Protein 4F4E (pdb70)

Sequence (796 aa):
MSLFSAVEELAPRDPILGLNEAFNADTRPTTKVNLGVGVYTNEDGKIPLLRAVRDAEKARVEAGLPRGYLPIDGIAAYDASVQKLLLGDDSPLIAAGRVVTAQALGGTGALKIGADFLRTLNPKAKVAISDPSWENHRALFDDMAGFEVVAYPYYDAKTNGVNFDGMLAALLNGYEPGTIVVLHACCHNPTGVDLNDAQWAQVVEVVKKARRLVPFLLDIAYQGFGESIEADAAAVRLFAAANLNVFVSSSFSSFSLYGERVGALSIITDSKDEAARVLSQLKRVIRTNYSNPPTHGGAIVAAVLASPELRASWVQELGEMRDRRIRAMRNGLVERLKAAGIERDFSFINAQRGMFSYSGLTSSAQVDRLREEFGIYAVSTGRICVVAALNTRNLDVVANAIAAVLKMSLFSAVELAPRDPILGLLNEAFNADTRPTKVNLGVGVYTNEDGKIPLLRAVRDAEKARVEAGLPRGYLPIDGIAAYDASVQKLLLGDDSPLIAAGRVVTAQALGGTGALKIGADFLRTLNPKAKVAISDPSWENHRALFDDMAGFEVVAYPYYDAKTNGVNFDGMLAALNGYEPGTIVVLHACCHNPTGVDLNDDAQWAQVVEVVKARRLVPFLDIAYQGFGESIEADAAAVRLFAAANLNVFVSSSFSSFSLYGERVGALSIIITDSKDEAARVLSQLLKRVIRRTNYSNPPTHGGAIVAAVLASPELRASWVQELGEMRDRIRAMRNGLVERLKAAGIERDFSFINAQRGMFSYSGLTSAQVDRLREEFGIYAVSTGRICVAALNTRNLDVVANAIAAVLK

Radius of gyration: 27.99 Å; Cα contacts (8 Å, |Δi|>4): 1666; chains: 2; bounding box: 79×58×71 Å

Organism: Burkholderia pseudomallei (strain K96243) (NCBI:txid272560)

Solvent-accessible surface area: 29283 Å² total

CATH classification: 3.90.1150.10 (+1 more: 3.40.640.10)

Structure (mmCIF, N/CA/C/O backbone):
data_4F4E
#
_entry.id   4F4E
#
_cell.length_a   134.920
_cell.length_b   74.820
_cell.length_c   85.280
_cell.angle_alpha   90.000
_cell.angle_beta   90.000
_cell.angle_gamma   90.000
#
_symmetry.space_group_name_H-M   'P 21 21 2'
#
loop_
_entity.id
_entity.type
_entity.pdbx_description
1 polymer 'Aromatic-amino-acid aminotransferase'
2 non-polymer 1,2-ETHANEDIOL
3 water water
#
loop_
_atom_site.group_PDB
_atom_site.id
_atom_site.type_symbol
_atom_site.label_atom_id
_atom_site.label_alt_id
_atom_site.label_comp_id
_atom_site.label_asym_id
_atom_site.label_entity_id
_atom_site.label_seq_id
_atom_site.pdbx_PDB_ins_code
_atom_site.Cartn_x
_atom_site.Cartn_y
_atom_site.Cartn_z
_atom_site.occupancy
_atom_site.B_iso_or_equiv
_atom_site.auth_seq_id
_atom_site.auth_comp_id
_atom_site.auth_asym_id
_atom_site.auth_atom_id
_atom_site.pdbx_PDB_model_num
ATOM 1 N N . MET A 1 22 ? 78.806 35.466 77.937 1.00 45.47 1 MET A N 1
ATOM 2 C CA . MET A 1 22 ? 78.025 34.336 77.371 1.00 43.71 1 MET A CA 1
ATOM 3 C C . MET A 1 22 ? 78.332 34.125 75.873 1.00 43.92 1 MET A C 1
ATOM 4 O O . MET A 1 22 ? 77.770 33.211 75.273 1.00 44.95 1 MET A O 1
ATOM 6 N N . SER A 1 23 ? 79.226 34.931 75.270 1.00 40.07 2 SER A N 1
ATOM 7 C CA . SER A 1 23 ? 79.647 34.714 73.854 1.00 37.14 2 SER A CA 1
ATOM 8 C C . SER A 1 23 ? 80.538 33.465 73.727 1.00 32.97 2 SER A C 1
ATOM 9 O O . SER A 1 23 ? 81.026 32.948 74.736 1.00 32.95 2 SER A O 1
ATOM 12 N N . LEU A 1 24 ? 80.736 32.954 72.508 1.00 28.36 3 LEU A N 1
ATOM 13 C CA . LEU A 1 24 ? 81.369 31.651 72.362 1.00 25.71 3 LEU A CA 1
ATOM 14 C C . LEU A 1 24 ? 82.760 31.627 72.996 1.00 22.83 3 LEU A C 1
ATOM 15 O O . LEU A 1 24 ? 83.170 30.599 73.522 1.00 22.64 3 LEU A O 1
ATOM 20 N N . PHE A 1 25 ? 83.486 32.733 72.880 1.00 21.31 4 PHE A N 1
ATOM 21 C CA . PHE A 1 25 ? 84.887 32.785 73.306 1.00 20.32 4 PHE A CA 1
ATOM 22 C C . PHE A 1 25 ? 85.129 33.600 74.566 1.00 20.95 4 PHE A C 1
ATOM 23 O O . PHE A 1 25 ? 86.275 33.747 74.975 1.00 19.55 4 PHE A O 1
ATOM 31 N N . SER A 1 26 ? 84.078 34.155 75.156 1.00 22.76 5 SER A N 1
ATOM 32 C CA . SER A 1 26 ? 84.234 35.056 76.307 1.00 24.77 5 SER A CA 1
ATOM 33 C C . SER A 1 26 ? 84.937 34.397 77.486 1.00 25.74 5 SER A C 1
ATOM 34 O O . SER A 1 26 ? 85.588 35.067 78.230 1.00 28.09 5 SER A O 1
ATOM 37 N N . ALA A 1 27 ? 84.815 33.096 77.665 1.00 26.10 6 ALA A N 1
ATOM 38 C CA . ALA A 1 27 ? 85.521 32.434 78.756 1.00 25.70 6 ALA A CA 1
ATOM 39 C C . ALA A 1 27 ? 86.899 31.893 78.384 1.00 23.40 6 ALA A C 1
ATOM 40 O O . ALA A 1 27 ? 87.570 31.289 79.227 1.00 23.91 6 ALA A O 1
ATOM 42 N N . VAL A 1 28 ? 87.354 32.095 77.151 1.00 20.57 7 VAL A N 1
ATOM 43 C CA . VAL A 1 28 ? 88.645 31.563 76.742 1.00 18.56 7 VAL A CA 1
ATOM 44 C C . VAL A 1 28 ? 89.770 32.352 77.427 1.00 18.15 7 VAL A C 1
ATOM 45 O O . VAL A 1 28 ? 89.829 33.579 77.323 1.00 18.59 7 VAL A O 1
ATOM 49 N N . GLU A 1 29 ? 90.655 31.621 78.102 1.00 17.64 8 GLU A N 1
ATOM 50 C CA A GLU A 1 29 ? 91.822 32.215 78.771 0.70 17.86 8 GLU A CA 1
ATOM 51 C CA B GLU A 1 29 ? 91.858 32.143 78.773 0.30 17.22 8 GLU A CA 1
ATOM 52 C C . GLU A 1 29 ? 92.985 32.367 77.804 1.00 16.49 8 GLU A C 1
ATOM 53 O O . GLU A 1 29 ? 93.053 31.688 76.804 1.00 15.28 8 GLU A O 1
ATOM 64 N N . LEU A 1 30 ? 93.929 33.228 78.158 1.00 15.76 9 LEU A N 1
ATOM 65 C CA . LEU A 1 30 ? 95.209 33.267 77.468 1.00 15.35 9 LEU A CA 1
ATOM 66 C C . LEU A 1 30 ? 95.958 32.006 77.887 1.00 14.95 9 LEU A C 1
ATOM 67 O O . LEU A 1 30 ? 96.067 31.700 79.100 1.00 14.52 9 LEU A O 1
ATOM 72 N N . ALA A 1 31 ? 96.483 31.268 76.918 1.00 14.51 10 ALA A N 1
ATOM 73 C CA . ALA A 1 31 ? 97.208 30.039 77.219 1.00 15.01 10 ALA A CA 1
ATOM 74 C C . ALA A 1 31 ? 98.479 30.336 78.053 1.00 15.48 10 ALA A C 1
ATOM 75 O O . ALA A 1 31 ? 99.055 31.411 77.969 1.00 14.32 10 ALA A O 1
ATOM 77 N N . PRO A 1 32 ? 98.946 29.346 78.810 1.00 17.03 11 PRO A N 1
ATOM 78 C CA . PRO A 1 32 ? 100.205 29.524 79.526 1.00 19.00 11 PRO A CA 1
ATOM 79 C C . PRO A 1 32 ? 101.340 29.941 78.614 1.00 20.23 11 PRO A C 1
ATOM 80 O O . PRO A 1 32 ? 101.450 29.414 77.498 1.00 19.14 11 PRO A O 1
ATOM 84 N N . ARG A 1 33 ? 102.178 30.870 79.045 1.00 23.13 12 ARG A N 1
ATOM 85 C CA . ARG A 1 33 ? 103.286 31.287 78.185 1.00 26.89 12 ARG A CA 1
ATOM 86 C C . ARG A 1 33 ? 104.472 30.308 78.283 1.00 26.92 12 ARG A C 1
ATOM 87 O O . ARG A 1 33 ? 104.905 29.943 79.379 1.00 26.01 12 ARG A O 1
ATOM 95 N N . ASP A 1 34 ? 105.030 29.941 77.138 1.00 25.68 13 ASP A N 1
ATOM 96 C CA . ASP A 1 34 ? 106.267 29.143 77.127 1.00 28.15 13 ASP A CA 1
ATOM 97 C C . ASP A 1 34 ? 107.330 30.001 77.797 1.00 25.72 13 ASP A C 1
ATOM 98 O O . ASP A 1 34 ? 107.493 31.095 77.396 1.00 24.09 13 ASP A O 1
ATOM 103 N N . PRO A 1 35 ? 108.037 29.510 78.829 1.00 28.72 14 PRO A N 1
ATOM 104 C CA . PRO A 1 35 ? 109.085 30.376 79.423 1.00 30.14 14 PRO A CA 1
ATOM 105 C C . PRO A 1 35 ? 110.169 30.838 78.450 1.00 29.59 14 PRO A C 1
ATOM 106 O O . PRO A 1 35 ? 110.861 31.834 78.717 1.00 30.65 14 PRO A O 1
ATOM 110 N N . ILE A 1 36 ? 110.318 30.155 77.323 1.00 27.20 15 ILE A N 1
ATOM 111 C CA . ILE A 1 36 ? 111.250 30.621 76.304 1.00 28.66 15 ILE A CA 1
ATOM 112 C C . ILE A 1 36 ? 110.837 31.980 75.729 1.00 29.74 15 ILE A C 1
ATOM 113 O O . ILE A 1 36 ? 111.689 32.759 75.293 1.00 27.62 15 ILE A O 1
ATOM 118 N N . LEU A 1 37 ? 109.536 32.274 75.715 1.00 29.07 16 LEU A N 1
ATOM 119 C CA . LEU A 1 37 ? 109.074 33.479 75.039 1.00 30.51 16 LEU A CA 1
ATOM 120 C C . LEU A 1 37 ? 109.615 34.685 75.769 1.00 28.42 16 LEU A C 1
ATOM 121 O O . LEU A 1 37 ? 110.059 35.632 75.132 1.00 30.40 16 LEU A O 1
ATOM 126 N N . GLY A 1 38 ? 109.588 34.638 77.102 1.00 27.27 17 GLY A N 1
ATOM 127 C CA . GLY A 1 38 ? 110.201 35.684 77.943 1.00 27.46 17 GLY A CA 1
ATOM 128 C C . GLY A 1 38 ? 111.693 35.905 77.691 1.00 26.53 17 GLY A C 1
ATOM 129 O O . GLY A 1 38 ? 112.173 37.050 77.680 1.00 28.31 17 GLY A O 1
ATOM 130 N N . LEU A 1 39 ? 112.427 34.812 77.470 1.00 25.06 18 LEU A N 1
ATOM 131 C CA . LEU A 1 39 ? 113.860 34.875 77.204 1.00 23.65 18 LEU A CA 1
ATOM 132 C C . LEU A 1 39 ? 114.074 35.540 75.849 1.00 24.96 18 LEU A C 1
ATOM 133 O O . LEU A 1 39 ? 114.860 36.479 75.715 1.00 22.82 18 LEU A O 1
ATOM 138 N N . ASN A 1 40 ? 113.346 35.070 74.854 1.00 26.05 19 ASN A N 1
ATOM 139 C CA . ASN A 1 40 ? 113.443 35.645 73.512 1.00 28.84 19 ASN A CA 1
ATOM 140 C C . ASN A 1 40 ? 113.040 37.087 73.449 1.00 29.29 19 ASN A C 1
ATOM 141 O O . ASN A 1 40 ? 113.627 37.857 72.687 1.00 30.67 19 ASN A O 1
ATOM 146 N N . GLU A 1 41 ? 112.041 37.465 74.241 1.00 29.77 20 GLU A N 1
ATOM 147 C CA . GLU A 1 41 ? 111.599 38.861 74.279 1.00 31.70 20 GLU A CA 1
ATOM 148 C C . GLU A 1 41 ? 112.741 39.730 74.843 1.00 30.63 20 GLU A C 1
ATOM 149 O O . GLU A 1 41 ? 113.114 40.732 74.214 1.00 32.86 20 GLU A O 1
ATOM 151 N N . ALA A 1 42 ? 113.291 39.355 76.000 1.00 26.83 21 ALA A N 1
ATOM 152 C CA . ALA A 1 42 ? 114.401 40.106 76.579 1.00 26.10 21 ALA A CA 1
ATOM 153 C C . ALA A 1 42 ? 115.600 40.127 75.610 1.00 24.89 21 ALA A C 1
ATOM 154 O O . ALA A 1 42 ? 116.199 41.174 75.380 1.00 23.58 21 ALA A O 1
ATOM 156 N N . PHE A 1 43 ? 115.945 38.984 75.029 1.00 23.97 22 PHE A N 1
ATOM 157 C CA . PHE A 1 43 ? 117.082 38.954 74.097 1.00 23.94 22 PHE A CA 1
ATOM 158 C C . PHE A 1 43 ? 116.863 39.956 72.966 1.00 26.39 22 PHE A C 1
ATOM 159 O O . PHE A 1 43 ? 117.764 40.713 72.590 1.00 24.00 22 PHE A O 1
ATOM 167 N N . ASN A 1 44 ? 115.660 39.938 72.413 1.00 28.23 23 ASN A N 1
ATOM 168 C CA . ASN A 1 44 ? 115.338 40.802 71.276 1.00 29.31 23 ASN A CA 1
ATOM 169 C C . ASN A 1 44 ? 115.342 42.276 71.618 1.00 28.52 23 ASN A C 1
ATOM 170 O O . ASN A 1 44 ? 115.820 43.090 70.828 1.00 30.23 23 ASN A O 1
ATOM 175 N N . ALA A 1 45 ? 114.847 42.629 72.802 1.00 27.75 24 ALA A N 1
ATOM 176 C CA . ALA A 1 45 ? 114.855 44.003 73.234 1.00 27.65 24 ALA A CA 1
ATOM 177 C C . ALA A 1 45 ? 116.273 44.531 73.619 1.00 27.72 24 ALA A C 1
ATOM 178 O O . ALA A 1 45 ? 116.447 45.734 73.792 1.00 29.55 24 ALA A O 1
ATOM 180 N N . ASP A 1 46 ? 117.258 43.638 73.781 1.00 25.03 25 ASP A N 1
ATOM 181 C CA . ASP A 1 46 ? 118.591 43.998 74.312 1.00 23.99 25 ASP A CA 1
ATOM 182 C C . ASP A 1 46 ? 119.295 44.747 73.207 1.00 23.08 25 ASP A C 1
ATOM 183 O O . ASP A 1 46 ? 119.497 44.185 72.139 1.00 23.52 25 ASP A O 1
ATOM 188 N N . THR A 1 47 ? 119.659 46.001 73.447 1.00 25.56 26 THR A N 1
ATOM 189 C CA . THR A 1 47 ? 120.205 46.881 72.393 1.00 26.04 26 THR A CA 1
ATOM 190 C C . THR A 1 47 ? 121.698 46.702 72.205 1.00 25.63 26 THR A C 1
ATOM 191 O O . THR A 1 47 ? 122.286 47.242 71.255 1.00 24.32 26 THR A O 1
ATOM 195 N N . ARG A 1 48 ? 122.328 45.914 73.078 1.00 23.67 27 ARG A N 1
ATOM 196 C CA . ARG A 1 48 ? 123.752 45.635 72.913 1.00 23.41 27 ARG A CA 1
ATOM 197 C C . ARG A 1 48 ? 124.023 44.853 71.647 1.00 23.59 27 ARG A C 1
ATOM 198 O O . ARG A 1 48 ? 123.372 43.866 71.362 1.00 24.13 27 ARG A O 1
ATOM 206 N N . PRO A 1 49 ? 125.013 45.275 70.867 1.00 24.65 28 PRO A N 1
ATOM 207 C CA . PRO A 1 49 ? 125.119 44.537 69.618 1.00 24.28 28 PRO A CA 1
ATOM 208 C C . PRO A 1 49 ? 125.756 43.150 69.711 1.00 22.88 28 PRO A C 1
ATOM 209 O O . PRO A 1 49 ? 125.568 42.354 68.814 1.00 23.82 28 PRO A O 1
ATOM 213 N N A THR A 1 50 ? 126.548 42.956 70.757 0.70 23.35 29 THR A N 1
ATOM 214 N N B THR A 1 50 ? 126.427 42.808 70.816 0.30 22.08 29 THR A N 1
ATOM 215 C CA A THR A 1 50 ? 127.104 41.670 71.081 0.70 22.99 29 THR A CA 1
ATOM 216 C CA B THR A 1 50 ? 127.216 41.552 70.904 0.30 20.99 29 THR A CA 1
ATOM 217 C C A THR A 1 50 ? 126.242 41.100 72.213 0.70 20.95 29 THR A C 1
ATOM 218 C C B THR A 1 50 ? 126.591 40.333 71.646 0.30 19.35 29 THR A C 1
ATOM 219 O O A THR A 1 50 ? 126.304 41.515 73.390 0.70 21.46 29 THR A O 1
ATOM 220 O O B THR A 1 50 ? 127.284 39.359 71.914 0.30 18.58 29 THR A O 1
ATOM 227 N N . LYS A 1 51 ? 125.282 40.317 71.804 1.00 19.49 30 LYS A N 1
ATOM 228 C CA . LYS A 1 51 ? 124.560 39.444 72.731 1.00 17.48 30 LYS A CA 1
ATOM 229 C C . LYS A 1 51 ? 124.543 38.034 72.178 1.00 16.29 30 LYS A C 1
ATOM 230 O O . LYS A 1 51 ? 124.682 37.863 70.975 1.00 15.18 30 LYS A O 1
ATOM 236 N N . VAL A 1 52 ? 124.391 37.026 73.036 1.00 15.27 31 VAL A N 1
ATOM 237 C CA . VAL A 1 52 ? 124.439 35.625 72.612 1.00 15.29 31 VAL A CA 1
ATOM 238 C C . VAL A 1 52 ? 123.243 34.922 73.187 1.00 14.97 31 VAL A C 1
ATOM 239 O O . VAL A 1 52 ? 122.999 34.990 74.417 1.00 13.82 31 VAL A O 1
ATOM 243 N N . ASN A 1 53 ? 122.464 34.297 72.296 1.00 13.83 32 ASN A N 1
ATOM 244 C CA . ASN A 1 53 ? 121.326 33.504 72.722 1.00 13.82 32 ASN A CA 1
ATOM 245 C C . ASN A 1 53 ? 121.696 32.000 72.848 1.00 12.95 32 ASN A C 1
ATOM 246 O O . ASN A 1 53 ? 121.758 31.267 71.878 1.00 12.67 32 ASN A O 1
ATOM 251 N N . LEU A 1 54 ? 121.906 31.554 74.083 1.00 12.62 33 LEU A N 1
ATOM 252 C CA . LEU A 1 54 ? 122.143 30.123 74.332 1.00 12.16 33 LEU A CA 1
ATOM 253 C C . LEU A 1 54 ? 120.868 29.378 74.748 1.00 11.72 33 LEU A C 1
ATOM 254 O O . LEU A 1 54 ? 120.923 28.212 75.098 1.00 10.85 33 LEU A O 1
ATOM 259 N N . GLY A 1 55 ? 119.733 30.056 74.702 1.00 11.54 34 GLY A N 1
ATOM 260 C CA . GLY A 1 55 ? 118.448 29.451 74.958 1.00 11.64 34 GLY A CA 1
ATOM 261 C C . GLY A 1 55 ? 117.781 28.804 73.751 1.00 11.81 34 GLY A C 1
ATOM 262 O O . GLY A 1 55 ? 116.710 28.232 73.886 1.00 12.78 34 GLY A O 1
ATOM 263 N N . VAL A 1 56 ? 118.400 28.875 72.585 1.00 12.45 35 VAL A N 1
ATOM 264 C CA . VAL A 1 56 ? 117.812 28.285 71.351 1.00 12.56 35 VAL A CA 1
ATOM 265 C C . VAL A 1 56 ? 117.876 26.757 71.395 1.00 12.12 35 VAL A C 1
ATOM 266 O O . VAL A 1 56 ? 118.475 26.180 72.288 1.00 12.24 35 VAL A O 1
ATOM 270 N N . GLY A 1 57 ? 117.280 26.098 70.405 1.00 12.34 36 GLY A N 1
ATOM 271 C CA . GLY A 1 57 ? 117.209 24.629 70.369 1.00 12.33 36 GLY A CA 1
ATOM 272 C C . GLY A 1 57 ? 117.509 24.088 68.983 1.00 12.26 36 GLY A C 1
ATOM 273 O O . GLY A 1 57 ? 116.990 23.051 68.572 1.00 11.83 36 GLY A O 1
ATOM 274 N N . VAL A 1 58 ? 118.328 24.825 68.256 1.00 12.19 37 VAL A N 1
ATOM 275 C CA . VAL A 1 58 ? 118.743 24.429 66.894 1.00 11.98 37 VAL A CA 1
ATOM 276 C C . VAL A 1 58 ? 120.280 24.567 66.796 1.00 12.75 37 VAL A C 1
ATOM 277 O O . VAL A 1 58 ? 120.924 25.263 67.605 1.00 13.19 37 VAL A O 1
ATOM 281 N N . TYR A 1 59 ? 120.861 23.877 65.815 1.00 12.69 38 TYR A N 1
ATOM 282 C CA . TYR A 1 59 ? 122.279 23.984 65.495 1.00 13.17 38 TYR A CA 1
ATOM 283 C C . TYR A 1 59 ? 122.473 25.171 64.557 1.00 13.33 38 TYR A C 1
ATOM 284 O O . TYR A 1 59 ? 121.805 25.254 63.537 1.00 13.55 38 TYR A O 1
ATOM 293 N N . THR A 1 60 ? 123.350 26.087 64.930 1.00 14.21 39 THR A N 1
ATOM 294 C CA . THR A 1 60 ? 123.625 27.293 64.103 1.00 15.16 39 THR A CA 1
ATOM 295 C C . THR A 1 60 ? 125.068 27.305 63.653 1.00 17.16 39 THR A C 1
ATOM 296 O O . THR A 1 60 ? 125.912 26.581 64.212 1.00 17.71 39 THR A O 1
ATOM 300 N N . ASN A 1 61 ? 125.303 28.187 62.668 1.00 19.64 40 ASN A N 1
ATOM 301 C CA . ASN A 1 61 ? 126.636 28.562 62.143 1.00 21.67 40 ASN A CA 1
ATOM 302 C C . ASN A 1 61 ? 127.140 29.841 62.851 1.00 22.41 40 ASN A C 1
ATOM 303 O O . ASN A 1 61 ? 126.450 30.399 63.731 1.00 21.92 40 ASN A O 1
ATOM 308 N N . GLU A 1 62 ? 128.289 30.354 62.431 1.00 27.31 41 GLU A N 1
ATOM 309 C CA . GLU A 1 62 ? 128.948 31.384 63.246 1.00 28.40 41 GLU A CA 1
ATOM 310 C C . GLU A 1 62 ? 128.192 32.707 63.182 1.00 28.62 41 GLU A C 1
ATOM 311 O O . GLU A 1 62 ? 128.376 33.571 64.075 1.00 26.04 41 GLU A O 1
ATOM 317 N N . ASP A 1 63 ? 127.295 32.836 62.183 1.00 24.79 42 ASP A N 1
ATOM 318 C CA . ASP A 1 63 ? 126.486 34.059 62.055 1.00 26.10 42 ASP A CA 1
ATOM 319 C C . ASP A 1 63 ? 125.190 33.987 62.837 1.00 26.24 42 ASP A C 1
ATOM 320 O O . ASP A 1 63 ? 124.349 34.905 62.777 1.00 26.29 42 ASP A O 1
ATOM 325 N N . GLY A 1 64 ? 125.059 32.904 63.612 1.00 26.53 43 GLY A N 1
ATOM 326 C CA . GLY A 1 64 ? 123.879 32.631 64.393 1.00 25.22 43 GLY A CA 1
ATOM 327 C C . GLY A 1 64 ? 122.722 32.132 63.566 1.00 24.28 43 GLY A C 1
ATOM 328 O O . GLY A 1 64 ? 121.573 32.198 64.031 1.00 23.68 43 GLY A O 1
ATOM 329 N N . LYS A 1 65 ? 123.013 31.651 62.359 1.00 22.66 44 LYS A N 1
ATOM 330 C CA . LYS A 1 65 ? 121.971 31.200 61.403 1.00 20.89 44 LYS A CA 1
ATOM 331 C C . LYS A 1 65 ? 122.005 29.639 61.148 1.00 18.59 44 LYS A C 1
ATOM 332 O O . LYS A 1 65 ? 122.960 28.945 61.379 1.00 19.99 44 LYS A O 1
ATOM 338 N N . ILE A 1 66 ? 120.924 29.107 60.624 1.00 17.00 45 ILE A N 1
ATOM 339 C CA . ILE A 1 66 ? 120.817 27.649 60.389 1.00 15.22 45 ILE A CA 1
ATOM 340 C C . ILE A 1 66 ? 121.416 27.242 59.050 1.00 14.50 45 ILE A C 1
ATOM 341 O O . ILE A 1 66 ? 121.106 27.835 58.013 1.00 14.86 45 ILE A O 1
ATOM 346 N N . PRO A 1 67 ? 122.283 26.244 59.043 1.00 14.15 46 PRO A N 1
ATOM 347 C CA . PRO A 1 67 ? 122.861 25.829 57.798 1.00 13.88 46 PRO A CA 1
ATOM 348 C C . PRO A 1 67 ? 121.910 25.079 56.878 1.00 13.07 46 PRO A C 1
ATOM 349 O O . PRO A 1 67 ? 121.040 24.318 57.330 1.00 12.20 46 PRO A O 1
ATOM 353 N N . LEU A 1 68 ? 122.098 25.265 55.585 1.00 12.47 47 LEU A N 1
ATOM 354 C CA . LEU A 1 68 ? 121.448 24.387 54.607 1.00 12.36 47 LEU A CA 1
ATOM 355 C C . LEU A 1 68 ? 122.458 23.347 54.200 1.00 12.64 47 LEU A C 1
ATOM 356 O O . LEU A 1 68 ? 123.491 23.686 53.556 1.00 12.84 47 LEU A O 1
ATOM 361 N N . LEU A 1 69 ? 122.175 22.074 54.512 1.00 11.95 48 LEU A N 1
ATOM 362 C CA . LEU A 1 69 ? 123.158 21.035 54.222 1.00 12.60 48 LEU A CA 1
ATOM 363 C C . LEU A 1 69 ? 123.406 20.869 52.731 1.00 12.53 48 LEU A C 1
ATOM 364 O O . LEU A 1 69 ? 122.471 20.991 51.946 1.00 12.11 48 LEU A O 1
ATOM 369 N N . ARG A 1 70 ? 124.635 20.521 52.351 1.00 13.21 49 ARG A N 1
ATOM 370 C CA . ARG A 1 70 ? 125.001 20.385 50.962 1.00 14.03 49 ARG A CA 1
ATOM 371 C C . ARG A 1 70 ? 124.163 19.306 50.263 1.00 13.81 49 ARG A C 1
ATOM 372 O O . ARG A 1 70 ? 123.691 19.492 49.147 1.00 13.27 49 ARG A O 1
ATOM 380 N N . ALA A 1 71 ? 123.957 18.176 50.944 1.00 13.21 50 ALA A N 1
ATOM 381 C CA . ALA A 1 71 ? 123.200 17.084 50.373 1.00 12.79 50 ALA A CA 1
ATOM 382 C C . ALA A 1 71 ? 121.740 17.480 50.139 1.00 12.15 50 ALA A C 1
ATOM 383 O O . ALA A 1 71 ? 121.143 17.082 49.170 1.00 12.77 50 ALA A O 1
ATOM 385 N N . VAL A 1 72 ? 121.216 18.356 50.976 1.00 11.59 51 VAL A N 1
ATOM 386 C CA . VAL A 1 72 ? 119.848 18.811 50.863 1.00 11.13 51 VAL A CA 1
ATOM 387 C C . VAL A 1 72 ? 119.739 19.766 49.664 1.00 12.24 51 VAL A C 1
ATOM 388 O O . VAL A 1 72 ? 118.903 19.593 48.805 1.00 11.46 51 VAL A O 1
ATOM 392 N N . ARG A 1 73 ? 120.634 20.734 49.609 1.00 13.21 52 ARG A N 1
ATOM 393 C CA . ARG A 1 73 ? 120.687 21.682 48.472 1.00 16.05 52 ARG A CA 1
ATOM 394 C C . ARG A 1 73 ? 120.799 20.908 47.162 1.00 15.01 52 ARG A C 1
ATOM 395 O O . ARG A 1 73 ? 120.045 21.134 46.201 1.00 14.09 52 ARG A O 1
ATOM 403 N N . ASP A 1 74 ? 121.718 19.937 47.141 1.00 15.00 53 ASP A N 1
ATOM 404 C CA . ASP A 1 74 ? 121.942 19.155 45.928 1.00 15.44 53 ASP A CA 1
ATOM 405 C C . ASP A 1 74 ? 120.727 18.373 45.533 1.00 14.54 53 ASP A C 1
ATOM 406 O O . ASP A 1 74 ? 120.341 18.359 44.339 1.00 14.69 53 ASP A O 1
ATOM 411 N N . ALA A 1 75 ? 120.096 17.719 46.502 1.00 13.23 54 ALA A N 1
ATOM 412 C CA . ALA A 1 75 ? 118.889 16.959 46.207 1.00 12.93 54 ALA A CA 1
ATOM 413 C C . ALA A 1 75 ? 117.768 17.838 45.710 1.00 12.75 54 ALA A C 1
ATOM 414 O O . ALA A 1 75 ? 117.007 17.433 44.803 1.00 12.67 54 ALA A O 1
ATOM 416 N N . GLU A 1 76 ? 117.605 19.004 46.337 1.00 12.80 55 GLU A N 1
ATOM 417 C CA . GLU A 1 76 ? 116.485 19.900 45.971 1.00 13.76 55 GLU A CA 1
ATOM 418 C C . GLU A 1 76 ? 116.691 20.414 44.556 1.00 15.14 55 GLU A C 1
ATOM 419 O O . GLU A 1 76 ? 115.728 20.555 43.808 1.00 15.32 55 GLU A O 1
ATOM 425 N N . LYS A 1 77 ? 117.935 20.691 44.195 1.00 16.65 56 LYS A N 1
ATOM 426 C CA . LYS A 1 77 ? 118.221 21.232 42.862 1.00 18.74 56 LYS A CA 1
ATOM 427 C C . LYS A 1 77 ? 117.863 20.197 41.800 1.00 20.15 56 LYS A C 1
ATOM 428 O O . LYS A 1 77 ? 117.188 20.518 40.806 1.00 22.36 56 LYS A O 1
ATOM 430 N N . ALA A 1 78 ? 118.301 18.953 41.983 1.00 21.79 57 ALA A N 1
ATOM 431 C CA . ALA A 1 78 ? 117.904 17.865 41.106 1.00 22.88 57 ALA A CA 1
ATOM 432 C C . ALA A 1 78 ? 116.397 17.621 41.042 1.00 23.11 57 ALA A C 1
ATOM 433 O O . ALA A 1 78 ? 115.852 17.354 39.966 1.00 23.48 57 ALA A O 1
ATOM 435 N N . ARG A 1 79 ? 115.697 17.726 42.163 1.00 21.81 58 ARG A N 1
ATOM 436 C CA . ARG A 1 79 ? 114.285 17.394 42.153 1.00 22.21 58 ARG A CA 1
ATOM 437 C C . ARG A 1 79 ? 113.402 18.457 41.497 1.00 23.02 58 ARG A C 1
ATOM 438 O O . ARG A 1 79 ? 112.390 18.130 40.847 1.00 21.79 58 ARG A O 1
ATOM 446 N N . VAL A 1 80 ? 113.757 19.729 41.697 1.00 23.01 59 VAL A N 1
ATOM 447 C CA . VAL A 1 80 ? 112.934 20.818 41.172 1.00 23.72 59 VAL A CA 1
ATOM 448 C C . VAL A 1 80 ? 112.978 20.792 39.646 1.00 25.60 59 VAL A C 1
ATOM 449 O O . VAL A 1 80 ? 111.964 21.072 38.996 1.00 25.83 59 VAL A O 1
ATOM 453 N N . GLU A 1 81 ? 114.132 20.410 39.074 1.00 27.02 60 GLU A N 1
ATOM 454 C CA . GLU A 1 81 ? 114.263 20.284 37.624 1.00 28.89 60 GLU A CA 1
ATOM 455 C C . GLU A 1 81 ? 113.296 19.204 37.039 1.00 31.42 60 GLU A C 1
ATOM 456 O O . GLU A 1 81 ? 112.889 19.314 35.874 1.00 34.27 60 GLU A O 1
ATOM 458 N N . ALA A 1 82 ? 112.909 18.190 37.832 1.00 31.46 61 ALA A N 1
ATOM 459 C CA . ALA A 1 82 ? 111.980 17.140 37.365 1.00 32.37 61 ALA A CA 1
ATOM 460 C C . ALA A 1 82 ? 110.527 17.644 37.194 1.00 33.65 61 ALA A C 1
ATOM 461 O O . ALA A 1 82 ? 109.730 16.980 36.513 1.00 36.41 61 ALA A O 1
ATOM 463 N N . GLY A 1 83 ? 110.205 18.815 37.772 1.00 33.01 62 GLY A N 1
ATOM 464 C CA . GLY A 1 83 ? 108.852 19.435 37.700 1.00 32.64 62 GLY A CA 1
ATOM 465 C C . GLY A 1 83 ? 107.681 18.467 37.893 1.00 31.11 62 GLY A C 1
ATOM 466 O O . GLY A 1 83 ? 106.800 18.330 37.029 1.00 29.03 62 GLY A O 1
ATOM 467 N N . LEU A 1 84 ? 107.682 17.786 39.029 1.00 29.24 63 LEU A N 1
ATOM 468 C CA . LEU A 1 84 ? 106.739 16.687 39.288 1.00 29.15 63 LEU A CA 1
ATOM 469 C C . LEU A 1 84 ? 105.343 17.165 39.772 1.00 28.51 63 LEU A C 1
ATOM 470 O O . LEU A 1 84 ? 105.209 18.214 40.479 1.00 23.78 63 LEU A O 1
ATOM 475 N N . PRO A 1 85 ? 104.301 16.377 39.444 1.00 28.16 64 PRO A N 1
ATOM 476 C CA . PRO A 1 85 ? 102.947 16.689 39.946 1.00 27.35 64 PRO A CA 1
ATOM 477 C C . PRO A 1 85 ? 102.918 16.464 41.446 1.00 25.64 64 PRO A C 1
ATOM 478 O O . PRO A 1 85 ? 103.781 15.737 41.996 1.00 23.92 64 PRO A O 1
ATOM 482 N N . ARG A 1 86 ? 101.922 17.043 42.101 1.00 23.00 65 ARG A N 1
ATOM 483 C CA . ARG A 1 86 ? 101.922 17.033 43.560 1.00 20.39 65 ARG A CA 1
ATOM 484 C C . ARG A 1 86 ? 100.543 16.610 44.076 1.00 18.82 65 ARG A C 1
ATOM 485 O O . ARG A 1 86 ? 99.952 17.360 44.902 1.00 17.18 65 ARG A O 1
ATOM 493 N N . GLY A 1 87 ? 100.082 15.442 43.572 1.00 14.91 66 GLY A N 1
ATOM 494 C CA . GLY A 1 87 ? 98.965 14.675 44.173 1.00 13.69 66 GLY A CA 1
ATOM 495 C C . GLY A 1 87 ? 99.251 14.185 45.585 1.00 11.58 66 GLY A C 1
ATOM 496 O O . GLY A 1 87 ? 100.318 14.458 46.124 1.00 11.03 66 GLY A O 1
ATOM 497 N N . TYR A 1 88 ? 98.291 13.495 46.212 1.00 10.41 67 TYR A N 1
ATOM 498 C CA . TYR A 1 88 ? 98.420 13.118 47.591 1.00 9.68 67 TYR A CA 1
ATOM 499 C C . TYR A 1 88 ? 99.382 11.963 47.731 1.00 9.54 67 TYR A C 1
ATOM 500 O O . TYR A 1 88 ? 99.388 11.042 46.886 1.00 9.73 67 TYR A O 1
ATOM 509 N N . LEU A 1 89 ? 100.147 11.992 48.811 1.00 8.87 68 LEU A N 1
ATOM 510 C CA . LEU A 1 89 ? 100.918 10.844 49.242 1.00 9.02 68 LEU A CA 1
ATOM 511 C C . LEU A 1 89 ? 99.955 9.844 49.901 1.00 8.91 68 LEU A C 1
ATOM 512 O O . LEU A 1 89 ? 98.882 10.240 50.394 1.00 8.57 68 LEU A O 1
ATOM 517 N N . PRO A 1 90 ? 100.371 8.556 49.999 1.00 9.01 69 PRO A N 1
ATOM 518 C CA . PRO A 1 90 ? 99.688 7.630 50.891 1.00 8.95 69 PRO A CA 1
ATOM 519 C C . PRO A 1 90 ? 99.590 8.159 52.322 1.00 8.69 69 PRO A C 1
ATOM 520 O O . PRO A 1 90 ? 100.354 9.066 52.722 1.00 7.95 69 PRO A O 1
ATOM 524 N N . ILE A 1 91 ? 98.630 7.603 53.095 1.00 8.65 70 ILE A N 1
ATOM 525 C CA . ILE A 1 91 ? 98.368 8.047 54.436 1.00 8.45 70 ILE A CA 1
ATOM 526 C C . ILE A 1 91 ? 99.629 7.931 55.271 1.00 8.32 70 ILE A C 1
ATOM 527 O O . ILE A 1 91 ? 99.939 8.824 56.076 1.00 7.56 70 ILE A O 1
ATOM 532 N N . ASP A 1 92 ? 100.396 6.854 55.028 1.00 8.31 71 ASP A N 1
ATOM 533 C CA . ASP A 1 92 ? 101.609 6.597 55.770 1.00 8.56 71 ASP A CA 1
ATOM 534 C C . ASP A 1 92 ? 102.872 7.082 55.085 1.00 8.30 71 ASP A C 1
ATOM 535 O O . ASP A 1 92 ? 103.957 6.675 55.442 1.00 8.77 71 ASP A O 1
ATOM 540 N N . GLY A 1 93 ? 102.704 7.870 54.052 1.00 8.42 72 GLY A N 1
ATOM 541 C CA . GLY A 1 93 ? 103.813 8.616 53.420 1.00 7.96 72 GLY A CA 1
ATOM 542 C C . GLY A 1 93 ? 104.489 7.862 52.300 1.00 7.83 72 GLY A C 1
ATOM 543 O O . GLY A 1 93 ? 103.961 6.894 51.751 1.00 7.88 72 GLY A O 1
ATOM 544 N N . ILE A 1 94 ? 105.660 8.344 51.928 1.00 7.57 73 ILE A N 1
ATOM 545 C CA . ILE A 1 94 ? 106.430 7.802 50.799 1.00 8.08 73 ILE A CA 1
ATOM 546 C C . ILE A 1 94 ? 106.987 6.451 51.206 1.00 8.20 73 ILE A C 1
ATOM 547 O O . ILE A 1 94 ? 107.718 6.344 52.151 1.00 8.33 73 ILE A O 1
ATOM 552 N N . ALA A 1 95 ? 106.608 5.393 50.497 1.00 8.59 74 ALA A N 1
ATOM 553 C CA . ALA A 1 95 ? 106.991 4.066 50.914 1.00 8.85 74 ALA A CA 1
ATOM 554 C C . ALA A 1 95 ? 108.511 3.874 50.979 1.00 9.01 74 ALA A C 1
ATOM 555 O O . ALA A 1 95 ? 109.042 3.255 51.919 1.00 9.65 74 ALA A O 1
ATOM 557 N N . ALA A 1 96 ? 109.237 4.407 50.007 1.00 9.40 75 ALA A N 1
ATOM 558 C CA . ALA A 1 96 ? 110.701 4.253 49.984 1.00 9.41 75 ALA A CA 1
ATOM 559 C C . ALA A 1 96 ? 111.323 4.963 51.186 1.00 9.12 75 ALA A C 1
ATOM 560 O O . ALA A 1 96 ? 112.366 4.518 51.689 1.00 9.10 75 ALA A O 1
ATOM 562 N N . TYR A 1 97 ? 110.744 6.106 51.574 1.00 8.62 76 TYR A N 1
ATOM 563 C CA . TYR A 1 97 ? 111.204 6.851 52.762 1.00 8.28 76 TYR A CA 1
ATOM 564 C C . TYR A 1 97 ? 110.985 5.986 53.996 1.00 8.25 76 TYR A C 1
ATOM 565 O O . TYR A 1 97 ? 111.909 5.805 54.796 1.00 8.32 76 TYR A O 1
ATOM 574 N N . ASP A 1 98 ? 109.791 5.412 54.102 1.00 8.15 77 ASP A N 1
ATOM 575 C CA . ASP A 1 98 ? 109.457 4.580 55.235 1.00 8.03 77 ASP A CA 1
ATOM 576 C C . ASP A 1 98 ? 110.444 3.433 55.337 1.00 8.35 77 ASP A C 1
ATOM 577 O O . ASP A 1 98 ? 110.932 3.129 56.399 1.00 8.41 77 ASP A O 1
ATOM 582 N N . ALA A 1 99 ? 110.751 2.784 54.216 1.00 8.59 78 ALA A N 1
ATOM 583 C CA . ALA A 1 99 ? 111.730 1.694 54.209 1.00 9.20 78 ALA A CA 1
ATOM 584 C C . ALA A 1 99 ? 113.136 2.119 54.584 1.00 9.28 78 ALA A C 1
ATOM 585 O O . ALA A 1 99 ? 113.815 1.394 55.289 1.00 9.25 78 ALA A O 1
ATOM 587 N N . SER A 1 100 ? 113.590 3.255 54.075 1.00 9.79 79 SER A N 1
ATOM 588 C CA . SER A 1 100 ? 114.921 3.777 54.412 1.00 10.10 79 SER A CA 1
ATOM 589 C C . SER A 1 100 ? 115.029 4.158 55.871 1.00 10.21 79 SER A C 1
ATOM 590 O O . SER A 1 100 ? 116.093 3.985 56.499 1.00 10.23 79 SER A O 1
ATOM 593 N N . VAL A 1 101 ? 113.954 4.707 56.441 1.00 10.08 80 VAL A N 1
ATOM 594 C CA . VAL A 1 101 ? 113.961 5.041 57.880 1.00 10.16 80 VAL A CA 1
ATOM 595 C C . VAL A 1 101 ? 114.174 3.784 58.703 1.00 10.41 80 VAL A C 1
ATOM 596 O O . VAL A 1 101 ? 114.947 3.790 59.652 1.00 10.22 80 VAL A O 1
ATOM 600 N N . GLN A 1 102 ? 113.483 2.701 58.359 1.00 10.86 81 GLN A N 1
ATOM 601 C CA . GLN A 1 102 ? 113.597 1.462 59.134 1.00 11.71 81 GLN A CA 1
ATOM 602 C C . GLN A 1 102 ? 115.001 0.927 59.108 1.00 12.09 81 GLN A C 1
ATOM 603 O O . GLN A 1 102 ? 115.492 0.455 60.119 1.00 13.12 81 GLN A O 1
ATOM 609 N N . LYS A 1 103 ? 115.639 0.979 57.950 1.00 12.42 82 LYS A N 1
ATOM 610 C CA . LYS A 1 103 ? 117.027 0.521 57.836 1.00 13.30 82 LYS A CA 1
ATOM 611 C C . LYS A 1 103 ? 117.983 1.415 58.589 1.00 12.53 82 LYS A C 1
ATOM 612 O O . LYS A 1 103 ? 118.989 0.953 59.158 1.00 12.00 82 LYS A O 1
ATOM 618 N N . LEU A 1 104 ? 117.701 2.714 58.593 1.00 11.75 83 LEU A N 1
ATOM 619 C CA . LEU A 1 104 ? 118.574 3.649 59.308 1.00 11.84 83 LEU A CA 1
ATOM 620 C C . LEU A 1 104 ? 118.500 3.368 60.810 1.00 11.86 83 LEU A C 1
ATOM 621 O O . LEU A 1 104 ? 119.523 3.378 61.510 1.00 12.25 83 LEU A O 1
ATOM 626 N N . LEU A 1 105 ? 117.306 3.064 61.295 1.00 12.00 84 LEU A N 1
ATOM 627 C CA . LEU A 1 105 ? 117.099 2.772 62.718 1.00 12.80 84 LEU A CA 1
ATOM 628 C C . LEU A 1 105 ? 117.584 1.417 63.172 1.00 13.75 84 LEU A C 1
ATOM 629 O O . LEU A 1 105 ? 118.175 1.308 64.231 1.00 13.94 84 LEU A O 1
ATOM 634 N N . LEU A 1 106 ? 117.329 0.385 62.366 1.00 14.25 85 LEU A N 1
ATOM 635 C CA . LEU A 1 106 ? 117.467 -1.002 62.789 1.00 15.53 85 LEU A CA 1
ATOM 636 C C . LEU A 1 106 ? 118.647 -1.679 62.184 1.00 16.58 85 LEU A C 1
ATOM 637 O O . LEU A 1 106 ? 119.066 -2.693 62.724 1.00 16.53 85 LEU A O 1
ATOM 642 N N . GLY A 1 107 ? 119.188 -1.131 61.088 1.00 17.46 86 GLY A N 1
ATOM 643 C CA . GLY A 1 107 ? 120.294 -1.780 60.390 1.00 20.34 86 GLY A CA 1
ATOM 644 C C . GLY A 1 107 ? 119.816 -2.418 59.112 1.00 21.65 86 GLY A C 1
ATOM 645 O O . GLY A 1 107 ? 118.690 -2.889 59.028 1.00 20.63 86 GLY A O 1
ATOM 646 N N . ASP A 1 108 ? 120.677 -2.450 58.112 1.00 25.14 87 ASP A N 1
ATOM 647 C CA . ASP A 1 108 ? 120.278 -2.993 56.815 1.00 29.40 87 ASP A CA 1
ATOM 648 C C . ASP A 1 108 ? 119.800 -4.430 56.919 1.00 30.41 87 ASP A C 1
ATOM 649 O O . ASP A 1 108 ? 118.781 -4.770 56.297 1.00 36.62 87 ASP A O 1
ATOM 654 N N . ASP A 1 109 ? 120.463 -5.242 57.751 1.00 28.04 88 ASP A N 1
ATOM 655 C CA . ASP A 1 109 ? 120.156 -6.675 57.861 1.00 28.69 88 ASP A CA 1
ATOM 656 C C . ASP A 1 109 ? 119.262 -7.111 59.056 1.00 25.51 88 ASP A C 1
ATOM 657 O O . ASP A 1 109 ? 119.313 -8.248 59.547 1.00 23.79 88 ASP A O 1
ATOM 662 N N . SER A 1 110 ? 118.416 -6.206 59.502 1.00 21.92 89 SER A N 1
ATOM 663 C CA . SER A 1 110 ? 117.479 -6.504 60.556 1.00 20.06 89 SER A CA 1
ATOM 664 C C . SER A 1 110 ? 116.587 -7.673 60.241 1.00 18.87 89 SER A C 1
ATOM 665 O O . SER A 1 110 ? 115.928 -7.669 59.219 1.00 18.57 89 SER A O 1
ATOM 668 N N . PRO A 1 111 ? 116.512 -8.670 61.139 1.00 17.48 90 PRO A N 1
ATOM 669 C CA . PRO A 1 111 ? 115.579 -9.758 60.944 1.00 17.34 90 PRO A CA 1
ATOM 670 C C . PRO A 1 111 ? 114.130 -9.323 61.134 1.00 16.08 90 PRO A C 1
ATOM 671 O O . PRO A 1 111 ? 113.249 -9.984 60.626 1.00 15.56 90 PRO A O 1
ATOM 675 N N . LEU A 1 112 ? 113.887 -8.261 61.918 1.00 15.90 91 LEU A N 1
ATOM 676 C CA . LEU A 1 112 ? 112.521 -7.761 62.059 1.00 15.74 91 LEU A CA 1
ATOM 677 C C . LEU A 1 112 ? 112.011 -7.171 60.748 1.00 14.94 91 LEU A C 1
ATOM 678 O O . LEU A 1 112 ? 110.884 -7.451 60.306 1.00 14.33 91 LEU A O 1
ATOM 683 N N . ILE A 1 113 ? 112.852 -6.406 60.069 1.00 14.73 92 ILE A N 1
ATOM 684 C CA . ILE A 1 113 ? 112.455 -5.914 58.775 1.00 14.51 92 ILE A CA 1
ATOM 685 C C . ILE A 1 113 ? 112.231 -7.072 57.829 1.00 14.93 92 ILE A C 1
ATOM 686 O O . ILE A 1 113 ? 111.227 -7.099 57.129 1.00 15.15 92 ILE A O 1
ATOM 691 N N . ALA A 1 114 ? 113.156 -8.033 57.791 1.00 15.30 93 ALA A N 1
ATOM 692 C CA . ALA A 1 114 ? 113.034 -9.170 56.859 1.00 15.57 93 ALA A CA 1
ATOM 693 C C . ALA A 1 114 ? 111.745 -9.958 57.089 1.00 15.72 93 ALA A C 1
ATOM 694 O O . ALA A 1 114 ? 111.203 -10.519 56.148 1.00 16.18 93 ALA A O 1
ATOM 696 N N . ALA A 1 115 ? 111.277 -10.005 58.342 1.00 15.33 94 ALA A N 1
ATOM 697 C CA . ALA A 1 115 ? 110.083 -10.784 58.727 1.00 15.67 94 ALA A CA 1
ATOM 698 C C . ALA A 1 115 ? 108.791 -9.965 58.595 1.00 15.26 94 ALA A C 1
ATOM 699 O O . ALA A 1 115 ? 107.713 -10.446 58.934 1.00 15.81 94 ALA A O 1
ATOM 701 N N . GLY A 1 116 ? 108.905 -8.722 58.124 1.00 14.35 95 GLY A N 1
ATOM 702 C CA . GLY A 1 116 ? 107.747 -7.853 57.971 1.00 13.52 95 GLY A CA 1
ATOM 703 C C . GLY A 1 116 ? 107.074 -7.416 59.246 1.00 12.94 95 GLY A C 1
ATOM 704 O O . GLY A 1 116 ? 105.862 -7.173 59.281 1.00 12.31 95 GLY A O 1
ATOM 705 N N . ARG A 1 117 ? 107.843 -7.351 60.311 1.00 12.73 96 ARG A N 1
ATOM 706 C CA . ARG A 1 117 ? 107.304 -7.081 61.617 1.00 12.60 96 ARG A CA 1
ATOM 707 C C . ARG A 1 117 ? 107.349 -5.608 61.989 1.00 12.06 96 ARG A C 1
ATOM 708 O O . ARG A 1 117 ? 106.812 -5.265 63.038 1.00 12.89 96 ARG A O 1
ATOM 716 N N . VAL A 1 118 ? 107.989 -4.742 61.182 1.00 11.43 97 VAL A N 1
ATOM 717 C CA . VAL A 1 118 ? 108.104 -3.317 61.506 1.00 10.95 97 VAL A CA 1
ATOM 718 C C . VAL A 1 118 ? 107.173 -2.490 60.636 1.00 10.53 97 VAL A C 1
ATOM 719 O O . VAL A 1 118 ? 107.153 -2.632 59.403 1.00 11.27 97 VAL A O 1
ATOM 723 N N . VAL A 1 119 ? 106.413 -1.636 61.298 1.00 10.01 98 VAL A N 1
ATOM 724 C CA . VAL A 1 119 ? 105.510 -0.676 60.687 1.00 9.99 98 VAL A CA 1
ATOM 725 C C . VAL A 1 119 ? 106.146 0.684 60.821 1.00 9.51 98 VAL A C 1
ATOM 726 O O . VAL A 1 119 ? 106.539 1.060 61.917 1.00 9.51 98 VAL A O 1
ATOM 730 N N . THR A 1 120 ? 106.270 1.405 59.716 1.00 8.77 99 THR A N 1
ATOM 731 C CA . THR A 1 120 ? 106.752 2.777 59.707 1.00 8.36 99 THR A CA 1
ATOM 732 C C . THR A 1 120 ? 105.863 3.683 58.906 1.00 8.27 99 THR A C 1
ATOM 733 O O . THR A 1 120 ? 105.566 3.393 57.730 1.00 9.22 99 THR A O 1
ATOM 737 N N . ALA A 1 121 ? 105.385 4.769 59.536 1.00 7.80 100 ALA A N 1
ATOM 738 C CA . ALA A 1 121 ? 104.589 5.784 58.857 1.00 7.54 100 ALA A CA 1
ATOM 739 C C . ALA A 1 121 ? 105.350 7.119 58.943 1.00 7.25 100 ALA A C 1
ATOM 740 O O . ALA A 1 121 ? 105.783 7.528 60.010 1.00 7.12 100 ALA A O 1
ATOM 742 N N . GLN A 1 122 ? 105.493 7.777 57.805 1.00 7.01 101 GLN A N 1
ATOM 743 C CA . GLN A 1 122 ? 106.012 9.103 57.753 1.00 6.93 101 GLN A CA 1
ATOM 744 C C . GLN A 1 122 ? 105.162 10.003 58.613 1.00 6.71 101 GLN A C 1
ATOM 745 O O . GLN A 1 122 ? 103.955 9.832 58.705 1.00 7.14 101 GLN A O 1
ATOM 751 N N . ALA A 1 123 ? 105.802 10.971 59.246 1.00 6.51 102 ALA A N 1
ATOM 752 C CA . ALA A 1 123 ? 105.136 11.809 60.236 1.00 6.48 102 ALA A CA 1
ATOM 753 C C . ALA A 1 123 ? 105.609 13.254 60.167 1.00 6.40 102 ALA A C 1
ATOM 754 O O . ALA A 1 123 ? 106.677 13.540 59.610 1.00 5.99 102 ALA A O 1
ATOM 756 N N . LEU A 1 124 ? 104.853 14.159 60.820 1.00 6.67 103 LEU A N 1
ATOM 757 C CA . LEU A 1 124 ? 105.200 15.587 60.843 1.00 6.98 103 LEU A CA 1
ATOM 758 C C . LEU A 1 124 ? 106.249 15.850 61.915 1.00 6.97 103 LEU A C 1
ATOM 759 O O . LEU A 1 124 ? 105.959 16.305 63.006 1.00 6.85 103 LEU A O 1
ATOM 764 N N . GLY A 1 125 ? 107.492 15.568 61.553 1.00 7.10 104 GLY A N 1
ATOM 765 C CA . GLY A 1 125 ? 108.582 15.566 62.504 1.00 6.91 104 GLY A CA 1
ATOM 766 C C . GLY A 1 125 ? 108.475 14.478 63.564 1.00 6.90 104 GLY A C 1
ATOM 767 O O . GLY A 1 125 ? 107.558 13.634 63.559 1.00 6.71 104 GLY A O 1
ATOM 768 N N . GLY A 1 126 ? 109.441 14.524 64.487 1.00 6.74 105 GLY A N 1
ATOM 769 C CA . GLY A 1 126 ? 109.388 13.708 65.680 1.00 6.95 105 GLY A CA 1
ATOM 770 C C . GLY A 1 126 ? 108.181 14.001 66.511 1.00 6.88 105 GLY A C 1
ATOM 771 O O . GLY A 1 126 ? 107.590 13.071 67.129 1.00 6.83 105 GLY A O 1
ATOM 772 N N . THR A 1 127 ? 107.754 15.261 66.507 1.00 7.09 106 THR A N 1
ATOM 773 C CA . THR A 1 127 ? 106.540 15.593 67.259 1.00 6.84 106 THR A CA 1
ATOM 774 C C . THR A 1 127 ? 105.317 14.879 66.700 1.00 7.05 106 THR A C 1
ATOM 775 O O . THR A 1 127 ? 104.518 14.297 67.449 1.00 6.75 106 THR A O 1
ATOM 779 N N . GLY A 1 128 ? 105.128 14.964 65.375 1.00 6.88 107 GLY A N 1
ATOM 780 C CA . GLY A 1 128 ? 103.991 14.281 64.764 1.00 6.70 107 GLY A CA 1
ATOM 781 C C . GLY A 1 128 ? 103.976 12.788 65.032 1.00 6.94 107 GLY A C 1
ATOM 782 O O . GLY A 1 128 ? 102.924 12.213 65.260 1.00 7.25 107 GLY A O 1
ATOM 783 N N . ALA A 1 129 ? 105.149 12.165 65.036 1.00 6.90 108 ALA A N 1
ATOM 784 C CA . ALA A 1 129 ? 105.289 10.720 65.303 1.00 7.25 108 ALA A CA 1
ATOM 785 C C . ALA A 1 129 ? 104.838 10.381 66.722 1.00 7.38 108 ALA A C 1
ATOM 786 O O . ALA A 1 129 ? 104.142 9.398 66.967 1.00 7.17 108 ALA A O 1
ATOM 788 N N . LEU A 1 130 ? 105.264 11.216 67.665 1.00 7.60 109 LEU A N 1
ATOM 789 C CA . LEU A 1 130 ? 104.819 11.064 69.037 1.00 7.54 109 LEU A CA 1
ATOM 790 C C . LEU A 1 130 ? 103.300 11.159 69.153 1.00 7.90 109 LEU A C 1
ATOM 791 O O . LEU A 1 130 ? 102.671 10.384 69.897 1.00 7.84 109 LEU A O 1
ATOM 796 N N . LYS A 1 131 ? 102.713 12.121 68.442 1.00 8.15 110 LYS A N 1
ATOM 797 C CA . LYS A 1 131 ? 101.270 12.363 68.494 1.00 8.17 110 LYS A CA 1
ATOM 798 C C . LYS A 1 131 ? 100.497 11.169 67.939 1.00 8.58 110 LYS A C 1
ATOM 799 O O . LYS A 1 131 ? 99.562 10.684 68.530 1.00 8.32 110 LYS A O 1
ATOM 805 N N . ILE A 1 132 ? 100.866 10.720 66.750 1.00 8.52 111 ILE A N 1
ATOM 806 C CA . ILE A 1 132 ? 100.142 9.596 66.167 1.00 8.86 111 ILE A CA 1
ATOM 807 C C . ILE A 1 132 ? 100.291 8.326 67.005 1.00 8.54 111 ILE A C 1
ATOM 808 O O . ILE A 1 132 ? 99.323 7.577 67.157 1.00 8.00 111 ILE A O 1
ATOM 813 N N . GLY A 1 133 ? 101.486 8.113 67.583 1.00 8.45 112 GLY A N 1
ATOM 814 C CA . GLY A 1 133 ? 101.706 7.028 68.490 1.00 8.76 112 GLY A CA 1
ATOM 815 C C . GLY A 1 133 ? 100.841 7.156 69.743 1.00 9.09 112 GLY A C 1
ATOM 816 O O . GLY A 1 133 ? 100.226 6.171 70.179 1.00 9.36 112 GLY A O 1
ATOM 817 N N . ALA A 1 134 ? 100.830 8.357 70.325 1.00 9.26 113 ALA A N 1
ATOM 818 C CA . ALA A 1 134 ? 100.070 8.665 71.541 1.00 9.68 113 ALA A CA 1
ATOM 819 C C . ALA A 1 134 ? 98.577 8.414 71.281 1.00 10.03 113 ALA A C 1
ATOM 820 O O . ALA A 1 134 ? 97.890 7.741 72.061 1.00 10.48 113 ALA A O 1
ATOM 822 N N . ASP A 1 135 ? 98.083 8.923 70.157 1.00 10.07 114 ASP A N 1
ATOM 823 C CA . ASP A 1 135 ? 96.670 8.771 69.890 1.00 10.85 114 ASP A CA 1
ATOM 824 C C . ASP A 1 135 ? 96.318 7.290 69.692 1.00 10.84 114 ASP A C 1
ATOM 825 O O . ASP A 1 135 ? 95.275 6.852 70.185 1.00 11.51 114 ASP A O 1
ATOM 830 N N . PHE A 1 136 ? 97.145 6.537 68.994 1.00 10.60 115 PHE A N 1
ATOM 831 C CA . PHE A 1 136 ? 96.903 5.107 68.831 1.00 11.43 115 PHE A CA 1
ATOM 832 C C . PHE A 1 136 ? 96.993 4.396 70.184 1.00 11.61 115 PHE A C 1
ATOM 833 O O . PHE A 1 136 ? 96.146 3.551 70.509 1.00 11.75 115 PHE A O 1
ATOM 841 N N . LEU A 1 137 ? 98.015 4.729 70.972 1.00 11.34 116 LEU A N 1
ATOM 842 C CA . LEU A 1 137 ? 98.140 4.130 72.312 1.00 12.18 116 LEU A CA 1
ATOM 843 C C . LEU A 1 137 ? 96.899 4.357 73.177 1.00 13.73 116 LEU A C 1
ATOM 844 O O . LEU A 1 137 ? 96.482 3.467 73.912 1.00 13.95 116 LEU A O 1
ATOM 849 N N . ARG A 1 138 ? 96.303 5.537 73.057 1.00 15.48 117 ARG A N 1
ATOM 850 C CA . ARG A 1 138 ? 95.124 5.882 73.807 1.00 19.14 117 ARG A CA 1
ATOM 851 C C . ARG A 1 138 ? 93.946 4.971 73.469 1.00 19.78 117 ARG A C 1
ATOM 852 O O . ARG A 1 138 ? 93.204 4.580 74.348 1.00 21.57 117 ARG A O 1
ATOM 860 N N . THR A 1 139 ? 93.800 4.583 72.212 1.00 20.43 118 THR A N 1
ATOM 861 C CA . THR A 1 139 ? 92.770 3.632 71.829 1.00 20.96 118 THR A CA 1
ATOM 862 C C . THR A 1 139 ? 93.019 2.248 72.388 1.00 22.27 118 THR A C 1
ATOM 863 O O . THR A 1 139 ? 92.052 1.513 72.638 1.00 22.85 118 THR A O 1
ATOM 867 N N . LEU A 1 140 ? 94.283 1.865 72.567 1.00 20.70 119 LEU A N 1
ATOM 868 C CA . LEU A 1 140 ? 94.638 0.548 73.075 1.00 21.87 119 LEU A CA 1
ATOM 869 C C . LEU A 1 140 ? 94.361 0.397 74.555 1.00 21.60 119 LEU A C 1
ATOM 870 O O . LEU A 1 140 ? 93.867 -0.628 74.997 1.00 21.94 119 LEU A O 1
ATOM 875 N N . ASN A 1 141 ? 94.707 1.402 75.335 1.00 20.42 120 ASN A N 1
ATOM 876 C CA . ASN A 1 141 ? 94.505 1.328 76.767 1.00 21.53 120 ASN A CA 1
ATOM 877 C C . ASN A 1 141 ? 94.529 2.720 77.315 1.00 21.69 120 ASN A C 1
ATOM 878 O O . ASN A 1 141 ? 95.601 3.259 77.629 1.00 20.28 120 ASN A O 1
ATOM 883 N N . PRO A 1 142 ? 93.335 3.329 77.431 1.00 23.48 121 PRO A N 1
ATOM 884 C CA . PRO A 1 142 ? 93.300 4.721 77.798 1.00 24.53 121 PRO A CA 1
ATOM 885 C C . PRO A 1 142 ? 93.581 4.923 79.278 1.00 25.64 121 PRO A C 1
ATOM 886 O O . PRO A 1 142 ? 93.723 6.060 79.685 1.00 27.26 121 PRO A O 1
ATOM 890 N N . LYS A 1 143 ? 93.658 3.849 80.060 1.00 24.02 122 LYS A N 1
ATOM 891 C CA . LYS A 1 143 ? 94.078 3.977 81.469 1.00 24.67 122 LYS A CA 1
ATOM 892 C C . LYS A 1 143 ? 95.580 3.932 81.696 1.00 22.41 122 LYS A C 1
ATOM 893 O O . LYS A 1 143 ? 95.999 4.179 82.801 1.00 23.05 122 LYS A O 1
ATOM 895 N N . ALA A 1 144 ? 96.396 3.641 80.678 1.00 20.21 123 ALA A N 1
ATOM 896 C CA . ALA A 1 144 ? 97.861 3.634 80.861 1.00 18.63 123 ALA A CA 1
ATOM 897 C C . ALA A 1 144 ? 98.394 5.010 81.247 1.00 17.12 123 ALA A C 1
ATOM 898 O O . ALA A 1 144 ? 97.894 6.004 80.783 1.00 16.55 123 ALA A O 1
ATOM 900 N N . LYS A 1 145 ? 99.419 5.067 82.109 1.00 16.35 124 LYS A N 1
ATOM 901 C CA . LYS A 1 145 ? 100.098 6.304 82.386 1.00 15.67 124 LYS A CA 1
ATOM 902 C C . LYS A 1 145 ? 101.330 6.383 81.480 1.00 13.94 124 LYS A C 1
ATOM 903 O O . LYS A 1 145 ? 101.782 5.372 80.952 1.00 13.32 124 LYS A O 1
ATOM 909 N N . VAL A 1 146 ? 101.855 7.587 81.339 1.00 12.47 125 VAL A N 1
ATOM 910 C CA . VAL A 1 146 ? 103.062 7.845 80.590 1.00 11.48 125 VAL A CA 1
ATOM 911 C C . VAL A 1 146 ? 104.122 8.368 81.518 1.00 11.53 125 VAL A C 1
ATOM 912 O O . VAL A 1 146 ? 103.861 9.301 82.302 1.00 11.91 125 VAL A O 1
ATOM 916 N N . ALA A 1 147 ? 105.325 7.805 81.430 1.00 10.81 126 ALA A N 1
ATOM 917 C CA . ALA A 1 147 ? 106.454 8.196 82.263 1.00 10.65 126 ALA A CA 1
ATOM 918 C C . ALA A 1 147 ? 107.513 8.820 81.390 1.00 10.12 126 ALA A C 1
ATOM 919 O O . ALA A 1 147 ? 107.920 8.221 80.412 1.00 9.50 126 ALA A O 1
ATOM 921 N N . ILE A 1 148 ? 107.949 10.014 81.794 1.00 10.42 127 ILE A N 1
ATOM 922 C CA . ILE A 1 148 ? 108.976 10.783 81.114 1.00 10.24 127 ILE A CA 1
ATOM 923 C C . ILE A 1 148 ? 110.175 11.028 82.014 1.00 10.82 127 ILE A C 1
ATOM 924 O O . ILE A 1 148 ? 110.069 10.926 83.240 1.00 11.78 127 ILE A O 1
ATOM 929 N N . SER A 1 149 ? 111.314 11.416 81.429 1.00 10.84 128 SER A N 1
ATOM 930 C CA . SER A 1 149 ? 112.480 11.698 82.269 1.00 10.71 128 SER A CA 1
ATOM 931 C C . SER A 1 149 ? 112.290 12.963 83.080 1.00 11.20 128 SER A C 1
ATOM 932 O O . SER A 1 149 ? 111.652 13.923 82.617 1.00 11.47 128 SER A O 1
ATOM 935 N N . ASP A 1 150 ? 112.888 12.992 84.271 1.00 11.42 129 ASP A N 1
ATOM 936 C CA . ASP A 1 150 ? 113.039 14.216 85.058 1.00 12.07 129 ASP A CA 1
ATOM 937 C C . ASP A 1 150 ? 114.396 14.876 84.793 1.00 11.46 129 ASP A C 1
ATOM 938 O O . ASP A 1 150 ? 115.434 14.361 85.255 1.00 11.90 129 ASP A O 1
ATOM 943 N N . PRO A 1 151 ? 114.441 16.001 84.064 1.00 11.24 130 PRO A N 1
ATOM 944 C CA . PRO A 1 151 ? 113.464 16.704 83.273 1.00 10.82 130 PRO A CA 1
ATOM 945 C C . PRO A 1 151 ? 113.437 16.119 81.866 1.00 10.69 130 PRO A C 1
ATOM 946 O O . PRO A 1 151 ? 114.242 15.250 81.534 1.00 10.72 130 PRO A O 1
ATOM 950 N N . SER A 1 152 ? 112.493 16.591 81.052 1.00 10.47 131 SER A N 1
ATOM 951 C CA . SER A 1 152 ? 112.451 16.257 79.649 1.00 10.26 131 SER A CA 1
ATOM 952 C C . SER A 1 152 ? 111.989 17.458 78.810 1.00 10.39 131 SER A C 1
ATOM 953 O O . SER A 1 152 ? 111.289 18.368 79.297 1.00 10.75 131 SER A O 1
ATOM 956 N N . TRP A 1 153 ? 112.373 17.427 77.539 1.00 11.09 132 TRP A N 1
ATOM 957 C CA . TRP A 1 153 ? 111.834 18.277 76.494 1.00 11.41 132 TRP A CA 1
ATOM 958 C C . TRP A 1 153 ? 110.381 18.558 76.790 1.00 11.81 132 TRP A C 1
ATOM 959 O O . TRP A 1 153 ? 109.573 17.638 76.966 1.00 10.19 132 TRP A O 1
ATOM 970 N N . GLU A 1 154 ? 110.063 19.845 76.911 1.00 12.81 133 GLU A N 1
ATOM 971 C CA . GLU A 1 154 ? 108.810 20.317 77.455 1.00 15.05 133 GLU A CA 1
ATOM 972 C C . GLU A 1 154 ? 107.555 19.727 76.770 1.00 13.29 133 GLU A C 1
ATOM 973 O O . GLU A 1 154 ? 106.513 19.553 77.396 1.00 12.96 133 GLU A O 1
ATOM 979 N N . ASN A 1 155 ? 107.654 19.441 75.485 1.00 11.12 134 ASN A N 1
ATOM 980 C CA . ASN A 1 155 ? 106.498 19.017 74.745 1.00 10.71 134 ASN A CA 1
ATOM 981 C C . ASN A 1 155 ? 106.196 17.544 74.984 1.00 10.17 134 ASN A C 1
ATOM 982 O O . ASN A 1 155 ? 105.101 17.103 74.640 1.00 10.35 134 ASN A O 1
ATOM 987 N N . HIS A 1 156 ? 107.069 16.766 75.636 1.00 9.67 135 HIS A N 1
ATOM 988 C CA . HIS A 1 156 ? 106.660 15.430 76.035 1.00 10.01 135 HIS A CA 1
ATOM 989 C C . HIS A 1 156 ? 105.461 15.445 76.964 1.00 10.12 135 HIS A C 1
ATOM 990 O O . HIS A 1 156 ? 104.405 14.870 76.661 1.00 10.31 135 HIS A O 1
ATOM 997 N N . ARG A 1 157 ? 105.588 16.125 78.081 1.00 10.64 136 ARG A N 1
ATOM 998 C CA . ARG A 1 157 ? 104.474 16.193 79.020 1.00 11.56 136 ARG A CA 1
ATOM 999 C C . ARG A 1 157 ? 103.242 16.802 78.350 1.00 11.46 136 ARG A C 1
ATOM 1000 O O . ARG A 1 157 ? 102.151 16.255 78.466 1.00 11.63 136 ARG A O 1
ATOM 1008 N N . ALA A 1 158 ? 103.436 17.917 77.636 1.00 10.64 137 ALA A N 1
ATOM 1009 C CA . ALA A 1 158 ? 102.315 18.628 77.029 1.00 10.92 137 ALA A CA 1
ATOM 1010 C C . ALA A 1 158 ? 101.591 17.736 76.016 1.00 10.65 137 ALA A C 1
ATOM 1011 O O . ALA A 1 158 ? 100.375 17.661 76.002 1.00 11.37 137 ALA A O 1
ATOM 1013 N N . LEU A 1 159 ? 102.356 17.038 75.178 1.00 9.67 138 LEU A N 1
ATOM 1014 C CA . LEU A 1 159 ? 101.755 16.189 74.141 1.00 9.52 138 LEU A CA 1
ATOM 1015 C C . LEU A 1 159 ? 100.949 15.006 74.684 1.00 9.36 138 LEU A C 1
ATOM 1016 O O . LEU A 1 159 ? 99.826 14.749 74.271 1.00 9.62 138 LEU A O 1
ATOM 1021 N N . PHE A 1 160 ? 101.504 14.281 75.634 1.00 9.36 139 PHE A N 1
ATOM 1022 C CA . PHE A 1 160 ? 100.843 13.118 76.157 1.00 9.88 139 PHE A CA 1
ATOM 1023 C C . PHE A 1 160 ? 99.679 13.513 77.056 1.00 11.21 139 PHE A C 1
ATOM 1024 O O . PHE A 1 160 ? 98.651 12.841 77.030 1.00 11.12 139 PHE A O 1
ATOM 1032 N N . ASP A 1 161 ? 99.801 14.620 77.793 1.00 12.06 140 ASP A N 1
ATOM 1033 C CA A ASP A 1 161 ? 98.664 15.087 78.555 0.70 13.59 140 ASP A CA 1
ATOM 1034 C CA B ASP A 1 161 ? 98.665 15.185 78.549 0.30 12.91 140 ASP A CA 1
ATOM 1035 C C . ASP A 1 161 ? 97.500 15.484 77.624 1.00 13.32 140 ASP A C 1
ATOM 1036 O O . ASP A 1 161 ? 96.354 15.127 77.882 1.00 13.49 140 ASP A O 1
ATOM 1045 N N . MET A 1 162 ? 97.791 16.217 76.558 1.00 13.89 141 MET A N 1
ATOM 1046 C CA . MET A 1 162 ? 96.753 16.560 75.557 1.00 15.13 141 MET A CA 1
ATOM 1047 C C . MET A 1 162 ? 96.178 15.353 74.848 1.00 14.56 141 MET A C 1
ATOM 1048 O O . MET A 1 162 ? 95.012 15.361 74.414 1.00 14.84 141 MET A O 1
ATOM 1053 N N . ALA A 1 163 ? 96.974 14.301 74.698 1.00 13.47 142 ALA A N 1
ATOM 1054 C CA . ALA A 1 163 ? 96.486 13.066 74.084 1.00 13.18 142 ALA A CA 1
ATOM 1055 C C . ALA A 1 163 ? 95.597 12.240 75.070 1.00 13.50 142 ALA A C 1
ATOM 1056 O O . ALA A 1 163 ? 95.049 11.219 74.679 1.00 14.15 142 ALA A O 1
ATOM 1058 N N . GLY A 1 164 ? 95.485 12.680 76.313 1.00 14.01 143 GLY A N 1
ATOM 1059 C CA . GLY A 1 164 ? 94.583 12.064 77.305 1.00 14.44 143 GLY A CA 1
ATOM 1060 C C . GLY A 1 164 ? 95.234 11.321 78.460 1.00 14.56 143 GLY A C 1
ATOM 1061 O O . GLY A 1 164 ? 94.524 10.755 79.305 1.00 15.18 143 GLY A O 1
ATOM 1062 N N . PHE A 1 165 ? 96.551 11.301 78.524 1.00 13.55 144 PHE A N 1
ATOM 1063 C CA . PHE A 1 165 ? 97.288 10.486 79.509 1.00 13.79 144 PHE A CA 1
ATOM 1064 C C . PHE A 1 165 ? 97.703 11.269 80.744 1.00 14.24 144 PHE A C 1
ATOM 1065 O O . PHE A 1 165 ? 98.060 12.428 80.673 1.00 13.43 144 PHE A O 1
ATOM 1073 N N . GLU A 1 166 ? 97.702 10.617 81.904 1.00 15.23 145 GLU A N 1
ATOM 1074 C CA . GLU A 1 166 ? 98.366 11.162 83.077 1.00 15.83 145 GLU A CA 1
ATOM 1075 C C . GLU A 1 166 ? 99.865 10.932 82.881 1.00 14.83 145 GLU A C 1
ATOM 1076 O O . GLU A 1 166 ? 100.276 9.822 82.535 1.00 13.39 145 GLU A O 1
ATOM 1082 N N . VAL A 1 167 ? 100.678 11.962 83.127 1.00 13.51 146 VAL A N 1
ATOM 1083 C CA . VAL A 1 167 ? 102.130 11.884 82.922 1.00 12.85 146 VAL A CA 1
ATOM 1084 C C . VAL A 1 167 ? 102.826 11.943 84.285 1.00 13.20 146 VAL A C 1
ATOM 1085 O O . VAL A 1 167 ? 102.512 12.775 85.119 1.00 13.57 146 VAL A O 1
ATOM 1089 N N . VAL A 1 168 ? 103.784 11.045 84.488 1.00 12.92 147 VAL A N 1
ATOM 1090 C CA . VAL A 1 168 ? 104.590 11.034 85.674 1.00 13.32 147 VAL A CA 1
ATOM 1091 C C . VAL A 1 168 ? 106.039 11.088 85.196 1.00 12.94 147 VAL A C 1
ATOM 1092 O O . VAL A 1 168 ? 106.296 10.889 83.997 1.00 12.48 147 VAL A O 1
ATOM 1096 N N . ALA A 1 169 ? 106.969 11.327 86.113 1.00 12.88 148 ALA A N 1
ATOM 1097 C CA . ALA A 1 169 ? 108.380 11.456 85.765 1.00 12.73 148 ALA A CA 1
ATOM 1098 C C . ALA A 1 169 ? 109.210 10.449 86.529 1.00 13.15 148 ALA A C 1
ATOM 1099 O O . ALA A 1 169 ? 108.993 10.221 87.747 1.00 13.67 148 ALA A O 1
ATOM 1101 N N . TYR A 1 170 ? 110.142 9.803 85.835 1.00 12.63 149 TYR A N 1
ATOM 1102 C CA . TYR A 1 170 ? 111.112 8.981 86.494 1.00 12.75 149 TYR A CA 1
ATOM 1103 C C . TYR A 1 170 ? 112.362 9.811 86.811 1.00 13.09 149 TYR A C 1
ATOM 1104 O O . TYR A 1 170 ? 112.754 10.660 85.998 1.00 12.80 149 TYR A O 1
ATOM 1113 N N . PRO A 1 171 ? 112.965 9.581 87.998 1.00 13.37 150 PRO A N 1
ATOM 1114 C CA . PRO A 1 171 ? 114.263 10.194 88.278 1.00 13.52 150 PRO A CA 1
ATOM 1115 C C . PRO A 1 171 ? 115.221 9.965 87.117 1.00 13.54 150 PRO A C 1
ATOM 1116 O O . PRO A 1 171 ? 115.214 8.877 86.538 1.00 13.71 150 PRO A O 1
ATOM 1120 N N . TYR A 1 172 ? 116.039 10.969 86.789 1.00 13.14 151 TYR A N 1
ATOM 1121 C CA . TYR A 1 172 ? 116.963 10.863 85.667 1.00 13.10 151 TYR A CA 1
ATOM 1122 C C . TYR A 1 172 ? 118.166 11.771 85.846 1.00 13.60 151 TYR A C 1
ATOM 1123 O O . TYR A 1 172 ? 119.245 11.297 86.241 1.00 15.16 151 TYR A O 1
ATOM 1132 N N . TYR A 1 173 ? 117.992 13.077 85.644 1.00 13.39 152 TYR A N 1
ATOM 1133 C CA . TYR A 1 173 ? 119.094 14.021 85.811 1.00 13.85 152 TYR A CA 1
ATOM 1134 C C . TYR A 1 173 ? 119.448 14.230 87.291 1.00 14.69 152 TYR A C 1
ATOM 1135 O O . TYR A 1 173 ? 118.558 14.488 88.104 1.00 15.52 152 TYR A O 1
ATOM 1144 N N . ASP A 1 174 ? 120.731 14.158 87.621 1.00 15.84 153 ASP A N 1
ATOM 1145 C CA . ASP A 1 174 ? 121.211 14.280 89.002 1.00 17.63 153 ASP A CA 1
ATOM 1146 C C . ASP A 1 174 ? 122.089 15.546 89.066 1.00 17.59 153 ASP A C 1
ATOM 1147 O O . ASP A 1 174 ? 123.187 15.552 88.530 1.00 17.93 153 ASP A O 1
ATOM 1152 N N . ALA A 1 175 ? 121.577 16.606 89.673 1.00 17.10 154 ALA A N 1
ATOM 1153 C CA . ALA A 1 175 ? 122.229 17.912 89.668 1.00 18.18 154 ALA A CA 1
ATOM 1154 C C . ALA A 1 175 ? 123.481 17.881 90.527 1.00 19.46 154 ALA A C 1
ATOM 1155 O O . ALA A 1 175 ? 124.405 18.663 90.291 1.00 19.62 154 ALA A O 1
ATOM 1157 N N . LYS A 1 176 ? 123.519 16.970 91.494 1.00 20.01 155 LYS A N 1
ATOM 1158 C CA . LYS A 1 176 ? 124.675 16.857 92.379 1.00 21.40 155 LYS A CA 1
ATOM 1159 C C . LYS A 1 176 ? 125.865 16.259 91.615 1.00 21.47 155 LYS A C 1
ATOM 1160 O O . LYS A 1 176 ? 126.990 16.713 91.785 1.00 23.19 155 LYS A O 1
ATOM 1162 N N . THR A 1 177 ? 125.636 15.288 90.723 1.00 20.49 156 THR A N 1
ATOM 1163 C CA . THR A 1 177 ? 126.723 14.668 89.958 1.00 19.20 156 THR A CA 1
ATOM 1164 C C . THR A 1 177 ? 126.867 15.099 88.485 1.00 19.10 156 THR A C 1
ATOM 1165 O O . THR A 1 177 ? 127.819 14.716 87.837 1.00 18.51 156 THR A O 1
ATOM 1169 N N . ASN A 1 178 ? 125.917 15.873 87.955 1.00 17.95 157 ASN A N 1
ATOM 1170 C CA . ASN A 1 178 ? 125.911 16.244 86.540 1.00 17.99 157 ASN A CA 1
ATOM 1171 C C . ASN A 1 178 ? 125.782 15.038 85.659 1.00 17.35 157 ASN A C 1
ATOM 1172 O O . ASN A 1 178 ? 126.094 15.088 84.462 1.00 17.55 157 ASN A O 1
ATOM 1177 N N . GLY A 1 179 ? 125.258 13.966 86.246 1.00 17.31 158 GLY A N 1
ATOM 1178 C CA . GLY A 1 179 ? 125.047 12.709 85.528 1.00 17.13 158 GLY A CA 1
ATOM 1179 C C . GLY A 1 179 ? 123.647 12.182 85.730 1.00 16.73 158 GLY A C 1
ATOM 1180 O O . GLY A 1 179 ? 122.724 12.938 85.967 1.00 16.00 158 GLY A O 1
ATOM 1181 N N . VAL A 1 180 ? 123.501 10.873 85.608 1.00 17.09 159 VAL A N 1
ATOM 1182 C CA . VAL A 1 180 ? 122.197 10.228 85.691 1.00 17.04 159 VAL A CA 1
ATOM 1183 C C . VAL A 1 180 ? 122.067 9.564 87.072 1.00 17.94 159 VAL A C 1
ATOM 1184 O O . VAL A 1 180 ? 123.039 8.972 87.585 1.00 18.69 159 VAL A O 1
ATOM 1188 N N . ASN A 1 181 ? 120.898 9.730 87.696 1.00 17.15 160 ASN A N 1
ATOM 1189 C CA . ASN A 1 181 ? 120.552 8.998 88.913 1.00 17.95 160 ASN A CA 1
ATOM 1190 C C . ASN A 1 181 ? 119.948 7.700 88.415 1.00 18.44 160 ASN A C 1
ATOM 1191 O O . ASN A 1 181 ? 118.744 7.562 88.418 1.00 18.06 160 ASN A O 1
ATOM 1196 N N . PHE A 1 182 ? 120.798 6.753 88.022 1.00 19.59 161 PHE A N 1
ATOM 1197 C CA . PHE A 1 182 ? 120.321 5.524 87.413 1.00 20.97 161 PHE A CA 1
ATOM 1198 C C . PHE A 1 182 ? 119.582 4.649 88.402 1.00 22.64 161 PHE A C 1
ATOM 1199 O O . PHE A 1 182 ? 118.632 3.953 88.027 1.00 22.28 161 PHE A O 1
ATOM 1207 N N . ASP A 1 183 ? 120.017 4.661 89.663 1.00 24.16 162 ASP A N 1
ATOM 1208 C CA . ASP A 1 183 ? 119.338 3.895 90.692 1.00 24.61 162 ASP A CA 1
ATOM 1209 C C . ASP A 1 183 ? 117.887 4.344 90.852 1.00 23.15 162 ASP A C 1
ATOM 1210 O O . ASP A 1 183 ? 116.976 3.515 91.003 1.00 22.16 162 ASP A O 1
ATOM 1215 N N . GLY A 1 184 ? 117.666 5.653 90.811 1.00 20.59 163 GLY A N 1
ATOM 1216 C CA . GLY A 1 184 ? 116.340 6.202 90.959 1.00 19.18 163 GLY A CA 1
ATOM 1217 C C . GLY A 1 184 ? 115.526 5.868 89.718 1.00 17.97 163 GLY A C 1
ATOM 1218 O O . GLY A 1 184 ? 114.337 5.536 89.822 1.00 16.85 163 GLY A O 1
ATOM 1219 N N . MET A 1 185 ? 116.159 5.932 88.550 1.00 16.58 164 MET A N 1
ATOM 1220 C CA . MET A 1 185 ? 115.425 5.599 87.322 1.00 15.69 164 MET A CA 1
ATOM 1221 C C . MET A 1 185 ? 114.952 4.149 87.366 1.00 16.16 164 MET A C 1
ATOM 1222 O O . MET A 1 185 ? 113.800 3.845 87.142 1.00 15.01 164 MET A O 1
ATOM 1227 N N . LEU A 1 186 ? 115.878 3.244 87.632 1.00 17.08 165 LEU A N 1
ATOM 1228 C CA . LEU A 1 186 ? 115.540 1.852 87.590 1.00 18.61 165 LEU A CA 1
ATOM 1229 C C . LEU A 1 186 ? 114.496 1.528 88.663 1.00 17.91 165 LEU A C 1
ATOM 1230 O O . LEU A 1 186 ? 113.554 0.736 88.423 1.00 17.36 165 LEU A O 1
ATOM 1235 N N . ALA A 1 187 ? 114.626 2.147 89.829 1.00 17.13 166 ALA A N 1
ATOM 1236 C CA . ALA A 1 187 ? 113.675 1.877 90.894 1.00 17.31 166 ALA A CA 1
ATOM 1237 C C . ALA A 1 187 ? 112.268 2.305 90.497 1.00 16.30 166 ALA A C 1
ATOM 1238 O O . ALA A 1 187 ? 111.305 1.576 90.746 1.00 16.31 166 ALA A O 1
ATOM 1240 N N . ALA A 1 188 ? 112.169 3.428 89.792 1.00 15.33 167 ALA A N 1
ATOM 1241 C CA . ALA A 1 188 ? 110.882 3.922 89.269 1.00 14.84 167 ALA A CA 1
ATOM 1242 C C . ALA A 1 188 ? 110.286 2.940 88.277 1.00 14.96 167 ALA A C 1
ATOM 1243 O O . ALA A 1 188 ? 109.115 2.586 88.377 1.00 14.96 167 ALA A O 1
ATOM 1245 N N . LEU A 1 189 ? 111.091 2.492 87.309 1.00 14.75 168 LEU A N 1
ATOM 1246 C CA A LEU A 1 189 ? 110.617 1.527 86.334 0.70 14.68 168 LEU A CA 1
ATOM 1247 C CA B LEU A 1 189 ? 110.586 1.538 86.332 0.30 14.47 168 LEU A CA 1
ATOM 1248 C C . LEU A 1 189 ? 110.166 0.240 87.027 1.00 15.03 168 LEU A C 1
ATOM 1249 O O . LEU A 1 189 ? 109.138 -0.329 86.681 1.00 14.72 168 LEU A O 1
ATOM 1258 N N . ASN A 1 190 ? 110.924 -0.198 88.025 1.00 15.75 169 ASN A N 1
ATOM 1259 C CA . ASN A 1 190 ? 110.595 -1.400 88.813 1.00 16.60 169 ASN A CA 1
ATOM 1260 C C . ASN A 1 190 ? 109.326 -1.289 89.668 1.00 16.42 169 ASN A C 1
ATOM 1261 O O . ASN A 1 190 ? 108.915 -2.265 90.332 1.00 16.89 169 ASN A O 1
ATOM 1266 N N . GLY A 1 191 ? 108.707 -0.126 89.662 1.00 15.62 170 GLY A N 1
ATOM 1267 C CA . GLY A 1 191 ? 107.398 0.091 90.271 1.00 16.16 170 GLY A CA 1
ATOM 1268 C C . GLY A 1 191 ? 106.245 0.393 89.338 1.00 16.05 170 GLY A C 1
ATOM 1269 O O . GLY A 1 191 ? 105.090 0.463 89.781 1.00 16.84 170 GLY A O 1
ATOM 1270 N N . TYR A 1 192 ? 106.514 0.539 88.040 1.00 15.20 171 TYR A N 1
ATOM 1271 C CA . TYR A 1 192 ? 105.456 0.857 87.099 1.00 15.36 171 TYR A CA 1
ATOM 1272 C C . TYR A 1 192 ? 104.611 -0.354 86.726 1.00 15.69 171 TYR A C 1
ATOM 1273 O O . TYR A 1 192 ? 105.114 -1.475 86.578 1.00 15.37 171 TYR A O 1
ATOM 1282 N N . GLU A 1 193 ? 103.315 -0.118 86.574 1.00 16.62 172 GLU A N 1
ATOM 1283 C CA . GLU A 1 193 ? 102.393 -1.158 86.235 1.00 17.80 172 GLU A CA 1
ATOM 1284 C C . GLU A 1 193 ? 102.484 -1.582 84.767 1.00 16.88 172 GLU A C 1
ATOM 1285 O O . GLU A 1 193 ? 102.854 -0.815 83.907 1.00 15.46 172 GLU A O 1
ATOM 1291 N N . PRO A 1 194 ? 102.100 -2.834 84.472 1.00 17.30 173 PRO A N 1
ATOM 1292 C CA . PRO A 1 194 ? 102.050 -3.254 83.068 1.00 16.46 173 PRO A CA 1
ATOM 1293 C C . PRO A 1 194 ? 101.322 -2.259 82.171 1.00 15.75 173 PRO A C 1
ATOM 1294 O O . PRO A 1 194 ? 100.270 -1.774 82.535 1.00 15.78 173 PRO A O 1
ATOM 1298 N N . GLY A 1 195 ? 101.890 -1.973 81.001 1.00 15.15 174 GLY A N 1
ATOM 1299 C CA . GLY A 1 195 ? 101.265 -1.069 80.004 1.00 14.08 174 GLY A CA 1
ATOM 1300 C C . GLY A 1 195 ? 101.687 0.376 80.137 1.00 13.47 174 GLY A C 1
ATOM 1301 O O . GLY A 1 195 ? 101.343 1.210 79.269 1.00 12.98 174 GLY A O 1
ATOM 1302 N N . THR A 1 196 ? 102.381 0.714 81.226 1.00 13.06 175 THR A N 1
ATOM 1303 C CA . THR A 1 196 ? 102.897 2.077 81.384 1.00 12.75 175 THR A CA 1
ATOM 1304 C C . THR A 1 196 ? 103.830 2.358 80.210 1.00 12.12 175 THR A C 1
ATOM 1305 O O . THR A 1 196 ? 104.653 1.528 79.850 1.00 11.67 175 THR A O 1
ATOM 1309 N N . ILE A 1 197 ? 103.644 3.532 79.616 1.00 11.77 176 ILE A N 1
ATOM 1310 C CA . ILE A 1 197 ? 104.359 3.938 78.437 1.00 11.34 176 ILE A CA 1
ATOM 1311 C C . ILE A 1 197 ? 105.555 4.741 78.926 1.00 11.15 176 ILE A C 1
ATOM 1312 O O . ILE A 1 197 ? 105.398 5.788 79.548 1.00 11.84 176 ILE A O 1
ATOM 1317 N N . VAL A 1 198 ? 106.765 4.273 78.614 1.00 10.95 177 VAL A N 1
ATOM 1318 C CA . VAL A 1 198 ? 107.971 4.902 79.108 1.00 10.37 177 VAL A CA 1
ATOM 1319 C C . VAL A 1 198 ? 108.698 5.621 77.955 1.00 9.79 177 VAL A C 1
ATOM 1320 O O . VAL A 1 198 ? 109.166 4.976 77.048 1.00 9.52 177 VAL A O 1
ATOM 1324 N N . VAL A 1 199 ? 108.756 6.945 78.007 1.00 9.32 178 VAL A N 1
ATOM 1325 C CA . VAL A 1 199 ? 109.340 7.763 76.937 1.00 9.03 178 VAL A CA 1
ATOM 1326 C C . VAL A 1 199 ? 110.829 7.896 77.232 1.00 9.05 178 VAL A C 1
ATOM 1327 O O . VAL A 1 199 ? 111.212 8.442 78.252 1.00 9.23 178 VAL A O 1
ATOM 1331 N N . LEU A 1 200 ? 111.642 7.339 76.351 1.00 8.93 179 LEU A N 1
ATOM 1332 C CA . LEU A 1 200 ? 113.069 7.175 76.526 1.00 9.24 179 LEU A CA 1
ATOM 1333 C C . LEU A 1 200 ? 113.806 7.874 75.385 1.00 9.09 179 LEU A C 1
ATOM 1334 O O . LEU A 1 200 ? 113.581 7.558 74.197 1.00 8.96 179 LEU A O 1
ATOM 1339 N N . HIS A 1 201 ? 114.670 8.832 75.743 1.00 9.33 180 HIS A N 1
ATOM 1340 C CA . HIS A 1 201 ? 115.557 9.436 74.759 1.00 9.29 180 HIS A CA 1
ATOM 1341 C C . HIS A 1 201 ? 116.607 8.451 74.320 1.00 9.77 180 HIS A C 1
ATOM 1342 O O . HIS A 1 201 ? 117.348 7.879 75.145 1.00 10.25 180 HIS A O 1
ATOM 1349 N N . ALA A 1 202 ? 116.794 8.299 73.012 1.00 9.59 181 ALA A N 1
ATOM 1350 C CA . ALA A 1 202 ? 117.732 7.300 72.537 1.00 10.04 181 ALA A CA 1
ATOM 1351 C C . ALA A 1 202 ? 119.160 7.692 72.860 1.00 10.59 181 ALA A C 1
ATOM 1352 O O . ALA A 1 202 ? 120.013 6.831 73.054 1.00 11.35 181 ALA A O 1
ATOM 1354 N N . CYS A 1 203 ? 119.417 8.997 72.815 1.00 10.86 182 CYS A N 1
ATOM 1355 C CA . CYS A 1 203 ? 120.738 9.590 73.004 1.00 10.83 182 CYS A CA 1
ATOM 1356 C C . CYS A 1 203 ? 120.571 11.106 72.942 1.00 10.18 182 CYS A C 1
ATOM 1357 O O . CYS A 1 203 ? 119.513 11.616 72.569 1.00 9.50 182 CYS A O 1
ATOM 1360 N N . CYS A 1 204 ? 121.608 11.827 73.328 1.00 9.90 183 CYS A N 1
ATOM 1361 C CA . CYS A 1 204 ? 121.594 13.286 73.216 1.00 9.64 183 CYS A CA 1
ATOM 1362 C C . CYS A 1 204 ? 120.416 13.860 73.970 1.00 9.23 183 CYS A C 1
ATOM 1363 O O . CYS A 1 204 ? 119.564 14.604 73.423 1.00 9.04 183 CYS A O 1
ATOM 1366 N N . HIS A 1 205 ? 120.340 13.487 75.244 1.00 9.48 184 HIS A N 1
ATOM 1367 C CA . HIS A 1 205 ? 119.224 13.884 76.108 1.00 9.53 184 HIS A CA 1
ATOM 1368 C C . HIS A 1 205 ? 118.894 15.345 76.004 1.00 9.47 184 HIS A C 1
ATOM 1369 O O . HIS A 1 205 ? 119.776 16.197 76.076 1.00 9.32 184 HIS A O 1
ATOM 1376 N N . ASN A 1 206 ? 117.602 15.634 75.865 1.00 9.64 185 ASN A N 1
ATOM 1377 C CA . ASN A 1 206 ? 117.105 17.011 75.745 1.00 10.25 185 ASN A CA 1
ATOM 1378 C C . ASN A 1 206 ? 116.206 17.197 76.950 1.00 10.21 185 ASN A C 1
ATOM 1379 O O . ASN A 1 206 ? 115.191 16.543 76.999 1.00 10.26 185 ASN A O 1
ATOM 1384 N N . PRO A 1 207 ? 116.572 18.062 77.940 1.00 10.08 186 PRO A N 1
ATOM 1385 C CA . PRO A 1 207 ? 117.486 19.201 77.821 1.00 9.75 186 PRO A CA 1
ATOM 1386 C C . PRO A 1 207 ? 118.841 19.097 78.496 1.00 9.88 186 PRO A C 1
ATOM 1387 O O . PRO A 1 207 ? 119.556 20.105 78.516 1.00 9.66 186 PRO A O 1
ATOM 1391 N N . THR A 1 208 ? 119.230 17.945 79.047 1.00 10.05 187 THR A N 1
ATOM 1392 C CA . THR A 1 208 ? 120.420 17.942 79.923 1.00 10.57 187 THR A CA 1
ATOM 1393 C C . THR A 1 208 ? 121.740 17.502 79.281 1.00 11.15 187 THR A C 1
ATOM 1394 O O . THR A 1 208 ? 122.803 17.806 79.823 1.00 11.72 187 THR A O 1
ATOM 1398 N N . GLY A 1 209 ? 121.670 16.763 78.167 1.00 11.50 188 GLY A N 1
ATOM 1399 C CA . GLY A 1 209 ? 122.807 16.101 77.586 1.00 11.52 188 GLY A CA 1
ATOM 1400 C C . GLY A 1 209 ? 123.347 14.871 78.289 1.00 11.98 188 GLY A C 1
ATOM 1401 O O . GLY A 1 209 ? 124.351 14.311 77.883 1.00 12.39 188 GLY A O 1
ATOM 1402 N N . VAL A 1 210 ? 122.679 14.433 79.331 1.00 12.06 189 VAL A N 1
ATOM 1403 C CA . VAL A 1 210 ? 123.158 13.302 80.125 1.00 12.31 189 VAL A CA 1
ATOM 1404 C C . VAL A 1 210 ? 122.541 12.052 79.566 1.00 12.14 189 VAL A C 1
ATOM 1405 O O . VAL A 1 210 ? 121.315 11.959 79.542 1.00 11.27 189 VAL A O 1
ATOM 1409 N N . ASP A 1 211 ? 123.383 11.112 79.143 1.00 12.24 190 ASP A N 1
ATOM 1410 C CA . ASP A 1 211 ? 122.943 9.894 78.449 1.00 12.74 190 ASP A CA 1
ATOM 1411 C C . ASP A 1 211 ? 123.287 8.641 79.216 1.00 13.89 190 ASP A C 1
ATOM 1412 O O . ASP A 1 211 ? 124.223 8.625 80.043 1.00 14.23 190 ASP A O 1
ATOM 1417 N N . LEU A 1 212 ? 122.522 7.579 78.945 1.00 14.35 191 LEU A N 1
ATOM 1418 C CA . LEU A 1 212 ? 122.791 6.270 79.515 1.00 16.47 191 LEU A CA 1
ATOM 1419 C C . LEU A 1 212 ? 123.868 5.574 78.689 1.00 18.52 191 LEU A C 1
ATOM 1420 O O . LEU A 1 212 ? 124.014 5.842 77.483 1.00 18.39 191 LEU A O 1
ATOM 1425 N N . ASN A 1 213 ? 124.640 4.709 79.348 1.00 24.36 192 ASN A N 1
ATOM 1426 C CA . ASN A 1 213 ? 125.607 3.879 78.642 1.00 27.87 192 ASN A CA 1
ATOM 1427 C C . ASN A 1 213 ? 124.940 2.549 78.273 1.00 31.97 192 ASN A C 1
ATOM 1428 O O . ASN A 1 213 ? 123.891 2.201 78.829 1.00 28.25 192 ASN A O 1
ATOM 1433 N N . ASP A 1 214 ? 125.571 1.823 77.344 1.00 36.30 193 ASP A N 1
ATOM 1434 C CA . ASP A 1 214 ? 125.001 0.602 76.729 1.00 37.29 193 ASP A CA 1
ATOM 1435 C C . ASP A 1 214 ? 124.612 -0.469 77.740 1.00 36.02 193 ASP A C 1
ATOM 1436 O O . ASP A 1 214 ? 123.717 -1.298 77.474 1.00 33.69 193 ASP A O 1
ATOM 1441 N N . ALA A 1 215 ? 125.283 -0.434 78.884 1.00 33.83 194 ALA A N 1
ATOM 1442 C CA . ALA A 1 215 ? 125.032 -1.341 79.979 1.00 34.21 194 ALA A CA 1
ATOM 1443 C C . ALA A 1 215 ? 123.858 -0.924 80.854 1.00 32.37 194 ALA A C 1
ATOM 1444 O O . ALA A 1 215 ? 123.157 -1.764 81.394 1.00 28.92 194 ALA A O 1
ATOM 1446 N N . GLN A 1 216 ? 123.667 0.379 81.032 1.00 29.31 195 GLN A N 1
ATOM 1447 C CA . GLN A 1 216 ? 122.488 0.875 81.719 1.00 26.30 195 GLN A CA 1
ATOM 1448 C C . GLN A 1 216 ? 121.272 0.635 80.820 1.00 23.27 195 GLN A C 1
ATOM 1449 O O . GLN A 1 216 ? 120.174 0.304 81.311 1.00 23.32 195 GLN A O 1
ATOM 1455 N N . TRP A 1 217 ? 121.463 0.783 79.512 1.00 21.22 196 TRP A N 1
ATOM 1456 C CA . TRP A 1 217 ? 120.387 0.510 78.565 1.00 19.25 196 TRP A CA 1
ATOM 1457 C C . TRP A 1 217 ? 119.961 -0.934 78.673 1.00 19.51 196 TRP A C 1
ATOM 1458 O O . TRP A 1 217 ? 118.756 -1.219 78.651 1.00 17.35 196 TRP A O 1
ATOM 1469 N N . ALA A 1 218 ? 120.913 -1.859 78.860 1.00 19.96 197 ALA A N 1
ATOM 1470 C CA . ALA A 1 218 ? 120.530 -3.287 78.958 1.00 20.78 197 ALA A CA 1
ATOM 1471 C C . ALA A 1 218 ? 119.652 -3.549 80.179 1.00 21.05 197 ALA A C 1
ATOM 1472 O O . ALA A 1 218 ? 118.719 -4.374 80.135 1.00 20.52 197 ALA A O 1
ATOM 1474 N N . GLN A 1 219 ? 119.921 -2.839 81.270 1.00 20.77 198 GLN A N 1
ATOM 1475 C CA . GLN A 1 219 ? 119.104 -2.984 82.472 1.00 21.19 198 GLN A CA 1
ATOM 1476 C C . GLN A 1 219 ? 117.709 -2.426 82.229 1.00 19.22 198 GLN A C 1
ATOM 1477 O O . GLN A 1 219 ? 116.722 -2.998 82.679 1.00 18.77 198 GLN A O 1
ATOM 1483 N N . VAL A 1 220 ? 117.646 -1.296 81.529 1.00 17.93 199 VAL A N 1
ATOM 1484 C CA . VAL A 1 220 ? 116.354 -0.714 81.211 1.00 16.40 199 VAL A CA 1
ATOM 1485 C C . VAL A 1 220 ? 115.505 -1.676 80.372 1.00 16.05 199 VAL A C 1
ATOM 1486 O O . VAL A 1 220 ? 114.340 -1.901 80.684 1.00 14.97 199 VAL A O 1
ATOM 1490 N N . VAL A 1 221 ? 116.100 -2.220 79.312 1.00 15.79 200 VAL A N 1
ATOM 1491 C CA . VAL A 1 221 ? 115.413 -3.182 78.458 1.00 15.79 200 VAL A CA 1
ATOM 1492 C C . VAL A 1 221 ? 114.906 -4.372 79.302 1.00 16.98 200 VAL A C 1
ATOM 1493 O O . VAL A 1 221 ? 113.768 -4.774 79.146 1.00 16.57 200 VAL A O 1
ATOM 1497 N N . GLU A 1 222 ? 115.752 -4.901 80.195 1.00 18.27 201 GLU A N 1
ATOM 1498 C CA . GLU A 1 222 ? 115.362 -6.069 81.010 1.00 20.75 201 GLU A CA 1
ATOM 1499 C C . GLU A 1 222 ? 114.153 -5.761 81.903 1.00 19.11 201 GLU A C 1
ATOM 1500 O O . GLU A 1 222 ? 113.222 -6.590 82.017 1.00 18.77 201 GLU A O 1
ATOM 1506 N N . VAL A 1 223 ? 114.127 -4.573 82.507 1.00 17.29 202 VAL A N 1
ATOM 1507 C CA . VAL A 1 223 ? 112.980 -4.176 83.345 1.00 16.77 202 VAL A CA 1
ATOM 1508 C C . VAL A 1 223 ? 111.717 -3.929 82.539 1.00 15.93 202 VAL A C 1
ATOM 1509 O O . VAL A 1 223 ? 110.657 -4.402 82.911 1.00 15.71 202 VAL A O 1
ATOM 1513 N N . VAL A 1 224 ? 111.834 -3.210 81.413 1.00 14.94 203 VAL A N 1
ATOM 1514 C CA . VAL A 1 224 ? 110.686 -2.998 80.531 1.00 14.40 203 VAL A CA 1
ATOM 1515 C C . VAL A 1 224 ? 110.109 -4.351 80.110 1.00 14.56 203 VAL A C 1
ATOM 1516 O O . VAL A 1 224 ? 108.902 -4.533 80.091 1.00 14.51 203 VAL A O 1
ATOM 1520 N N . LYS A 1 225 ? 110.972 -5.290 79.759 1.00 15.10 204 LYS A N 1
ATOM 1521 C CA A LYS A 1 225 ? 110.498 -6.616 79.355 0.50 15.89 204 LYS A CA 1
ATOM 1522 C CA B LYS A 1 225 ? 110.545 -6.638 79.369 0.50 15.93 204 LYS A CA 1
ATOM 1523 C C . LYS A 1 225 ? 109.810 -7.328 80.519 1.00 16.58 204 LYS A C 1
ATOM 1524 O O . LYS A 1 225 ? 108.660 -7.772 80.384 1.00 16.90 204 LYS A O 1
ATOM 1535 N N . ALA A 1 226 ? 110.502 -7.432 81.655 1.00 17.17 205 ALA A N 1
ATOM 1536 C CA . ALA A 1 226 ? 109.978 -8.131 82.821 1.00 17.55 205 ALA A CA 1
ATOM 1537 C C . ALA A 1 226 ? 108.646 -7.549 83.331 1.00 17.44 205 ALA A C 1
ATOM 1538 O O . ALA A 1 226 ? 107.741 -8.321 83.762 1.00 17.71 205 ALA A O 1
ATOM 1540 N N . ARG A 1 227 ? 108.503 -6.229 83.259 1.00 16.22 206 ARG A N 1
ATOM 1541 C CA . ARG A 1 227 ? 107.310 -5.575 83.773 1.00 16.24 206 ARG A CA 1
ATOM 1542 C C . ARG A 1 227 ? 106.253 -5.256 82.724 1.00 16.53 206 ARG A C 1
ATOM 1543 O O . ARG A 1 227 ? 105.196 -4.728 83.034 1.00 16.11 206 ARG A O 1
ATOM 1551 N N . ARG A 1 228 ? 106.505 -5.669 81.479 1.00 16.65 207 ARG A N 1
ATOM 1552 C CA . ARG A 1 228 ? 105.565 -5.444 80.374 1.00 17.03 207 ARG A CA 1
ATOM 1553 C C . ARG A 1 228 ? 105.197 -3.967 80.231 1.00 14.87 207 ARG A C 1
ATOM 1554 O O . ARG A 1 228 ? 104.047 -3.613 80.024 1.00 14.63 207 ARG A O 1
ATOM 1562 N N . LEU A 1 229 ? 106.225 -3.132 80.307 1.00 13.52 208 LEU A N 1
ATOM 1563 C CA . LEU A 1 229 ? 106.093 -1.721 80.017 1.00 12.80 208 LEU A CA 1
ATOM 1564 C C . LEU A 1 229 ? 106.154 -1.530 78.501 1.00 12.37 208 LEU A C 1
ATOM 1565 O O . LEU A 1 229 ? 106.637 -2.394 77.772 1.00 12.83 208 LEU A O 1
ATOM 1570 N N . VAL A 1 230 ? 105.681 -0.387 78.027 1.00 11.63 209 VAL A N 1
ATOM 1571 C CA . VAL A 1 230 ? 105.671 -0.102 76.590 1.00 10.66 209 VAL A CA 1
ATOM 1572 C C . VAL A 1 230 ? 106.723 0.957 76.366 1.00 10.24 209 VAL A C 1
ATOM 1573 O O . VAL A 1 230 ? 106.550 2.121 76.742 1.00 9.95 209 VAL A O 1
ATOM 1577 N N . PRO A 1 231 ? 107.854 0.570 75.756 1.00 10.26 210 PRO A N 1
ATOM 1578 C CA . PRO A 1 231 ? 108.907 1.555 75.518 1.00 10.11 210 PRO A CA 1
ATOM 1579 C C . PRO A 1 231 ? 108.577 2.426 74.303 1.00 9.86 210 PRO A C 1
ATOM 1580 O O . PRO A 1 231 ? 108.231 1.913 73.243 1.00 9.56 210 PRO A O 1
ATOM 1584 N N . PHE A 1 232 ? 108.742 3.725 74.494 1.00 9.85 211 PHE A N 1
ATOM 1585 C CA . PHE A 1 232 ? 108.507 4.691 73.455 1.00 9.47 211 PHE A CA 1
ATOM 1586 C C . PHE A 1 232 ? 109.812 5.436 73.282 1.00 9.53 211 PHE A C 1
ATOM 1587 O O . PHE A 1 232 ? 110.120 6.414 73.995 1.00 9.65 211 PHE A O 1
ATOM 1595 N N . LEU A 1 233 ? 110.630 4.975 72.329 1.00 9.53 212 LEU A N 1
ATOM 1596 C CA A LEU A 1 233 ? 111.928 5.615 72.113 0.50 9.30 212 LEU A CA 1
ATOM 1597 C CA B LEU A 1 233 ? 111.941 5.603 72.076 0.50 9.24 212 LEU A CA 1
ATOM 1598 C C . LEU A 1 233 ? 111.729 6.877 71.272 1.00 8.94 212 LEU A C 1
ATOM 1599 O O . LEU A 1 233 ? 110.937 6.894 70.314 1.00 8.77 212 LEU A O 1
ATOM 1608 N N . ASP A 1 234 ? 112.439 7.943 71.632 1.00 8.78 213 ASP A N 1
ATOM 1609 C CA . ASP A 1 234 ? 112.422 9.219 70.909 1.00 8.65 213 ASP A CA 1
ATOM 1610 C C . ASP A 1 234 ? 113.862 9.492 70.494 1.00 8.28 213 ASP A C 1
ATOM 1611 O O . ASP A 1 234 ? 114.757 9.717 71.341 1.00 7.83 213 ASP A O 1
ATOM 1616 N N . ILE A 1 235 ? 114.096 9.342 69.188 1.00 7.98 214 ILE A N 1
ATOM 1617 C CA . ILE A 1 235 ? 115.432 9.477 68.565 1.00 8.07 214 ILE A CA 1
ATOM 1618 C C . ILE A 1 235 ? 115.439 10.664 67.593 1.00 8.23 214 ILE A C 1
ATOM 1619 O O . ILE A 1 235 ? 115.153 10.554 66.396 1.00 8.27 214 ILE A O 1
ATOM 1624 N N . ALA A 1 236 ? 115.721 11.834 68.158 1.00 8.53 215 ALA A N 1
ATOM 1625 C CA . ALA A 1 236 ? 115.696 13.085 67.429 1.00 8.51 215 ALA A CA 1
ATOM 1626 C C . ALA A 1 236 ? 117.100 13.541 66.996 1.00 9.11 215 ALA A C 1
ATOM 1627 O O . ALA A 1 236 ? 117.220 14.508 66.268 1.00 8.84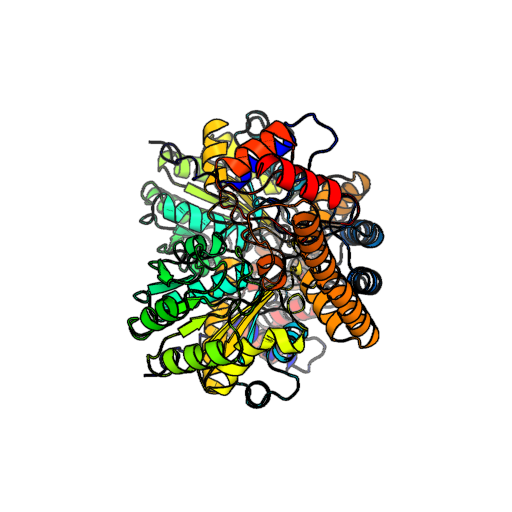 215 ALA A O 1
ATOM 1629 N N . TYR A 1 237 ? 118.147 12.852 67.479 1.00 9.13 216 TYR A N 1
ATOM 1630 C CA . TYR A 1 237 ? 119.522 13.291 67.257 1.00 9.59 216 TYR A CA 1
ATOM 1631 C C . TYR A 1 237 ? 120.455 12.177 66.775 1.00 9.61 216 TYR A C 1
ATOM 1632 O O . TYR A 1 237 ? 121.615 12.152 67.125 1.00 10.05 216 TYR A O 1
ATOM 1641 N N . GLN A 1 238 ? 119.954 11.273 65.929 1.00 10.10 217 GLN A N 1
ATOM 1642 C CA . GLN A 1 238 ? 120.769 10.194 65.421 1.00 10.21 217 GLN A CA 1
ATOM 1643 C C . GLN A 1 238 ? 121.882 10.797 64.583 1.00 10.60 217 GLN A C 1
ATOM 1644 O O . GLN A 1 238 ? 121.620 11.412 63.569 1.00 10.54 217 GLN A O 1
ATOM 1650 N N . GLY A 1 239 ? 123.114 10.610 65.038 1.00 11.3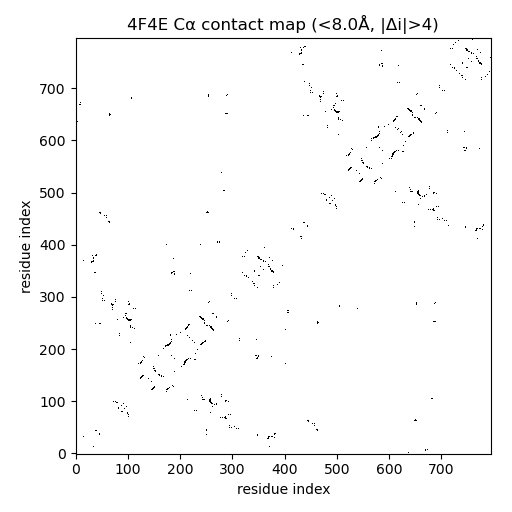1 218 GLY A N 1
ATOM 1651 C CA . GLY A 1 239 ? 124.299 11.194 64.400 1.00 11.70 218 GLY A CA 1
ATOM 1652 C C . GLY A 1 239 ? 124.999 12.274 65.197 1.00 11.69 218 GLY A C 1
ATOM 1653 O O . GLY A 1 239 ? 126.132 12.641 64.866 1.00 12.84 218 GLY A O 1
ATOM 1654 N N . PHE A 1 240 ? 124.343 12.807 66.229 1.00 11.03 219 PHE A N 1
ATOM 1655 C CA . PHE A 1 240 ? 124.984 13.865 67.038 1.00 11.41 219 PHE A CA 1
ATOM 1656 C C . PHE A 1 240 ? 125.782 13.364 68.252 1.00 11.85 219 PHE A C 1
ATOM 1657 O O . PHE A 1 240 ? 126.420 14.180 68.953 1.00 11.45 219 PHE A O 1
ATOM 1665 N N . GLY A 1 241 ? 125.659 12.085 68.566 1.00 11.68 220 GLY A N 1
ATOM 1666 C CA . GLY A 1 241 ? 126.252 11.545 69.786 1.00 12.40 220 GLY A CA 1
ATOM 1667 C C . GLY A 1 241 ? 127.605 10.922 69.484 1.00 13.37 220 GLY A C 1
ATOM 1668 O O . GLY A 1 241 ? 128.660 11.537 69.692 1.00 13.78 220 GLY A O 1
ATOM 1669 N N . GLU A 1 242 ? 127.588 9.702 68.985 1.00 14.30 221 GLU A N 1
ATOM 1670 C CA . GLU A 1 242 ? 128.839 9.058 68.592 1.00 15.29 221 GLU A CA 1
ATOM 1671 C C . GLU A 1 242 ? 128.962 8.869 67.081 1.00 14.80 221 GLU A C 1
ATOM 1672 O O . GLU A 1 242 ? 130.002 9.182 66.468 1.00 14.50 221 GLU A O 1
ATOM 1678 N N . SER A 1 243 ? 127.942 8.277 66.488 1.00 14.38 222 SER A N 1
ATOM 1679 C CA . SER A 1 243 ? 127.902 8.040 65.053 1.00 14.26 222 SER A CA 1
ATOM 1680 C C . SER A 1 243 ? 126.476 7.715 64.694 1.00 13.90 222 SER A C 1
ATOM 1681 O O . SER A 1 243 ? 125.678 7.399 65.557 1.00 13.29 222 SER A O 1
ATOM 1684 N N . ILE A 1 244 ? 126.160 7.738 63.408 1.00 13.99 223 ILE A N 1
ATOM 1685 C CA . ILE A 1 244 ? 124.796 7.380 62.987 1.00 14.37 223 ILE A CA 1
ATOM 1686 C C . ILE A 1 244 ? 124.380 6.009 63.483 1.00 15.15 223 ILE A C 1
ATOM 1687 O O . ILE A 1 244 ? 123.310 5.877 64.090 1.00 14.77 223 ILE A O 1
ATOM 1692 N N . GLU A 1 245 ? 125.237 5.010 63.275 1.00 16.44 224 GLU A N 1
ATOM 1693 C CA . GLU A 1 245 ? 124.952 3.656 63.695 1.00 17.56 224 GLU A CA 1
ATOM 1694 C C . GLU A 1 245 ? 124.954 3.495 65.232 1.00 15.65 224 GLU A C 1
ATOM 1695 O O . GLU A 1 245 ? 124.031 2.910 65.780 1.00 14.59 224 GLU A O 1
ATOM 1701 N N . ALA A 1 246 ? 125.949 4.044 65.926 1.00 14.99 225 ALA A N 1
ATOM 1702 C CA . ALA A 1 246 ? 126.055 3.860 67.369 1.00 14.68 225 ALA A CA 1
ATOM 1703 C C . ALA A 1 246 ? 124.885 4.545 68.078 1.00 13.70 225 ALA A C 1
ATOM 1704 O O . ALA A 1 246 ? 124.409 4.075 69.129 1.00 13.67 225 ALA A O 1
ATOM 1706 N N . ASP A 1 247 ? 124.426 5.656 67.523 1.00 12.75 226 ASP A N 1
ATOM 1707 C CA . ASP A 1 247 ? 123.363 6.428 68.183 1.00 12.39 226 ASP A CA 1
ATOM 1708 C C . ASP A 1 247 ? 122.037 5.697 68.154 1.00 11.80 226 ASP A C 1
ATOM 1709 O O . ASP A 1 247 ? 121.110 6.074 68.908 1.00 11.69 226 ASP A O 1
ATOM 1714 N N . ALA A 1 248 ? 121.900 4.722 67.246 1.00 11.73 227 ALA A N 1
ATOM 1715 C CA . ALA A 1 248 ? 120.703 3.836 67.178 1.00 11.59 227 ALA A CA 1
ATOM 1716 C C . ALA A 1 248 ? 120.734 2.688 68.190 1.00 11.90 227 ALA A C 1
ATOM 1717 O O . ALA A 1 248 ? 119.779 1.894 68.273 1.00 11.97 227 ALA A O 1
ATOM 1719 N N . ALA A 1 249 ? 121.821 2.577 68.952 1.00 12.13 228 ALA A N 1
ATOM 1720 C CA . ALA A 1 249 ? 122.045 1.366 69.779 1.00 12.74 228 ALA A CA 1
ATOM 1721 C C . ALA A 1 249 ? 120.864 1.032 70.668 1.00 12.47 228 ALA A C 1
ATOM 1722 O O . ALA A 1 249 ? 120.431 -0.104 70.729 1.00 12.64 228 ALA A O 1
ATOM 1724 N N . ALA A 1 250 ? 120.328 2.031 71.341 1.00 12.17 229 ALA A N 1
ATOM 1725 C CA . ALA A 1 250 ? 119.214 1.819 72.259 1.00 12.75 229 ALA A CA 1
ATOM 1726 C C . ALA A 1 250 ? 117.990 1.278 71.555 1.00 12.71 229 ALA A C 1
ATOM 1727 O O . ALA A 1 250 ? 117.318 0.391 72.070 1.00 12.88 229 ALA A O 1
ATOM 1729 N N . VAL A 1 251 ? 117.712 1.782 70.337 1.00 12.32 230 VAL A N 1
ATOM 1730 C CA . VAL A 1 251 ? 116.566 1.309 69.567 1.00 12.28 230 VAL A CA 1
ATOM 1731 C C . VAL A 1 251 ? 116.769 -0.173 69.217 1.00 13.03 230 VAL A C 1
ATOM 1732 O O . VAL A 1 251 ? 115.876 -0.999 69.419 1.00 13.38 230 VAL A O 1
ATOM 1736 N N . ARG A 1 252 ? 117.997 -0.532 68.805 1.00 13.65 231 ARG A N 1
ATOM 1737 C CA . ARG A 1 252 ? 118.338 -1.890 68.411 1.00 14.44 231 ARG A CA 1
ATOM 1738 C C . ARG A 1 252 ? 118.321 -2.898 69.561 1.00 14.66 231 ARG A C 1
ATOM 1739 O O . ARG A 1 252 ? 117.929 -4.056 69.341 1.00 14.65 231 ARG A O 1
ATOM 1747 N N . LEU A 1 253 ? 118.687 -2.438 70.762 1.00 14.34 232 LEU A N 1
ATOM 1748 C CA . LEU A 1 253 ? 118.647 -3.269 71.980 1.00 15.09 232 LEU A CA 1
ATOM 1749 C C . LEU A 1 253 ? 117.213 -3.672 72.283 1.00 14.79 232 LEU A C 1
ATOM 1750 O O . LEU A 1 253 ? 116.961 -4.823 72.637 1.00 14.08 232 LEU A O 1
ATOM 1755 N N . PHE A 1 254 ? 116.287 -2.717 72.134 1.00 13.97 233 PHE A N 1
ATOM 1756 C CA . PHE A 1 254 ? 114.858 -3.013 72.340 1.00 14.48 233 PHE A CA 1
ATOM 1757 C C . PHE A 1 254 ? 114.344 -3.920 71.234 1.00 15.04 233 PHE A C 1
ATOM 1758 O O . PHE A 1 254 ? 113.560 -4.840 71.500 1.00 15.66 233 PHE A O 1
ATOM 1766 N N . ALA A 1 255 ? 114.785 -3.673 70.006 1.00 14.77 234 ALA A N 1
ATOM 1767 C CA . ALA A 1 255 ? 114.380 -4.493 68.883 1.00 15.90 234 ALA A CA 1
ATOM 1768 C C . ALA A 1 255 ? 114.819 -5.939 69.101 1.00 17.31 234 ALA A C 1
ATOM 1769 O O . ALA A 1 255 ? 114.027 -6.860 68.859 1.00 19.12 234 ALA A O 1
ATOM 1771 N N . ALA A 1 256 ? 116.040 -6.129 69.596 1.00 17.82 235 ALA A N 1
ATOM 1772 C CA . ALA A 1 256 ? 116.620 -7.460 69.779 1.00 18.91 235 ALA A CA 1
ATOM 1773 C C . ALA A 1 256 ? 115.916 -8.247 70.870 1.00 20.55 235 ALA A C 1
ATOM 1774 O O . ALA A 1 256 ? 116.018 -9.477 70.896 1.00 19.97 235 ALA A O 1
ATOM 1776 N N . ALA A 1 257 ? 115.221 -7.540 71.769 1.00 21.07 236 ALA A N 1
ATOM 1777 C CA . ALA A 1 257 ? 114.502 -8.135 72.907 1.00 22.37 236 ALA A CA 1
ATOM 1778 C C . ALA A 1 257 ? 113.102 -8.681 72.635 1.00 23.25 236 ALA A C 1
ATOM 1779 O O . ALA A 1 257 ? 112.445 -9.148 73.567 1.00 22.22 236 ALA A O 1
ATOM 1781 N N . ASN A 1 258 ? 112.630 -8.645 71.394 1.00 26.12 237 ASN A N 1
ATOM 1782 C CA . ASN A 1 258 ? 111.289 -9.169 71.081 1.00 28.57 237 ASN A CA 1
ATOM 1783 C C . ASN A 1 258 ? 110.182 -8.541 71.930 1.00 28.29 237 ASN A C 1
ATOM 1784 O O . ASN A 1 258 ? 109.402 -9.235 72.636 1.00 29.59 237 ASN A O 1
ATOM 1789 N N . LEU A 1 259 ? 110.203 -7.215 71.881 1.00 25.45 238 LEU A N 1
ATOM 1790 C CA . LEU A 1 259 ? 109.259 -6.347 72.537 1.00 23.72 238 LEU A CA 1
ATOM 1791 C C . LEU A 1 259 ? 108.456 -5.607 71.477 1.00 21.24 238 LEU A C 1
ATOM 1792 O O . LEU A 1 259 ? 108.930 -5.413 70.360 1.00 20.43 238 LEU A O 1
ATOM 1797 N N . ASN A 1 260 ? 107.237 -5.206 71.828 1.00 19.51 239 ASN A N 1
ATOM 1798 C CA . ASN A 1 260 ? 106.547 -4.210 71.057 1.00 18.23 239 ASN A CA 1
ATOM 1799 C C . ASN A 1 260 ? 107.126 -2.862 71.483 1.00 17.94 239 ASN A C 1
ATOM 1800 O O . ASN A 1 260 ? 107.186 -2.569 72.708 1.00 19.55 239 ASN A O 1
ATOM 1805 N N . VAL A 1 261 ? 107.640 -2.113 70.513 1.00 14.90 240 VAL A N 1
ATOM 1806 C CA . VAL A 1 261 ? 108.418 -0.906 70.765 1.00 13.40 240 VAL A CA 1
ATOM 1807 C C . VAL A 1 261 ? 107.852 0.159 69.853 1.00 11.65 240 VAL A C 1
ATOM 1808 O O . VAL A 1 261 ? 107.585 -0.114 68.679 1.00 11.73 240 VAL A O 1
ATOM 1812 N N . PHE A 1 262 ? 107.637 1.351 70.386 1.00 10.92 241 PHE A N 1
ATOM 1813 C CA . PHE A 1 262 ? 107.307 2.534 69.592 1.00 9.68 241 PHE A CA 1
ATOM 1814 C C . PHE A 1 262 ? 108.562 3.376 69.445 1.00 9.45 241 PHE A C 1
ATOM 1815 O O . PHE A 1 262 ? 109.334 3.482 70.405 1.00 9.47 241 PHE A O 1
ATOM 1823 N N . VAL A 1 263 ? 108.784 3.948 68.252 1.00 8.69 242 VAL A N 1
ATOM 1824 C CA . VAL A 1 263 ? 109.944 4.795 67.988 1.00 8.42 242 VAL A CA 1
ATOM 1825 C C . VAL A 1 263 ? 109.512 6.032 67.232 1.00 8.22 242 VAL A C 1
ATOM 1826 O O . VAL A 1 263 ? 109.045 5.928 66.095 1.00 8.06 242 VAL A O 1
ATOM 1830 N N . SER A 1 264 ? 109.653 7.199 67.852 1.00 8.46 243 SER A N 1
ATOM 1831 C CA . SER A 1 264 ? 109.523 8.456 67.115 1.00 8.14 243 SER A CA 1
ATOM 1832 C C . SER A 1 264 ? 110.929 8.861 66.684 1.00 8.28 243 SER A C 1
ATOM 1833 O O . SER A 1 264 ? 111.836 8.984 67.536 1.00 8.00 243 SER A O 1
ATOM 1836 N N . SER A 1 265 ? 111.114 9.029 65.387 1.00 8.18 244 SER A N 1
ATOM 1837 C CA . SER A 1 265 ? 112.353 9.519 64.842 1.00 8.56 244 SER A CA 1
ATOM 1838 C C . SER A 1 265 ? 112.143 10.853 64.078 1.00 8.25 244 SER A C 1
ATOM 1839 O O . SER A 1 265 ? 111.045 11.128 63.574 1.00 7.65 244 SER A O 1
ATOM 1842 N N . SER A 1 266 ? 113.205 11.664 64.044 1.00 8.09 245 SER A N 1
ATOM 1843 C CA . SER A 1 266 ? 113.157 12.984 63.424 1.00 7.92 245 SER A CA 1
ATOM 1844 C C . SER A 1 266 ? 114.381 13.210 62.574 1.00 7.86 245 SER A C 1
ATOM 1845 O O . SER A 1 266 ? 115.507 12.850 62.954 1.00 8.26 245 SER A O 1
ATOM 1848 N N . PHE A 1 267 ? 114.179 13.877 61.448 1.00 7.57 246 PHE A N 1
ATOM 1849 C CA . PHE A 1 267 ? 115.278 14.393 60.629 1.00 7.37 246 PHE A CA 1
ATOM 1850 C C . PHE A 1 267 ? 115.375 15.912 60.741 1.00 6.99 246 PHE A C 1
ATOM 1851 O O . PHE A 1 267 ? 116.178 16.535 60.014 1.00 7.19 246 PHE A O 1
ATOM 1859 N N . SER A 1 268 ? 114.623 16.533 61.635 1.00 6.66 247 SER A N 1
ATOM 1860 C CA . SER A 1 268 ? 114.718 17.984 61.825 1.00 6.89 247 SER A CA 1
ATOM 1861 C C . SER A 1 268 ? 116.141 18.481 62.082 1.00 7.34 247 SER A C 1
ATOM 1862 O O . SER A 1 268 ? 116.589 19.470 61.471 1.00 6.80 247 SER A O 1
ATOM 1889 N N . SER A 1 270 ? 119.168 16.198 62.290 1.00 8.55 249 SER A N 1
ATOM 1890 C CA . SER A 1 270 ? 120.152 15.531 61.487 1.00 9.20 249 SER A CA 1
ATOM 1891 C C . SER A 1 270 ? 120.233 15.987 60.017 1.00 9.67 249 SER A C 1
ATOM 1892 O O . SER A 1 270 ? 121.308 15.886 59.402 1.00 10.39 249 SER A O 1
ATOM 1895 N N . PHE A 1 271 ? 119.143 16.516 59.447 1.00 9.33 250 PHE A N 1
ATOM 1896 C CA . PHE A 1 271 ? 119.176 17.073 58.082 1.00 9.54 250 PHE A CA 1
ATOM 1897 C C . PHE A 1 271 ? 119.045 18.587 58.050 1.00 9.34 250 PHE A C 1
ATOM 1898 O O . PHE A 1 271 ? 119.001 19.166 56.977 1.00 9.60 250 PHE A O 1
ATOM 1906 N N . SER A 1 272 ? 119.022 19.225 59.216 1.00 9.54 251 SER A N 1
ATOM 1907 C CA . SER A 1 272 ? 118.750 20.641 59.343 1.00 9.88 251 SER A CA 1
ATOM 1908 C C . SER A 1 272 ? 117.503 21.005 58.535 1.00 9.77 251 SER A C 1
ATOM 1909 O O . SER A 1 272 ? 117.457 21.982 57.787 1.00 9.90 251 SER A O 1
ATOM 1912 N N . LEU A 1 273 ? 116.443 20.223 58.751 1.00 8.62 252 LEU A N 1
ATOM 1913 C CA . LEU A 1 273 ? 115.221 20.342 57.982 1.00 8.45 252 LEU A CA 1
ATOM 1914 C C . LEU A 1 273 ? 114.021 20.598 58.890 1.00 7.60 252 LEU A C 1
ATOM 1915 O O . LEU A 1 273 ? 112.892 20.280 58.526 1.00 7.15 252 LEU A O 1
ATOM 1920 N N . TYR A 1 274 ? 114.295 21.224 60.029 1.00 7.34 253 TYR A N 1
ATOM 1921 C CA . TYR A 1 274 ? 113.293 21.625 61.039 1.00 7.27 253 TYR A CA 1
ATOM 1922 C C . TYR A 1 274 ? 111.940 22.011 60.440 1.00 7.19 253 TYR A C 1
ATOM 1923 O O . TYR A 1 274 ? 110.894 21.446 60.770 1.00 7.19 253 TYR A O 1
ATOM 1932 N N . GLY A 1 275 ? 111.973 22.977 59.540 1.00 7.39 254 GLY A N 1
ATOM 1933 C CA . GLY A 1 275 ? 110.752 23.594 59.018 1.00 7.35 254 GLY A CA 1
ATOM 1934 C C . GLY A 1 275 ? 110.034 22.837 57.907 1.00 7.57 254 GLY A C 1
ATOM 1935 O O . GLY A 1 275 ? 108.992 23.297 57.460 1.00 7.65 254 GLY A O 1
ATOM 1936 N N . GLU A 1 276 ? 110.555 21.687 57.465 1.00 7.38 255 GLU A N 1
ATOM 1937 C CA . GLU A 1 276 ? 109.834 20.803 56.510 1.00 7.43 255 GLU A CA 1
ATOM 1938 C C . GLU A 1 276 ? 109.076 19.644 57.201 1.00 7.30 255 GLU A C 1
ATOM 1939 O O . GLU A 1 276 ? 108.274 18.964 56.548 1.00 7.70 255 GLU A O 1
ATOM 1945 N N . ARG A 1 277 ? 109.312 19.442 58.507 1.00 6.88 256 ARG A N 1
ATOM 1946 C CA . ARG A 1 277 ? 108.504 18.558 59.368 1.00 6.73 256 ARG A CA 1
ATOM 1947 C C . ARG A 1 277 ? 108.615 17.095 58.880 1.00 6.77 256 ARG A C 1
ATOM 1948 O O . ARG A 1 277 ? 107.639 16.502 58.424 1.00 6.93 256 ARG A O 1
ATOM 1956 N N . VAL A 1 278 ? 109.818 16.564 58.956 1.00 6.57 257 VAL A N 1
ATOM 1957 C CA . VAL A 1 278 ? 110.155 15.242 58.420 1.00 6.75 257 VAL A CA 1
ATOM 1958 C C . VAL A 1 278 ? 110.588 14.318 59.565 1.00 6.59 257 VAL A C 1
ATOM 1959 O O . VAL A 1 278 ? 111.652 14.496 60.150 1.00 6.83 257 VAL A O 1
ATOM 1963 N N . GLY A 1 279 ? 109.708 13.377 59.929 1.00 6.46 258 GLY A N 1
ATOM 1964 C CA . GLY A 1 279 ? 109.965 12.352 60.909 1.00 6.33 258 GLY A CA 1
ATOM 1965 C C . GLY A 1 279 ? 109.188 11.094 60.586 1.00 6.33 258 GLY A C 1
ATOM 1966 O O . GLY A 1 279 ? 108.693 10.904 59.453 1.00 6.13 258 GLY A O 1
ATOM 1967 N N . ALA A 1 280 ? 109.117 10.201 61.547 1.00 6.29 259 ALA A N 1
ATOM 1968 C CA . ALA A 1 280 ? 108.493 8.885 61.320 1.00 6.26 259 ALA A CA 1
ATOM 1969 C C . ALA A 1 280 ? 108.158 8.245 62.660 1.00 6.32 259 ALA A C 1
ATOM 1970 O O . ALA A 1 280 ? 108.880 8.406 63.652 1.00 6.34 259 ALA A O 1
ATOM 1972 N N . LEU A 1 281 ? 107.070 7.490 62.665 1.00 6.45 260 LEU A N 1
ATOM 1973 C CA . LEU A 1 281 ? 106.740 6.616 63.796 1.00 6.87 260 LEU A CA 1
ATOM 1974 C C . LEU A 1 281 ? 106.956 5.206 63.300 1.00 6.97 260 LEU A C 1
ATOM 1975 O O . LEU A 1 281 ? 106.433 4.834 62.220 1.00 6.94 260 LEU A O 1
ATOM 1980 N N . SER A 1 282 ? 107.740 4.448 64.034 1.00 7.44 261 SER A N 1
ATOM 1981 C CA . SER A 1 282 ? 107.943 3.054 63.736 1.00 7.61 261 SER A CA 1
ATOM 1982 C C . SER A 1 282 ? 107.432 2.244 64.919 1.00 8.16 261 SER A C 1
ATOM 1983 O O . SER A 1 282 ? 107.609 2.630 66.069 1.00 8.57 261 SER A O 1
ATOM 1986 N N . ILE A 1 283 ? 106.773 1.108 64.628 1.00 8.71 262 ILE A N 1
ATOM 1987 C CA . ILE A 1 283 ? 106.281 0.204 65.660 1.00 9.13 262 ILE A CA 1
ATOM 1988 C C . ILE A 1 283 ? 106.745 -1.235 65.357 1.00 9.62 262 ILE A C 1
ATOM 1989 O O . ILE A 1 283 ? 106.563 -1.723 64.253 1.00 9.38 262 ILE A O 1
ATOM 1994 N N . ILE A 1 284 ? 107.342 -1.905 66.339 1.00 9.97 263 ILE A N 1
ATOM 1995 C CA . ILE A 1 284 ? 107.755 -3.296 66.167 1.00 10.62 263 ILE A CA 1
ATOM 1996 C C . ILE A 1 284 ? 106.608 -4.179 66.634 1.00 11.35 263 ILE A C 1
ATOM 1997 O O . ILE A 1 284 ? 106.133 -4.042 67.782 1.00 11.37 263 ILE A O 1
ATOM 2002 N N . THR A 1 285 ? 106.149 -5.073 65.754 1.00 11.71 264 THR A N 1
ATOM 2003 C CA . THR A 1 285 ? 105.045 -5.961 66.093 1.00 12.72 264 THR A CA 1
ATOM 2004 C C . THR A 1 285 ? 105.533 -7.401 66.117 1.00 14.09 264 THR A C 1
ATOM 2005 O O . THR A 1 285 ? 106.679 -7.678 65.743 1.00 14.22 264 THR A O 1
ATOM 2009 N N . ASP A 1 286 ? 104.671 -8.315 66.549 1.00 14.76 265 ASP A N 1
ATOM 2010 C CA . ASP A 1 286 ? 105.079 -9.705 66.759 1.00 16.18 265 ASP A CA 1
ATOM 2011 C C . ASP A 1 286 ? 105.041 -10.508 65.451 1.00 16.56 265 ASP A C 1
ATOM 2012 O O . ASP A 1 286 ? 105.648 -11.596 65.363 1.00 17.19 265 ASP A O 1
ATOM 2017 N N . SER A 1 287 ? 104.289 -10.028 64.467 1.00 16.23 266 SER A N 1
ATOM 2018 C CA . SER A 1 287 ? 104.069 -10.777 63.216 1.00 17.07 266 SER A CA 1
ATOM 2019 C C . SER A 1 287 ? 103.665 -9.904 62.063 1.00 17.32 266 SER A C 1
ATOM 2020 O O . SER A 1 287 ? 103.259 -8.750 62.250 1.00 15.73 266 SER A O 1
ATOM 2023 N N . LYS A 1 288 ? 103.751 -10.446 60.862 1.00 18.44 267 LYS A N 1
ATOM 2024 C CA . LYS A 1 288 ? 103.211 -9.741 59.682 1.00 19.92 267 LYS A CA 1
ATOM 2025 C C . LYS A 1 288 ? 101.742 -9.393 59.828 1.00 19.27 267 LYS A C 1
ATOM 2026 O O . LYS A 1 288 ? 101.297 -8.287 59.433 1.00 18.35 267 LYS A O 1
ATOM 2032 N N . ASP A 1 289 ? 100.965 -10.337 60.352 1.00 19.17 268 ASP A N 1
ATOM 2033 C CA . ASP A 1 289 ? 99.531 -10.095 60.530 1.00 20.39 268 ASP A CA 1
ATOM 2034 C C . ASP A 1 289 ? 99.305 -8.974 61.499 1.00 18.69 268 ASP A C 1
ATOM 2035 O O . ASP A 1 289 ? 98.459 -8.100 61.267 1.00 18.71 268 ASP A O 1
ATOM 2040 N N . GLU A 1 290 ? 100.067 -8.985 62.585 1.00 17.44 269 GLU A N 1
ATOM 2041 C CA . GLU A 1 290 ? 99.913 -7.962 63.596 1.00 16.66 269 GLU A CA 1
ATOM 2042 C C . GLU A 1 290 ? 100.349 -6.599 63.001 1.00 15.08 269 GLU A C 1
ATOM 2043 O O . GLU A 1 290 ? 99.693 -5.584 63.224 1.00 14.32 269 GLU A O 1
ATOM 2049 N N . ALA A 1 291 ? 101.433 -6.575 62.237 1.00 14.23 270 ALA A N 1
ATOM 2050 C CA . ALA A 1 291 ? 101.839 -5.346 61.519 1.00 13.64 270 ALA A CA 1
ATOM 2051 C C . ALA A 1 291 ? 100.706 -4.774 60.645 1.00 13.73 270 ALA A C 1
ATOM 2052 O O . ALA A 1 291 ? 100.432 -3.564 60.629 1.00 12.21 270 ALA A O 1
ATOM 2054 N N . ALA A 1 292 ? 100.024 -5.645 59.919 1.00 13.86 271 ALA A N 1
ATOM 2055 C CA . ALA A 1 292 ? 98.940 -5.205 59.039 1.00 14.43 271 ALA A CA 1
ATOM 2056 C C . ALA A 1 292 ? 97.804 -4.614 59.849 1.00 13.94 271 ALA A C 1
ATOM 2057 O O . ALA A 1 292 ? 97.272 -3.565 59.500 1.00 13.71 271 ALA A O 1
ATOM 2059 N N . ARG A 1 293 ? 97.403 -5.264 60.938 1.00 13.85 272 ARG A N 1
ATOM 2060 C CA . ARG A 1 293 ? 96.355 -4.709 61.792 1.00 14.33 272 ARG A CA 1
ATOM 2061 C C . ARG A 1 293 ? 96.756 -3.340 62.402 1.00 13.62 272 ARG A C 1
ATOM 2062 O O . ARG A 1 293 ? 95.964 -2.355 62.407 1.00 13.89 272 ARG A O 1
ATOM 2070 N N . VAL A 1 294 ? 97.968 -3.282 62.945 1.00 12.58 273 VAL A N 1
ATOM 2071 C CA . VAL A 1 294 ? 98.469 -2.063 63.588 1.00 11.94 273 VAL A CA 1
ATOM 2072 C C . VAL A 1 294 ? 98.527 -0.911 62.555 1.00 11.48 273 VAL A C 1
ATOM 2073 O O . VAL A 1 294 ? 98.048 0.208 62.798 1.00 11.33 273 VAL A O 1
ATOM 2077 N N . LEU A 1 295 ? 99.120 -1.160 61.398 1.00 11.35 274 LEU A N 1
ATOM 2078 C CA . LEU A 1 295 ? 99.145 -0.133 60.369 1.00 11.39 274 LEU A CA 1
ATOM 2079 C C . LEU A 1 295 ? 97.742 0.343 60.006 1.00 11.26 274 LEU A C 1
ATOM 2080 O O . LEU A 1 295 ? 97.518 1.518 59.804 1.00 10.54 274 LEU A O 1
ATOM 2085 N N . SER A 1 296 ? 96.783 -0.568 59.921 1.00 11.87 275 SER A N 1
ATOM 2086 C CA . SER A 1 296 ? 95.464 -0.218 59.498 1.00 12.92 275 SER A CA 1
ATOM 2087 C C . SER A 1 296 ? 94.809 0.757 60.470 1.00 13.66 275 SER A C 1
ATOM 2088 O O . SER A 1 296 ? 94.026 1.639 60.077 1.00 14.57 275 SER A O 1
ATOM 2091 N N . GLN A 1 297 ? 95.129 0.603 61.737 1.00 14.00 276 GLN A N 1
ATOM 2092 C CA . GLN A 1 297 ? 94.601 1.487 62.764 1.00 14.86 276 GLN A CA 1
ATOM 2093 C C . GLN A 1 297 ? 95.387 2.786 62.820 1.00 13.41 276 GLN A C 1
ATOM 2094 O O . GLN A 1 297 ? 94.816 3.856 63.033 1.00 12.78 276 GLN A O 1
ATOM 2100 N N . LEU A 1 298 ? 96.675 2.719 62.578 1.00 13.17 277 LEU A N 1
ATOM 2101 C CA . LEU A 1 298 ? 97.495 3.945 62.545 1.00 13.34 277 LEU A CA 1
ATOM 2102 C C . LEU A 1 298 ? 97.065 4.871 61.411 1.00 12.50 277 LEU A C 1
ATOM 2103 O O . LEU A 1 298 ? 97.028 6.083 61.553 1.00 11.11 277 LEU A O 1
ATOM 2108 N N . LYS A 1 299 ? 96.708 4.269 60.290 1.00 11.50 278 LYS A N 1
ATOM 2109 C CA . LYS A 1 299 ? 96.162 5.025 59.170 1.00 11.78 278 LYS A CA 1
ATOM 2110 C C . LYS A 1 299 ? 94.896 5.787 59.539 1.00 11.75 278 LYS A C 1
ATOM 2111 O O . LYS A 1 299 ? 94.751 6.920 59.090 1.00 11.58 278 LYS A O 1
ATOM 2117 N N . ARG A 1 300 ? 94.022 5.221 60.369 1.00 12.19 279 ARG A N 1
ATOM 2118 C CA . ARG A 1 300 ? 92.835 5.948 60.790 1.00 13.06 279 ARG A CA 1
ATOM 2119 C C . ARG A 1 300 ? 93.175 7.163 61.603 1.00 12.03 279 ARG A C 1
ATOM 2120 O O . ARG A 1 300 ? 92.593 8.217 61.422 1.00 11.10 279 ARG A O 1
ATOM 2128 N N . VAL A 1 301 ? 94.135 7.001 62.514 1.00 11.17 280 VAL A N 1
ATOM 2129 C CA . VAL A 1 301 ? 94.563 8.069 63.401 1.00 10.93 280 VAL A CA 1
ATOM 2130 C C . VAL A 1 301 ? 95.248 9.224 62.630 1.00 10.30 280 VAL A C 1
ATOM 2131 O O . VAL A 1 301 ? 95.088 10.383 62.954 1.00 9.62 280 VAL A O 1
ATOM 2135 N N . ILE A 1 302 ? 95.992 8.880 61.571 1.00 9.61 281 ILE A N 1
ATOM 2136 C CA . ILE A 1 302 ? 96.582 9.903 60.711 1.00 9.44 281 ILE A CA 1
ATOM 2137 C C . ILE A 1 302 ? 95.500 10.581 59.867 1.00 10.21 281 ILE A C 1
ATOM 2138 O O . ILE A 1 302 ? 95.452 11.799 59.734 1.00 9.28 281 ILE A O 1
ATOM 2143 N N . ARG A 1 303 ? 94.619 9.781 59.278 1.00 11.26 282 ARG A N 1
ATOM 2144 C CA . ARG A 1 303 ? 93.728 10.315 58.275 1.00 12.68 282 ARG A CA 1
ATOM 2145 C C . ARG A 1 303 ? 92.795 11.337 58.906 1.00 11.87 282 ARG A C 1
ATOM 2146 O O . ARG A 1 303 ? 92.461 12.309 58.241 1.00 11.02 282 ARG A O 1
ATOM 2154 N N . THR A 1 304 ? 92.351 11.085 60.147 1.00 10.43 283 THR A N 1
ATOM 2155 C CA . THR A 1 304 ? 91.447 12.008 60.817 1.00 10.48 283 THR A CA 1
ATOM 2156 C C . THR A 1 304 ? 92.142 13.179 61.512 1.00 9.98 283 THR A C 1
ATOM 2157 O O . THR A 1 304 ? 91.519 13.916 62.295 1.00 9.82 283 THR A O 1
ATOM 2161 N N . ASN A 1 305 ? 93.443 13.300 61.287 1.00 9.26 284 ASN A N 1
ATOM 2162 C CA . ASN A 1 305 ? 94.226 14.393 61.845 1.00 8.65 284 ASN A CA 1
ATOM 2163 C C . ASN A 1 305 ? 94.616 15.307 60.655 1.00 8.65 284 ASN A C 1
ATOM 2164 O O . ASN A 1 305 ? 94.163 16.470 60.563 1.00 8.03 284 ASN A O 1
ATOM 2169 N N . TYR A 1 306 ? 95.395 14.779 59.701 1.00 8.15 285 TYR A N 1
ATOM 2170 C CA . TYR A 1 306 ? 95.868 15.667 58.602 1.00 8.28 285 TYR A CA 1
ATOM 2171 C C . TYR A 1 306 ? 95.839 14.994 57.206 1.00 8.86 285 TYR A C 1
ATOM 2172 O O . TYR A 1 306 ? 96.370 15.560 56.239 1.00 8.75 285 TYR A O 1
ATOM 2181 N N . SER A 1 307 ? 95.181 13.830 57.134 1.00 9.50 286 SER A N 1
ATOM 2182 C CA . SER A 1 307 ? 94.881 13.098 55.894 1.00 9.73 286 SER A CA 1
ATOM 2183 C C . SER A 1 307 ? 96.089 12.305 55.396 1.00 9.29 286 SER A C 1
ATOM 2184 O O . SER A 1 307 ? 96.042 11.057 55.258 1.00 9.27 286 SER A O 1
ATOM 2187 N N . ASN A 1 308 ? 97.143 13.032 55.094 1.00 8.11 287 ASN A N 1
ATOM 2188 C CA . ASN A 1 308 ? 98.352 12.433 54.567 1.00 7.97 287 ASN A CA 1
ATOM 2189 C C . ASN A 1 308 ? 99.460 13.475 54.725 1.00 7.54 287 ASN A C 1
ATOM 2190 O O . ASN A 1 308 ? 99.167 14.647 54.931 1.00 7.28 287 ASN A O 1
ATOM 2195 N N . PRO A 1 309 ? 100.732 13.054 54.745 1.00 7.15 288 PRO A N 1
ATOM 2196 C CA . PRO A 1 309 ? 101.789 14.013 55.061 1.00 7.05 288 PRO A CA 1
ATOM 2197 C C . PRO A 1 309 ? 102.323 14.794 53.863 1.00 7.18 288 PRO A C 1
ATOM 2198 O O . PRO A 1 309 ? 102.063 14.452 52.717 1.00 7.23 288 PRO A O 1
ATOM 2202 N N . PRO A 1 310 ? 103.087 15.857 54.135 1.00 7.23 289 PRO A N 1
ATOM 2203 C CA . PRO A 1 310 ? 103.661 16.659 53.067 1.00 7.53 289 PRO A CA 1
ATOM 2204 C C . PRO A 1 310 ? 104.783 15.948 52.359 1.00 7.84 289 PRO A C 1
ATOM 2205 O O . PRO A 1 310 ? 105.428 15.038 52.918 1.00 8.38 289 PRO A O 1
ATOM 2209 N N . THR A 1 311 ? 105.037 16.358 51.131 1.00 7.85 290 THR A N 1
ATOM 2210 C CA . THR A 1 311 ? 105.915 15.629 50.237 1.00 7.88 290 THR A CA 1
ATOM 2211 C C . THR A 1 311 ? 107.360 16.105 50.301 1.00 7.71 290 THR A C 1
ATOM 2212 O O . THR A 1 311 ? 108.281 15.277 50.376 1.00 7.74 290 THR A O 1
ATOM 2216 N N . HIS A 1 312 ? 107.570 17.421 50.266 1.00 7.60 291 HIS A N 1
ATOM 2217 C CA . HIS A 1 312 ? 108.877 17.931 49.970 1.00 7.69 291 HIS A CA 1
ATOM 2218 C C . HIS A 1 312 ? 110.000 17.369 50.855 1.00 7.57 291 HIS A C 1
ATOM 2219 O O . HIS A 1 312 ? 111.001 16.819 50.339 1.00 7.62 291 HIS A O 1
ATOM 2226 N N . GLY A 1 313 ? 109.872 17.563 52.165 1.00 7.49 292 GLY A N 1
ATOM 2227 C CA . GLY A 1 313 ? 110.903 17.131 53.096 1.00 7.21 292 GLY A CA 1
ATOM 2228 C C . GLY A 1 313 ? 111.212 15.639 53.021 1.00 7.18 292 GLY A C 1
ATOM 2229 O O . GLY A 1 313 ? 112.384 15.210 52.924 1.00 7.26 292 GLY A O 1
ATOM 2230 N N . GLY A 1 314 ? 110.180 14.832 53.151 1.00 7.22 293 GLY A N 1
ATOM 2231 C CA . GLY A 1 314 ? 110.352 13.386 53.022 1.00 7.34 293 GLY A CA 1
ATOM 2232 C C . GLY A 1 314 ? 110.966 12.923 51.722 1.00 7.68 293 GLY A C 1
ATOM 2233 O O . GLY A 1 314 ? 111.792 12.028 51.718 1.00 7.57 293 GLY A O 1
ATOM 2234 N N . ALA A 1 315 ? 110.571 13.548 50.619 1.00 8.17 294 ALA A N 1
ATOM 2235 C CA . ALA A 1 315 ? 111.114 13.196 49.321 1.00 8.32 294 ALA A CA 1
ATOM 2236 C C . ALA A 1 315 ? 112.617 13.482 49.241 1.00 8.82 294 ALA A C 1
ATOM 2237 O O . ALA A 1 315 ? 113.370 12.714 48.665 1.00 8.47 294 ALA A O 1
ATOM 2239 N N . ILE A 1 316 ? 113.015 14.621 49.803 1.00 8.76 295 ILE A N 1
ATOM 2240 C CA . ILE A 1 316 ? 114.415 14.992 49.887 1.00 8.98 295 ILE A CA 1
ATOM 2241 C C . ILE A 1 316 ? 115.230 14.040 50.778 1.00 8.75 295 ILE A C 1
ATOM 2242 O O . ILE A 1 316 ? 116.294 13.576 50.370 1.00 8.65 295 ILE A O 1
ATOM 2247 N N . VAL A 1 317 ? 114.730 13.715 51.966 1.00 8.45 296 VAL A N 1
ATOM 2248 C CA . VAL A 1 317 ? 115.450 12.783 52.818 1.00 8.40 296 VAL A CA 1
ATOM 2249 C C . VAL A 1 317 ? 115.543 11.450 52.087 1.00 9.18 296 VAL A C 1
ATOM 2250 O O . VAL A 1 317 ? 116.627 10.839 52.065 1.00 10.39 296 VAL A O 1
ATOM 2254 N N . ALA A 1 318 ? 114.436 10.957 51.513 1.00 9.29 297 ALA A N 1
ATOM 2255 C CA . ALA A 1 318 ? 114.467 9.675 50.784 1.00 9.99 297 ALA A CA 1
ATOM 2256 C C . ALA A 1 318 ? 115.485 9.709 49.647 1.00 10.35 297 ALA A C 1
ATOM 2257 O O . ALA A 1 318 ? 116.258 8.730 49.442 1.00 10.61 297 ALA A O 1
ATOM 2259 N N . ALA A 1 319 ? 115.527 10.839 48.925 1.00 10.41 298 ALA A N 1
ATOM 2260 C CA . ALA A 1 319 ? 116.519 11.009 47.816 1.00 11.14 298 ALA A CA 1
ATOM 2261 C C . ALA A 1 319 ? 117.978 10.927 48.305 1.00 11.49 298 ALA A C 1
ATOM 2262 O O . ALA A 1 319 ? 118.806 10.258 47.650 1.00 12.20 298 ALA A O 1
ATOM 2264 N N . VAL A 1 320 ? 118.265 11.595 49.432 1.00 11.23 299 VAL A N 1
ATOM 2265 C CA . VAL A 1 320 ? 119.603 11.617 50.011 1.00 11.16 299 VAL A CA 1
ATOM 2266 C C . VAL A 1 320 ? 119.981 10.211 50.457 1.00 11.69 299 VAL A C 1
ATOM 2267 O O . VAL A 1 320 ? 121.061 9.711 50.102 1.00 12.26 299 VAL A O 1
ATOM 2271 N N . LEU A 1 321 ? 119.074 9.533 51.173 1.00 11.66 300 LEU A N 1
ATOM 2272 C CA . LEU A 1 321 ? 119.386 8.202 51.690 1.00 12.74 300 LEU A CA 1
ATOM 2273 C C . LEU A 1 321 ? 119.571 7.173 50.555 1.00 13.73 300 LEU A C 1
ATOM 2274 O O . LEU A 1 321 ? 120.370 6.252 50.708 1.00 14.29 300 LEU A O 1
ATOM 2279 N N . ALA A 1 322 ? 118.869 7.350 49.430 1.00 13.70 301 ALA A N 1
ATOM 2280 C CA . ALA A 1 322 ? 118.939 6.393 48.297 1.00 15.06 301 ALA A CA 1
ATOM 2281 C C . ALA A 1 322 ? 120.139 6.579 47.394 1.00 15.26 301 ALA A C 1
ATOM 2282 O O . ALA A 1 322 ? 120.465 5.690 46.601 1.00 15.54 301 ALA A O 1
ATOM 2284 N N . SER A 1 323 ? 120.775 7.749 47.460 1.00 14.90 302 SER A N 1
ATOM 2285 C CA . SER A 1 323 ? 121.925 8.042 46.616 1.00 15.59 302 SER A CA 1
ATOM 2286 C C . SER A 1 323 ? 123.233 7.807 47.388 1.00 15.52 302 SER A C 1
ATOM 2287 O O . SER A 1 323 ? 123.463 8.463 48.404 1.00 14.85 302 SER A O 1
ATOM 2290 N N . PRO A 1 324 ? 124.103 6.896 46.901 1.00 15.97 303 PRO A N 1
ATOM 2291 C CA . PRO A 1 324 ? 125.388 6.800 47.575 1.00 16.14 303 PRO A CA 1
ATOM 2292 C C . PRO A 1 324 ? 126.167 8.124 47.696 1.00 15.98 303 PRO A C 1
ATOM 2293 O O . PRO A 1 324 ? 126.676 8.409 48.788 1.00 15.88 303 PRO A O 1
ATOM 2297 N N . GLU A 1 325 ? 126.250 8.935 46.633 1.00 15.74 304 GLU A N 1
ATOM 2298 C CA . GLU A 1 325 ? 126.973 10.222 46.718 1.00 15.68 304 GLU A CA 1
ATOM 2299 C C . GLU A 1 325 ? 126.348 11.202 47.707 1.00 15.23 304 GLU A C 1
ATOM 2300 O O . GLU A 1 325 ? 127.030 11.788 48.555 1.00 14.58 304 GLU A O 1
ATOM 2302 N N . LEU A 1 326 ? 125.034 11.403 47.584 1.00 14.54 305 LEU A N 1
ATOM 2303 C CA . LEU A 1 326 ? 124.336 12.321 48.464 1.00 14.14 305 LEU A CA 1
ATOM 2304 C C . LEU A 1 326 ? 124.367 11.865 49.925 1.00 13.91 305 LEU A C 1
ATOM 2305 O O . LEU A 1 326 ? 124.583 12.658 50.813 1.00 13.33 305 LEU A O 1
ATOM 2310 N N . ARG A 1 327 ? 124.155 10.566 50.151 1.00 13.91 306 ARG A N 1
ATOM 2311 C CA . ARG A 1 327 ? 124.212 9.994 51.491 1.00 13.85 306 ARG A CA 1
ATOM 2312 C C . ARG A 1 327 ? 125.597 10.196 52.120 1.00 13.68 306 ARG A C 1
ATOM 2313 O O . ARG A 1 327 ? 125.711 10.588 53.281 1.00 12.45 306 ARG A O 1
ATOM 2321 N N . ALA A 1 328 ? 126.662 9.968 51.336 1.00 13.92 307 ALA A N 1
ATOM 2322 C CA . ALA A 1 328 ? 128.019 10.173 51.862 1.00 13.80 307 ALA A CA 1
ATOM 2323 C C . ALA A 1 328 ? 128.253 11.638 52.217 1.00 13.43 307 ALA A C 1
ATOM 2324 O O . ALA A 1 328 ? 128.901 11.971 53.235 1.00 13.22 307 ALA A O 1
ATOM 2326 N N . SER A 1 329 ? 127.717 12.558 51.399 1.00 13.58 308 SER A N 1
ATOM 2327 C CA . SER A 1 329 ? 127.841 13.977 51.691 1.00 13.43 308 SER A CA 1
ATOM 2328 C C . SER A 1 329 ? 127.125 14.312 53.012 1.00 12.71 308 SER A C 1
ATOM 2329 O O . SER A 1 329 ? 127.653 15.030 53.849 1.00 12.65 308 SER A O 1
ATOM 2332 N N . TRP A 1 330 ? 125.900 13.788 53.168 1.00 11.91 309 TRP A N 1
ATOM 2333 C CA . TRP A 1 330 ? 125.152 13.946 54.416 1.00 11.29 309 TRP A CA 1
ATOM 2334 C C . TRP A 1 330 ? 125.941 13.429 55.628 1.00 11.26 309 TRP A C 1
ATOM 2335 O O . TRP A 1 330 ? 126.075 14.132 56.646 1.00 10.99 309 TRP A O 1
ATOM 2346 N N . VAL A 1 331 ? 126.499 12.227 55.501 1.00 11.61 310 VAL A N 1
ATOM 2347 C CA . VAL A 1 331 ? 127.235 11.543 56.622 1.00 11.80 310 VAL A CA 1
ATOM 2348 C C . VAL A 1 331 ? 128.414 12.424 57.020 1.00 12.47 310 VAL A C 1
ATOM 2349 O O . VAL A 1 331 ? 128.666 12.688 58.225 1.00 12.25 310 VAL A O 1
ATOM 2353 N N . GLN A 1 332 ? 129.093 12.955 56.012 1.00 13.37 311 GLN A N 1
ATOM 2354 C CA . GLN A 1 332 ? 130.244 13.783 56.268 1.00 15.08 311 GLN A CA 1
ATOM 2355 C C . GLN A 1 332 ? 129.876 15.057 56.990 1.00 14.09 311 GLN A C 1
ATOM 2356 O O . GLN A 1 332 ? 130.499 15.422 57.995 1.00 13.66 311 GLN A O 1
ATOM 2362 N N . GLU A 1 333 ? 128.846 15.730 56.490 1.00 12.90 312 GLU A N 1
ATOM 2363 C CA . GLU A 1 333 ? 128.436 16.990 57.061 1.00 12.52 312 GLU A CA 1
ATOM 2364 C C . GLU A 1 333 ? 127.845 16.850 58.482 1.00 11.44 312 GLU A C 1
ATOM 2365 O O . GLU A 1 333 ? 128.138 17.664 59.351 1.00 11.34 312 GLU A O 1
ATOM 2371 N N . LEU A 1 334 ? 127.044 15.814 58.710 1.00 11.01 313 LEU A N 1
ATOM 2372 C CA . LEU A 1 334 ? 126.482 15.591 60.009 1.00 10.73 313 LEU A CA 1
ATOM 2373 C C . LEU A 1 334 ? 127.623 15.283 60.997 1.00 10.95 313 LEU A C 1
ATOM 2374 O O . LEU A 1 334 ? 127.616 15.705 62.166 1.00 10.59 313 LEU A O 1
ATOM 2379 N N . GLY A 1 335 ? 128.646 14.598 60.501 1.00 11.50 314 GLY A N 1
ATOM 2380 C CA . GLY A 1 335 ? 129.833 14.333 61.317 1.00 11.88 314 GLY A CA 1
ATOM 2381 C C . GLY A 1 335 ? 130.601 15.590 61.690 1.00 12.46 314 GLY A C 1
ATOM 2382 O O . GLY A 1 335 ? 131.118 15.707 62.807 1.00 11.97 314 GLY A O 1
ATOM 2383 N N . GLU A 1 336 ? 130.663 16.541 60.753 1.00 13.20 315 GLU A N 1
ATOM 2384 C CA . GLU A 1 336 ? 131.307 17.846 61.016 1.00 14.14 315 GLU A CA 1
ATOM 2385 C C . GLU A 1 336 ? 130.506 18.618 62.093 1.00 13.44 315 GLU A C 1
ATOM 2386 O O . GLU A 1 336 ? 131.092 19.243 62.972 1.00 12.96 315 GLU A O 1
ATOM 2392 N N . MET A 1 337 ? 129.194 18.514 62.047 1.00 13.19 316 MET A N 1
ATOM 2393 C CA . MET A 1 337 ? 128.356 19.138 63.058 1.00 13.30 316 MET A CA 1
ATOM 2394 C C . MET A 1 337 ? 128.534 18.478 64.443 1.00 13.40 316 MET A C 1
ATOM 2395 O O . MET A 1 337 ? 128.734 19.188 65.453 1.00 13.61 316 MET A O 1
ATOM 2400 N N . ARG A 1 338 ? 128.502 17.141 64.480 1.00 12.61 317 ARG A N 1
ATOM 2401 C CA . ARG A 1 338 ? 128.836 16.394 65.691 1.00 13.34 317 ARG A CA 1
ATOM 2402 C C . ARG A 1 338 ? 130.179 16.862 66.251 1.00 13.26 317 ARG A C 1
ATOM 2403 O O . ARG A 1 338 ? 130.308 17.163 67.431 1.00 12.96 317 ARG A O 1
ATOM 2411 N N . ASP A 1 339 ? 131.183 16.906 65.392 1.00 13.28 318 ASP A N 1
ATOM 2412 C CA . ASP A 1 339 ? 132.536 17.211 65.852 1.00 14.34 318 ASP A CA 1
ATOM 2413 C C . ASP A 1 339 ? 132.680 18.668 66.283 1.00 13.64 318 ASP A C 1
ATOM 2414 O O . ASP A 1 339 ? 133.484 18.961 67.182 1.00 13.66 318 ASP A O 1
ATOM 2419 N N . ARG A 1 340 ? 131.955 19.593 65.646 1.00 12.99 319 ARG A N 1
ATOM 2420 C CA A ARG A 1 340 ? 132.060 21.007 66.058 0.50 13.12 319 ARG A CA 1
ATOM 2421 C CA B ARG A 1 340 ? 132.028 21.015 66.033 0.50 13.10 319 ARG A CA 1
ATOM 2422 C C . ARG A 1 340 ? 131.498 21.179 67.456 1.00 12.99 319 ARG A C 1
ATOM 2423 O O . ARG A 1 340 ? 132.087 21.858 68.273 1.00 13.46 319 ARG A O 1
ATOM 2438 N N . ILE A 1 341 ? 130.381 20.526 67.752 1.00 12.30 320 ILE A N 1
ATOM 2439 C CA . ILE A 1 341 ? 129.831 20.567 69.100 1.00 11.93 320 ILE A CA 1
ATOM 2440 C C . ILE A 1 341 ? 130.831 20.071 70.129 1.00 12.24 320 ILE A C 1
ATOM 2441 O O . ILE A 1 341 ? 130.986 20.667 71.182 1.00 11.76 320 ILE A O 1
ATOM 244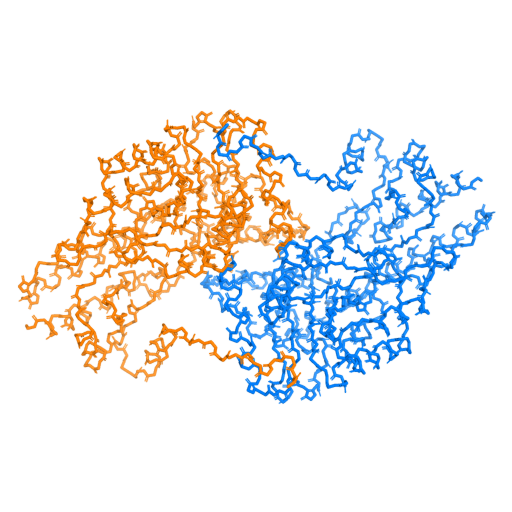6 N N . ARG A 1 342 ? 131.487 18.960 69.833 1.00 12.85 321 ARG A N 1
ATOM 2447 C CA . ARG A 1 342 ? 132.503 18.392 70.719 1.00 13.94 321 ARG A CA 1
ATOM 2448 C C . ARG A 1 342 ? 133.662 19.377 70.921 1.00 13.94 321 ARG A C 1
ATOM 2449 O O . ARG A 1 342 ? 134.208 19.480 72.021 1.00 14.37 321 ARG A O 1
ATOM 2457 N N . ALA A 1 343 ? 134.042 20.064 69.854 1.00 13.49 322 ALA A N 1
ATOM 2458 C CA . ALA A 1 343 ? 135.160 21.027 69.928 1.00 13.87 322 ALA A CA 1
ATOM 2459 C C . ALA A 1 343 ? 134.763 22.190 70.872 1.00 13.58 322 ALA A C 1
ATOM 2460 O O . ALA A 1 343 ? 135.599 22.718 71.648 1.00 14.14 322 ALA A O 1
ATOM 2462 N N . MET A 1 344 ? 133.495 22.574 70.807 1.00 12.80 323 MET A N 1
ATOM 2463 C CA . MET A 1 344 ? 132.997 23.692 71.632 1.00 12.87 323 MET A CA 1
ATOM 2464 C C . MET A 1 344 ? 132.904 23.250 73.075 1.00 12.61 323 MET A C 1
ATOM 2465 O O . MET A 1 344 ? 133.282 24.010 73.986 1.00 12.55 323 MET A O 1
ATOM 2470 N N . ARG A 1 345 ? 132.396 22.032 73.302 1.00 12.78 324 ARG A N 1
ATOM 2471 C CA . ARG A 1 345 ? 132.364 21.473 74.645 1.00 13.13 324 ARG A CA 1
ATOM 2472 C C . ARG A 1 345 ? 133.780 21.490 75.226 1.00 13.54 324 ARG A C 1
ATOM 2473 O O . ARG A 1 345 ? 134.024 21.995 76.348 1.00 13.50 324 ARG A O 1
ATOM 2481 N N . ASN A 1 346 ? 134.732 20.948 74.480 1.00 14.77 325 ASN A N 1
ATOM 2482 C CA . ASN A 1 346 ? 136.070 20.814 75.067 1.00 15.87 325 ASN A CA 1
ATOM 2483 C C . ASN A 1 346 ? 136.745 22.183 75.219 1.00 15.79 325 ASN A C 1
ATOM 2484 O O . ASN A 1 346 ? 137.501 22.390 76.191 1.00 16.39 325 ASN A O 1
ATOM 2489 N N . GLY A 1 347 ? 136.488 23.068 74.265 1.00 15.20 326 GLY A N 1
ATOM 2490 C CA . GLY A 1 347 ? 137.041 24.423 74.342 1.00 15.10 326 GLY A CA 1
ATOM 2491 C C . GLY A 1 347 ? 136.501 25.153 75.559 1.00 14.54 326 GLY A C 1
ATOM 2492 O O . GLY A 1 347 ? 137.234 25.890 76.197 1.00 15.64 326 GLY A O 1
ATOM 2493 N N . LEU A 1 348 ? 135.222 24.966 75.893 1.00 13.47 327 LEU A N 1
ATOM 2494 C CA . LEU A 1 348 ? 134.653 25.612 77.077 1.00 13.22 327 LEU A CA 1
ATOM 2495 C C . LEU A 1 348 ? 135.282 25.029 78.329 1.00 13.74 327 LEU A C 1
ATOM 2496 O O . LEU A 1 348 ? 135.725 25.751 79.247 1.00 13.47 327 LEU A O 1
ATOM 2501 N N . VAL A 1 349 ? 135.387 23.701 78.383 1.00 13.40 328 VAL A N 1
ATOM 2502 C CA . VAL A 1 349 ? 136.027 23.084 79.541 1.00 14.52 328 VAL A CA 1
ATOM 2503 C C . VAL A 1 349 ? 137.460 23.581 79.746 1.00 15.81 328 VAL A C 1
ATOM 2504 O O . VAL A 1 349 ? 137.834 23.967 80.852 1.00 16.08 328 VAL A O 1
ATOM 2508 N N . GLU A 1 350 ? 138.246 23.597 78.674 1.00 17.89 329 GLU A N 1
ATOM 2509 C CA . GLU A 1 350 ? 139.640 24.045 78.785 1.00 19.72 329 GLU A CA 1
ATOM 2510 C C . GLU A 1 350 ? 139.717 25.485 79.310 1.00 18.69 329 GLU A C 1
ATOM 2511 O O . GLU A 1 350 ? 140.570 25.812 80.158 1.00 18.35 329 GLU A O 1
ATOM 2517 N N . ARG A 1 351 ? 138.878 26.352 78.752 1.00 16.68 330 ARG A N 1
ATOM 2518 C CA . ARG A 1 351 ? 138.899 27.763 79.098 1.00 16.54 330 ARG A CA 1
ATOM 2519 C C . ARG A 1 351 ? 138.500 28.033 80.540 1.00 16.74 330 ARG A C 1
ATOM 2520 O O . ARG A 1 351 ? 139.102 28.888 81.196 1.00 15.78 330 ARG A O 1
ATOM 2528 N N . LEU A 1 352 ? 137.489 27.297 81.036 1.00 16.38 331 LEU A N 1
ATOM 2529 C CA . LEU A 1 352 ? 137.048 27.468 82.412 1.00 16.97 331 LEU A CA 1
ATOM 2530 C C . LEU A 1 352 ? 138.057 26.901 83.383 1.00 17.78 331 LEU A C 1
ATOM 2531 O O . LEU A 1 352 ? 138.234 27.440 84.463 1.00 18.34 331 LEU A O 1
ATOM 2536 N N . LYS A 1 353 ? 138.767 25.849 82.996 1.00 18.20 332 LYS A N 1
ATOM 2537 C CA . LYS A 1 353 ? 139.893 25.404 83.758 1.00 18.99 332 LYS A CA 1
ATOM 2538 C C . LYS A 1 353 ? 141.013 26.445 83.848 1.00 19.67 332 LYS A C 1
ATOM 2539 O O . LYS A 1 353 ? 141.529 26.706 84.950 1.00 19.65 332 LYS A O 1
ATOM 2545 N N . ALA A 1 354 ? 141.406 26.994 82.696 1.00 18.59 333 ALA A N 1
ATOM 2546 C CA . ALA A 1 354 ? 142.515 27.957 82.643 1.00 19.69 333 ALA A CA 1
ATOM 2547 C C . ALA A 1 354 ? 142.149 29.203 83.432 1.00 20.60 333 ALA A C 1
ATOM 2548 O O . ALA A 1 354 ? 143.037 29.889 83.955 1.00 20.27 333 ALA A O 1
ATOM 2550 N N . ALA A 1 355 ? 140.848 29.501 83.490 1.00 20.00 334 ALA A N 1
ATOM 2551 C CA . ALA A 1 355 ? 140.338 30.708 84.153 1.00 21.83 334 ALA A CA 1
ATOM 2552 C C . ALA A 1 355 ? 140.416 30.646 85.693 1.00 23.64 334 ALA A C 1
ATOM 2553 O O . ALA A 1 355 ? 140.253 31.668 86.377 1.00 25.63 334 ALA A O 1
ATOM 2555 N N . GLY A 1 356 ? 140.640 29.446 86.226 1.00 25.92 335 GLY A N 1
ATOM 2556 C CA . GLY A 1 356 ? 140.892 29.252 87.643 1.00 27.01 335 GLY A CA 1
ATOM 2557 C C . GLY A 1 356 ? 139.626 29.086 88.446 1.00 28.68 335 GLY A C 1
ATOM 2558 O O . GLY A 1 356 ? 139.658 29.152 89.678 1.00 29.56 335 GLY A O 1
ATOM 2559 N N . ILE A 1 357 ? 138.509 28.888 87.757 1.00 29.21 336 ILE A N 1
ATOM 2560 C CA . ILE A 1 357 ? 137.220 28.656 88.392 1.00 31.23 336 ILE A CA 1
ATOM 2561 C C . ILE A 1 357 ? 137.254 27.499 89.416 1.00 32.68 336 ILE A C 1
ATOM 2562 O O . ILE A 1 357 ? 137.902 26.469 89.170 1.00 30.84 336 ILE A O 1
ATOM 2567 N N . GLU A 1 358 ? 136.549 27.709 90.546 1.00 33.10 337 GLU A N 1
ATOM 2568 C CA . GLU A 1 358 ? 136.314 26.693 91.583 1.00 36.08 337 GLU A CA 1
ATOM 2569 C C . GLU A 1 358 ? 135.576 25.473 91.012 1.00 34.91 337 GLU A C 1
ATOM 2570 O O . GLU A 1 358 ? 136.117 24.374 91.005 1.00 35.98 337 GLU A O 1
ATOM 2572 N N . ARG A 1 359 ? 134.376 25.677 90.482 1.00 36.17 338 ARG A N 1
ATOM 2573 C CA . ARG A 1 359 ? 133.624 24.555 89.878 1.00 36.09 338 ARG A CA 1
ATOM 2574 C C . ARG A 1 359 ? 134.379 23.817 88.750 1.00 37.70 338 ARG A C 1
ATOM 2575 O O . ARG A 1 359 ? 134.900 24.443 87.819 1.00 38.36 338 ARG A O 1
ATOM 2583 N N . ASP A 1 360 ? 134.421 22.487 88.842 1.00 37.75 339 ASP A N 1
ATOM 2584 C CA . ASP A 1 360 ? 134.940 21.627 87.782 1.00 36.23 339 ASP A CA 1
ATOM 2585 C C . ASP A 1 360 ? 133.879 21.427 86.656 1.00 32.40 339 ASP A C 1
ATOM 2586 O O . ASP A 1 360 ? 132.823 20.826 86.881 1.00 30.07 339 ASP A O 1
ATOM 2591 N N . PHE A 1 361 ? 134.183 21.905 85.452 1.00 31.19 340 PHE A N 1
ATOM 2592 C CA . PHE A 1 361 ? 133.250 21.783 84.311 1.00 28.63 340 PHE A CA 1
ATOM 2593 C C . PHE A 1 361 ? 133.535 20.613 83.366 1.00 27.85 340 PHE A C 1
ATOM 2594 O O . PHE A 1 361 ? 132.962 20.509 82.283 1.00 26.20 340 PHE A O 1
ATOM 2602 N N . SER A 1 362 ? 134.386 19.702 83.798 1.00 28.38 341 SER A N 1
ATOM 2603 C CA . SER A 1 362 ? 134.607 18.429 83.109 1.00 29.12 341 SER A CA 1
ATOM 2604 C C . SER A 1 362 ? 133.339 17.666 82.594 1.00 26.26 341 SER A C 1
ATOM 2605 O O . SER A 1 362 ? 133.353 17.081 81.508 1.00 24.93 341 SER A O 1
ATOM 2608 N N . PHE A 1 363 ? 132.244 17.681 83.358 1.00 22.76 342 PHE A N 1
ATOM 2609 C CA . PHE A 1 363 ? 130.994 17.080 82.938 1.00 19.77 342 PHE A CA 1
ATOM 2610 C C . PHE A 1 363 ? 130.471 17.576 81.568 1.00 17.79 342 PHE A C 1
ATOM 2611 O O . PHE A 1 363 ? 129.730 16.862 80.909 1.00 16.29 342 PHE A O 1
ATOM 2619 N N . ILE A 1 364 ? 130.891 18.759 81.138 1.00 16.12 343 ILE A N 1
ATOM 2620 C CA . ILE A 1 364 ? 130.467 19.282 79.837 1.00 15.64 343 ILE A CA 1
ATOM 2621 C C . ILE A 1 364 ? 130.990 18.387 78.731 1.00 14.95 343 ILE A C 1
ATOM 2622 O O . ILE A 1 364 ? 130.365 18.258 77.690 1.00 14.57 343 ILE A O 1
ATOM 2627 N N . ASN A 1 365 ? 132.146 17.779 78.913 1.00 15.19 344 ASN A N 1
ATOM 2628 C CA . ASN A 1 365 ? 132.629 16.859 77.874 1.00 16.16 344 ASN A CA 1
ATOM 2629 C C . ASN A 1 365 ? 131.926 15.490 77.843 1.00 15.85 344 ASN A C 1
ATOM 2630 O O . ASN A 1 365 ? 131.938 14.804 76.799 1.00 17.33 344 ASN A O 1
ATOM 2635 N N . ALA A 1 366 ? 131.301 15.130 78.962 1.00 15.10 345 ALA A N 1
ATOM 2636 C CA . ALA A 1 366 ? 130.596 13.849 79.126 1.00 15.42 345 ALA A CA 1
ATOM 2637 C C . ALA A 1 366 ? 129.167 13.941 78.626 1.00 14.79 345 ALA A C 1
ATOM 2638 O O . ALA A 1 366 ? 128.595 12.938 78.175 1.00 14.74 345 ALA A O 1
ATOM 2640 N N . GLN A 1 367 ? 128.590 15.137 78.724 1.00 13.71 346 GLN A N 1
ATOM 2641 C CA . GLN A 1 367 ? 127.278 15.412 78.136 1.00 13.37 346 GLN A CA 1
ATOM 2642 C C . GLN A 1 367 ? 127.362 15.457 76.610 1.00 13.25 346 GLN A C 1
ATOM 2643 O O . GLN A 1 367 ? 128.414 15.745 76.031 1.00 13.29 346 GLN A O 1
ATOM 2649 N N . ARG A 1 368 ? 126.259 15.089 75.966 1.00 13.12 347 ARG A N 1
ATOM 2650 C CA . ARG A 1 368 ? 126.231 14.917 74.510 1.00 13.49 347 ARG A CA 1
ATOM 2651 C C . ARG A 1 368 ? 125.019 15.549 73.867 1.00 12.33 347 ARG A C 1
ATOM 2652 O O . ARG A 1 368 ? 123.942 15.572 74.442 1.00 12.23 347 ARG A O 1
ATOM 2660 N N . GLY A 1 369 ? 125.199 15.967 72.625 1.00 11.76 348 GLY A N 1
ATOM 2661 C CA . GLY A 1 369 ? 124.144 16.526 71.798 1.00 10.91 348 GLY A CA 1
ATOM 2662 C C . GLY A 1 369 ? 124.166 18.026 71.863 1.00 10.99 348 GLY A C 1
ATOM 2663 O O . GLY A 1 369 ? 125.196 18.642 72.198 1.00 10.45 348 GLY A O 1
ATOM 2664 N N . MET A 1 370 ? 123.027 18.632 71.566 1.00 10.37 349 MET A N 1
ATOM 2665 C CA . MET A 1 370 ? 122.978 20.077 71.413 1.00 11.37 349 MET A CA 1
ATOM 2666 C C . MET A 1 370 ? 122.933 20.834 72.749 1.00 10.78 349 MET A C 1
ATOM 2667 O O . MET A 1 370 ? 123.146 22.036 72.772 1.00 9.94 349 MET A O 1
ATOM 2672 N N . PHE A 1 371 ? 122.607 20.140 73.831 1.00 10.74 350 PHE A N 1
ATOM 2673 C CA . PHE A 1 371 ? 122.398 20.797 75.141 1.00 11.39 350 PHE A CA 1
ATOM 2674 C C . PHE A 1 371 ? 123.307 20.333 76.244 1.00 11.73 350 PHE A C 1
ATOM 2675 O O . PHE A 1 371 ? 123.803 19.189 76.253 1.00 12.00 350 PHE A O 1
ATOM 2683 N N . SER A 1 372 ? 123.475 21.217 77.223 1.00 11.75 351 SER A N 1
ATOM 2684 C CA . SER A 1 372 ? 124.059 20.846 78.510 1.00 12.34 351 SER A CA 1
ATOM 2685 C C . SER A 1 372 ? 123.335 21.593 79.614 1.00 12.30 351 SER A C 1
ATOM 2686 O O . SER A 1 372 ? 122.909 22.741 79.440 1.00 11.48 351 SER A O 1
ATOM 2689 N N . TYR A 1 373 ? 123.177 20.926 80.748 1.00 12.90 352 TYR A N 1
ATOM 2690 C CA . TYR A 1 373 ? 122.825 21.615 81.988 1.00 13.10 352 TYR A CA 1
ATOM 2691 C C . TYR A 1 373 ? 124.142 22.132 82.583 1.00 13.48 352 TYR A C 1
ATOM 2692 O O . TYR A 1 373 ? 124.963 21.349 83.132 1.00 14.17 352 TYR A O 1
ATOM 2701 N N . SER A 1 374 ? 124.320 23.442 82.495 1.00 13.50 353 SER A N 1
ATOM 2702 C CA . SER A 1 374 ? 125.539 24.093 82.961 1.00 13.87 353 SER A CA 1
ATOM 2703 C C . SER A 1 374 ? 125.729 24.029 84.441 1.00 15.02 353 SER A C 1
ATOM 2704 O O . SER A 1 374 ? 126.866 24.158 84.908 1.00 15.95 353 SER A O 1
ATOM 2707 N N . GLY A 1 375 ? 124.623 23.931 85.160 1.00 15.71 354 GLY A N 1
ATOM 2708 C CA . GLY A 1 375 ? 124.612 23.995 86.618 1.00 18.04 354 GLY A CA 1
ATOM 2709 C C . GLY A 1 375 ? 124.661 25.418 87.141 1.00 18.54 354 GLY A C 1
ATOM 2710 O O . GLY A 1 375 ? 124.844 25.609 88.323 1.00 20.54 354 GLY A O 1
ATOM 2711 N N . LEU A 1 376 ? 124.499 26.430 86.282 1.00 18.56 355 LEU A N 1
ATOM 2712 C CA . LEU A 1 376 ? 124.399 27.794 86.766 1.00 19.05 355 LEU A CA 1
ATOM 2713 C C . LEU A 1 376 ? 123.061 27.882 87.470 1.00 19.67 355 LEU A C 1
ATOM 2714 O O . LEU A 1 376 ? 122.081 27.303 87.002 1.00 17.83 355 LEU A O 1
ATOM 2719 N N . THR A 1 377 ? 123.048 28.554 88.621 1.00 19.05 356 THR A N 1
ATOM 2720 C CA . THR A 1 377 ? 121.809 28.871 89.310 1.00 18.71 356 THR A CA 1
ATOM 2721 C C . THR A 1 377 ? 121.030 29.916 88.571 1.00 18.93 356 THR A C 1
ATOM 2722 O O . THR A 1 377 ? 121.567 30.621 87.714 1.00 19.61 356 THR A O 1
ATOM 2726 N N . SER A 1 378 ? 119.765 30.064 88.942 1.00 18.41 357 SER A N 1
ATOM 2727 C CA A SER A 1 378 ? 118.902 31.052 88.313 0.50 19.09 357 SER A CA 1
ATOM 2728 C CA B SER A 1 378 ? 118.901 31.051 88.319 0.50 19.02 357 SER A CA 1
ATOM 2729 C C . SER A 1 378 ? 119.484 32.459 88.524 1.00 18.76 357 SER A C 1
ATOM 2730 O O . SER A 1 378 ? 119.415 33.315 87.644 1.00 19.20 357 SER A O 1
ATOM 2735 N N . ALA A 1 379 ? 120.056 32.684 89.687 1.00 19.14 358 ALA A N 1
ATOM 2736 C CA . ALA A 1 379 ? 120.693 33.973 90.010 1.00 18.77 358 ALA A CA 1
ATOM 2737 C C . ALA A 1 379 ? 121.894 34.236 89.110 1.00 18.16 358 ALA A C 1
ATOM 2738 O O . ALA A 1 379 ? 122.076 35.354 88.638 1.00 17.69 358 ALA A O 1
ATOM 2740 N N . GLN A 1 380 ? 122.730 33.214 88.915 1.00 17.29 359 GLN A N 1
ATOM 2741 C CA . GLN A 1 380 ? 123.900 33.347 88.049 1.00 17.07 359 GLN A CA 1
ATOM 2742 C C . GLN A 1 380 ? 123.450 33.578 86.585 1.00 16.32 359 GLN A C 1
ATOM 2743 O O . GLN A 1 380 ? 124.058 34.369 85.871 1.00 15.66 359 GLN A O 1
ATOM 2749 N N . VAL A 1 381 ? 122.410 32.866 86.147 1.00 15.37 360 VAL A N 1
ATOM 2750 C CA . VAL A 1 381 ? 121.855 33.059 84.785 1.00 15.04 360 VAL A CA 1
ATOM 2751 C C . VAL A 1 381 ? 121.369 34.514 84.612 1.00 16.17 360 VAL A C 1
ATOM 2752 O O . VAL A 1 381 ? 121.613 35.145 83.574 1.00 15.45 360 VAL A O 1
ATOM 2756 N N . ASP A 1 382 ? 120.714 35.064 85.641 1.00 16.81 361 ASP A N 1
ATOM 2757 C CA . ASP A 1 382 ? 120.233 36.447 85.575 1.00 18.32 361 ASP A CA 1
ATOM 2758 C C . ASP A 1 382 ? 121.443 37.422 85.454 1.00 17.49 361 ASP A C 1
ATOM 2759 O O . ASP A 1 382 ? 121.420 38.366 84.683 1.00 17.13 361 ASP A O 1
ATOM 2764 N N . ARG A 1 383 ? 122.505 37.173 86.205 1.00 18.80 362 ARG A N 1
ATOM 2765 C CA . ARG A 1 383 ? 123.693 38.035 86.150 1.00 19.61 362 ARG A CA 1
ATOM 2766 C C . ARG A 1 383 ? 124.331 37.914 84.787 1.00 18.00 362 ARG A C 1
ATOM 2767 O O . ARG A 1 383 ? 124.745 38.917 84.212 1.00 17.59 362 ARG A O 1
ATOM 2775 N N . LEU A 1 384 ? 124.418 36.693 84.271 1.00 16.99 363 LEU A N 1
ATOM 2776 C CA . LEU A 1 384 ? 125.061 36.457 82.975 1.00 16.82 363 LEU A CA 1
ATOM 2777 C C . LEU A 1 384 ? 124.325 37.255 81.901 1.00 16.89 363 LEU A C 1
ATOM 2778 O O . LEU A 1 384 ? 124.940 37.752 80.966 1.00 15.85 363 LEU A O 1
ATOM 2783 N N . ARG A 1 385 ? 122.997 37.370 82.030 1.00 16.81 364 ARG A N 1
ATOM 2784 C CA . ARG A 1 385 ? 122.181 38.092 81.060 1.00 17.24 364 ARG A CA 1
ATOM 2785 C C . ARG A 1 385 ? 122.382 39.608 81.204 1.00 17.12 364 ARG A C 1
ATOM 2786 O O . ARG A 1 385 ? 122.714 40.311 80.250 1.00 15.69 364 ARG A O 1
ATOM 2794 N N . GLU A 1 386 ? 122.236 40.089 82.430 1.00 18.09 365 GLU A N 1
ATOM 2795 C CA . GLU A 1 386 ? 122.253 41.522 82.682 1.00 19.78 365 GLU A CA 1
ATOM 2796 C C . GLU A 1 386 ? 123.654 42.110 82.490 1.00 17.97 365 GLU A C 1
ATOM 2797 O O . GLU A 1 386 ? 123.813 43.144 81.840 1.00 16.79 365 GLU A O 1
ATOM 2803 N N . GLU A 1 387 ? 124.652 41.430 83.048 1.00 17.07 366 GLU A N 1
ATOM 2804 C CA . GLU A 1 387 ? 126.011 41.944 83.050 1.00 17.40 366 GLU A CA 1
ATOM 2805 C C . GLU A 1 387 ? 126.705 41.741 81.702 1.00 16.27 366 GLU A C 1
ATOM 2806 O O . GLU A 1 387 ? 127.546 42.561 81.346 1.00 15.75 366 GLU A O 1
ATOM 2812 N N . PHE A 1 388 ? 126.331 40.682 80.978 1.00 14.56 367 PHE A N 1
ATOM 2813 C CA . PHE A 1 388 ? 127.119 40.223 79.820 1.00 14.08 367 PHE A CA 1
ATOM 2814 C C . PHE A 1 388 ? 126.353 39.991 78.544 1.00 13.96 367 PHE A C 1
ATOM 2815 O O . PHE A 1 388 ? 126.971 39.762 77.517 1.00 13.22 367 PHE A O 1
ATOM 2823 N N . GLY A 1 389 ? 125.016 40.109 78.580 1.00 13.63 368 GLY A N 1
ATOM 2824 C CA . GLY A 1 389 ? 124.193 39.927 77.403 1.00 13.15 368 GLY A CA 1
ATOM 2825 C C . GLY A 1 389 ? 124.279 38.515 76.843 1.00 13.00 368 GLY A C 1
ATOM 2826 O O . GLY A 1 389 ? 124.088 38.309 75.622 1.00 13.08 368 GLY A O 1
ATOM 2827 N N . ILE A 1 390 ? 124.562 37.540 77.726 1.00 12.92 369 ILE A N 1
ATOM 2828 C CA . ILE A 1 390 ? 124.606 36.129 77.379 1.00 12.93 369 ILE A CA 1
ATOM 2829 C C . ILE A 1 390 ? 123.410 35.443 78.028 1.00 12.81 369 ILE A C 1
ATOM 2830 O O . ILE A 1 390 ? 123.264 35.482 79.270 1.00 12.70 369 ILE A O 1
ATOM 2835 N N . TYR A 1 391 ? 122.539 34.863 77.191 1.00 12.57 370 TYR A N 1
ATOM 2836 C CA . TYR A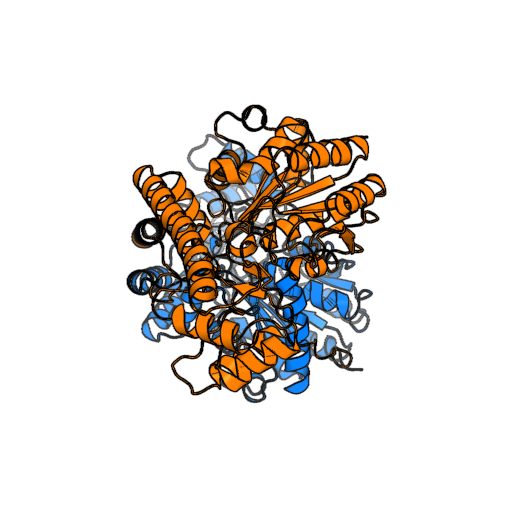 1 391 ? 121.228 34.401 77.601 1.00 12.62 370 TYR A CA 1
ATOM 2837 C C . TYR A 1 391 ? 121.184 32.869 77.704 1.00 12.40 370 TYR A C 1
ATOM 2838 O O . TYR A 1 391 ? 121.188 32.184 76.683 1.00 12.58 370 TYR A O 1
ATOM 2847 N N . ALA A 1 392 ? 121.222 32.363 78.929 1.00 12.56 371 ALA A N 1
ATOM 2848 C CA . ALA A 1 392 ? 120.979 30.937 79.219 1.00 12.78 371 ALA A CA 1
ATOM 2849 C C . ALA A 1 392 ? 119.579 30.826 79.806 1.00 13.51 371 ALA A C 1
ATOM 2850 O O . ALA A 1 392 ? 118.947 31.841 80.173 1.00 14.41 371 ALA A O 1
ATOM 2852 N N . VAL A 1 393 ? 119.054 29.594 79.849 1.00 13.29 372 VAL A N 1
ATOM 2853 C CA . VAL A 1 393 ? 117.721 29.323 80.396 1.00 13.13 372 VAL A CA 1
ATOM 2854 C C . VAL A 1 393 ? 117.836 29.334 81.943 1.00 13.03 372 VAL A C 1
ATOM 2855 O O . VAL A 1 393 ? 118.881 29.038 82.513 1.00 12.90 372 VAL A O 1
ATOM 2859 N N . SER A 1 394 ? 116.769 29.698 82.632 1.00 13.45 373 SER A N 1
ATOM 2860 C CA . SER A 1 394 ? 116.789 29.797 84.086 1.00 14.64 373 SER A CA 1
ATOM 2861 C C . SER A 1 394 ? 117.190 28.514 84.826 1.00 14.04 373 SER A C 1
ATOM 2862 O O . SER A 1 394 ? 117.659 28.556 85.974 1.00 14.94 373 SER A O 1
ATOM 2865 N N . THR A 1 395 ? 117.004 27.376 84.146 1.00 13.27 374 THR A N 1
ATOM 2866 C CA . THR A 1 395 ? 117.451 26.055 84.591 1.00 12.79 374 THR A CA 1
ATOM 2867 C C . THR A 1 395 ? 118.945 25.792 84.477 1.00 12.62 374 THR A C 1
ATOM 2868 O O . THR A 1 395 ? 119.418 24.793 84.966 1.00 13.13 374 THR A O 1
ATOM 2872 N N . GLY A 1 396 ? 119.686 26.690 83.838 1.00 12.57 375 GLY A N 1
ATOM 2873 C CA . GLY A 1 396 ? 121.074 26.463 83.597 1.00 12.26 375 GLY A CA 1
ATOM 2874 C C . GLY A 1 396 ? 121.291 25.839 82.219 1.00 11.78 375 GLY A C 1
ATOM 2875 O O . GLY A 1 396 ? 122.439 25.685 81.819 1.00 12.17 375 GLY A O 1
ATOM 2876 N N . ARG A 1 397 ? 120.219 25.522 81.486 1.00 11.52 376 ARG A N 1
ATOM 2877 C CA . ARG A 1 397 ? 120.399 24.908 80.145 1.00 11.59 376 ARG A CA 1
ATOM 2878 C C . ARG A 1 397 ? 121.108 25.880 79.227 1.00 10.93 376 ARG A C 1
ATOM 2879 O O . ARG A 1 397 ? 120.789 27.076 79.197 1.00 10.89 376 ARG A O 1
ATOM 2887 N N . ILE A 1 398 ? 122.096 25.359 78.502 1.00 10.67 377 ILE A N 1
ATOM 2888 C CA . ILE A 1 398 ? 122.760 26.079 77.384 1.00 10.35 377 ILE A CA 1
ATOM 2889 C C . ILE A 1 398 ? 122.740 25.165 76.132 1.00 10.21 377 ILE A C 1
ATOM 2890 O O . ILE A 1 398 ? 122.836 23.935 76.244 1.00 9.95 377 ILE A O 1
ATOM 2895 N N . CYS A 1 399 ? 122.560 25.795 74.972 1.00 10.50 378 CYS A N 1
ATOM 2896 C CA . CYS A 1 399 ? 122.709 25.166 73.693 1.00 10.67 378 CYS A CA 1
ATOM 2897 C C . CYS A 1 399 ? 124.165 25.304 73.251 1.00 10.89 378 CYS A C 1
ATOM 2898 O O . CYS A 1 399 ? 124.606 26.380 72.837 1.00 11.49 378 CYS A O 1
ATOM 2901 N N . VAL A 1 400 ? 124.919 24.237 73.469 1.00 11.06 379 VAL A N 1
ATOM 2902 C CA A VAL A 1 400 ? 126.294 24.172 73.091 0.70 11.60 379 VAL A CA 1
ATOM 2903 C CA B VAL A 1 400 ? 126.318 24.211 73.083 0.30 11.52 379 VAL A CA 1
ATOM 2904 C C . VAL A 1 400 ? 126.448 24.232 71.576 1.00 12.02 379 VAL A C 1
ATOM 2905 O O . VAL A 1 400 ? 127.456 24.681 71.081 1.00 12.32 379 VAL A O 1
ATOM 2912 N N . ALA A 1 401 ? 125.395 23.827 70.853 1.00 12.51 380 ALA A N 1
ATOM 2913 C CA . ALA A 1 401 ? 125.295 23.979 69.390 1.00 13.22 380 ALA A CA 1
ATOM 2914 C C . ALA A 1 401 ? 125.165 25.419 68.903 1.00 14.30 380 ALA A C 1
ATOM 2915 O O . ALA A 1 401 ? 125.207 25.663 67.673 1.00 16.93 380 ALA A O 1
ATOM 2917 N N . ALA A 1 402 ? 124.961 26.367 69.825 1.00 13.19 381 ALA A N 1
ATOM 2918 C CA . ALA A 1 402 ? 124.974 27.799 69.525 1.00 12.92 381 ALA A CA 1
ATOM 2919 C C . ALA A 1 402 ? 126.312 28.508 69.857 1.00 12.34 381 ALA A C 1
ATOM 2920 O O . ALA A 1 402 ? 126.494 29.697 69.617 1.00 13.01 381 ALA A O 1
ATOM 2922 N N . LEU A 1 403 ? 127.276 27.725 70.276 1.00 11.91 382 LEU A N 1
ATOM 2923 C CA . LEU A 1 403 ? 128.644 28.210 70.515 1.00 12.55 382 LEU A CA 1
ATOM 2924 C C . LEU A 1 403 ? 129.433 27.976 69.226 1.00 12.64 382 LEU A C 1
ATOM 2925 O O . LEU A 1 403 ? 129.221 26.985 68.535 1.00 12.15 382 LEU A O 1
ATOM 2930 N N . ASN A 1 404 ? 130.350 28.874 68.950 1.00 13.64 383 ASN A N 1
ATOM 2931 C CA . ASN A 1 404 ? 131.237 28.734 67.829 1.00 14.46 383 ASN A CA 1
ATOM 2932 C C . ASN A 1 404 ? 132.511 29.478 68.152 1.00 15.57 383 ASN A C 1
ATOM 2933 O O . ASN A 1 404 ? 132.599 30.169 69.158 1.00 15.28 383 ASN A O 1
ATOM 2938 N N . THR A 1 405 ? 133.526 29.365 67.289 1.00 17.33 384 THR A N 1
ATOM 2939 C CA . THR A 1 405 ? 134.805 30.041 67.578 1.00 17.45 384 THR A CA 1
ATOM 2940 C C . THR A 1 405 ? 134.673 31.581 67.737 1.00 17.20 384 THR A C 1
ATOM 2941 O O . THR A 1 405 ? 135.503 32.216 68.370 1.00 18.02 384 THR A O 1
ATOM 2945 N N . ARG A 1 406 ? 133.669 32.194 67.144 1.00 16.39 385 ARG A N 1
ATOM 2946 C CA . ARG A 1 406 ? 133.443 33.605 67.303 1.00 16.32 385 ARG A CA 1
ATOM 2947 C C . ARG A 1 406 ? 132.868 34.067 68.655 1.00 17.01 385 ARG A C 1
ATOM 2948 O O . ARG A 1 406 ? 133.091 35.232 69.055 1.00 18.20 385 ARG A O 1
ATOM 2950 N N . ASN A 1 407 ? 132.111 33.220 69.336 1.00 15.18 386 ASN A N 1
ATOM 2951 C CA . ASN A 1 407 ? 131.563 33.615 70.647 1.00 14.23 386 ASN A CA 1
ATOM 2952 C C . ASN A 1 407 ? 132.065 32.798 71.825 1.00 13.47 386 ASN A C 1
ATOM 2953 O O . ASN A 1 407 ? 131.737 33.133 72.969 1.00 13.07 386 ASN A O 1
ATOM 2958 N N . LEU A 1 408 ? 132.879 31.781 71.566 1.00 12.99 387 LEU A N 1
ATOM 2959 C CA . LEU A 1 408 ? 133.300 30.849 72.630 1.00 12.77 387 LEU A CA 1
ATOM 2960 C C . LEU A 1 408 ? 134.046 31.585 73.752 1.00 12.84 387 LEU A C 1
ATOM 2961 O O . LEU A 1 408 ? 133.807 31.352 74.921 1.00 11.65 387 LEU A O 1
ATOM 2966 N N . ASP A 1 409 ? 134.942 32.494 73.394 1.00 13.16 388 ASP A N 1
ATOM 2967 C CA . ASP A 1 409 ? 135.747 33.126 74.396 1.00 14.27 388 ASP A CA 1
ATOM 2968 C C . ASP A 1 409 ? 134.947 34.152 75.178 1.00 13.26 388 ASP A C 1
ATOM 2969 O O . ASP A 1 409 ? 135.139 34.311 76.382 1.00 13.06 388 ASP A O 1
ATOM 2974 N N . VAL A 1 410 ? 134.082 34.857 74.476 1.00 12.43 389 VAL A N 1
ATOM 2975 C CA . VAL A 1 410 ? 133.171 35.804 75.095 1.00 12.40 389 VAL A CA 1
ATOM 2976 C C . VAL A 1 410 ? 132.316 35.117 76.168 1.00 11.87 389 VAL A C 1
ATOM 2977 O O . VAL A 1 410 ? 132.222 35.568 77.322 1.00 11.68 389 VAL A O 1
ATOM 2981 N N . VAL A 1 411 ? 131.732 33.972 75.797 1.00 11.31 390 VAL A N 1
ATOM 2982 C CA . VAL A 1 411 ? 130.889 33.223 76.694 1.00 11.13 390 VAL A CA 1
ATOM 2983 C C . VAL A 1 411 ? 131.678 32.662 77.880 1.00 11.07 390 VAL A C 1
ATOM 2984 O O . VAL A 1 411 ? 131.241 32.783 79.057 1.00 11.11 390 VAL A O 1
ATOM 2988 N N . ALA A 1 412 ? 132.841 32.054 77.614 1.00 10.77 391 ALA A N 1
ATOM 2989 C CA . ALA A 1 412 ? 133.637 31.473 78.679 1.00 10.92 391 ALA A CA 1
ATOM 2990 C C . ALA A 1 412 ? 134.090 32.536 79.691 1.00 11.34 391 ALA A C 1
ATOM 2991 O O . ALA A 1 412 ? 134.028 32.328 80.912 1.00 11.13 391 ALA A O 1
ATOM 2993 N N . ASN A 1 413 ? 134.541 33.674 79.172 1.00 11.39 392 ASN A N 1
ATOM 2994 C CA . ASN A 1 413 ? 134.989 34.750 80.026 1.00 11.79 392 ASN A CA 1
ATOM 2995 C C . ASN A 1 413 ? 133.824 35.329 80.846 1.00 12.09 392 ASN A C 1
ATOM 2996 O O . ASN A 1 413 ? 134.003 35.671 82.010 1.00 12.82 392 ASN A O 1
ATOM 3001 N N . ALA A 1 414 ? 132.645 35.447 80.245 1.00 12.07 393 ALA A N 1
ATOM 3002 C CA . ALA A 1 414 ? 131.474 35.915 80.981 1.00 12.42 393 ALA A CA 1
ATOM 3003 C C . ALA A 1 414 ? 131.137 34.946 82.121 1.00 12.79 393 ALA A C 1
ATOM 3004 O O . ALA A 1 414 ? 130.914 35.355 83.269 1.00 13.62 393 ALA A O 1
ATOM 3006 N N . ILE A 1 415 ? 131.159 33.651 81.836 1.00 13.00 394 ILE A N 1
ATOM 3007 C CA . ILE A 1 415 ? 130.901 32.639 82.871 1.00 13.41 394 ILE A CA 1
ATOM 3008 C C . ILE A 1 415 ? 131.920 32.717 83.992 1.00 14.25 394 ILE A C 1
ATOM 3009 O O . ILE A 1 415 ? 131.562 32.726 85.189 1.00 14.51 394 ILE A O 1
ATOM 3014 N N . ALA A 1 416 ? 133.188 32.822 83.624 1.00 14.95 395 ALA A N 1
ATOM 3015 C CA . ALA A 1 416 ? 134.245 32.998 84.609 1.00 15.75 395 ALA A CA 1
ATOM 3016 C C . ALA A 1 416 ? 134.024 34.227 85.508 1.00 16.80 395 ALA A C 1
ATOM 3017 O O . ALA A 1 416 ? 134.266 34.168 86.749 1.00 18.26 395 ALA A O 1
ATOM 3019 N N . ALA A 1 417 ? 133.538 35.318 84.919 1.00 16.19 396 ALA A N 1
ATOM 3020 C CA . ALA A 1 417 ? 133.249 36.516 85.656 1.00 17.34 396 ALA A CA 1
ATOM 3021 C C . ALA A 1 417 ? 132.108 36.322 86.658 1.00 18.74 396 ALA A C 1
ATOM 3022 O O . ALA A 1 417 ? 132.210 36.800 87.786 1.00 19.92 396 ALA A O 1
ATOM 3024 N N . VAL A 1 418 ? 131.054 35.642 86.235 1.00 18.68 397 VAL A N 1
ATOM 3025 C CA . VAL A 1 418 ? 129.872 35.420 87.079 1.00 20.41 397 VAL A CA 1
ATOM 3026 C C . VAL A 1 418 ? 130.205 34.443 88.209 1.00 22.00 397 VAL A C 1
ATOM 3027 O O . VAL A 1 418 ? 129.707 34.631 89.335 1.00 20.99 397 VAL A O 1
ATOM 3031 N N . LEU A 1 419 ? 131.040 33.438 87.928 1.00 21.70 398 LEU A N 1
ATOM 3032 C CA . LEU A 1 419 ? 131.359 32.421 88.928 1.00 25.98 398 LEU A CA 1
ATOM 3033 C C . LEU A 1 419 ? 132.436 32.852 89.945 1.00 29.16 398 LEU A C 1
ATOM 3034 O O . LEU A 1 419 ? 132.695 32.151 90.938 1.00 35.60 398 LEU A O 1
ATOM 3039 N N . LYS A 1 420 ? 132.998 34.031 89.708 1.00 31.34 399 LYS A N 1
ATOM 3040 C CA . LYS A 1 420 ? 133.733 34.869 90.697 1.00 36.07 399 LYS A CA 1
ATOM 3041 C C . LYS A 1 420 ? 135.185 34.841 90.284 1.00 36.54 399 LYS A C 1
ATOM 3042 O O . LYS A 1 420 ? 135.571 35.662 89.466 1.00 36.79 399 LYS A O 1
ATOM 3044 N N . MET B 1 22 ? 97.233 -11.664 75.633 1.00 47.83 1 MET B N 1
ATOM 3045 C CA . MET B 1 22 ? 97.960 -10.801 76.618 1.00 46.37 1 MET B CA 1
ATOM 3046 C C . MET B 1 22 ? 98.943 -9.818 75.964 1.00 44.25 1 MET B C 1
ATOM 3047 O O . MET B 1 22 ? 99.356 -8.850 76.615 1.00 46.48 1 MET B O 1
ATOM 3049 N N . SER B 1 23 ? 99.331 -10.027 74.699 1.00 39.41 2 SER B N 1
ATOM 3050 C CA . SER B 1 23 ? 100.256 -9.082 74.044 1.00 34.27 2 SER B CA 1
ATOM 3051 C C . SER B 1 23 ? 99.573 -7.748 73.754 1.00 29.59 2 SER B C 1
ATOM 3052 O O . SER B 1 23 ? 98.344 -7.659 73.620 1.00 30.46 2 SER B O 1
ATOM 3055 N N . LEU B 1 24 ? 100.382 -6.707 73.626 1.00 25.33 3 LEU B N 1
ATOM 3056 C CA . LEU B 1 24 ? 99.876 -5.368 73.520 1.00 22.51 3 LEU B CA 1
ATOM 3057 C C . LEU B 1 24 ? 98.887 -5.141 72.356 1.00 20.60 3 LEU B C 1
ATOM 3058 O O . LEU B 1 24 ? 97.964 -4.359 72.492 1.00 19.36 3 LEU B O 1
ATOM 3063 N N . PHE B 1 25 ? 99.126 -5.779 71.209 1.00 19.24 4 PHE B N 1
ATOM 3064 C CA . PHE B 1 25 ? 98.344 -5.517 69.989 1.00 18.31 4 PHE B CA 1
ATOM 3065 C C . PHE B 1 25 ? 97.389 -6.662 69.653 1.00 19.55 4 PHE B C 1
ATOM 3066 O O . PHE B 1 25 ? 96.779 -6.698 68.574 1.00 18.82 4 PHE B O 1
ATOM 3074 N N . SER B 1 26 ? 97.207 -7.577 70.596 1.00 21.96 5 SER B N 1
ATOM 3075 C CA . SER B 1 26 ? 96.458 -8.798 70.291 1.00 23.92 5 SER B CA 1
ATOM 3076 C C . SER B 1 26 ? 94.966 -8.496 70.046 1.00 25.10 5 SER B C 1
ATOM 3077 O O . SER B 1 26 ? 94.331 -9.239 69.340 1.00 28.57 5 SER B O 1
ATOM 3080 N N . ALA B 1 27 ? 94.422 -7.399 70.580 1.00 25.71 6 ALA B N 1
ATOM 3081 C CA . ALA B 1 27 ? 93.028 -7.020 70.325 1.00 25.66 6 ALA B CA 1
ATOM 3082 C C . ALA B 1 27 ? 92.859 -6.076 69.141 1.00 24.87 6 ALA B C 1
ATOM 3083 O O . ALA B 1 27 ? 91.737 -5.717 68.783 1.00 24.55 6 ALA B O 1
ATOM 3085 N N . VAL B 1 28 ? 93.965 -5.648 68.525 1.00 22.86 7 VAL B N 1
ATOM 3086 C CA . VAL B 1 28 ? 93.860 -4.700 67.438 1.00 21.41 7 VAL B CA 1
ATOM 3087 C C . VAL B 1 28 ? 93.225 -5.397 66.240 1.00 22.41 7 VAL B C 1
ATOM 3088 O O . VAL B 1 28 ? 93.732 -6.413 65.774 1.00 22.49 7 VAL B O 1
ATOM 3092 N N . GLU B 1 29 ? 92.100 -4.862 65.762 1.00 23.27 8 GLU B N 1
ATOM 3093 C CA . GLU B 1 29 ? 91.411 -5.420 64.612 1.00 25.27 8 GLU B CA 1
ATOM 3094 C C . GLU B 1 29 ? 91.945 -4.811 63.332 1.00 24.05 8 GLU B C 1
ATOM 3095 O O . GLU B 1 29 ? 92.480 -3.710 63.330 1.00 22.92 8 GLU B O 1
ATOM 3101 N N . LEU B 1 30 ? 91.762 -5.522 62.223 1.00 23.74 9 LEU B N 1
ATOM 3102 C CA . LEU B 1 30 ? 92.094 -4.966 60.920 1.00 22.71 9 LEU B CA 1
ATOM 3103 C C . LEU B 1 30 ? 90.975 -4.013 60.552 1.00 23.01 9 LEU B C 1
ATOM 3104 O O . LEU B 1 30 ? 89.806 -4.401 60.517 1.00 22.49 9 LEU B O 1
ATOM 3109 N N . ALA B 1 31 ? 91.325 -2.762 60.296 1.00 22.14 10 ALA B N 1
ATOM 3110 C CA . ALA B 1 31 ? 90.331 -1.727 60.034 1.00 25.71 10 ALA B CA 1
ATOM 3111 C C . ALA B 1 31 ? 89.651 -2.008 58.733 1.00 28.12 10 ALA B C 1
ATOM 3112 O O . ALA B 1 31 ? 90.198 -2.718 57.904 1.00 28.69 10 ALA B O 1
ATOM 3114 N N . PRO B 1 32 ? 88.435 -1.476 58.544 1.00 31.82 11 PRO B N 1
ATOM 3115 C CA . PRO B 1 32 ? 87.829 -1.810 57.259 1.00 34.54 11 PRO B CA 1
ATOM 3116 C C . PRO B 1 32 ? 88.558 -1.037 56.174 1.00 35.58 11 PRO B C 1
ATOM 3117 O O . PRO B 1 32 ? 88.938 0.109 56.361 1.00 34.52 11 PRO B O 1
ATOM 3121 N N . ARG B 1 33 ? 88.832 -1.714 55.079 1.00 38.91 12 ARG B N 1
ATOM 3122 C CA . ARG B 1 33 ? 89.628 -1.142 54.029 1.00 39.29 12 ARG B CA 1
ATOM 3123 C C . ARG B 1 33 ? 88.790 -0.089 53.271 1.00 35.77 12 ARG B C 1
ATOM 3124 O O . ARG B 1 33 ? 87.576 -0.237 53.128 1.00 36.63 12 ARG B O 1
ATOM 3132 N N . ASP B 1 34 ? 89.452 0.975 52.836 1.00 32.93 13 ASP B N 1
ATOM 3133 C CA . ASP B 1 34 ? 88.801 2.054 52.141 1.00 33.71 13 ASP B CA 1
ATOM 3134 C C . ASP B 1 34 ? 88.234 1.518 50.832 1.00 30.90 13 ASP B C 1
ATOM 3135 O O . ASP B 1 34 ? 89.002 1.099 49.971 1.00 26.95 13 ASP B O 1
ATOM 3140 N N . PRO B 1 35 ? 86.900 1.535 50.683 1.00 31.44 14 PRO B N 1
ATOM 3141 C CA . PRO B 1 35 ? 86.328 0.983 49.441 1.00 31.38 14 PRO B CA 1
ATOM 3142 C C . PRO B 1 35 ? 86.880 1.571 48.132 1.00 29.82 14 PRO B C 1
ATOM 3143 O O . PRO B 1 35 ? 86.861 0.872 47.102 1.00 27.76 14 PRO B O 1
ATOM 3147 N N . ILE B 1 36 ? 87.376 2.811 48.158 1.00 27.21 15 ILE B N 1
ATOM 3148 C CA . ILE B 1 36 ? 87.897 3.416 46.933 1.00 28.53 15 ILE B CA 1
ATOM 3149 C C . ILE B 1 36 ? 89.165 2.720 46.441 1.00 27.25 15 ILE B C 1
ATOM 3150 O O . ILE B 1 36 ? 89.436 2.687 45.235 1.00 23.43 15 ILE B O 1
ATOM 3155 N N . LEU B 1 37 ? 89.939 2.158 47.366 1.00 27.27 16 LEU B N 1
ATOM 3156 C CA . LEU B 1 37 ? 91.142 1.457 46.978 1.00 26.23 16 LEU B CA 1
ATOM 3157 C C . LEU B 1 37 ? 90.770 0.259 46.177 1.00 23.72 16 LEU B C 1
ATOM 3158 O O . LEU B 1 37 ? 91.437 -0.039 45.188 1.00 22.80 16 LEU B O 1
ATOM 3163 N N . GLY B 1 38 ? 89.712 -0.434 46.598 1.00 22.20 17 GLY B N 1
ATOM 3164 C CA . GLY B 1 38 ? 89.216 -1.584 45.877 1.00 21.66 17 GLY B CA 1
ATOM 3165 C C . GLY B 1 38 ? 88.787 -1.180 44.483 1.00 19.56 17 GLY B C 1
ATOM 3166 O O . GLY B 1 38 ? 89.051 -1.895 43.525 1.00 20.75 17 GLY B O 1
ATOM 3167 N N . LEU B 1 39 ? 88.147 -0.004 44.361 1.00 17.68 18 LEU B N 1
ATOM 3168 C CA A LEU B 1 39 ? 87.681 0.459 43.053 0.60 16.60 18 LEU B CA 1
ATOM 3169 C CA B LEU B 1 39 ? 87.684 0.462 43.063 0.40 16.39 18 LEU B CA 1
ATOM 3170 C C . LEU B 1 39 ? 88.887 0.774 42.180 1.00 15.46 18 LEU B C 1
ATOM 3171 O O . LEU B 1 39 ? 88.919 0.399 41.019 1.00 13.80 18 LEU B O 1
ATOM 3180 N N . ASN B 1 40 ? 89.879 1.462 42.745 1.00 14.68 19 ASN B N 1
ATOM 3181 C CA . ASN B 1 40 ? 91.088 1.820 41.966 1.00 14.70 19 ASN B CA 1
ATOM 3182 C C . ASN B 1 40 ? 91.859 0.584 41.496 1.00 13.60 19 ASN B C 1
ATOM 3183 O O . ASN B 1 40 ? 92.404 0.557 40.373 1.00 12.77 19 ASN B O 1
ATOM 3188 N N . GLU B 1 41 ? 91.930 -0.421 42.358 1.00 13.64 20 GLU B N 1
ATOM 3189 C CA . GLU B 1 41 ? 92.639 -1.660 42.041 1.00 14.21 20 GLU B CA 1
ATOM 3190 C C . GLU B 1 41 ? 91.929 -2.446 40.959 1.00 14.09 20 GLU B C 1
ATOM 3191 O O . GLU B 1 41 ? 92.564 -3.006 40.077 1.00 14.45 20 GLU B O 1
ATOM 3197 N N . ALA B 1 42 ? 90.606 -2.481 41.023 1.00 13.67 21 ALA B N 1
ATOM 3198 C CA . ALA B 1 42 ? 89.799 -3.059 39.937 1.00 13.62 21 ALA B CA 1
ATOM 3199 C C . ALA B 1 42 ? 90.060 -2.336 38.625 1.00 12.80 21 ALA B C 1
ATOM 3200 O O . ALA B 1 42 ? 90.275 -2.967 37.585 1.00 13.62 21 ALA B O 1
ATOM 3202 N N . PHE B 1 43 ? 89.998 -1.013 38.676 1.00 11.78 22 PHE B N 1
ATOM 3203 C CA . PHE B 1 43 ? 90.262 -0.185 37.509 1.00 11.44 22 PHE B CA 1
ATOM 3204 C C . PHE B 1 43 ? 91.616 -0.506 36.945 1.00 11.04 22 PHE B C 1
ATOM 3205 O O . PHE B 1 43 ? 91.761 -0.739 35.753 1.00 10.63 22 PHE B O 1
ATOM 3213 N N . ASN B 1 44 ? 92.629 -0.573 37.807 1.00 11.29 23 ASN B N 1
ATOM 3214 C CA . ASN B 1 44 ? 93.972 -0.893 37.324 1.00 11.26 23 ASN B CA 1
ATOM 3215 C C . ASN B 1 44 ? 94.126 -2.333 36.793 1.00 11.87 23 ASN B C 1
ATOM 3216 O O . ASN B 1 44 ? 94.996 -2.576 35.957 1.00 12.24 23 ASN B O 1
ATOM 3221 N N . ALA B 1 45 ? 93.282 -3.260 37.237 1.00 11.59 24 ALA B N 1
ATOM 3222 C CA . ALA B 1 45 ? 93.287 -4.636 36.740 1.00 12.31 24 ALA B CA 1
ATOM 3223 C C . ALA B 1 45 ? 92.451 -4.834 35.471 1.00 12.52 24 ALA B C 1
ATOM 3224 O O . ALA B 1 45 ? 92.479 -5.883 34.888 1.00 13.06 24 ALA B O 1
ATOM 3226 N N . ASP B 1 46 ? 91.776 -3.787 35.018 1.00 12.08 25 ASP B N 1
ATOM 3227 C CA . ASP B 1 46 ? 90.975 -3.842 33.777 1.00 12.40 25 ASP B CA 1
ATOM 3228 C C . ASP B 1 46 ? 91.951 -3.577 32.613 1.00 12.68 25 ASP B C 1
ATOM 3229 O O . ASP B 1 46 ? 92.739 -2.616 32.626 1.00 12.31 25 ASP B O 1
ATOM 3234 N N . THR B 1 47 ? 91.931 -4.445 31.626 1.00 13.48 26 THR B N 1
ATOM 3235 C CA . THR B 1 47 ? 92.867 -4.362 30.543 1.00 14.02 26 THR B CA 1
ATOM 3236 C C . THR B 1 47 ? 92.359 -3.535 29.384 1.00 14.63 26 THR B C 1
ATOM 3237 O O . THR B 1 47 ? 93.080 -3.361 28.417 1.00 15.91 26 THR B O 1
ATOM 3241 N N . ARG B 1 48 ? 91.109 -3.097 29.410 1.00 14.64 27 ARG B N 1
ATOM 3242 C CA . ARG B 1 48 ? 90.553 -2.342 28.305 1.00 14.98 27 ARG B CA 1
ATOM 3243 C C . ARG B 1 48 ? 91.143 -0.913 28.249 1.00 15.00 27 ARG B C 1
ATOM 3244 O O . ARG B 1 48 ? 91.000 -0.146 29.187 1.00 13.94 27 ARG B O 1
ATOM 3252 N N . PRO B 1 49 ? 91.815 -0.558 27.140 1.00 16.04 28 PRO B N 1
ATOM 3253 C CA . PRO B 1 49 ? 92.486 0.748 27.167 1.00 16.02 28 PRO B CA 1
ATOM 3254 C C . PRO B 1 49 ? 91.545 1.976 27.133 1.00 15.78 28 PRO B C 1
ATOM 3255 O O . PRO B 1 49 ? 92.010 3.069 27.441 1.00 15.41 28 PRO B O 1
ATOM 3259 N N . THR B 1 50 ? 90.267 1.786 26.837 1.00 15.40 29 THR B N 1
ATOM 3260 C CA . THR B 1 50 ? 89.278 2.869 26.881 1.00 15.08 29 THR B CA 1
ATOM 3261 C C . THR B 1 50 ? 88.666 3.062 28.270 1.00 14.11 29 THR B C 1
ATOM 3262 O O . THR B 1 50 ? 87.748 3.886 28.446 1.00 14.17 29 THR B O 1
ATOM 3266 N N . LYS B 1 51 ? 89.141 2.300 29.247 1.00 13.16 30 LYS B N 1
ATOM 3267 C CA . LYS B 1 51 ? 88.611 2.388 30.607 1.00 12.17 30 LYS B CA 1
ATOM 3268 C C . LYS B 1 51 ? 88.734 3.805 31.172 1.00 11.36 30 LYS B C 1
ATOM 3269 O O . LYS B 1 51 ? 89.672 4.558 30.828 1.00 11.23 30 LYS B O 1
ATOM 3275 N N . VAL B 1 52 ? 87.832 4.170 32.071 1.00 10.60 31 VAL B N 1
ATOM 3276 C CA . VAL B 1 52 ? 87.867 5.508 32.669 1.00 9.91 31 VAL B CA 1
ATOM 3277 C C . VAL B 1 52 ? 87.556 5.413 34.152 1.00 9.86 31 VAL B C 1
ATOM 3278 O O . VAL B 1 52 ? 86.566 4.767 34.523 1.00 9.79 31 VAL B O 1
ATOM 3282 N N . ASN B 1 53 ? 88.369 6.071 34.993 1.00 9.38 32 ASN B N 1
ATOM 3283 C CA . ASN B 1 53 ? 88.129 6.046 36.452 1.00 9.41 32 ASN B CA 1
ATOM 3284 C C . ASN B 1 53 ? 87.488 7.355 36.890 1.00 9.67 32 ASN B C 1
ATOM 3285 O O . ASN B 1 53 ? 88.184 8.375 37.083 1.00 9.49 32 ASN B O 1
ATOM 3290 N N . LEU B 1 54 ? 86.143 7.325 37.030 1.00 9.83 33 LEU B N 1
ATOM 3291 C CA . LEU B 1 54 ? 85.394 8.466 37.551 1.00 9.77 33 LEU B CA 1
ATOM 3292 C C . LEU B 1 54 ? 85.269 8.474 39.090 1.00 9.80 33 LEU B C 1
ATOM 3293 O O . LEU B 1 54 ? 84.577 9.340 39.698 1.00 9.35 33 LEU B O 1
ATOM 3298 N N . GLY B 1 55 ? 85.952 7.557 39.741 1.00 9.73 34 GLY B N 1
ATOM 3299 C CA . GLY B 1 55 ? 85.923 7.481 41.210 1.00 10.46 34 GLY B CA 1
ATOM 3300 C C . GLY B 1 55 ? 86.997 8.316 41.912 1.00 10.67 34 GLY B C 1
ATOM 3301 O O . GLY B 1 55 ? 87.009 8.374 43.146 1.00 12.00 34 GLY B O 1
ATOM 3302 N N . VAL B 1 56 ? 87.831 9.002 41.124 1.00 10.35 35 VAL B N 1
ATOM 3303 C CA . VAL B 1 56 ? 88.931 9.789 41.664 1.00 10.14 35 VAL B CA 1
ATOM 3304 C C . VAL B 1 56 ? 88.441 11.054 42.398 1.00 10.48 35 VAL B C 1
ATOM 3305 O O . VAL B 1 56 ? 87.278 11.468 42.325 1.00 10.91 35 VAL B O 1
ATOM 3309 N N . GLY B 1 57 ? 89.382 11.677 43.096 1.00 10.62 36 GLY B N 1
ATOM 3310 C CA . GLY B 1 57 ? 89.067 12.845 43.918 1.00 10.92 36 GLY B CA 1
ATOM 3311 C C . GLY B 1 57 ? 89.911 14.065 43.631 1.00 10.66 36 GLY B C 1
ATOM 3312 O O . GLY B 1 57 ? 89.896 14.998 44.430 1.00 12.00 36 GLY B O 1
ATOM 3313 N N . VAL B 1 58 ? 90.598 14.100 42.480 1.00 10.64 37 VAL B N 1
ATOM 3314 C CA . VAL B 1 58 ? 91.517 15.179 42.112 1.00 10.03 37 VAL B CA 1
ATOM 3315 C C . VAL B 1 58 ? 91.186 15.722 40.723 1.00 10.70 37 VAL B C 1
ATOM 3316 O O . VAL B 1 58 ? 90.558 15.037 39.879 1.00 10.78 37 VAL B O 1
ATOM 3320 N N . TYR B 1 59 ? 91.605 16.956 40.489 1.00 9.98 38 TYR B N 1
ATOM 3321 C CA . TYR B 1 59 ? 91.491 17.577 39.183 1.00 10.01 38 TYR B CA 1
ATOM 3322 C C . TYR B 1 59 ? 92.593 17.070 38.247 1.00 10.21 38 TYR B C 1
ATOM 3323 O O . TYR B 1 59 ? 93.758 16.983 38.626 1.00 10.02 38 TYR B O 1
ATOM 3332 N N . THR B 1 60 ? 92.218 16.722 37.029 1.00 10.20 39 THR B N 1
ATOM 3333 C CA . THR B 1 60 ? 93.181 16.499 35.979 1.00 10.50 39 THR B CA 1
ATOM 3334 C C . THR B 1 60 ? 92.818 17.368 34.749 1.00 11.05 39 THR B C 1
ATOM 3335 O O . THR B 1 60 ? 91.689 17.838 34.581 1.00 11.24 39 THR B O 1
ATOM 3339 N N . ASN B 1 61 ? 93.820 17.619 33.937 1.00 11.08 40 ASN B N 1
ATOM 3340 C CA . ASN B 1 61 ? 93.677 18.509 32.786 1.00 12.26 40 ASN B CA 1
ATOM 3341 C C . ASN B 1 61 ? 93.211 17.710 31.543 1.00 12.89 40 ASN B C 1
ATOM 3342 O O . ASN B 1 61 ? 92.880 16.532 31.659 1.00 12.12 40 ASN B O 1
ATOM 3347 N N . GLU B 1 62 ? 93.223 18.354 30.369 1.00 13.52 41 GLU B N 1
ATOM 3348 C CA . GLU B 1 62 ? 92.851 17.701 29.126 1.00 15.09 41 GLU B CA 1
ATOM 3349 C C . GLU B 1 62 ? 93.677 16.448 28.856 1.00 16.06 41 GLU B C 1
ATOM 3350 O O . GLU B 1 62 ? 93.139 15.464 28.326 1.00 15.94 41 GLU B O 1
ATOM 3356 N N . ASP B 1 63 ? 94.948 16.469 29.252 1.00 16.24 42 ASP B N 1
ATOM 3357 C CA . ASP B 1 63 ? 95.829 15.346 29.027 1.00 18.03 42 ASP B CA 1
ATOM 3358 C C . ASP B 1 63 ? 95.698 14.279 30.078 1.00 16.30 42 ASP B C 1
ATOM 3359 O O . ASP B 1 63 ? 96.419 13.308 30.035 1.00 16.36 42 ASP B O 1
ATOM 3364 N N . GLY B 1 64 ? 94.752 14.447 31.007 1.00 15.00 43 GLY B N 1
ATOM 3365 C CA . GLY B 1 64 ? 94.520 13.459 32.058 1.00 14.62 43 GLY B CA 1
ATOM 3366 C C . GLY B 1 64 ? 95.540 13.455 33.190 1.00 14.23 43 GLY B C 1
ATOM 3367 O O . GLY B 1 64 ? 95.590 12.506 34.008 1.00 14.13 43 GLY B O 1
ATOM 3368 N N . LYS B 1 65 ? 96.349 14.499 33.278 1.00 13.58 44 LYS B N 1
ATOM 3369 C CA . LYS B 1 65 ? 97.351 14.586 34.311 1.00 13.89 44 LYS B CA 1
ATOM 3370 C C . LYS B 1 65 ? 96.972 15.611 35.377 1.00 12.49 44 LYS B C 1
ATOM 3371 O O . LYS B 1 65 ? 96.283 16.579 35.078 1.00 11.29 44 LYS B O 1
ATOM 3377 N N . ILE B 1 66 ? 97.468 15.420 36.596 1.00 11.80 45 ILE B N 1
ATOM 3378 C CA . ILE B 1 66 ? 97.329 16.462 37.623 1.00 10.89 45 ILE B CA 1
ATOM 3379 C C . ILE B 1 66 ? 98.254 17.608 37.210 1.00 11.25 45 ILE B C 1
ATOM 3380 O O . ILE B 1 66 ? 99.448 17.407 37.111 1.00 10.61 45 ILE B O 1
ATOM 3385 N N . PRO B 1 67 ? 97.697 18.820 36.985 1.00 11.14 46 PRO B N 1
ATOM 3386 C CA . PRO B 1 67 ? 98.561 19.912 36.499 1.00 11.46 46 PRO B CA 1
ATOM 3387 C C . PRO B 1 67 ? 99.528 20.443 37.568 1.00 11.87 46 PRO B C 1
ATOM 3388 O O . PRO B 1 67 ? 99.204 20.457 38.791 1.00 11.07 46 PRO B O 1
ATOM 3392 N N . LEU B 1 68 ? 100.731 20.793 37.142 1.00 12.56 47 LEU B N 1
ATOM 3393 C CA . LEU B 1 68 ? 101.617 21.614 37.996 1.00 13.10 47 LEU B CA 1
ATOM 3394 C C . LEU B 1 68 ? 101.366 23.021 37.449 1.00 12.98 47 LEU B C 1
ATOM 3395 O O . LEU B 1 68 ? 101.702 23.326 36.326 1.00 13.44 47 LEU B O 1
ATOM 3400 N N . LEU B 1 69 ? 100.668 23.854 38.197 1.00 12.03 48 LEU B N 1
ATOM 3401 C CA . LEU B 1 69 ? 100.325 25.184 37.697 1.00 11.81 48 LEU B CA 1
ATOM 3402 C C . LEU B 1 69 ? 101.576 26.010 37.409 1.00 12.82 48 LEU B C 1
ATOM 3403 O O . LEU B 1 69 ? 102.574 25.951 38.150 1.00 12.94 48 LEU B O 1
ATOM 3408 N N . ARG B 1 70 ? 101.510 26.784 36.324 1.00 14.79 49 ARG B N 1
ATOM 3409 C CA . ARG B 1 70 ? 102.650 27.603 35.913 1.00 16.55 49 ARG B CA 1
ATOM 3410 C C . ARG B 1 70 ? 103.148 28.514 37.074 1.00 14.45 49 ARG B C 1
ATOM 3411 O O . ARG B 1 70 ? 104.363 28.635 37.313 1.00 13.76 49 ARG B O 1
ATOM 3419 N N . ALA B 1 71 ? 102.224 29.109 37.812 1.00 13.55 50 ALA B N 1
ATOM 3420 C CA . ALA B 1 71 ? 102.610 29.994 38.940 1.00 13.33 50 ALA B CA 1
ATOM 3421 C C . ALA B 1 71 ? 103.326 29.237 40.035 1.00 12.55 50 ALA B C 1
ATOM 3422 O O . ALA B 1 71 ? 104.234 29.761 40.730 1.00 11.94 50 ALA B O 1
ATOM 3424 N N . VAL B 1 72 ? 102.912 27.982 40.252 1.00 11.31 51 VAL B N 1
ATOM 3425 C CA . VAL B 1 72 ? 103.554 27.149 41.272 1.00 11.05 51 VAL B CA 1
ATOM 3426 C C . VAL B 1 72 ? 104.933 26.710 40.813 1.00 11.55 51 VAL B C 1
ATOM 3427 O O . VAL B 1 72 ? 105.888 26.776 41.587 1.00 11.70 51 VAL B O 1
ATOM 3431 N N . ARG B 1 73 ? 105.025 26.305 39.540 1.00 11.23 52 ARG B N 1
ATOM 3432 C CA . ARG B 1 73 ? 106.291 25.943 38.927 1.00 11.69 52 ARG B CA 1
ATOM 3433 C C . ARG B 1 73 ? 107.279 27.075 39.129 1.00 11.85 52 ARG B C 1
ATOM 3434 O O . ARG B 1 73 ? 108.380 26.861 39.576 1.00 12.13 52 ARG B O 1
ATOM 3436 N N . ASP B 1 74 ? 106.861 28.292 38.799 1.00 12.25 53 ASP B N 1
ATOM 3437 C CA . ASP B 1 74 ? 107.751 29.453 38.907 1.00 13.16 53 ASP B CA 1
ATOM 3438 C C . ASP B 1 74 ? 108.130 29.801 40.350 1.00 12.73 53 ASP B C 1
ATOM 3439 O O . ASP B 1 74 ? 109.328 30.050 40.666 1.00 12.66 53 ASP B O 1
ATOM 3444 N N . ALA B 1 75 ? 107.144 29.796 41.249 1.00 11.86 54 ALA B N 1
ATOM 3445 C CA . ALA B 1 75 ? 107.444 30.065 42.647 1.00 12.01 54 ALA B CA 1
ATOM 3446 C C . ALA B 1 75 ? 108.365 28.982 43.213 1.00 11.70 54 ALA B C 1
ATOM 3447 O O . ALA B 1 75 ? 109.270 29.277 43.947 1.00 11.17 54 ALA B O 1
ATOM 3449 N N . GLU B 1 76 ? 108.119 27.730 42.862 1.00 11.96 55 GLU B N 1
ATOM 3450 C CA . GLU B 1 76 ? 108.928 26.651 43.422 1.00 12.37 55 GLU B CA 1
ATOM 3451 C C . GLU B 1 76 ? 110.389 26.729 42.953 1.00 12.02 55 GLU B C 1
ATOM 3452 O O . GLU B 1 76 ? 111.310 26.565 43.768 1.00 11.13 55 GLU B O 1
ATOM 3458 N N . LYS B 1 77 ? 110.579 26.968 41.662 1.00 11.99 56 LYS B N 1
ATOM 3459 C CA . LYS B 1 77 ? 111.895 27.143 41.079 1.00 12.67 56 LYS B CA 1
ATOM 3460 C C . LYS B 1 77 ? 112.643 28.307 41.770 1.00 12.89 56 LYS B C 1
ATOM 3461 O O . LYS B 1 77 ? 113.816 28.173 42.130 1.00 13.17 56 LYS B O 1
ATOM 3463 N N . ALA B 1 78 ? 111.943 29.425 42.000 1.00 13.22 57 ALA B N 1
ATOM 3464 C CA . ALA B 1 78 ? 112.546 30.617 42.628 1.00 13.81 57 ALA B CA 1
ATOM 3465 C C . ALA B 1 78 ? 112.940 30.257 44.061 1.00 13.67 57 ALA B C 1
ATOM 3466 O O . ALA B 1 78 ? 114.063 30.570 44.472 1.00 14.34 57 ALA B O 1
ATOM 3468 N N . ARG B 1 79 ? 112.063 29.537 44.765 1.00 13.61 58 ARG B N 1
ATOM 3469 C CA . ARG B 1 79 ? 112.344 29.163 46.163 1.00 14.34 58 ARG B CA 1
ATOM 3470 C C . ARG B 1 79 ? 113.565 28.244 46.248 1.00 14.29 58 ARG B C 1
ATOM 3471 O O . ARG B 1 79 ? 114.469 28.422 47.071 1.00 13.55 58 ARG B O 1
ATOM 3479 N N . VAL B 1 80 ? 113.563 27.210 45.423 1.00 14.25 59 VAL B N 1
ATOM 3480 C CA . VAL B 1 80 ? 114.626 26.195 45.555 1.00 15.02 59 VAL B CA 1
ATOM 3481 C C . VAL B 1 80 ? 115.970 26.768 45.156 1.00 16.85 59 VAL B C 1
ATOM 3482 O O . VAL B 1 80 ? 116.952 26.589 45.871 1.00 16.40 59 VAL B O 1
ATOM 3486 N N . GLU B 1 81 ? 116.006 27.511 44.053 1.00 17.67 60 GLU B N 1
ATOM 3487 C CA . GLU B 1 81 ? 117.243 28.055 43.534 1.00 19.66 60 GLU B CA 1
ATOM 3488 C C . GLU B 1 81 ? 117.786 29.130 44.447 1.00 18.58 60 GLU B C 1
ATOM 3489 O O . GLU B 1 81 ? 118.949 29.373 44.423 1.00 19.53 60 GLU B O 1
ATOM 3495 N N . ALA B 1 82 ? 116.946 29.723 45.270 1.00 17.52 61 ALA B N 1
ATOM 3496 C CA . ALA B 1 82 ? 117.415 30.691 46.264 1.00 17.30 61 ALA B CA 1
ATOM 3497 C C . ALA B 1 82 ? 118.344 30.055 47.322 1.00 16.35 61 ALA B C 1
ATOM 3498 O O . ALA B 1 82 ? 119.150 30.777 47.955 1.00 15.71 61 ALA B O 1
ATOM 3500 N N . GLY B 1 83 ? 118.211 28.746 47.552 1.00 14.58 62 GLY B N 1
ATOM 3501 C CA . GLY B 1 83 ? 119.077 28.014 48.567 1.00 13.92 62 GLY B CA 1
ATOM 3502 C C . GLY B 1 83 ? 118.881 28.484 49.994 1.00 12.66 62 GLY B C 1
ATOM 3503 O O . GLY B 1 83 ? 119.828 28.981 50.679 1.00 13.62 62 GLY B O 1
ATOM 3504 N N . LEU B 1 84 ? 117.663 28.372 50.456 1.00 11.29 63 LEU B N 1
ATOM 3505 C CA . LEU B 1 84 ? 117.268 28.982 51.704 1.00 11.00 63 LEU B CA 1
ATOM 3506 C C . LEU B 1 84 ? 117.256 27.995 52.861 1.00 10.50 63 LEU B C 1
ATOM 3507 O O . LEU B 1 84 ? 116.861 26.850 52.705 1.00 9.52 63 LEU B O 1
ATOM 3512 N N . PRO B 1 85 ? 117.652 28.450 54.045 1.00 10.67 64 PRO B N 1
ATOM 3513 C CA . PRO B 1 85 ? 117.674 27.508 55.186 1.00 10.43 64 PRO B CA 1
ATOM 3514 C C . PRO B 1 85 ? 116.291 27.178 55.692 1.00 9.97 64 PRO B C 1
ATOM 3515 O O . PRO B 1 85 ? 115.304 27.774 55.225 1.00 10.08 64 PRO B O 1
ATOM 3519 N N . ARG B 1 86 ? 116.198 26.228 56.627 1.00 9.53 65 ARG B N 1
ATOM 3520 C CA . ARG B 1 86 ? 114.922 25.602 56.932 1.00 9.16 65 ARG B CA 1
ATOM 3521 C C . ARG B 1 86 ? 114.711 25.498 58.417 1.00 9.08 65 ARG B C 1
ATOM 3522 O O . ARG B 1 86 ? 114.399 24.454 58.951 1.00 9.38 65 ARG B O 1
ATOM 3530 N N . GLY B 1 87 ? 114.799 26.639 59.060 1.00 9.20 66 GLY B N 1
ATOM 3531 C CA . GLY B 1 87 ? 114.408 26.761 60.451 1.00 9.28 66 GLY B CA 1
ATOM 3532 C C . GLY B 1 87 ? 112.911 26.558 60.653 1.00 8.49 66 GLY B C 1
ATOM 3533 O O . GLY B 1 87 ? 112.141 26.527 59.704 1.00 8.31 66 GLY B O 1
ATOM 3534 N N . TYR B 1 88 ? 112.506 26.418 61.911 1.00 8.35 67 TYR B N 1
ATOM 3535 C CA . TYR B 1 88 ? 111.094 26.264 62.250 1.00 7.95 67 TYR B CA 1
ATOM 3536 C C . TYR B 1 88 ? 110.275 27.525 61.928 1.00 7.83 67 TYR B C 1
ATOM 3537 O O . TYR B 1 88 ? 110.708 28.632 62.193 1.00 8.28 67 TYR B O 1
ATOM 3546 N N . LEU B 1 89 ? 109.079 27.304 61.374 1.00 7.35 68 LEU B N 1
ATOM 3547 C CA . LEU B 1 89 ? 108.088 28.333 61.235 1.00 7.33 68 LEU B CA 1
ATOM 3548 C C . LEU B 1 89 ? 107.400 28.562 62.591 1.00 7.40 68 LEU B C 1
ATOM 3549 O O . LEU B 1 89 ? 107.421 27.684 63.460 1.00 7.29 68 LEU B O 1
ATOM 3554 N N . PRO B 1 90 ? 106.788 29.744 62.769 1.00 7.48 69 PRO B N 1
ATOM 3555 C CA . PRO B 1 90 ? 105.919 29.942 63.922 1.00 7.85 69 PRO B CA 1
ATOM 3556 C C . PRO B 1 90 ? 104.865 28.833 64.000 1.00 7.49 69 PRO B C 1
ATOM 3557 O O . PRO B 1 90 ? 104.505 28.206 62.984 1.00 7.49 69 PRO B O 1
ATOM 3561 N N . ILE B 1 91 ? 104.326 28.638 65.195 1.00 7.86 70 ILE B N 1
ATOM 3562 C CA . ILE B 1 91 ? 103.357 27.578 65.427 1.00 7.93 70 ILE B CA 1
ATOM 3563 C C . ILE B 1 91 ? 102.171 27.750 64.502 1.00 7.85 70 ILE B C 1
ATOM 3564 O O . ILE B 1 91 ? 101.627 26.777 63.959 1.00 7.73 70 ILE B O 1
ATOM 3569 N N . ASP B 1 92 ? 101.801 28.998 64.306 1.00 8.12 71 ASP B N 1
ATOM 3570 C CA . ASP B 1 92 ? 100.686 29.357 63.457 1.00 8.49 71 ASP B CA 1
ATOM 3571 C C . ASP B 1 92 ? 101.089 29.671 62.039 1.00 8.29 71 ASP B C 1
ATOM 3572 O O . ASP B 1 92 ? 100.261 30.174 61.254 1.00 8.25 71 ASP B O 1
ATOM 3577 N N . GLY B 1 93 ? 102.307 29.271 61.669 1.00 8.18 72 GLY B N 1
ATOM 3578 C CA . GLY B 1 93 ? 102.772 29.346 60.272 1.00 8.07 72 GLY B CA 1
ATOM 3579 C C . GLY B 1 93 ? 103.341 30.710 59.852 1.00 8.43 72 GLY B C 1
ATOM 3580 O O . GLY B 1 93 ? 103.648 31.584 60.659 1.00 8.46 72 GLY B O 1
ATOM 3581 N N . ILE B 1 94 ? 103.510 30.864 58.562 1.00 8.46 73 ILE B N 1
ATOM 3582 C CA . ILE B 1 94 ? 104.108 32.081 57.963 1.00 9.01 73 ILE B CA 1
ATOM 3583 C C . ILE B 1 94 ? 103.079 33.198 58.086 1.00 9.28 73 ILE B C 1
ATOM 3584 O O . ILE B 1 94 ? 101.946 33.101 57.520 1.00 9.48 73 ILE B O 1
ATOM 3589 N N . ALA B 1 95 ? 103.435 34.245 58.800 1.00 10.09 74 ALA B N 1
ATOM 3590 C CA . ALA B 1 95 ? 102.489 35.347 59.066 1.00 10.90 74 ALA B CA 1
ATOM 3591 C C . ALA B 1 95 ? 101.952 35.933 57.767 1.00 11.35 74 ALA B C 1
ATOM 3592 O O . ALA B 1 95 ? 100.740 36.187 57.647 1.00 12.01 74 ALA B O 1
ATOM 3594 N N . ALA B 1 96 ? 102.833 36.154 56.783 1.00 11.57 75 ALA B N 1
ATOM 3595 C CA . ALA B 1 96 ? 102.442 36.714 55.488 1.00 12.14 75 ALA B CA 1
ATOM 3596 C C . ALA B 1 96 ? 101.448 35.833 54.762 1.00 11.61 75 ALA B C 1
ATOM 3597 O O . ALA B 1 96 ? 100.498 36.332 54.133 1.00 12.08 75 ALA B O 1
ATOM 3599 N N . TYR B 1 97 ? 101.616 34.509 54.858 1.00 11.11 76 TYR B N 1
ATOM 3600 C CA . TYR B 1 97 ? 100.642 33.565 54.332 1.00 10.74 76 TYR B CA 1
ATOM 3601 C C . TYR B 1 97 ? 99.288 33.668 55.026 1.00 10.81 76 TYR B C 1
ATOM 3602 O O . TYR B 1 97 ? 98.247 33.710 54.373 1.00 10.32 76 TYR B O 1
ATOM 3611 N N . ASP B 1 98 ? 99.310 33.702 56.353 1.00 10.42 77 ASP B N 1
ATOM 3612 C CA . ASP B 1 98 ? 98.066 33.848 57.145 1.00 10.64 77 ASP B CA 1
ATOM 3613 C C . ASP B 1 98 ? 97.320 35.110 56.754 1.00 11.35 77 ASP B C 1
ATOM 3614 O O . ASP B 1 98 ? 96.103 35.098 56.546 1.00 11.32 77 ASP B O 1
ATOM 3619 N N . ALA B 1 99 ? 98.063 36.199 56.597 1.00 11.85 78 ALA B N 1
ATOM 3620 C CA . ALA B 1 99 ? 97.466 37.485 56.191 1.00 13.41 78 ALA B CA 1
ATOM 3621 C C . ALA B 1 99 ? 96.840 37.441 54.788 1.00 13.60 78 ALA B C 1
ATOM 3622 O O . ALA B 1 99 ? 95.707 37.924 54.566 1.00 14.18 78 ALA B O 1
ATOM 3624 N N . SER B 1 100 ? 97.537 36.817 53.851 1.00 13.89 79 SER B N 1
ATOM 3625 C CA . SER B 1 100 ? 97.017 36.633 52.483 1.00 14.07 79 SER B CA 1
ATOM 3626 C C . SER B 1 100 ? 95.766 35.781 52.450 1.00 13.90 79 SER B C 1
ATOM 3627 O O . SER B 1 100 ? 94.843 36.061 51.707 1.00 14.50 79 SER B O 1
ATOM 3630 N N . VAL B 1 101 ? 95.723 34.719 53.250 1.00 12.80 80 VAL B N 1
ATOM 3631 C CA . VAL B 1 101 ? 94.513 33.885 53.362 1.00 13.01 80 VAL B CA 1
ATOM 3632 C C . VAL B 1 101 ? 93.293 34.659 53.812 1.00 13.21 80 VAL B C 1
ATOM 3633 O O . VAL B 1 101 ? 92.206 34.492 53.249 1.00 12.82 80 VAL B O 1
ATOM 3637 N N . GLN B 1 102 ? 93.452 35.478 54.843 1.00 13.36 81 GLN B N 1
ATOM 3638 C CA . GLN B 1 102 ? 92.358 36.254 55.345 1.00 14.72 81 GLN B CA 1
ATOM 3639 C C . GLN B 1 102 ? 91.806 37.167 54.273 1.00 14.76 81 GLN B C 1
ATOM 3640 O O . GLN B 1 102 ? 90.606 37.270 54.104 1.00 15.42 81 GLN B O 1
ATOM 3646 N N . LYS B 1 103 ? 92.693 37.831 53.548 1.00 14.86 82 LYS B N 1
ATOM 3647 C CA . LYS B 1 103 ? 92.234 38.750 52.495 1.00 16.07 82 LYS B CA 1
ATOM 3648 C C . LYS B 1 103 ? 91.612 37.977 51.306 1.00 15.13 82 LYS B C 1
ATOM 3649 O O . LYS B 1 103 ? 90.670 38.447 50.693 1.00 15.40 82 LYS B O 1
ATOM 3655 N N . LEU B 1 104 ? 92.120 36.794 50.984 1.00 14.09 83 LEU B N 1
ATOM 3656 C CA . LEU B 1 104 ? 91.511 35.976 49.960 1.00 14.25 83 LEU B CA 1
ATOM 3657 C C . LEU B 1 104 ? 90.070 35.607 50.376 1.00 13.86 83 LEU B C 1
ATOM 3658 O O . LEU B 1 104 ? 89.154 35.613 49.547 1.00 13.07 83 LEU B O 1
ATOM 3663 N N . LEU B 1 105 ? 89.850 35.319 51.670 1.00 13.68 84 LEU B N 1
ATOM 3664 C CA . LEU B 1 105 ? 88.546 34.832 52.143 1.00 14.42 84 LEU B CA 1
ATOM 3665 C C . LEU B 1 105 ? 87.557 35.945 52.376 1.00 15.20 84 LEU B C 1
ATOM 3666 O O . LEU B 1 105 ? 86.372 35.794 52.077 1.00 15.15 84 LEU B O 1
ATOM 3671 N N . LEU B 1 106 ? 88.044 37.064 52.952 1.00 15.81 85 LEU B N 1
ATOM 3672 C CA . LEU B 1 106 ? 87.176 38.117 53.443 1.00 16.60 85 LEU B CA 1
ATOM 3673 C C . LEU B 1 106 ? 87.210 39.376 52.605 1.00 17.73 85 LEU B C 1
ATOM 3674 O O . LEU B 1 106 ? 86.326 40.223 52.769 1.00 18.51 85 LEU B O 1
ATOM 3679 N N . GLY B 1 107 ? 88.209 39.517 51.734 1.00 17.13 86 GLY B N 1
ATOM 3680 C CA . GLY B 1 107 ? 88.351 40.676 50.884 1.00 18.97 86 GLY B CA 1
ATOM 3681 C C . GLY B 1 107 ? 89.352 41.614 51.509 1.00 20.43 86 GLY B C 1
ATOM 3682 O O . GLY B 1 107 ? 89.481 41.666 52.746 1.00 19.73 86 GLY B O 1
ATOM 3683 N N . ASP B 1 108 ? 90.064 42.357 50.681 1.00 22.41 87 ASP B N 1
ATOM 3684 C CA . ASP B 1 108 ? 91.108 43.278 51.175 1.00 25.47 87 ASP B CA 1
ATOM 3685 C C . ASP B 1 108 ? 90.636 44.324 52.170 1.00 27.50 87 ASP B C 1
ATOM 3686 O O . ASP B 1 108 ? 91.367 44.685 53.077 1.00 27.34 87 ASP B O 1
ATOM 3691 N N . ASP B 1 109 ? 89.423 44.831 51.972 1.00 27.88 88 ASP B N 1
ATOM 3692 C CA . ASP B 1 109 ? 88.914 45.899 52.803 1.00 30.23 88 ASP B CA 1
ATOM 3693 C C . ASP B 1 109 ? 88.036 45.439 53.961 1.00 28.55 88 ASP B C 1
ATOM 3694 O O . ASP B 1 109 ? 87.281 46.233 54.506 1.00 27.42 88 ASP B O 1
ATOM 3699 N N . SER B 1 110 ? 88.135 44.160 54.357 1.00 25.31 89 SER B N 1
ATOM 3700 C CA . SER B 1 110 ? 87.369 43.678 55.494 1.00 24.30 89 SER B CA 1
ATOM 3701 C C . SER B 1 110 ? 87.594 44.515 56.732 1.00 25.14 89 SER B C 1
ATOM 3702 O O . SER B 1 110 ? 88.734 44.677 57.222 1.00 25.83 89 SER B O 1
ATOM 3705 N N . PRO B 1 111 ? 86.516 45.031 57.300 1.00 25.44 90 PRO B N 1
ATOM 3706 C CA . PRO B 1 111 ? 86.763 45.795 58.517 1.00 25.05 90 PRO B CA 1
ATOM 3707 C C . PRO B 1 111 ? 87.157 44.885 59.695 1.00 23.67 90 PRO B C 1
ATOM 3708 O O . PRO B 1 111 ? 87.765 45.358 60.644 1.00 22.56 90 PRO B O 1
ATOM 3712 N N . LEU B 1 112 ? 86.864 43.577 59.599 1.00 22.56 91 LEU B N 1
ATOM 3713 C CA . LEU B 1 112 ? 87.246 42.648 60.665 1.00 21.72 91 LEU B CA 1
ATOM 3714 C C . LEU B 1 112 ? 88.756 42.402 60.653 1.00 19.88 91 LEU B C 1
ATOM 3715 O O . LEU B 1 112 ? 89.393 42.361 61.722 1.00 20.69 91 LEU B O 1
ATOM 3720 N N . ILE B 1 113 ? 89.344 42.238 59.470 1.00 18.41 92 ILE B N 1
ATOM 3721 C CA . ILE B 1 113 ? 90.809 42.216 59.344 1.00 18.01 92 ILE B CA 1
ATOM 3722 C C . ILE B 1 113 ? 91.413 43.494 59.949 1.00 19.14 92 ILE B C 1
ATOM 3723 O O . ILE B 1 113 ? 92.337 43.421 60.771 1.00 18.49 92 ILE B O 1
ATOM 3728 N N . ALA B 1 114 ? 90.912 44.663 59.539 1.00 19.94 93 ALA B N 1
ATOM 3729 C CA . ALA B 1 114 ? 91.460 45.945 60.048 1.00 21.52 93 ALA B CA 1
ATOM 3730 C C . ALA B 1 114 ? 91.410 46.035 61.579 1.00 22.46 93 ALA B C 1
ATOM 3731 O O . ALA B 1 114 ? 92.334 46.568 62.194 1.00 23.09 93 ALA B O 1
ATOM 3733 N N . ALA B 1 115 ? 90.351 45.488 62.186 1.00 22.40 94 ALA B N 1
ATOM 3734 C CA . ALA B 1 115 ? 90.145 45.570 63.632 1.00 22.30 94 ALA B CA 1
ATOM 3735 C C . ALA B 1 115 ? 90.917 44.502 64.398 1.00 21.76 94 ALA B C 1
ATOM 3736 O O . ALA B 1 115 ? 90.849 44.462 65.619 1.00 21.69 94 ALA B O 1
ATOM 3738 N N . GLY B 1 116 ? 91.628 43.615 63.699 1.00 20.86 95 GLY B N 1
ATOM 3739 C CA . GLY B 1 116 ? 92.441 42.589 64.383 1.00 19.95 95 GLY B CA 1
ATOM 3740 C C . GLY B 1 116 ? 91.592 41.472 64.962 1.00 19.35 95 GLY B C 1
ATOM 3741 O O . GLY B 1 116 ? 92.022 40.740 65.840 1.00 18.88 95 GLY B O 1
ATOM 3742 N N . ARG B 1 117 ? 90.376 41.323 64.446 1.00 19.01 96 ARG B N 1
ATOM 3743 C CA . ARG B 1 117 ? 89.465 40.353 64.971 1.00 18.76 96 ARG B CA 1
ATOM 3744 C C . ARG B 1 117 ? 89.563 38.967 64.347 1.00 17.26 96 ARG B C 1
ATOM 3745 O O . ARG B 1 117 ? 88.915 38.055 64.847 1.00 17.66 96 ARG B O 1
ATOM 3753 N N . VAL B 1 118 ? 90.350 38.805 63.283 1.00 15.37 97 VAL B N 1
ATOM 3754 C CA . VAL B 1 118 ? 90.410 37.523 62.616 1.00 14.67 97 VAL B CA 1
ATOM 3755 C C . VAL B 1 118 ? 91.676 36.763 62.996 1.00 14.02 97 VAL B C 1
ATOM 3756 O O . VAL B 1 118 ? 92.789 37.292 62.883 1.00 14.50 97 VAL B O 1
ATOM 3760 N N . VAL B 1 119 ? 91.489 35.543 63.489 1.00 13.38 98 VAL B N 1
ATOM 3761 C CA . VAL B 1 119 ? 92.596 34.631 63.818 1.00 12.75 98 VAL B CA 1
ATOM 3762 C C . VAL B 1 119 ? 92.788 33.679 62.611 1.00 11.86 98 VAL B C 1
ATOM 3763 O O . VAL B 1 119 ? 91.813 33.087 62.131 1.00 11.96 98 VAL B O 1
ATOM 3767 N N . THR B 1 120 ? 94.021 33.540 62.119 1.00 11.08 99 THR B N 1
ATOM 3768 C CA . THR B 1 120 ? 94.321 32.579 61.006 1.00 10.25 99 THR B CA 1
ATOM 3769 C C . THR B 1 120 ? 95.628 31.857 61.295 1.00 9.71 99 THR B C 1
ATOM 3770 O O . THR B 1 120 ? 96.662 32.498 61.539 1.00 10.02 99 THR B O 1
ATOM 3774 N N . ALA B 1 121 ? 95.561 30.538 61.283 1.00 8.85 100 ALA B N 1
ATOM 3775 C CA . ALA B 1 121 ? 96.735 29.680 61.440 1.00 8.75 100 ALA B CA 1
ATOM 3776 C C . ALA B 1 121 ? 96.873 28.806 60.198 1.00 8.27 100 ALA B C 1
ATOM 3777 O O . ALA B 1 121 ? 95.922 28.134 59.778 1.00 7.95 100 ALA B O 1
ATOM 3779 N N . GLN B 1 122 ? 98.093 28.777 59.659 1.00 8.09 101 GLN B N 1
ATOM 3780 C CA . GLN B 1 122 ? 98.457 27.848 58.645 1.00 7.81 101 GLN B CA 1
ATOM 3781 C C . GLN B 1 122 ? 98.176 26.420 59.182 1.00 7.71 101 GLN B C 1
ATOM 3782 O O . GLN B 1 122 ? 98.409 26.118 60.376 1.00 7.96 101 GLN B O 1
ATOM 3788 N N . ALA B 1 123 ? 97.661 25.564 58.310 1.00 7.49 102 ALA B N 1
ATOM 3789 C CA . ALA B 1 123 ? 97.266 24.221 58.691 1.00 7.62 102 ALA B CA 1
ATOM 3790 C C . ALA B 1 123 ? 97.683 23.175 57.593 1.00 7.35 102 ALA B C 1
ATOM 3791 O O . ALA B 1 123 ? 98.027 23.507 56.445 1.00 6.99 102 ALA B O 1
ATOM 3793 N N . LEU B 1 124 ? 97.622 21.920 57.982 1.00 7.41 103 LEU B N 1
ATOM 3794 C CA . LEU B 1 124 ? 97.990 20.791 57.109 1.00 7.07 103 LEU B CA 1
ATOM 3795 C C . LEU B 1 124 ? 96.789 20.499 56.209 1.00 6.81 103 LEU B C 1
ATOM 3796 O O . LEU B 1 124 ? 96.020 19.572 56.446 1.00 6.45 103 LEU B O 1
ATOM 3801 N N . GLY B 1 125 ? 96.620 21.328 55.193 1.00 6.52 104 GLY B N 1
ATOM 3802 C CA . GLY B 1 125 ? 95.494 21.274 54.288 1.00 6.80 104 GLY B CA 1
ATOM 3803 C C . GLY B 1 125 ? 94.218 21.680 54.965 1.00 7.22 104 GLY B C 1
ATOM 3804 O O . GLY B 1 125 ? 94.206 22.068 56.141 1.00 7.41 104 GLY B O 1
ATOM 3805 N N . GLY B 1 126 ? 93.125 21.587 54.220 1.00 7.16 105 GLY B N 1
ATOM 3806 C CA . GLY B 1 126 ? 91.797 21.735 54.785 1.00 7.60 105 GLY B CA 1
ATOM 3807 C C . GLY B 1 126 ? 91.497 20.752 55.926 1.00 7.32 105 GLY B C 1
ATOM 3808 O O . GLY B 1 126 ? 90.790 21.113 56.883 1.00 7.66 105 GLY B O 1
ATOM 3809 N N . THR B 1 127 ? 92.044 19.545 55.843 1.00 7.10 106 THR B N 1
ATOM 3810 C CA . THR B 1 127 ? 91.788 18.505 56.821 1.00 6.99 106 THR B CA 1
ATOM 3811 C C . THR B 1 127 ? 92.397 18.949 58.143 1.00 7.22 106 THR B C 1
ATOM 3812 O O . THR B 1 127 ? 91.756 18.929 59.189 1.00 7.49 106 THR B O 1
ATOM 3816 N N . GLY B 1 128 ? 93.662 19.367 58.076 1.00 7.05 107 GLY B N 1
ATOM 3817 C CA . GLY B 1 128 ? 94.368 19.811 59.264 1.00 7.17 107 GLY B CA 1
ATOM 3818 C C . GLY B 1 128 ? 93.649 20.977 59.906 1.00 7.13 107 GLY B C 1
ATOM 3819 O O . GLY B 1 128 ? 93.562 21.047 61.146 1.00 7.59 107 GLY B O 1
ATOM 3820 N N . ALA B 1 129 ? 93.127 21.897 59.084 1.00 7.24 108 ALA B N 1
ATOM 3821 C CA . ALA B 1 129 ? 92.405 23.024 59.635 1.00 7.41 108 ALA B CA 1
ATOM 3822 C C . ALA B 1 129 ? 91.136 22.566 60.412 1.00 7.75 108 ALA B C 1
ATOM 3823 O O . ALA B 1 129 ? 90.794 23.098 61.447 1.00 7.58 108 ALA B O 1
ATOM 3825 N N . LEU B 1 130 ? 90.416 21.608 59.834 1.00 7.52 109 LEU B N 1
ATOM 3826 C CA . LEU B 1 130 ? 89.250 20.999 60.491 1.00 7.98 109 LEU B CA 1
ATOM 3827 C C . LEU B 1 130 ? 89.625 20.353 61.816 1.00 8.42 109 LEU B C 1
ATOM 3828 O O . LEU B 1 130 ? 88.956 20.530 62.847 1.00 9.04 109 LEU B O 1
ATOM 3833 N N . LYS B 1 131 ? 90.738 19.632 61.804 1.00 8.69 110 LYS B N 1
ATOM 3834 C CA . LYS B 1 131 ? 91.247 18.989 63.015 1.00 8.87 110 LYS B CA 1
ATOM 3835 C C . LYS B 1 131 ? 91.594 19.970 64.135 1.00 9.19 110 LYS B C 1
ATOM 3836 O O . LYS B 1 131 ? 91.191 19.803 65.291 1.00 9.50 110 LYS B O 1
ATOM 3842 N N . ILE B 1 132 ? 92.377 20.988 63.824 1.00 9.38 111 ILE B N 1
ATOM 3843 C CA . ILE B 1 132 ? 92.751 21.957 64.846 1.00 9.90 111 ILE B CA 1
ATOM 3844 C C . ILE B 1 132 ? 91.536 22.698 65.360 1.00 10.15 111 ILE B C 1
ATOM 3845 O O . ILE B 1 132 ? 91.403 22.922 66.579 1.00 10.22 111 ILE B O 1
ATOM 3850 N N . GLY B 1 133 ? 90.592 22.996 64.464 1.00 9.73 112 GLY B N 1
ATOM 3851 C CA . GLY B 1 133 ? 89.345 23.607 64.905 1.00 10.31 112 GLY B CA 1
ATOM 3852 C C . GLY B 1 133 ? 88.509 22.710 65.796 1.00 10.59 112 GLY B C 1
ATOM 3853 O O . GLY B 1 133 ? 87.946 23.163 66.792 1.00 11.16 112 GLY B O 1
ATOM 3854 N N . ALA B 1 134 ? 88.447 21.432 65.444 1.00 10.70 113 ALA B N 1
ATOM 3855 C CA . ALA B 1 134 ? 87.691 20.445 66.197 1.00 11.00 113 ALA B CA 1
ATOM 3856 C C . ALA B 1 134 ? 88.290 20.282 67.579 1.00 11.50 113 ALA B C 1
ATOM 3857 O O . ALA B 1 134 ? 87.581 20.281 68.577 1.00 11.93 113 ALA B O 1
ATOM 3859 N N . ASP B 1 135 ? 89.610 20.147 67.654 1.00 11.63 114 ASP B N 1
ATOM 3860 C CA . ASP B 1 135 ? 90.242 19.952 68.933 1.00 12.61 114 ASP B CA 1
ATOM 3861 C C . ASP B 1 135 ? 90.022 21.183 69.839 1.00 13.16 114 ASP B C 1
ATOM 3862 O O . ASP B 1 135 ? 89.797 21.046 71.026 1.00 13.95 114 ASP B O 1
ATOM 3867 N N . PHE B 1 136 ? 90.103 22.380 69.262 1.00 13.50 115 PHE B N 1
ATOM 3868 C CA . PHE B 1 136 ? 89.840 23.608 69.996 1.00 13.79 115 PHE B CA 1
ATOM 3869 C C . PHE B 1 136 ? 88.394 23.646 70.480 1.00 14.80 115 PHE B C 1
ATOM 3870 O O . PHE B 1 136 ? 88.142 23.966 71.669 1.00 15.80 115 PHE B O 1
ATOM 3878 N N . LEU B 1 137 ? 87.452 23.317 69.596 1.00 15.33 116 LEU B N 1
ATOM 3879 C CA . LEU B 1 137 ? 86.025 23.311 69.942 1.00 16.29 116 LEU B CA 1
ATOM 3880 C C . LEU B 1 137 ? 85.727 22.322 71.082 1.00 18.09 116 LEU B C 1
ATOM 3881 O O . LEU B 1 137 ? 84.860 22.580 71.921 1.00 17.91 116 LEU B O 1
ATOM 3886 N N . ARG B 1 138 ? 86.447 21.202 71.105 1.00 18.62 117 ARG B N 1
ATOM 3887 C CA . ARG B 1 138 ? 86.191 20.177 72.109 1.00 22.13 117 ARG B CA 1
ATOM 3888 C C . ARG B 1 138 ? 86.491 20.754 73.480 1.00 22.97 117 ARG B C 1
ATOM 3889 O O . ARG B 1 138 ? 85.789 20.463 74.424 1.00 24.06 117 ARG B O 1
ATOM 3897 N N . THR B 1 139 ? 87.525 21.579 73.574 1.00 23.47 118 THR B N 1
ATOM 3898 C CA . THR B 1 139 ? 87.868 22.250 74.835 1.00 25.03 118 THR B CA 1
ATOM 3899 C C . THR B 1 139 ? 86.847 23.292 75.237 1.00 25.05 118 THR B C 1
ATOM 3900 O O . THR B 1 139 ? 86.619 23.492 76.409 1.00 24.78 118 THR B O 1
ATOM 3904 N N . LEU B 1 140 ? 86.220 23.961 74.278 1.00 23.52 119 LEU B N 1
ATOM 3905 C CA . LEU B 1 140 ? 85.181 24.902 74.583 1.00 24.12 119 LEU B CA 1
ATOM 3906 C C . LEU B 1 140 ? 83.951 24.285 75.173 1.00 24.88 119 LEU B C 1
ATOM 3907 O O . LEU B 1 140 ? 83.399 24.809 76.116 1.00 25.25 119 LEU B O 1
ATOM 3912 N N . ASN B 1 141 ? 83.481 23.211 74.571 1.00 24.69 120 ASN B N 1
ATOM 3913 C CA . ASN B 1 141 ? 82.247 22.586 74.978 1.00 25.66 120 ASN B CA 1
ATOM 3914 C C . ASN B 1 141 ? 82.204 21.180 74.468 1.00 25.19 120 ASN B C 1
ATOM 3915 O O . ASN B 1 141 ? 81.797 20.960 73.334 1.00 24.10 120 ASN B O 1
ATOM 3920 N N . PRO B 1 142 ? 82.641 20.217 75.287 1.00 26.58 121 PRO B N 1
ATOM 3921 C CA . PRO B 1 142 ? 82.855 18.868 74.744 1.00 27.41 121 PRO B CA 1
ATOM 3922 C C . PRO B 1 142 ? 81.561 18.101 74.436 1.00 28.65 121 PRO B C 1
ATOM 3923 O O . PRO B 1 142 ? 81.604 17.176 73.615 1.00 35.76 121 PRO B O 1
ATOM 3927 N N . LYS B 1 143 ? 80.459 18.523 75.050 1.00 28.81 122 LYS B N 1
ATOM 3928 C CA . LYS B 1 143 ? 79.113 18.007 74.834 1.00 28.58 122 LYS B CA 1
ATOM 3929 C C . LYS B 1 143 ? 78.417 18.480 73.539 1.00 26.86 122 LYS B C 1
ATOM 3930 O O . LYS B 1 143 ? 77.383 17.942 73.168 1.00 26.33 122 LYS B O 1
ATOM 3932 N N . ALA B 1 144 ? 78.960 19.477 72.842 1.00 24.92 123 ALA B N 1
ATOM 3933 C CA . ALA B 1 144 ? 78.328 19.936 71.586 1.00 23.42 123 ALA B CA 1
ATOM 3934 C C . ALA B 1 144 ? 78.299 18.816 70.589 1.00 22.37 123 ALA B C 1
ATOM 3935 O O . ALA B 1 144 ? 79.230 17.989 70.537 1.00 22.48 123 ALA B O 1
ATOM 3937 N N . LYS B 1 145 ? 77.233 18.739 69.797 1.00 21.15 124 LYS B N 1
ATOM 3938 C CA . LYS B 1 145 ? 77.229 17.808 68.689 1.00 20.61 124 LYS B CA 1
ATOM 3939 C C . LYS B 1 145 ? 77.703 18.517 67.409 1.00 18.25 124 LYS B C 1
ATOM 3940 O O . LYS B 1 145 ? 77.706 19.734 67.341 1.00 18.30 124 LYS B O 1
ATOM 3946 N N . VAL B 1 146 ? 78.040 17.746 66.390 1.00 16.22 125 VAL B N 1
ATOM 3947 C CA . VAL B 1 146 ? 78.473 18.281 65.073 1.00 14.69 125 VAL B CA 1
ATOM 3948 C C . VAL B 1 146 ? 77.483 17.812 64.031 1.00 14.58 125 VAL B C 1
ATOM 3949 O O . VAL B 1 146 ? 77.155 16.626 63.992 1.00 14.83 125 VAL B O 1
ATOM 3953 N N . ALA B 1 147 ? 76.936 18.747 63.254 1.00 14.23 126 ALA B N 1
ATOM 3954 C CA . ALA B 1 147 ? 75.990 18.427 62.178 1.00 14.22 126 ALA B CA 1
ATOM 3955 C C . ALA B 1 147 ? 76.654 18.608 60.810 1.00 13.57 126 ALA B C 1
ATOM 3956 O O . ALA B 1 147 ? 77.152 19.675 60.532 1.00 13.41 126 ALA B O 1
ATOM 3958 N N . ILE B 1 148 ? 76.635 17.580 59.977 1.00 13.15 127 ILE B N 1
ATOM 3959 C CA . ILE B 1 148 ? 77.186 17.622 58.640 1.00 12.82 127 ILE B CA 1
ATOM 3960 C C . ILE B 1 148 ? 76.088 17.408 57.580 1.00 12.99 127 ILE B C 1
ATOM 3961 O O . ILE B 1 148 ? 74.986 16.917 57.866 1.00 13.43 127 ILE B O 1
ATOM 3966 N N . SER B 1 149 ? 76.359 17.794 56.342 1.00 12.65 128 SER B N 1
ATOM 3967 C CA . SER B 1 149 ? 75.344 17.573 55.310 1.00 12.92 128 SER B CA 1
ATOM 3968 C C . SER B 1 149 ? 75.113 16.096 55.016 1.00 13.49 128 SER B C 1
ATOM 3969 O O . SER B 1 149 ? 76.013 15.282 55.155 1.00 13.24 128 SER B O 1
ATOM 3972 N N . ASP B 1 150 ? 73.894 15.776 54.590 1.00 13.90 129 ASP B N 1
ATOM 3973 C CA . ASP B 1 150 ? 73.551 14.465 54.066 1.00 14.53 129 ASP B CA 1
ATOM 3974 C C . ASP B 1 150 ? 73.578 14.490 52.513 1.00 14.16 129 ASP B C 1
ATOM 3975 O O . ASP B 1 150 ? 72.725 15.072 51.894 1.00 13.63 129 ASP B O 1
ATOM 3980 N N . PRO B 1 151 ? 74.562 13.859 51.878 1.00 13.71 130 PRO B N 1
ATOM 3981 C CA . PRO B 1 151 ? 75.780 13.252 52.325 1.00 13.79 130 PRO B CA 1
ATOM 3982 C C . PRO B 1 151 ? 76.866 14.304 52.405 1.00 13.11 130 PRO B C 1
ATOM 3983 O O . PRO B 1 151 ? 76.621 15.496 52.110 1.00 12.59 130 PRO B O 1
ATOM 3987 N N . SER B 1 152 ? 78.046 13.906 52.863 1.00 13.36 131 SER B N 1
ATOM 3988 C CA . SER B 1 152 ? 79.201 14.827 52.896 1.00 12.63 131 SER B CA 1
ATOM 3989 C C . SER B 1 152 ? 80.484 14.045 52.669 1.00 13.45 131 SER B C 1
ATOM 3990 O O . SER B 1 152 ? 80.564 12.879 52.988 1.00 14.72 131 SER B O 1
ATOM 3993 N N . TRP B 1 153 ? 81.502 14.751 52.206 1.00 13.01 132 TRP B N 1
ATOM 3994 C CA . TRP B 1 153 ? 82.865 14.287 52.185 1.00 13.25 132 TRP B CA 1
ATOM 3995 C C . TRP B 1 153 ? 83.128 13.400 53.380 1.00 13.43 132 TRP B C 1
ATOM 3996 O O . TRP B 1 153 ? 82.904 13.807 54.531 1.00 12.58 132 TRP B O 1
ATOM 4007 N N . GLU B 1 154 ? 83.594 12.178 53.129 1.00 14.25 133 GLU B N 1
ATOM 4008 C CA . GLU B 1 154 ? 83.537 11.132 54.122 1.00 16.60 133 GLU B CA 1
ATOM 4009 C C . GLU B 1 154 ? 84.310 11.481 55.391 1.00 15.22 133 GLU B C 1
ATOM 4010 O O . GLU B 1 154 ? 83.963 11.043 56.470 1.00 15.46 133 GLU B O 1
ATOM 4016 N N . ASN B 1 155 ? 85.382 12.240 55.250 1.00 13.56 134 ASN B N 1
ATOM 4017 C CA . ASN B 1 155 ? 86.270 12.503 56.389 1.00 12.73 134 ASN B CA 1
ATOM 4018 C C . ASN B 1 155 ? 85.673 13.503 57.357 1.00 12.29 134 ASN B C 1
ATOM 4019 O O . ASN B 1 155 ? 86.205 13.634 58.451 1.00 11.96 134 ASN B O 1
ATOM 4024 N N . HIS B 1 156 ? 84.570 14.187 56.982 1.00 11.46 135 HIS B N 1
ATOM 4025 C CA . HIS B 1 156 ? 83.909 15.048 57.959 1.00 11.74 135 HIS B CA 1
ATOM 4026 C C . HIS B 1 156 ? 83.448 14.231 59.159 1.00 12.27 135 HIS B C 1
ATOM 4027 O O . HIS B 1 156 ? 83.787 14.522 60.304 1.00 11.58 135 HIS B O 1
ATOM 4034 N N . ARG B 1 157 ? 82.622 13.218 58.905 1.00 12.51 136 ARG B N 1
ATOM 4035 C CA . ARG B 1 157 ? 82.123 12.408 60.001 1.00 13.34 136 ARG B CA 1
ATOM 4036 C C . ARG B 1 157 ? 83.299 11.770 60.752 1.00 12.56 136 ARG B C 1
ATOM 4037 O O . ARG B 1 157 ? 83.357 11.815 61.964 1.00 13.17 136 ARG B O 1
ATOM 4045 N N . ALA B 1 158 ? 84.269 11.218 60.039 1.00 11.71 137 ALA B N 1
ATOM 4046 C CA . ALA B 1 158 ? 85.332 10.467 60.719 1.00 11.47 137 ALA B CA 1
ATOM 4047 C C . ALA B 1 158 ? 86.205 11.392 61.589 1.00 11.24 137 ALA B C 1
ATOM 4048 O O . ALA B 1 158 ? 86.579 11.026 62.710 1.00 11.56 137 ALA B O 1
ATOM 4050 N N . LEU B 1 159 ? 86.562 12.555 61.052 1.00 10.17 138 LEU B N 1
ATOM 4051 C CA . LEU B 1 159 ? 87.394 13.503 61.779 1.00 9.94 138 LEU B CA 1
ATOM 4052 C C . LEU B 1 159 ? 86.740 14.016 63.061 1.00 10.59 138 LEU B C 1
ATOM 4053 O O . LEU B 1 159 ? 87.357 14.011 64.140 1.00 10.66 138 LEU B O 1
ATOM 4058 N N . PHE B 1 160 ? 85.482 14.447 62.962 1.00 11.20 139 PHE B N 1
ATOM 4059 C CA . PHE B 1 160 ? 84.804 14.971 64.122 1.00 11.96 139 PHE B CA 1
ATOM 4060 C C . PHE B 1 160 ? 84.498 13.886 65.131 1.00 13.33 139 PHE B C 1
ATOM 4061 O O . PHE B 1 160 ? 84.587 14.134 66.326 1.00 14.11 139 PHE B O 1
ATOM 4069 N N . ASP B 1 161 ? 84.172 12.685 64.672 1.00 14.43 140 ASP B N 1
ATOM 4070 C CA A ASP B 1 161 ? 84.010 11.563 65.598 0.70 15.66 140 ASP B CA 1
ATOM 4071 C CA B ASP B 1 161 ? 84.028 11.500 65.553 0.30 15.10 140 ASP B CA 1
ATOM 4072 C C . ASP B 1 161 ? 85.295 11.269 66.349 1.00 15.52 140 ASP B C 1
ATOM 4073 O O . ASP B 1 161 ? 85.280 11.148 67.574 1.00 14.81 140 ASP B O 1
ATOM 4082 N N . MET B 1 162 ? 86.408 11.165 65.626 1.00 16.01 141 MET B N 1
ATOM 4083 C CA . MET B 1 162 ? 87.691 10.886 66.273 1.00 16.86 141 MET B CA 1
ATOM 4084 C C . MET B 1 162 ? 88.085 11.966 67.254 1.00 17.15 141 MET B C 1
ATOM 4085 O O . MET B 1 162 ? 88.784 11.686 68.229 1.00 16.34 141 MET B O 1
ATOM 4090 N N . ALA B 1 163 ? 87.691 13.215 66.980 1.00 15.73 142 ALA B N 1
ATOM 4091 C CA . ALA B 1 163 ? 87.956 14.357 67.865 1.00 15.96 142 ALA B CA 1
ATOM 4092 C C . ALA B 1 163 ? 87.030 14.376 69.109 1.00 17.07 142 ALA B C 1
ATOM 4093 O O . ALA B 1 163 ? 87.174 15.235 69.967 1.00 19.09 142 ALA B O 1
ATOM 4095 N N . GLY B 1 164 ? 86.079 13.446 69.194 1.00 16.89 143 GLY B N 1
ATOM 4096 C CA . GLY B 1 164 ? 85.274 13.248 70.381 1.00 17.47 143 GLY B CA 1
ATOM 4097 C C . GLY B 1 164 ? 83.836 13.730 70.340 1.00 17.36 143 GLY B C 1
ATOM 4098 O O . GLY B 1 164 ? 83.159 13.693 71.360 1.00 17.98 143 GLY B O 1
ATOM 4099 N N . PHE B 1 165 ? 83.343 14.103 69.160 1.00 16.33 144 PHE B N 1
ATOM 4100 C CA . PHE B 1 165 ? 81.980 14.601 68.969 1.00 16.59 144 PHE B CA 1
ATOM 4101 C C . PHE B 1 165 ? 81.048 13.511 68.449 1.00 17.24 144 PHE B C 1
ATOM 4102 O O . PHE B 1 165 ? 81.454 12.638 67.669 1.00 16.59 144 PHE B O 1
ATOM 4110 N N . GLU B 1 166 ? 79.794 13.591 68.852 1.00 18.09 145 GLU B N 1
ATOM 4111 C CA . GLU B 1 166 ? 78.738 12.882 68.188 1.00 19.61 145 GLU B CA 1
ATOM 4112 C C . GLU B 1 166 ? 78.358 13.687 66.954 1.00 18.72 145 GLU B C 1
ATOM 4113 O O . GLU B 1 166 ? 78.202 14.910 67.023 1.00 18.87 145 GLU B O 1
ATOM 4119 N N . VAL B 1 167 ? 78.199 12.987 65.845 1.00 18.05 146 VAL B N 1
ATOM 4120 C CA . VAL B 1 167 ? 77.911 13.599 64.540 1.00 16.97 146 VAL B CA 1
ATOM 4121 C C . VAL B 1 167 ? 76.531 13.184 64.062 1.00 17.55 146 VAL B C 1
ATOM 4122 O O . VAL B 1 167 ? 76.195 11.986 64.024 1.00 17.53 146 VAL B O 1
ATOM 4126 N N . VAL B 1 168 ? 75.751 14.189 63.677 1.00 16.74 147 VAL B N 1
ATOM 4127 C CA . VAL B 1 168 ? 74.423 13.998 63.113 1.00 17.16 147 VAL B CA 1
ATOM 4128 C C . VAL B 1 168 ? 74.456 14.607 61.706 1.00 16.57 147 VAL B C 1
ATOM 4129 O O . VAL B 1 168 ? 75.419 15.335 61.371 1.00 14.93 147 VAL B O 1
ATOM 4133 N N . ALA B 1 169 ? 73.430 14.322 60.907 1.00 16.39 148 ALA B N 1
ATOM 4134 C CA . ALA B 1 169 ? 73.361 14.858 59.537 1.00 16.32 148 ALA B CA 1
ATOM 4135 C C . ALA B 1 169 ? 72.103 15.656 59.326 1.00 16.18 148 ALA B C 1
ATOM 4136 O O . ALA B 1 169 ? 71.026 15.242 59.737 1.00 17.39 148 ALA B O 1
ATOM 4138 N N . TYR B 1 170 ? 72.242 16.824 58.714 1.00 15.51 149 TYR B N 1
ATOM 4139 C CA . TYR B 1 170 ? 71.090 17.605 58.257 1.00 15.85 149 TYR B CA 1
ATOM 4140 C C . TYR B 1 170 ? 70.690 17.209 56.844 1.00 15.63 149 TYR B C 1
ATOM 4141 O O . TYR B 1 170 ? 71.543 16.973 55.989 1.00 14.77 149 TYR B O 1
ATOM 4150 N N . PRO B 1 171 ? 69.385 17.086 56.582 1.00 16.40 150 PRO B N 1
ATOM 4151 C CA . PRO B 1 171 ? 68.941 16.855 55.204 1.00 16.51 150 PRO B CA 1
ATOM 4152 C C . PRO B 1 171 ? 69.565 17.870 54.280 1.00 16.24 150 PRO B C 1
ATOM 4153 O O . PRO B 1 171 ? 69.732 19.017 54.666 1.00 16.32 150 PRO B O 1
ATOM 4157 N N . TYR B 1 172 ? 69.964 17.442 53.083 1.00 16.07 151 TYR B N 1
ATOM 4158 C CA . TYR B 1 172 ? 70.620 18.358 52.148 1.00 15.68 151 TYR B CA 1
ATOM 4159 C C . TYR B 1 172 ? 70.343 17.940 50.702 1.00 16.19 151 TYR B C 1
ATOM 4160 O O . TYR B 1 172 ? 69.524 18.555 49.991 1.00 17.08 151 TYR B O 1
ATOM 4169 N N . TYR B 1 173 ? 71.009 16.877 50.258 1.00 16.37 152 TYR B N 1
ATOM 4170 C CA . TYR B 1 173 ? 70.846 16.407 48.866 1.00 16.35 152 TYR B CA 1
ATOM 4171 C C . TYR B 1 173 ? 69.524 15.671 48.713 1.00 17.42 152 TYR B C 1
ATOM 4172 O O . TYR B 1 173 ? 69.225 14.808 49.524 1.00 17.05 152 TYR B O 1
ATOM 4181 N N . ASP B 1 174 ? 68.796 16.020 47.658 1.00 17.19 153 ASP B N 1
ATOM 4182 C CA . ASP B 1 174 ? 67.502 15.473 47.334 1.00 18.56 153 ASP B CA 1
ATOM 4183 C C . ASP B 1 174 ? 67.642 14.682 46.034 1.00 18.26 153 ASP B C 1
ATOM 4184 O O . ASP B 1 174 ? 67.761 15.256 44.949 1.00 17.11 153 ASP B O 1
ATOM 4189 N N . ALA B 1 175 ? 67.679 13.363 46.176 1.00 18.65 154 ALA B N 1
ATOM 4190 C CA . ALA B 1 175 ? 67.884 12.479 45.043 1.00 19.65 154 ALA B CA 1
ATOM 4191 C C . ALA B 1 175 ? 66.799 12.565 44.001 1.00 20.63 154 ALA B C 1
ATOM 4192 O O . ALA B 1 175 ? 67.088 12.295 42.845 1.00 21.99 154 ALA B O 1
ATOM 4194 N N . LYS B 1 176 ? 65.577 12.938 44.391 1.00 21.74 155 LYS B N 1
ATOM 4195 C CA . LYS B 1 176 ? 64.434 12.976 43.485 1.00 22.38 155 LYS B CA 1
ATOM 4196 C C . LYS B 1 176 ? 64.531 14.217 42.587 1.00 22.45 155 LYS B C 1
ATOM 4197 O O . LYS B 1 176 ? 64.154 14.154 41.431 1.00 23.76 155 LYS B O 1
ATOM 4199 N N . THR B 1 177 ? 65.057 15.332 43.088 1.00 21.45 156 THR B N 1
ATOM 4200 C CA . THR B 1 177 ? 65.143 16.576 42.289 1.00 20.68 156 THR B CA 1
ATOM 4201 C C . THR B 1 177 ? 66.559 16.909 41.755 1.00 20.12 156 THR B C 1
ATOM 4202 O O . THR B 1 177 ? 66.724 17.832 40.965 1.00 19.23 156 THR B O 1
ATOM 4206 N N . ASN B 1 178 ? 67.557 16.158 42.210 1.00 19.85 157 ASN B N 1
ATOM 4207 C CA . ASN B 1 178 ? 68.951 16.452 41.962 1.00 19.03 157 ASN B CA 1
ATOM 4208 C C . ASN B 1 178 ? 69.364 17.807 42.511 1.00 18.78 157 ASN B C 1
ATOM 4209 O O . ASN B 1 178 ? 70.370 18.408 42.060 1.00 17.75 157 ASN B O 1
ATOM 4214 N N . GLY B 1 179 ? 68.600 18.265 43.493 1.00 19.20 158 GLY B N 1
ATOM 4215 C CA . GLY B 1 179 ? 68.829 19.532 44.123 1.00 19.45 158 GLY B CA 1
ATOM 4216 C C . GLY B 1 179 ? 68.913 19.436 45.626 1.00 19.86 158 GLY B C 1
ATOM 4217 O O . GLY B 1 179 ? 69.334 18.405 46.190 1.00 19.43 158 GLY B O 1
ATOM 4218 N N . VAL B 1 180 ? 68.543 20.535 46.267 1.00 19.42 159 VAL B N 1
ATOM 4219 C CA . VAL B 1 180 ? 68.609 20.636 47.712 1.00 19.97 159 VAL B CA 1
ATOM 4220 C C . VAL B 1 180 ? 67.221 20.530 48.357 1.00 19.98 159 VAL B C 1
ATOM 4221 O O . VAL B 1 180 ? 66.260 21.126 47.872 1.00 19.59 159 VAL B O 1
ATOM 4225 N N . ASN B 1 181 ? 67.145 19.769 49.451 1.00 19.53 160 ASN B N 1
ATOM 4226 C CA . ASN B 1 181 ? 65.974 19.729 50.326 1.00 20.02 160 ASN B CA 1
ATOM 4227 C C . ASN B 1 181 ? 66.158 20.850 51.332 1.00 20.49 160 ASN B C 1
ATOM 4228 O O . ASN B 1 181 ? 66.554 20.622 52.490 1.00 20.26 160 ASN B O 1
ATOM 4233 N N . PHE B 1 182 ? 65.956 22.077 50.879 1.00 20.85 161 PHE B N 1
ATOM 4234 C CA . PHE B 1 182 ? 66.267 23.206 51.721 1.00 21.44 161 PHE B CA 1
ATOM 4235 C C . PHE B 1 182 ? 65.309 23.385 52.892 1.00 22.48 161 PHE B C 1
ATOM 4236 O O . PHE B 1 182 ? 65.711 23.860 53.939 1.00 21.41 161 PHE B O 1
ATOM 4244 N N . ASP B 1 183 ? 64.054 22.968 52.740 1.00 24.08 162 ASP B N 1
ATOM 4245 C CA . ASP B 1 183 ? 63.124 22.994 53.871 1.00 25.02 162 ASP B CA 1
ATOM 4246 C C . ASP B 1 183 ? 63.559 22.034 54.983 1.00 24.27 162 ASP B C 1
ATOM 4247 O O . ASP B 1 183 ? 63.476 22.346 56.181 1.00 23.69 162 ASP B O 1
ATOM 4252 N N . GLY B 1 184 ? 63.994 20.853 54.574 1.00 22.90 163 GLY B N 1
ATOM 4253 C CA . GLY B 1 184 ? 64.527 19.865 55.508 1.00 22.99 163 GLY B CA 1
ATOM 4254 C C . GLY B 1 184 ? 65.800 20.360 56.181 1.00 21.45 163 GLY B C 1
ATOM 4255 O O . GLY B 1 184 ? 65.991 20.170 57.396 1.00 20.99 163 GLY B O 1
ATOM 4256 N N . MET B 1 185 ? 66.672 20.993 55.401 1.00 20.66 164 MET B N 1
ATOM 4257 C CA . MET B 1 185 ? 67.880 21.563 55.986 1.00 19.81 164 MET B CA 1
ATOM 4258 C C . MET B 1 185 ? 67.560 22.612 57.071 1.00 20.34 164 MET B C 1
ATOM 4259 O O . MET B 1 185 ? 68.087 22.544 58.176 1.00 19.23 164 MET B O 1
ATOM 4264 N N . LEU B 1 186 ? 66.714 23.597 56.744 1.00 21.90 165 LEU B N 1
ATOM 4265 C CA . LEU B 1 186 ? 66.385 24.640 57.710 1.00 22.97 165 LEU B CA 1
ATOM 4266 C C . LEU B 1 186 ? 65.668 24.096 58.921 1.00 23.61 165 LEU B C 1
ATOM 4267 O O . LEU B 1 186 ? 65.929 24.569 60.017 1.00 24.06 165 LEU B O 1
ATOM 4272 N N . ALA B 1 187 ? 64.725 23.159 58.723 1.00 23.88 166 ALA B N 1
ATOM 4273 C CA . ALA B 1 187 ? 64.020 22.495 59.849 1.00 23.98 166 ALA B CA 1
ATOM 4274 C C . ALA B 1 187 ? 65.026 21.822 60.815 1.00 23.18 166 ALA B C 1
ATOM 4275 O O . ALA B 1 187 ? 64.921 21.928 62.045 1.00 23.34 166 ALA B O 1
ATOM 4277 N N . ALA B 1 188 ? 66.044 21.178 60.260 1.00 21.87 167 ALA B N 1
ATOM 4278 C CA . ALA B 1 188 ? 67.066 20.519 61.071 1.00 21.68 167 ALA B CA 1
ATOM 4279 C C . ALA B 1 188 ? 67.839 21.548 61.892 1.00 21.83 167 ALA B C 1
ATOM 4280 O O . ALA B 1 188 ? 67.949 21.422 63.118 1.00 21.73 167 ALA B O 1
ATOM 4282 N N . LEU B 1 189 ? 68.345 22.583 61.234 1.00 21.50 168 LEU B N 1
ATOM 4283 C CA . LEU B 1 189 ? 69.088 23.632 61.951 1.00 21.88 168 LEU B CA 1
ATOM 4284 C C . LEU B 1 189 ? 68.228 24.324 63.025 1.00 22.20 168 LEU B C 1
ATOM 4285 O O . LEU B 1 189 ? 68.705 24.611 64.116 1.00 22.16 168 LEU B O 1
ATOM 4290 N N . ASN B 1 190 ? 66.968 24.567 62.710 1.00 22.78 169 ASN B N 1
ATOM 4291 C CA . ASN B 1 190 ? 66.034 25.140 63.692 1.00 24.16 169 ASN B CA 1
ATOM 4292 C C . ASN B 1 190 ? 65.749 24.230 64.898 1.00 24.63 169 ASN B C 1
ATOM 4293 O O . ASN B 1 190 ? 65.206 24.694 65.900 1.00 25.25 169 ASN B O 1
ATOM 4298 N N . GLY B 1 191 ? 66.050 22.941 64.784 1.00 24.00 170 GLY B N 1
ATOM 4299 C CA . GLY B 1 191 ? 65.899 21.997 65.883 1.00 24.67 170 GLY B CA 1
ATOM 4300 C C . GLY B 1 191 ? 67.131 21.749 66.704 1.00 24.87 170 GLY B C 1
ATOM 4301 O O . GLY B 1 191 ? 67.070 21.033 67.696 1.00 25.39 170 GLY B O 1
ATOM 4302 N N . TYR B 1 192 ? 68.258 22.355 66.318 1.00 24.09 171 TYR B N 1
ATOM 4303 C CA . TYR B 1 192 ? 69.519 22.101 66.989 1.00 23.65 171 TYR B CA 1
ATOM 4304 C C . TYR B 1 192 ? 69.669 23.026 68.181 1.00 24.28 171 TYR B C 1
ATOM 4305 O O . TYR B 1 192 ? 69.180 24.152 68.154 1.00 25.28 171 TYR B O 1
ATOM 4314 N N . GLU B 1 193 ? 70.349 22.514 69.213 1.00 24.61 172 GLU B N 1
ATOM 4315 C CA . GLU B 1 193 ? 70.591 23.218 70.490 1.00 24.64 172 GLU B CA 1
ATOM 4316 C C . GLU B 1 193 ? 71.715 24.243 70.335 1.00 23.34 172 GLU B C 1
ATOM 4317 O O . GLU B 1 193 ? 72.563 24.139 69.426 1.00 22.45 172 GLU B O 1
ATOM 4319 N N . PRO B 1 194 ? 71.748 25.234 71.225 1.00 23.46 173 PRO B N 1
ATOM 4320 C CA . PRO B 1 194 ? 72.843 26.189 71.174 1.00 22.95 173 PRO B CA 1
ATOM 4321 C C . PRO B 1 194 ? 74.189 25.464 71.297 1.00 22.05 173 PRO B C 1
ATOM 4322 O O . PRO B 1 194 ? 74.273 24.485 72.055 1.00 22.75 173 PRO B O 1
ATOM 4326 N N . GLY B 1 195 ? 75.204 25.923 70.558 1.00 20.56 174 GLY B N 1
ATOM 4327 C CA . GLY B 1 195 ? 76.516 25.313 70.579 1.00 19.57 174 GLY B CA 1
ATOM 4328 C C . GLY B 1 195 ? 76.768 24.251 69.525 1.00 18.59 174 GLY B C 1
ATOM 4329 O O . GLY B 1 195 ? 77.920 23.858 69.309 1.00 18.16 174 GLY B O 1
ATOM 4330 N N . THR B 1 196 ? 75.707 23.786 68.872 1.00 18.01 175 THR B N 1
ATOM 4331 C CA . THR B 1 196 ? 75.861 22.781 67.847 1.00 17.22 175 THR B CA 1
ATOM 4332 C C . THR B 1 196 ? 76.703 23.396 66.726 1.00 16.09 175 THR B C 1
ATOM 4333 O O . THR B 1 196 ? 76.440 24.527 66.267 1.00 15.84 175 THR B O 1
ATOM 4337 N N . ILE B 1 197 ? 77.675 22.613 66.300 1.00 15.08 176 ILE B N 1
ATOM 4338 C CA . ILE B 1 197 ? 78.643 22.990 65.299 1.00 14.28 176 ILE B CA 1
ATOM 4339 C C . ILE B 1 197 ? 78.097 22.487 63.962 1.00 14.08 176 ILE B C 1
ATOM 4340 O O . ILE B 1 197 ? 77.857 21.276 63.782 1.00 14.66 176 ILE B O 1
ATOM 4345 N N . VAL B 1 198 ? 77.898 23.398 63.010 1.00 13.48 177 VAL B N 1
ATOM 4346 C CA . VAL B 1 198 ? 77.285 23.050 61.739 1.00 12.91 177 VAL B CA 1
ATOM 4347 C C . VAL B 1 198 ? 78.335 23.246 60.628 1.00 12.07 177 VAL B C 1
ATOM 4348 O O . VAL B 1 198 ? 78.781 24.376 60.368 1.00 11.67 177 VAL B O 1
ATOM 4352 N N . VAL B 1 199 ? 78.710 22.129 60.014 1.00 11.55 178 VAL B N 1
ATOM 4353 C CA . VAL B 1 199 ? 79.733 22.092 58.998 1.00 10.87 178 VAL B CA 1
ATOM 4354 C C . VAL B 1 199 ? 79.051 22.333 57.659 1.00 11.18 178 VAL B C 1
ATOM 4355 O O . VAL B 1 199 ? 78.199 21.554 57.237 1.00 11.57 178 VAL B O 1
ATOM 4359 N N . LEU B 1 200 ? 79.435 23.423 57.013 1.00 11.01 179 LEU B N 1
ATOM 4360 C CA . LEU B 1 200 ? 78.739 23.974 55.842 1.00 10.99 179 LEU B CA 1
ATOM 4361 C C . LEU B 1 200 ? 79.783 24.111 54.735 1.00 10.49 179 LEU B C 1
ATOM 4362 O O . LEU B 1 200 ? 80.833 24.746 54.927 1.00 9.86 179 LEU B O 1
ATOM 4367 N N . HIS B 1 201 ? 79.494 23.516 53.578 1.00 10.46 180 HIS B N 1
ATOM 4368 C CA . HIS B 1 201 ? 80.378 23.657 52.423 1.00 10.20 180 HIS B CA 1
ATOM 4369 C C . HIS B 1 201 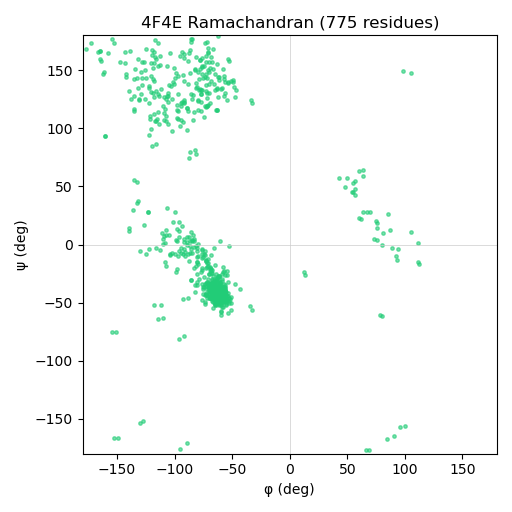? 80.154 25.011 51.820 1.00 10.59 180 HIS B C 1
ATOM 4370 O O . HIS B 1 201 ? 78.999 25.370 51.542 1.00 11.92 180 HIS B O 1
ATOM 4377 N N . ALA B 1 202 ? 81.213 25.785 51.572 1.00 10.47 181 ALA B N 1
ATOM 4378 C CA . ALA B 1 202 ? 81.040 27.167 51.101 1.00 10.95 181 ALA B CA 1
ATOM 4379 C C . ALA B 1 202 ? 80.533 27.243 49.657 1.00 11.13 181 ALA B C 1
ATOM 4380 O O . ALA B 1 202 ? 79.795 28.176 49.302 1.00 11.68 181 ALA B O 1
ATOM 4382 N N . CYS B 1 203 ? 80.951 26.282 48.830 1.00 11.05 182 CYS B N 1
ATOM 4383 C CA . CYS B 1 203 ? 80.513 26.148 47.434 1.00 11.30 182 CYS B CA 1
ATOM 4384 C C . CYS B 1 203 ? 81.104 24.826 46.945 1.00 10.60 182 CYS B C 1
ATOM 4385 O O . CYS B 1 203 ? 81.919 24.222 47.654 1.00 9.42 182 CYS B O 1
ATOM 4388 N N . CYS B 1 204 ? 80.736 24.416 45.732 1.00 10.51 183 CYS B N 1
ATOM 4389 C CA . CYS B 1 204 ? 81.211 23.157 45.152 1.00 10.17 183 CYS B CA 1
ATOM 4390 C C . CYS B 1 204 ? 81.026 21.995 46.113 1.00 10.04 183 CYS B C 1
ATOM 4391 O O . CYS B 1 204 ? 81.985 21.267 46.464 1.00 9.50 183 CYS B O 1
ATOM 4394 N N . HIS B 1 205 ? 79.783 21.788 46.534 1.00 10.54 184 HIS B N 1
ATOM 4395 C CA . HIS B 1 205 ? 79.490 20.717 47.502 1.00 10.97 184 HIS B CA 1
ATOM 4396 C C . HIS B 1 205 ? 80.121 19.388 47.152 1.00 11.28 184 HIS B C 1
ATOM 4397 O O . HIS B 1 205 ? 80.019 18.881 46.040 1.00 11.77 184 HIS B O 1
ATOM 4404 N N . ASN B 1 206 ? 80.855 18.803 48.104 1.00 11.62 185 ASN B N 1
ATOM 4405 C CA . ASN B 1 206 ? 81.454 17.522 47.932 1.00 11.95 185 ASN B CA 1
ATOM 4406 C C . ASN B 1 206 ? 80.676 16.514 48.811 1.00 12.06 185 ASN B C 1
ATOM 4407 O O . ASN B 1 206 ? 80.712 16.618 50.028 1.00 11.52 185 ASN B O 1
ATOM 4412 N N . PRO B 1 207 ? 80.000 15.494 48.210 1.00 12.70 186 PRO B N 1
ATOM 4413 C CA . PRO B 1 207 ? 80.220 14.944 46.896 1.00 12.62 186 PRO B CA 1
ATOM 4414 C C . PRO B 1 207 ? 79.176 15.174 45.809 1.00 13.66 186 PRO B C 1
ATOM 4415 O O . PRO B 1 207 ? 79.315 14.562 44.773 1.00 13.97 186 PRO B O 1
ATOM 4419 N N . THR B 1 208 ? 78.169 16.035 46.003 1.00 13.41 187 THR B N 1
ATOM 4420 C CA . THR B 1 208 ? 77.019 16.095 45.107 1.00 13.79 187 THR B CA 1
ATOM 4421 C C . THR B 1 208 ? 77.093 17.198 44.083 1.00 13.73 187 THR B C 1
ATOM 4422 O O . THR B 1 208 ? 76.429 17.107 43.046 1.00 14.57 187 THR B O 1
ATOM 4426 N N . GLY B 1 209 ? 77.858 18.258 44.350 1.00 12.90 188 GLY B N 1
ATOM 4427 C CA . GLY B 1 209 ? 77.854 19.449 43.489 1.00 13.06 188 GLY B CA 1
ATOM 4428 C C . GLY B 1 209 ? 76.665 20.363 43.612 1.00 13.39 188 GLY B C 1
ATOM 4429 O O . GLY B 1 209 ? 76.565 21.325 42.912 1.00 12.86 188 GLY B O 1
ATOM 4430 N N . VAL B 1 210 ? 75.769 20.054 44.553 1.00 13.89 189 VAL B N 1
ATOM 4431 C CA . VAL B 1 210 ? 74.543 20.829 44.775 1.00 14.82 189 VAL B CA 1
ATOM 4432 C C . VAL B 1 210 ? 74.844 21.943 45.778 1.00 14.86 189 VAL B C 1
ATOM 4433 O O . VAL B 1 210 ? 75.164 21.661 46.942 1.00 15.30 189 VAL B O 1
ATOM 4437 N N . ASP B 1 211 ? 74.710 23.182 45.337 1.00 15.19 190 ASP B N 1
ATOM 4438 C CA . ASP B 1 211 ? 75.020 24.363 46.143 1.00 15.71 190 ASP B CA 1
ATOM 4439 C C . ASP B 1 211 ? 73.808 25.205 46.506 1.00 17.21 190 ASP B C 1
ATOM 4440 O O . ASP B 1 211 ? 72.790 25.229 45.793 1.00 16.36 190 ASP B O 1
ATOM 4445 N N . LEU B 1 212 ? 73.936 25.928 47.609 1.00 17.37 191 LEU B N 1
ATOM 4446 C CA . LEU B 1 212 ? 72.897 26.861 48.022 1.00 19.76 191 LEU B CA 1
ATOM 4447 C C . LEU B 1 212 ? 72.935 28.119 47.192 1.00 21.27 191 LEU B C 1
ATOM 4448 O O . LEU B 1 212 ? 74.001 28.509 46.772 1.00 20.93 191 LEU B O 1
ATOM 4453 N N . ASN B 1 213 ? 71.768 28.737 46.934 1.00 23.86 192 ASN B N 1
ATOM 4454 C CA . ASN B 1 213 ? 71.754 30.041 46.278 1.00 27.01 192 ASN B CA 1
ATOM 4455 C C . ASN B 1 213 ? 71.941 31.141 47.342 1.00 30.76 192 ASN B C 1
ATOM 4456 O O . ASN B 1 213 ? 72.011 30.857 48.548 1.00 28.60 192 ASN B O 1
ATOM 4461 N N . ASP B 1 214 ? 72.020 32.397 46.918 1.00 32.17 193 ASP B N 1
ATOM 4462 C CA A ASP B 1 214 ? 72.402 33.449 47.851 0.70 33.83 193 ASP B CA 1
ATOM 4463 C CA B ASP B 1 214 ? 72.374 33.469 47.852 0.30 32.15 193 ASP B CA 1
ATOM 4464 C C . ASP B 1 214 ? 71.209 33.825 48.795 1.00 33.47 193 ASP B C 1
ATOM 4465 O O . ASP B 1 214 ? 71.439 34.221 49.943 1.00 36.92 193 ASP B O 1
ATOM 4474 N N . ALA B 1 215 ? 69.956 33.626 48.358 1.00 33.59 194 ALA B N 1
ATOM 4475 C CA . ALA B 1 215 ? 68.771 33.782 49.248 1.00 31.49 194 ALA B CA 1
ATOM 4476 C C . ALA B 1 215 ? 68.738 32.656 50.325 1.00 30.22 194 ALA B C 1
ATOM 4477 O O . ALA B 1 215 ? 68.379 32.887 51.489 1.00 28.24 194 ALA B O 1
ATOM 4479 N N . GLN B 1 216 ? 69.125 31.443 49.923 1.00 26.11 195 GLN B N 1
ATOM 4480 C CA . GLN B 1 216 ? 69.254 30.305 50.859 1.00 24.10 195 GLN B CA 1
ATOM 4481 C C . GLN B 1 216 ? 70.341 30.558 51.918 1.00 22.36 195 GLN B C 1
ATOM 4482 O O . GLN B 1 216 ? 70.103 30.396 53.113 1.00 22.53 195 GLN B O 1
ATOM 4488 N N . TRP B 1 217 ? 71.517 30.994 51.495 1.00 20.22 196 TRP B N 1
ATOM 4489 C CA . TRP B 1 217 ? 72.582 31.313 52.439 1.00 19.39 196 TRP B CA 1
ATOM 4490 C C . TRP B 1 217 ? 72.142 32.333 53.442 1.00 19.92 196 TRP B C 1
ATOM 4491 O O . TRP B 1 217 ? 72.481 32.236 54.618 1.00 19.64 196 TRP B O 1
ATOM 4502 N N . ALA B 1 218 ? 71.369 33.322 53.007 1.00 20.50 197 ALA B N 1
ATOM 4503 C CA . ALA B 1 218 ? 70.942 34.372 53.939 1.00 20.69 197 ALA B CA 1
ATOM 4504 C C . ALA B 1 218 ? 70.091 33.775 55.030 1.00 20.73 197 ALA B C 1
ATOM 4505 O O . ALA B 1 218 ? 70.198 34.184 56.181 1.00 21.57 197 ALA B O 1
ATOM 4507 N N . GLN B 1 219 ? 69.231 32.829 54.685 1.00 20.82 198 GLN B N 1
ATOM 4508 C CA . GLN B 1 219 ? 68.383 32.203 55.709 1.00 21.67 198 GLN B CA 1
ATOM 4509 C C . GLN B 1 219 ? 69.184 31.322 56.647 1.00 20.36 198 GLN B C 1
ATOM 4510 O O . 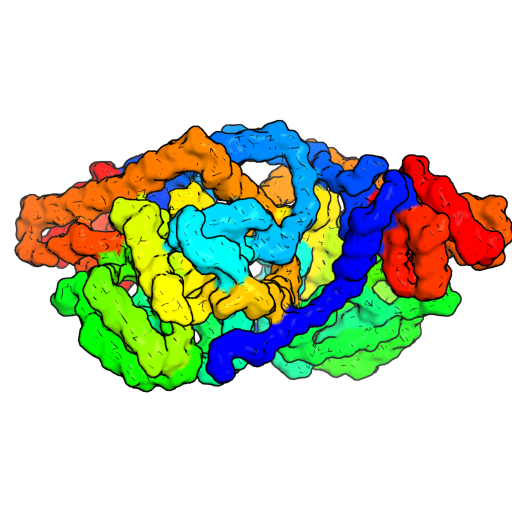GLN B 1 219 ? 68.881 31.258 57.844 1.00 19.99 198 GLN B O 1
ATOM 4516 N N . VAL B 1 220 ? 70.207 30.644 56.108 1.00 19.45 199 VAL B N 1
ATOM 4517 C CA . VAL B 1 220 ? 71.108 29.813 56.961 1.00 18.36 199 VAL B CA 1
ATOM 4518 C C . VAL B 1 220 ? 71.821 30.646 58.001 1.00 18.15 199 VAL B C 1
ATOM 4519 O O . VAL B 1 220 ? 71.902 30.271 59.154 1.00 18.16 199 VAL B O 1
ATOM 4523 N N . VAL B 1 221 ? 72.278 31.818 57.609 1.00 18.58 200 VAL B N 1
ATOM 4524 C CA . VAL B 1 221 ? 72.916 32.743 58.547 1.00 19.12 200 VAL B CA 1
ATOM 4525 C C . VAL B 1 221 ? 71.944 33.161 59.658 1.00 20.42 200 VAL B C 1
ATOM 4526 O O . VAL B 1 221 ? 72.250 33.076 60.850 1.00 20.23 200 VAL B O 1
ATOM 4530 N N . GLU B 1 222 ? 70.747 33.541 59.255 1.00 22.15 201 GLU B N 1
ATOM 4531 C CA . GLU B 1 222 ? 69.709 33.941 60.200 1.00 23.92 201 GLU B CA 1
ATOM 4532 C C . GLU B 1 222 ? 69.466 32.899 61.269 1.00 22.90 201 GLU B C 1
ATOM 4533 O O . GLU B 1 222 ? 69.393 33.239 62.433 1.00 22.68 201 GLU B O 1
ATOM 4539 N N . VAL B 1 223 ? 69.306 31.639 60.851 1.00 21.83 202 VAL B N 1
ATOM 4540 C CA . VAL B 1 223 ? 69.003 30.526 61.775 1.00 21.81 202 VAL B CA 1
ATOM 4541 C C . VAL B 1 223 ? 70.194 30.221 62.657 1.00 21.43 202 VAL B C 1
ATOM 4542 O O . VAL B 1 223 ? 70.035 30.056 63.869 1.00 21.54 202 VAL B O 1
ATOM 4546 N N . VAL B 1 224 ? 71.395 30.147 62.071 1.00 20.14 203 VAL B N 1
ATOM 4547 C CA . VAL B 1 224 ? 72.585 29.943 62.869 1.00 19.91 203 VAL B CA 1
ATOM 4548 C C . VAL B 1 224 ? 72.648 31.029 63.961 1.00 21.09 203 VAL B C 1
ATOM 4549 O O . VAL B 1 224 ? 72.876 30.721 65.128 1.00 21.04 203 VAL B O 1
ATOM 4553 N N . LYS B 1 225 ? 72.438 32.293 63.588 1.00 21.81 204 LYS B N 1
ATOM 4554 C CA . LYS B 1 225 ? 72.407 33.363 64.575 1.00 24.38 204 LYS B CA 1
ATOM 4555 C C . LYS B 1 225 ? 71.327 33.131 65.621 1.00 25.03 204 LYS B C 1
ATOM 4556 O O . LYS B 1 225 ? 71.611 33.126 66.819 1.00 25.79 204 LYS B O 1
ATOM 4562 N N . ALA B 1 226 ? 70.102 32.924 65.161 1.00 25.72 205 ALA B N 1
ATOM 4563 C CA . ALA B 1 226 ? 68.946 32.881 66.062 1.00 26.89 205 ALA B CA 1
ATOM 4564 C C . ALA B 1 226 ? 69.078 31.723 67.036 1.00 27.20 205 ALA B C 1
ATOM 4565 O O . ALA B 1 226 ? 68.791 31.870 68.209 1.00 27.76 205 ALA B O 1
ATOM 4567 N N . ARG B 1 227 ? 69.562 30.590 66.553 1.00 25.66 206 ARG B N 1
ATOM 4568 C CA . ARG B 1 227 ? 69.691 29.402 67.373 1.00 26.39 206 ARG B CA 1
ATOM 4569 C C . ARG B 1 227 ? 71.060 29.253 68.057 1.00 25.03 206 ARG B C 1
ATOM 4570 O O . ARG B 1 227 ? 71.297 28.250 68.711 1.00 25.07 206 ARG B O 1
ATOM 4578 N N . ARG B 1 228 ? 71.941 30.245 67.918 1.00 23.68 207 ARG B N 1
ATOM 4579 C CA . ARG B 1 228 ? 73.213 30.243 68.581 1.00 23.75 207 ARG B CA 1
ATOM 4580 C C . ARG B 1 228 ? 74.034 28.995 68.235 1.00 21.38 207 ARG B C 1
ATOM 4581 O O . ARG B 1 228 ? 74.598 28.323 69.115 1.00 20.59 207 ARG B O 1
ATOM 4589 N N . LEU B 1 229 ? 74.085 28.719 66.938 1.00 19.44 208 LEU B N 1
ATOM 4590 C CA . LEU B 1 229 ? 74.871 27.610 66.405 1.00 17.90 208 LEU B CA 1
ATOM 4591 C C . LEU B 1 229 ? 76.262 28.115 66.039 1.00 16.70 208 LEU B C 1
ATOM 4592 O O . LEU B 1 229 ? 76.481 29.292 65.950 1.00 16.31 208 LEU B O 1
ATOM 4597 N N . VAL B 1 230 ? 77.221 27.206 65.924 1.00 15.77 209 VAL B N 1
ATOM 4598 C CA . VAL B 1 230 ? 78.598 27.556 65.630 1.00 14.95 209 VAL B CA 1
ATOM 4599 C C . VAL B 1 230 ? 78.817 27.107 64.183 1.00 14.36 209 VAL B C 1
ATOM 4600 O O . VAL B 1 230 ? 78.900 25.900 63.915 1.00 13.90 209 VAL B O 1
ATOM 4604 N N . PRO B 1 231 ? 78.874 28.075 63.247 1.00 14.25 210 PRO B N 1
ATOM 4605 C CA . PRO B 1 231 ? 79.106 27.721 61.844 1.00 13.68 210 PRO B CA 1
ATOM 4606 C C . PRO B 1 231 ? 80.558 27.389 61.596 1.00 12.71 210 PRO B C 1
ATOM 4607 O O . PRO B 1 231 ? 81.452 28.144 61.944 1.00 12.29 210 PRO B O 1
ATOM 4611 N N . PHE B 1 232 ? 80.795 26.245 60.965 1.00 12.51 211 PHE B N 1
ATOM 4612 C CA . PHE B 1 232 ? 82.129 25.858 60.582 1.00 11.38 211 PHE B CA 1
ATOM 4613 C C . PHE B 1 232 ? 82.098 25.687 59.062 1.00 10.99 211 PHE B C 1
ATOM 4614 O O . PHE B 1 232 ? 81.686 24.651 58.534 1.00 10.00 211 PHE B O 1
ATOM 4622 N N . LEU B 1 233 ? 82.572 26.706 58.361 1.00 11.24 212 LEU B N 1
ATOM 4623 C CA . LEU B 1 233 ? 82.592 26.720 56.892 1.00 10.90 212 LEU B CA 1
ATOM 4624 C C . LEU B 1 233 ? 83.790 25.943 56.386 1.00 10.49 212 LEU B C 1
ATOM 4625 O O . LEU B 1 233 ? 84.895 26.076 56.930 1.00 10.39 212 LEU B O 1
ATOM 4630 N N . ASP B 1 234 ? 83.573 25.166 55.331 1.00 9.94 213 ASP B N 1
ATOM 4631 C CA . ASP B 1 234 ? 84.627 24.377 54.705 1.00 9.74 213 ASP B CA 1
ATOM 4632 C C . ASP B 1 234 ? 84.690 24.852 53.264 1.00 9.33 213 ASP B C 1
ATOM 4633 O O . ASP B 1 234 ? 83.749 24.623 52.494 1.00 9.26 213 ASP B O 1
ATOM 4638 N N . ILE B 1 235 ? 85.771 25.540 52.939 1.00 8.81 214 ILE B N 1
ATOM 4639 C CA . ILE B 1 235 ? 85.961 26.122 51.603 1.00 9.25 214 ILE B CA 1
ATOM 4640 C C . ILE B 1 235 ? 87.221 25.525 50.957 1.00 9.00 214 ILE B C 1
ATOM 4641 O O . ILE B 1 235 ? 88.336 26.061 51.063 1.00 9.04 214 ILE B O 1
ATOM 4646 N N . ALA B 1 236 ? 87.049 24.370 50.333 1.00 9.04 215 ALA B N 1
ATOM 4647 C CA . ALA B 1 236 ? 88.169 23.664 49.676 1.00 8.91 215 ALA B CA 1
ATOM 4648 C C . ALA B 1 236 ? 88.275 23.927 48.206 1.00 8.83 215 ALA B C 1
ATOM 4649 O O . ALA B 1 236 ? 89.213 23.437 47.603 1.00 9.26 215 ALA B O 1
ATOM 4651 N N . TYR B 1 237 ? 87.328 24.652 47.609 1.00 9.20 216 TYR B N 1
ATOM 4652 C CA . TYR B 1 237 ? 87.254 24.826 46.120 1.00 9.29 216 TYR B CA 1
ATOM 4653 C C . TYR B 1 237 ? 87.044 26.290 45.710 1.00 10.05 216 TYR B C 1
ATOM 4654 O O . TYR B 1 237 ? 86.353 26.564 44.739 1.00 10.30 216 TYR B O 1
ATOM 4663 N N . GLN B 1 238 ? 87.650 27.225 46.445 1.00 9.79 217 GLN B N 1
ATOM 4664 C CA . GLN B 1 238 ? 87.508 28.641 46.128 1.00 10.18 217 GLN B CA 1
ATOM 4665 C C . GLN B 1 238 ? 88.122 28.894 44.741 1.00 10.26 217 GLN B C 1
ATOM 4666 O O . GLN B 1 238 ? 89.315 28.680 44.537 1.00 10.11 217 GLN B O 1
ATOM 4672 N N . GLY B 1 239 ? 87.288 29.297 43.789 1.00 10.14 218 GLY B N 1
ATOM 4673 C CA . GLY B 1 239 ? 87.729 29.466 42.403 1.00 10.18 218 GLY B CA 1
ATOM 4674 C C . GLY B 1 239 ? 87.173 28.514 41.396 1.00 10.30 218 GLY B C 1
ATOM 4675 O O . GLY B 1 239 ? 87.222 28.800 40.200 1.00 10.53 218 GLY B O 1
ATOM 4676 N N . PHE B 1 240 ? 86.613 27.389 41.870 1.00 9.99 219 PHE B N 1
ATOM 4677 C CA . PHE B 1 240 ? 86.052 26.385 40.983 1.00 10.54 219 PHE B CA 1
ATOM 4678 C C . PHE B 1 240 ? 84.569 26.541 40.712 1.00 11.39 219 PHE B C 1
ATOM 4679 O O . PHE B 1 240 ? 84.045 25.827 39.853 1.00 12.51 219 PHE B O 1
ATOM 4687 N N . GLY B 1 241 ? 83.900 27.430 41.410 1.00 11.46 220 GLY B N 1
ATOM 4688 C CA . GLY B 1 241 ? 82.441 27.627 41.235 1.00 12.37 220 GLY B CA 1
ATOM 4689 C C . GLY B 1 241 ? 82.143 28.706 40.195 1.00 13.06 220 GLY B C 1
ATOM 4690 O O . GLY B 1 241 ? 81.875 28.385 39.023 1.00 12.89 220 GLY B O 1
ATOM 4691 N N . GLU B 1 242 ? 82.269 29.967 40.607 1.00 13.80 221 GLU B N 1
ATOM 4692 C CA . GLU B 1 242 ? 82.027 31.113 39.746 1.00 15.17 221 GLU B CA 1
ATOM 4693 C C . GLU B 1 242 ? 83.277 31.936 39.591 1.00 14.33 221 GLU B C 1
ATOM 4694 O O . GLU B 1 242 ? 83.735 32.228 38.479 1.00 13.70 221 GLU B O 1
ATOM 4700 N N . SER B 1 243 ? 83.862 32.297 40.721 1.00 13.30 222 SER B N 1
ATOM 4701 C CA . SER B 1 243 ? 85.073 33.089 40.711 1.00 13.44 222 SER B CA 1
ATOM 4702 C C . SER B 1 243 ? 85.693 33.024 42.081 1.00 13.35 222 SER B C 1
ATOM 4703 O O . SER B 1 243 ? 85.071 32.572 43.022 1.00 13.65 222 SER B O 1
ATOM 4706 N N . ILE B 1 244 ? 86.930 33.459 42.200 1.00 13.93 223 ILE B N 1
ATOM 4707 C CA . ILE B 1 244 ? 87.580 33.514 43.534 1.00 14.33 223 ILE B CA 1
ATOM 4708 C C . ILE B 1 244 ? 86.750 34.349 44.534 1.00 14.65 223 ILE B C 1
ATOM 4709 O O . ILE B 1 244 ? 86.414 33.882 45.655 1.00 13.35 223 ILE B O 1
ATOM 4714 N N . GLU B 1 245 ? 86.331 35.543 44.109 1.00 15.38 224 GLU B N 1
ATOM 4715 C CA . GLU B 1 245 ? 85.580 36.398 45.000 1.00 17.07 224 GLU B CA 1
ATOM 4716 C C . GLU B 1 245 ? 84.165 35.865 45.283 1.00 15.69 224 GLU B C 1
ATOM 4717 O O . GLU B 1 245 ? 83.732 35.897 46.433 1.00 15.47 224 GLU B O 1
ATOM 4723 N N . ALA B 1 246 ? 83.458 35.365 44.265 1.00 14.23 225 ALA B N 1
ATOM 4724 C CA . ALA B 1 246 ? 82.079 34.919 44.449 1.00 14.07 225 ALA B CA 1
ATOM 4725 C C . ALA B 1 246 ? 82.008 33.686 45.321 1.00 13.21 225 ALA B C 1
ATOM 4726 O O . ALA B 1 246 ? 81.061 33.517 46.109 1.00 13.39 225 ALA B O 1
ATOM 4728 N N . ASP B 1 247 ? 83.011 32.834 45.182 1.00 12.35 226 ASP B N 1
ATOM 4729 C CA . ASP B 1 247 ? 83.050 31.549 45.873 1.00 11.71 226 ASP B CA 1
ATOM 4730 C C . ASP B 1 247 ? 83.226 31.726 47.387 1.00 11.88 226 ASP B C 1
ATOM 4731 O O . ASP B 1 247 ? 82.893 30.824 48.167 1.00 12.40 226 ASP B O 1
ATOM 4736 N N . ALA B 1 248 ? 83.762 32.868 47.803 1.00 12.18 227 ALA B N 1
ATOM 4737 C CA . ALA B 1 248 ? 83.872 33.198 49.194 1.00 12.45 227 ALA B CA 1
ATOM 4738 C C . ALA B 1 248 ? 82.588 33.843 49.752 1.00 13.05 227 ALA B C 1
ATOM 4739 O O . ALA B 1 248 ? 82.597 34.226 50.915 1.00 13.76 227 ALA B O 1
ATOM 4741 N N . ALA B 1 249 ? 81.505 33.970 48.960 1.00 13.47 228 ALA B N 1
ATOM 4742 C CA . ALA B 1 249 ? 80.308 34.759 49.388 1.00 14.46 228 ALA B CA 1
ATOM 4743 C C . ALA B 1 249 ? 79.707 34.242 50.674 1.00 15.12 228 ALA B C 1
ATOM 4744 O O . ALA B 1 249 ? 79.394 35.035 51.541 1.00 15.38 228 ALA B O 1
ATOM 4746 N N . ALA B 1 250 ? 79.649 32.910 50.861 1.00 14.68 229 ALA B N 1
ATOM 4747 C CA . ALA B 1 250 ? 79.024 32.347 52.061 1.00 15.53 229 ALA B CA 1
ATOM 4748 C C . ALA B 1 250 ? 79.832 32.747 53.301 1.00 15.61 229 ALA B C 1
ATOM 4749 O O . ALA B 1 250 ? 79.290 33.088 54.333 1.00 16.89 229 ALA B O 1
ATOM 4751 N N . VAL B 1 251 ? 81.150 32.687 53.176 1.00 14.88 230 VAL B N 1
ATOM 4752 C CA . VAL B 1 251 ? 82.045 33.052 54.261 1.00 15.22 230 VAL B CA 1
ATOM 4753 C C . VAL B 1 251 ? 81.840 34.514 54.623 1.00 15.56 230 VAL B C 1
ATOM 4754 O O . VAL B 1 251 ? 81.724 34.897 55.825 1.00 15.15 230 VAL B O 1
ATOM 4758 N N . ARG B 1 252 ? 81.802 35.354 53.600 1.00 16.09 231 ARG B N 1
ATOM 4759 C CA . ARG B 1 252 ? 81.665 36.779 53.860 1.00 17.39 231 ARG B CA 1
ATOM 4760 C C . ARG B 1 252 ? 80.317 37.130 54.493 1.00 18.59 231 ARG B C 1
ATOM 4761 O O . ARG B 1 252 ? 80.229 38.090 55.267 1.00 20.10 231 ARG B O 1
ATOM 4769 N N . LEU B 1 253 ? 79.275 36.376 54.142 1.00 18.71 232 LEU B N 1
ATOM 4770 C CA . LEU B 1 253 ? 77.951 36.579 54.725 1.00 18.82 232 LEU B CA 1
ATOM 4771 C C . LEU B 1 253 ? 77.972 36.300 56.237 1.00 18.16 232 LEU B C 1
ATOM 4772 O O . LEU B 1 253 ? 77.392 37.048 57.006 1.00 17.63 232 LEU B O 1
ATOM 4777 N N . PHE B 1 254 ? 78.620 35.212 56.655 1.00 17.24 233 PHE B N 1
ATOM 4778 C CA . PHE B 1 254 ? 78.802 34.939 58.079 1.00 17.49 233 PHE B CA 1
ATOM 4779 C C . PHE B 1 254 ? 79.636 35.991 58.788 1.00 18.63 233 PHE B C 1
ATOM 4780 O O . PHE B 1 254 ? 79.307 36.407 59.923 1.00 19.60 233 PHE B O 1
ATOM 4788 N N . ALA B 1 255 ? 80.707 36.427 58.144 1.00 18.73 234 ALA B N 1
ATOM 4789 C CA . ALA B 1 255 ? 81.534 37.517 58.684 1.00 19.72 234 ALA B CA 1
ATOM 4790 C C . ALA B 1 255 ? 80.767 38.837 58.854 1.00 21.50 234 ALA B C 1
ATOM 4791 O O . ALA B 1 255 ? 80.845 39.498 59.919 1.00 22.04 234 ALA B O 1
ATOM 4793 N N . ALA B 1 256 ? 79.993 39.212 57.824 1.00 22.20 235 ALA B N 1
ATOM 4794 C CA . ALA B 1 256 ? 79.186 40.422 57.842 1.00 23.17 235 ALA B CA 1
ATOM 4795 C C . ALA B 1 256 ? 78.146 40.367 58.963 1.00 24.40 235 ALA B C 1
ATOM 4796 O O . ALA B 1 256 ? 77.754 41.398 59.447 1.00 24.61 235 ALA B O 1
ATOM 4798 N N . ALA B 1 257 ? 77.708 39.172 59.369 1.00 24.46 236 ALA B N 1
ATOM 4799 C CA . ALA B 1 257 ? 76.677 38.996 60.400 1.00 26.41 236 ALA B CA 1
ATOM 4800 C C . ALA B 1 257 ? 77.232 39.019 61.836 1.00 28.28 236 ALA B C 1
ATOM 4801 O O . ALA B 1 257 ? 76.482 38.849 62.808 1.00 28.29 236 ALA B O 1
ATOM 4803 N N . ASN B 1 258 ? 78.537 39.247 61.963 1.00 30.47 237 ASN B N 1
ATOM 4804 C CA . ASN B 1 258 ? 79.218 39.327 63.252 1.00 32.86 237 ASN B CA 1
ATOM 4805 C C . ASN B 1 258 ? 79.041 38.069 64.119 1.00 31.99 237 ASN B C 1
ATOM 4806 O O . ASN B 1 258 ? 78.767 38.138 65.311 1.00 34.45 237 ASN B O 1
ATOM 4811 N N . LEU B 1 259 ? 79.148 36.923 63.481 1.00 28.62 238 LEU B N 1
ATOM 4812 C CA . LEU B 1 259 ? 79.020 35.667 64.159 1.00 26.71 238 LEU B CA 1
ATOM 4813 C C . LEU B 1 259 ? 80.450 35.201 64.368 1.00 25.45 238 LEU B C 1
ATOM 4814 O O . LEU B 1 259 ? 81.333 35.550 63.571 1.00 25.65 238 LEU B O 1
ATOM 4819 N N . ASN B 1 260 ? 80.682 34.416 65.415 1.00 23.64 239 ASN B N 1
ATOM 4820 C CA . ASN B 1 260 ? 81.943 33.725 65.578 1.00 22.70 239 ASN B CA 1
ATOM 4821 C C . ASN B 1 260 ? 81.880 32.551 64.631 1.00 20.86 239 ASN B C 1
ATOM 4822 O O . ASN B 1 260 ? 80.977 31.743 64.735 1.00 25.47 239 ASN B O 1
ATOM 4827 N N . VAL B 1 261 ? 82.733 32.536 63.635 1.00 18.52 240 VAL B N 1
ATOM 4828 C CA . VAL B 1 261 ? 82.659 31.581 62.508 1.00 16.26 240 VAL B CA 1
ATOM 4829 C C . VAL B 1 261 ? 84.024 30.953 62.406 1.00 14.44 240 VAL B C 1
ATOM 4830 O O . VAL B 1 261 ? 85.004 31.670 62.552 1.00 13.92 240 VAL B O 1
ATOM 4834 N N . PHE B 1 262 ? 84.064 29.634 62.205 1.00 12.82 241 PHE B N 1
ATOM 4835 C CA . PHE B 1 262 ? 85.282 28.872 61.929 1.00 11.74 241 PHE B CA 1
ATOM 4836 C C . PHE B 1 262 ? 85.305 28.624 60.410 1.00 11.09 241 PHE B C 1
ATOM 4837 O O . PHE B 1 262 ? 84.280 28.311 59.807 1.00 10.90 241 PHE B O 1
ATOM 4845 N N . VAL B 1 263 ? 86.461 28.752 59.780 1.00 10.66 242 VAL B N 1
ATOM 4846 C CA . VAL B 1 263 ? 86.593 28.508 58.364 1.00 10.39 242 VAL B CA 1
ATOM 4847 C C . VAL B 1 263 ? 87.857 27.660 58.116 1.00 9.96 242 VAL B C 1
ATOM 4848 O O . VAL B 1 263 ? 88.998 28.097 58.407 1.00 9.96 242 VAL B O 1
ATOM 4852 N N . SER B 1 264 ? 87.640 26.454 57.594 1.00 9.91 243 SER B N 1
ATOM 4853 C CA . SER B 1 264 ? 88.710 25.661 57.063 1.00 9.37 243 SER B CA 1
ATOM 4854 C C . SER B 1 264 ? 88.826 25.951 55.591 1.00 9.37 243 SER B C 1
ATOM 4855 O O . SER B 1 264 ? 87.879 25.740 54.832 1.00 8.83 243 SER B O 1
ATOM 4858 N N . SER B 1 265 ? 90.011 26.395 55.165 1.00 9.21 244 SER B N 1
ATOM 4859 C CA . SER B 1 265 ? 90.279 26.646 53.761 1.00 9.03 244 SER B CA 1
ATOM 4860 C C . SER B 1 265 ? 91.439 25.776 53.292 1.00 8.50 244 SER B C 1
ATOM 4861 O O . SER B 1 265 ? 92.366 25.444 54.070 1.00 7.70 244 SER B O 1
ATOM 4864 N N . SER B 1 266 ? 91.358 25.325 52.046 1.00 8.29 245 SER B N 1
ATOM 4865 C CA . SER B 1 266 ? 92.399 24.505 51.446 1.00 8.06 245 SER B CA 1
ATOM 4866 C C . SER B 1 266 ? 92.920 25.104 50.156 1.00 8.08 245 SER B C 1
ATOM 4867 O O . SER B 1 266 ? 92.136 25.643 49.366 1.00 8.17 245 SER B O 1
ATOM 4870 N N . PHE B 1 267 ? 94.226 24.954 49.925 1.00 8.13 246 PHE B N 1
ATOM 4871 C CA . PHE B 1 267 ? 94.871 25.236 48.654 1.00 8.18 246 PHE B CA 1
ATOM 4872 C C . PHE B 1 267 ? 95.244 23.973 47.870 1.00 7.58 246 PHE B C 1
ATOM 4873 O O . PHE B 1 267 ? 95.863 24.029 46.766 1.00 7.79 246 PHE B O 1
ATOM 4881 N N . SER B 1 268 ? 94.797 22.817 48.350 1.00 7.15 247 SER B N 1
ATOM 4882 C CA . SER B 1 268 ? 95.149 21.574 47.688 1.00 6.96 247 SER B CA 1
ATOM 4883 C C . SER B 1 268 ? 94.663 21.534 46.258 1.00 6.96 247 SER B C 1
ATOM 4884 O O . SER B 1 268 ? 95.398 21.134 45.379 1.00 6.80 247 SER B O 1
ATOM 4911 N N . SER B 1 270 ? 92.911 24.307 44.539 1.00 8.37 249 SER B N 1
ATOM 4912 C CA . SER B 1 270 ? 93.083 25.571 43.818 1.00 8.86 249 SER B CA 1
ATOM 4913 C C . SER B 1 270 ? 94.525 25.877 43.382 1.00 9.54 249 SER B C 1
ATOM 4914 O O . SER B 1 270 ? 94.705 26.638 42.411 1.00 9.60 249 SER B O 1
ATOM 4917 N N . PHE B 1 271 ? 95.523 25.285 44.064 1.00 8.90 250 PHE B N 1
ATOM 4918 C CA . PHE B 1 271 ? 96.908 25.405 43.659 1.00 9.32 250 PHE B CA 1
ATOM 4919 C C . PHE B 1 271 ? 97.445 24.099 43.125 1.00 9.36 250 PHE B C 1
ATOM 4920 O O . PHE B 1 271 ? 98.602 24.005 42.778 1.00 9.29 250 PHE B O 1
ATOM 4928 N N . SER B 1 272 ? 96.610 23.057 43.081 1.00 9.81 251 SER B N 1
ATOM 4929 C CA . SER B 1 272 ? 97.080 21.750 42.669 1.00 10.26 251 SER B CA 1
ATOM 4930 C C . SER B 1 272 ? 98.303 21.316 43.522 1.00 9.97 251 SER B C 1
ATOM 4931 O O . SER B 1 272 ? 99.357 20.847 43.019 1.00 11.72 251 SER B O 1
ATOM 4934 N N . LEU B 1 273 ? 98.191 21.509 44.833 1.00 9.43 252 LEU B N 1
ATOM 4935 C CA . LEU B 1 273 ? 99.287 21.288 45.791 1.00 9.39 252 LEU B CA 1
ATOM 4936 C C . LEU B 1 273 ? 98.885 20.297 46.869 1.00 8.74 252 LEU B C 1
ATOM 4937 O O . LEU B 1 273 ? 99.382 20.320 47.999 1.00 8.59 252 LEU B O 1
ATOM 4942 N N . TYR B 1 274 ? 97.969 19.400 46.489 1.00 8.09 253 TYR B N 1
ATOM 4943 C CA . TYR B 1 274 ? 97.504 18.346 47.363 1.00 8.13 253 TYR B CA 1
ATOM 4944 C C . TYR B 1 274 ? 98.569 17.801 48.297 1.00 7.43 253 TYR B C 1
ATOM 4945 O O . TYR B 1 274 ? 98.371 17.734 49.503 1.00 7.45 253 TYR B O 1
ATOM 4954 N N . GLY B 1 275 ? 99.677 17.405 47.730 1.00 7.66 254 GLY B N 1
ATOM 4955 C CA . GLY B 1 275 ? 100.710 16.662 48.480 1.00 7.49 254 GLY B CA 1
ATOM 4956 C C . GLY B 1 275 ? 101.643 17.474 49.356 1.00 8.06 254 GLY B C 1
ATOM 4957 O O . GLY B 1 275 ? 102.533 16.906 49.987 1.00 8.64 254 GLY B O 1
ATOM 4958 N N . GLU B 1 276 ? 101.458 18.786 49.382 1.00 8.03 255 GLU B N 1
ATOM 4959 C CA . GLU B 1 276 ? 102.232 19.651 50.247 1.00 8.66 255 GLU B CA 1
ATOM 4960 C C . GLU B 1 276 ? 101.494 20.104 51.508 1.00 7.80 255 GLU B C 1
ATOM 4961 O O . GLU B 1 276 ? 102.100 20.743 52.379 1.00 7.59 255 GLU B O 1
ATOM 4967 N N . ARG B 1 277 ? 100.200 19.789 51.604 1.00 7.69 256 ARG B N 1
ATOM 4968 C CA . ARG B 1 277 ? 99.385 20.030 52.801 1.00 7.05 256 ARG B CA 1
ATOM 4969 C C . ARG B 1 277 ? 99.291 21.477 53.220 1.00 7.12 256 ARG B C 1
ATOM 4970 O O . ARG B 1 277 ? 99.810 21.873 54.297 1.00 6.35 256 ARG B O 1
ATOM 4978 N N . VAL B 1 278 ? 98.692 22.280 52.332 1.00 7.10 257 VAL B N 1
ATOM 4979 C CA . VAL B 1 278 ? 98.581 23.739 52.501 1.00 7.40 257 VAL B CA 1
ATOM 4980 C C . VAL B 1 278 ? 97.135 24.153 52.645 1.00 7.15 257 VAL B C 1
ATOM 4981 O O . VAL B 1 278 ? 96.345 24.119 51.687 1.00 7.05 257 VAL B O 1
ATOM 4985 N N . GLY B 1 279 ? 96.779 24.538 53.875 1.00 6.82 258 GLY B N 1
ATOM 4986 C CA . GLY B 1 279 ? 95.452 25.059 54.163 1.00 6.72 258 GLY B CA 1
ATOM 4987 C C . GLY B 1 279 ? 95.533 25.986 55.360 1.00 6.59 258 GLY B C 1
ATOM 4988 O O . GLY B 1 279 ? 96.628 26.472 55.746 1.00 6.27 258 GLY B O 1
ATOM 4989 N N . ALA B 1 280 ? 94.387 26.318 55.920 1.00 6.58 259 ALA B N 1
ATOM 4990 C CA . ALA B 1 280 ? 94.369 27.284 57.027 1.00 6.79 259 ALA B CA 1
ATOM 4991 C C . ALA B 1 280 ? 93.094 27.195 57.805 1.00 7.15 259 ALA B C 1
ATOM 4992 O O . ALA B 1 280 ? 92.021 26.865 57.244 1.00 6.82 259 ALA B O 1
ATOM 4994 N N . LEU B 1 281 ? 93.194 27.471 59.103 1.00 7.48 260 LEU B N 1
ATOM 4995 C CA . LEU B 1 281 ? 92.012 27.647 59.905 1.00 7.93 260 LEU B CA 1
ATOM 4996 C C . LEU B 1 281 ? 91.891 29.148 60.210 1.00 8.51 260 LEU B C 1
ATOM 4997 O O . LEU B 1 281 ? 92.820 29.745 60.743 1.00 9.30 260 LEU B O 1
ATOM 5002 N N . SER B 1 282 ? 90.741 29.734 59.931 1.00 8.88 261 SER B N 1
ATOM 5003 C CA . SER B 1 282 ? 90.427 31.089 60.331 1.00 9.71 261 SER B CA 1
ATOM 5004 C C . SER B 1 282 ? 89.207 31.134 61.267 1.00 10.35 261 SER B C 1
ATOM 5005 O O . SER B 1 282 ? 88.263 30.333 61.120 1.00 10.58 261 SER B O 1
ATOM 5008 N N . ILE B 1 283 ? 89.248 32.016 62.245 1.00 10.98 262 ILE B N 1
ATOM 5009 C CA . ILE B 1 283 ? 88.164 32.146 63.244 1.00 11.77 262 ILE B CA 1
ATOM 5010 C C . ILE B 1 283 ? 87.875 33.619 63.420 1.00 12.37 262 ILE B C 1
ATOM 5011 O O . ILE B 1 283 ? 88.795 34.426 63.613 1.00 12.34 262 ILE B O 1
ATOM 5016 N N . ILE B 1 284 ? 86.617 34.007 63.303 1.00 13.18 263 ILE B N 1
ATOM 5017 C CA A ILE B 1 284 ? 86.213 35.402 63.543 0.50 14.13 263 ILE B CA 1
ATOM 5018 C CA B ILE B 1 284 ? 86.252 35.411 63.548 0.50 14.10 263 ILE B CA 1
ATOM 5019 C C . ILE B 1 284 ? 85.873 35.567 65.016 1.00 14.90 263 ILE B C 1
ATOM 5020 O O . ILE B 1 284 ? 85.026 34.849 65.522 1.00 15.58 263 ILE B O 1
ATOM 5029 N N . THR B 1 285 ? 86.513 36.526 65.687 1.00 15.77 264 THR B N 1
ATOM 5030 C CA . THR B 1 285 ? 86.304 36.777 67.110 1.00 17.07 264 THR B CA 1
ATOM 5031 C C . THR B 1 285 ? 85.733 38.185 67.267 1.00 18.10 264 THR B C 1
ATOM 5032 O O . THR B 1 285 ? 85.637 38.927 66.284 1.00 18.10 264 THR B O 1
ATOM 5036 N N . ASP B 1 286 ? 85.398 38.543 68.501 1.00 19.88 265 ASP B N 1
ATOM 5037 C CA . ASP B 1 286 ? 84.713 39.811 68.804 1.00 21.89 265 ASP B CA 1
ATOM 5038 C C . ASP B 1 286 ? 85.631 40.999 69.019 1.00 21.61 265 ASP B C 1
ATOM 5039 O O . ASP B 1 286 ? 85.174 42.145 69.012 1.00 21.99 265 ASP B O 1
ATOM 5044 N N . SER B 1 287 ? 86.917 40.758 69.202 1.00 20.55 266 SER B N 1
ATOM 5045 C CA . SER B 1 287 ? 87.821 41.842 69.520 1.00 21.05 266 SER B CA 1
ATOM 5046 C C . SER B 1 287 ? 89.239 41.395 69.363 1.00 20.76 266 SER B C 1
ATOM 5047 O O . SER B 1 287 ? 89.513 40.193 69.294 1.00 19.06 266 SER B O 1
ATOM 5050 N N . LYS B 1 288 ? 90.147 42.365 69.341 1.00 21.24 267 LYS B N 1
ATOM 5051 C CA . LYS B 1 288 ? 91.562 42.086 69.242 1.00 21.91 267 LYS B CA 1
ATOM 5052 C C . LYS B 1 288 ? 92.057 41.254 70.439 1.00 20.99 267 LYS B C 1
ATOM 5053 O O . LYS B 1 288 ? 92.884 40.317 70.292 1.00 20.06 267 LYS B O 1
ATOM 5059 N N . ASP B 1 289 ? 91.540 41.575 71.612 1.00 20.41 268 ASP B N 1
ATOM 5060 C CA . ASP B 1 289 ? 91.916 40.839 72.821 1.00 20.50 268 ASP B CA 1
ATOM 5061 C C . ASP B 1 289 ? 91.466 39.360 72.764 1.00 19.14 268 ASP B C 1
ATOM 5062 O O . ASP B 1 289 ? 92.223 38.439 73.092 1.00 18.21 268 ASP B O 1
ATOM 5067 N N . GLU B 1 290 ? 90.246 39.151 72.309 1.00 18.68 269 GLU B N 1
ATOM 5068 C CA . GLU B 1 290 ? 89.698 37.812 72.195 1.00 18.09 269 GLU B CA 1
ATOM 5069 C C . GLU B 1 290 ? 90.471 37.027 71.132 1.00 16.52 269 GLU B C 1
ATOM 5070 O O . GLU B 1 290 ? 90.767 35.870 71.328 1.00 16.31 269 GLU B O 1
ATOM 5076 N N . ALA B 1 291 ? 90.842 37.685 70.047 1.00 16.06 270 ALA B N 1
ATOM 5077 C CA . ALA B 1 291 ? 91.695 37.077 69.001 1.00 15.30 270 ALA B CA 1
ATOM 5078 C C . ALA B 1 291 ? 93.007 36.600 69.595 1.00 14.83 270 ALA B C 1
ATOM 5079 O O . ALA B 1 291 ? 93.410 35.460 69.327 1.00 14.70 270 ALA B O 1
ATOM 5081 N N . ALA B 1 292 ? 93.656 37.404 70.436 1.00 14.73 271 ALA B N 1
ATOM 5082 C CA . ALA B 1 292 ? 94.904 36.972 71.092 1.00 14.42 271 ALA B CA 1
ATOM 5083 C C . ALA B 1 292 ? 94.684 35.718 71.962 1.00 14.19 271 ALA B C 1
ATOM 5084 O O . ALA B 1 292 ? 95.515 34.795 71.935 1.00 13.84 271 ALA B O 1
ATOM 5086 N N . ARG B 1 293 ? 93.603 35.690 72.749 1.00 14.38 272 ARG B N 1
ATOM 5087 C CA . ARG B 1 293 ? 93.361 34.559 73.637 1.00 14.55 272 ARG B CA 1
ATOM 5088 C C . ARG B 1 293 ? 93.042 33.306 72.810 1.00 13.71 272 ARG B C 1
ATOM 5089 O O . ARG B 1 293 ? 93.627 32.247 73.025 1.00 13.35 272 ARG B O 1
ATOM 5097 N N . VAL B 1 294 ? 92.180 33.455 71.830 1.00 13.24 273 VAL B N 1
ATOM 5098 C CA . VAL B 1 294 ? 91.853 32.330 70.897 1.00 12.63 273 VAL B CA 1
ATOM 5099 C C . VAL B 1 294 ? 93.097 31.803 70.177 1.00 11.74 273 VAL B C 1
ATOM 5100 O O . VAL B 1 294 ? 93.355 30.595 70.179 1.00 11.26 273 VAL B O 1
ATOM 5104 N N . LEU B 1 295 ? 93.903 32.698 69.588 1.00 11.71 274 LEU B N 1
ATOM 5105 C CA . LEU B 1 295 ? 95.136 32.257 68.927 1.00 11.10 274 LEU B CA 1
ATOM 5106 C C . LEU B 1 295 ? 96.022 31.497 69.858 1.00 11.10 274 LEU B C 1
ATOM 5107 O O . LEU B 1 295 ? 96.647 30.492 69.478 1.00 10.71 274 LEU B O 1
ATOM 5112 N N . SER B 1 296 ? 96.151 31.977 71.100 1.00 11.39 275 SER B N 1
ATOM 5113 C CA . SER B 1 296 ? 97.034 31.301 72.043 1.00 11.77 275 SER B CA 1
ATOM 5114 C C . SER B 1 296 ? 96.590 29.853 72.293 1.00 11.87 275 SER B C 1
ATOM 5115 O O . SER B 1 296 ? 97.403 28.973 72.520 1.00 11.91 275 SER B O 1
ATOM 5118 N N . GLN B 1 297 ? 95.290 29.643 72.339 1.00 12.40 276 GLN B N 1
ATOM 5119 C CA . GLN B 1 297 ? 94.743 28.307 72.561 1.00 12.63 276 GLN B CA 1
ATOM 5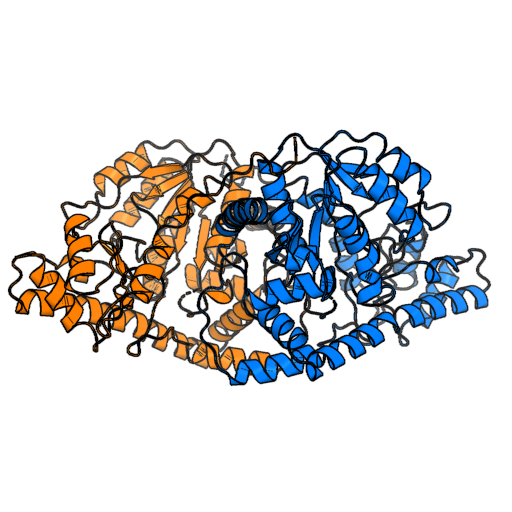120 C C . GLN B 1 297 ? 94.883 27.450 71.299 1.00 11.85 276 GLN B C 1
ATOM 5121 O O . GLN B 1 297 ? 95.220 26.267 71.381 1.00 11.69 276 GLN B O 1
ATOM 5127 N N . LEU B 1 298 ? 94.726 28.053 70.146 1.00 11.81 277 LEU B N 1
ATOM 5128 C CA A LEU B 1 298 ? 94.926 27.322 68.914 0.60 11.49 277 LEU B CA 1
ATOM 5129 C CA B LEU B 1 298 ? 94.945 27.358 68.868 0.40 11.46 277 LEU B CA 1
ATOM 5130 C C . LEU B 1 298 ? 96.383 26.861 68.780 1.00 11.17 277 LEU B C 1
ATOM 5131 O O . LEU B 1 298 ? 96.651 25.729 68.364 1.00 10.41 277 LEU B O 1
ATOM 5140 N N . LYS B 1 299 ? 97.329 27.724 69.165 1.00 11.34 278 LYS B N 1
ATOM 5141 C CA . LYS B 1 299 ? 98.731 27.361 69.197 1.00 11.58 278 LYS B CA 1
ATOM 5142 C C . LYS B 1 299 ? 99.004 26.132 70.068 1.00 12.33 278 LYS B C 1
ATOM 5143 O O . LYS B 1 299 ? 99.797 25.234 69.715 1.00 11.93 278 LYS B O 1
ATOM 5149 N N . ARG B 1 300 ? 98.367 26.077 71.228 1.00 13.63 279 ARG B N 1
ATOM 5150 C CA . ARG B 1 300 ? 98.553 24.986 72.109 1.00 15.12 279 ARG B CA 1
ATOM 5151 C C . ARG B 1 300 ? 98.095 23.663 71.458 1.00 13.41 279 ARG B C 1
ATOM 5152 O O . ARG B 1 300 ? 98.774 22.648 71.576 1.00 13.05 279 ARG B O 1
ATOM 5160 N N . VAL B 1 301 ? 96.971 23.701 70.734 1.00 12.10 280 VAL B N 1
ATOM 5161 C CA . VAL B 1 301 ? 96.392 22.546 70.031 1.00 12.10 280 VAL B CA 1
ATOM 5162 C C . VAL B 1 301 ? 97.287 22.070 68.851 1.00 10.65 280 VAL B C 1
ATOM 5163 O O . VAL B 1 301 ? 97.416 20.856 68.566 1.00 10.89 280 VAL B O 1
ATOM 5167 N N . ILE B 1 302 ? 97.956 23.018 68.223 1.00 9.99 281 ILE B N 1
ATOM 5168 C CA . ILE B 1 302 ? 98.896 22.740 67.128 1.00 9.40 281 ILE B CA 1
ATOM 5169 C C . ILE B 1 302 ? 100.204 22.173 67.707 1.00 9.45 281 ILE B C 1
ATOM 5170 O O . ILE B 1 302 ? 100.743 21.158 67.258 1.00 8.43 281 ILE B O 1
ATOM 5175 N N . ARG B 1 303 ? 100.723 22.829 68.732 1.00 10.55 282 ARG B N 1
ATOM 5176 C CA A ARG B 1 303 ? 102.037 22.480 69.276 0.50 10.95 282 ARG B CA 1
ATOM 5177 C CA B ARG B 1 303 ? 102.018 22.494 69.304 0.50 11.27 282 ARG B CA 1
ATOM 5178 C C . ARG B 1 303 ? 102.084 21.031 69.736 1.00 10.53 282 ARG B C 1
ATOM 5179 O O . ARG B 1 303 ? 103.085 20.343 69.537 1.00 9.73 282 ARG B O 1
ATOM 5194 N N . THR B 1 304 ? 101.011 20.583 70.362 1.00 9.83 283 THR B N 1
ATOM 5195 C CA . THR B 1 304 ? 100.923 19.193 70.898 1.00 9.60 283 THR B CA 1
ATOM 5196 C C . THR B 1 304 ? 100.450 18.168 69.876 1.00 9.13 283 THR B C 1
ATOM 5197 O O . THR B 1 304 ? 100.208 17.009 70.220 1.00 9.27 283 THR B O 1
ATOM 5201 N N . ASN B 1 305 ? 100.387 18.566 68.603 1.00 8.79 284 ASN B N 1
ATOM 5202 C CA . ASN B 1 305 ? 99.997 17.711 67.501 1.00 8.49 284 ASN B CA 1
ATOM 5203 C C . ASN B 1 305 ? 101.209 17.540 66.576 1.00 7.90 284 ASN B C 1
ATOM 5204 O O . ASN B 1 305 ? 101.788 16.454 66.514 1.00 7.71 284 ASN B O 1
ATOM 5209 N N . TYR B 1 306 ? 101.689 18.615 65.956 1.00 7.76 285 TYR B N 1
ATOM 5210 C CA . TYR B 1 306 ? 102.841 18.495 65.088 1.00 7.45 285 TYR B CA 1
ATOM 5211 C C . TYR B 1 306 ? 103.843 19.650 65.217 1.00 7.89 285 TYR B C 1
ATOM 5212 O O . TYR B 1 306 ? 104.701 19.804 64.341 1.00 7.58 285 TYR B O 1
ATOM 5221 N N . SER B 1 307 ? 103.706 20.448 66.269 1.00 8.29 286 SER B N 1
ATOM 5222 C CA . SER B 1 307 ? 104.641 21.521 66.661 1.00 8.85 286 SER B CA 1
ATOM 5223 C C . SER B 1 307 ? 104.495 22.798 65.853 1.00 8.56 286 SER B C 1
ATOM 5224 O O . SER B 1 307 ? 104.168 23.867 66.377 1.00 8.96 286 SER B O 1
ATOM 5227 N N . ASN B 1 308 ? 104.700 22.683 64.552 1.00 7.89 287 ASN B N 1
ATOM 5228 C CA . ASN B 1 308 ? 104.612 23.797 63.636 1.00 7.82 287 ASN B CA 1
ATOM 5229 C C . ASN B 1 308 ? 104.537 23.221 62.207 1.00 7.69 287 ASN B C 1
ATOM 5230 O O . ASN B 1 308 ? 104.823 22.032 61.997 1.00 7.44 287 ASN B O 1
ATOM 5235 N N . PRO B 1 309 ? 104.031 24.011 61.237 1.00 7.12 288 PRO B N 1
ATOM 5236 C CA . PRO B 1 309 ? 103.696 23.470 59.947 1.00 6.85 288 PRO B CA 1
A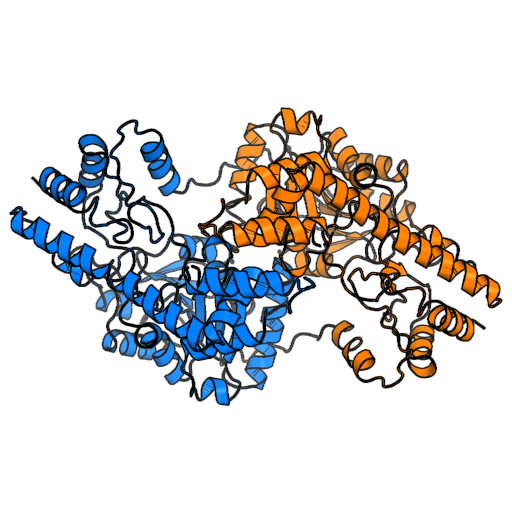TOM 5237 C C . PRO B 1 309 ? 104.858 23.458 58.946 1.00 6.74 288 PRO B C 1
ATOM 5238 O O . PRO B 1 309 ? 105.889 24.173 59.161 1.00 6.64 288 PRO B O 1
ATOM 5242 N N . PRO B 1 310 ? 104.689 22.689 57.862 1.00 6.61 289 PRO B N 1
ATOM 5243 C CA . PRO B 1 310 ? 105.781 22.551 56.885 1.00 6.96 289 PRO B CA 1
ATOM 5244 C C . PRO B 1 310 ? 105.892 23.776 56.028 1.00 7.34 289 PRO B C 1
ATOM 5245 O O . PRO B 1 310 ? 104.909 24.482 55.839 1.00 8.27 289 PRO B O 1
ATOM 5249 N N . THR B 1 311 ? 107.092 24.018 55.529 1.00 7.16 290 THR B N 1
ATOM 5250 C CA . THR B 1 311 ? 107.392 25.291 54.860 1.00 7.53 290 THR B CA 1
ATOM 5251 C C . THR B 1 311 ? 107.113 25.348 53.363 1.00 7.41 290 THR B C 1
ATOM 5252 O O . THR B 1 311 ? 106.596 26.343 52.875 1.00 7.43 290 THR B O 1
ATOM 5256 N N . HIS B 1 312 ? 107.538 24.334 52.642 1.00 7.55 291 HIS B N 1
ATOM 5257 C CA . HIS B 1 312 ? 107.625 24.363 51.168 1.00 7.84 291 HIS B CA 1
ATOM 5258 C C . HIS B 1 312 ? 106.345 24.824 50.507 1.00 7.55 291 HIS B C 1
ATOM 5259 O O . HIS B 1 312 ? 106.364 25.824 49.769 1.00 7.88 291 HIS B O 1
ATOM 5266 N N . GLY B 1 313 ? 105.206 24.160 50.772 1.00 7.13 292 GLY B N 1
ATOM 5267 C CA . GLY B 1 313 ? 103.955 24.509 50.073 1.00 7.12 292 GLY B CA 1
ATOM 5268 C C . GLY B 1 313 ? 103.452 25.891 50.513 1.00 7.02 292 GLY B C 1
ATOM 5269 O O . GLY B 1 313 ? 103.002 26.706 49.697 1.00 6.92 292 GLY B O 1
ATOM 5270 N N . GLY B 1 314 ? 103.531 26.166 51.810 1.00 6.90 293 GLY B N 1
ATOM 5271 C CA . GLY B 1 314 ? 103.101 27.485 52.312 1.00 7.26 293 GLY B CA 1
ATOM 5272 C C . GLY B 1 314 ? 103.914 28.627 51.735 1.00 7.56 293 GLY B C 1
ATOM 5273 O O . GLY B 1 314 ? 103.382 29.697 51.424 1.00 7.70 293 GLY B O 1
ATOM 5274 N N . ALA B 1 315 ? 105.219 28.416 51.591 1.00 7.53 294 ALA B N 1
ATOM 5275 C CA . ALA B 1 315 ? 106.108 29.412 50.996 1.00 7.89 294 ALA B CA 1
ATOM 5276 C C . ALA B 1 315 ? 105.720 29.670 49.522 1.00 8.01 294 ALA B C 1
ATOM 5277 O O . ALA B 1 315 ? 105.716 30.811 49.092 1.00 7.88 294 ALA B O 1
ATOM 5279 N N . ILE B 1 316 ? 105.373 28.611 48.815 1.00 7.87 295 ILE B N 1
ATOM 5280 C CA . ILE B 1 316 ? 104.955 28.695 47.416 1.00 8.30 295 ILE B CA 1
ATOM 5281 C C . ILE B 1 316 ? 103.653 29.487 47.309 1.00 8.33 295 ILE B C 1
ATOM 5282 O O . ILE B 1 316 ? 103.562 30.431 46.516 1.00 8.86 295 ILE B O 1
ATOM 5287 N N . VAL B 1 317 ? 102.663 29.126 48.118 1.00 8.31 296 VAL B N 1
ATOM 5288 C CA . VAL B 1 317 ? 101.382 29.856 48.108 1.00 8.72 296 VAL B CA 1
ATOM 5289 C C . VAL B 1 317 ? 101.611 31.319 48.438 1.00 9.18 296 VAL B C 1
ATOM 5290 O O . VAL B 1 317 ? 101.120 32.208 47.726 1.00 9.89 296 VAL B O 1
ATOM 5294 N N . ALA B 1 318 ? 102.339 31.604 49.514 1.00 9.54 297 ALA B N 1
ATOM 5295 C CA . ALA B 1 318 ? 102.608 32.994 49.886 1.00 10.09 297 ALA B CA 1
ATOM 5296 C C . ALA B 1 318 ? 103.252 33.767 48.742 1.00 10.72 297 ALA B C 1
ATOM 5297 O O . ALA B 1 318 ? 102.872 34.928 48.453 1.00 11.31 297 ALA B O 1
ATOM 5299 N N . ALA B 1 319 ? 104.192 33.123 48.038 1.00 10.99 298 ALA B N 1
ATOM 5300 C CA . ALA B 1 319 ? 104.905 33.796 46.968 1.00 11.53 298 ALA B CA 1
ATOM 5301 C C . ALA B 1 319 ? 103.948 34.114 45.793 1.00 12.43 298 ALA B C 1
ATOM 5302 O O . ALA B 1 319 ? 103.977 35.229 45.248 1.00 13.44 298 ALA B O 1
ATOM 5304 N N . VAL B 1 320 ? 103.147 33.129 45.412 1.00 11.66 299 VAL B N 1
ATOM 5305 C CA . VAL B 1 320 ? 102.171 33.338 44.382 1.00 12.32 299 VAL B CA 1
ATOM 5306 C C . VAL B 1 320 ? 101.245 34.486 44.714 1.00 12.88 299 VAL B C 1
ATOM 5307 O O . VAL B 1 320 ? 101.030 35.366 43.872 1.00 14.10 299 VAL B O 1
ATOM 5311 N N . LEU B 1 321 ? 100.726 34.518 45.925 1.00 12.98 300 LEU B N 1
ATOM 5312 C CA . LEU B 1 321 ? 99.763 35.535 46.257 1.00 14.13 300 LEU B CA 1
ATOM 5313 C C . LEU B 1 321 ? 100.453 36.912 46.380 1.00 15.66 300 LEU B C 1
ATOM 5314 O O . LEU B 1 321 ? 99.857 37.950 46.015 1.00 16.90 300 LEU B O 1
ATOM 5319 N N . ALA B 1 322 ? 101.708 36.930 46.845 1.00 15.38 301 ALA B N 1
ATOM 5320 C CA . ALA B 1 322 ? 102.471 38.190 46.946 1.00 15.82 301 ALA B CA 1
ATOM 5321 C C . ALA B 1 322 ? 103.060 38.758 45.641 1.00 16.86 301 ALA B C 1
ATOM 5322 O O . ALA B 1 322 ? 103.372 39.962 45.633 1.00 19.01 301 ALA B O 1
ATOM 5324 N N . SER B 1 323 ? 103.294 37.943 44.600 1.00 17.28 302 SER B N 1
ATOM 5325 C CA . SER B 1 323 ? 103.961 38.372 43.361 1.00 18.23 302 SER B CA 1
ATOM 5326 C C . SER B 1 323 ? 102.871 38.682 42.349 1.00 19.33 302 SER B C 1
ATOM 5327 O O . SER B 1 323 ? 102.159 37.761 41.927 1.00 19.04 302 SER B O 1
ATOM 5330 N N . PRO B 1 324 ? 102.738 39.957 41.938 1.00 19.78 303 PRO B N 1
ATOM 5331 C CA . PRO B 1 324 ? 101.645 40.280 40.995 1.00 19.47 303 PRO B CA 1
ATOM 5332 C C . PRO B 1 324 ? 101.587 39.394 39.782 1.00 18.86 303 PRO B C 1
ATOM 5333 O O . PRO B 1 324 ? 100.478 38.913 39.428 1.00 18.91 303 PRO B O 1
ATOM 5337 N N . GLU B 1 325 ? 102.741 39.139 39.162 1.00 18.44 304 GLU B N 1
ATOM 5338 C CA . GLU B 1 325 ? 102.778 38.351 37.937 1.00 19.05 304 GLU B CA 1
ATOM 5339 C C . GLU B 1 325 ? 102.355 36.894 38.203 1.00 16.84 304 GLU B C 1
ATOM 5340 O O . GLU B 1 325 ? 101.666 36.273 37.369 1.00 16.13 304 GLU B O 1
ATOM 5346 N N . LEU B 1 326 ? 102.785 36.356 39.341 1.00 15.20 305 LEU B N 1
ATOM 5347 C CA . LEU B 1 326 ? 102.397 35.008 39.677 1.00 13.83 305 LEU B CA 1
ATOM 5348 C C . LEU B 1 326 ? 100.934 34.907 40.061 1.00 12.69 305 LEU B C 1
ATOM 5349 O O . LEU B 1 326 ? 100.246 33.983 39.618 1.00 11.66 305 LEU B O 1
ATOM 5354 N N . ARG B 1 327 ? 100.455 35.848 40.866 1.00 12.58 306 ARG B N 1
ATOM 5355 C CA . ARG B 1 327 ? 99.048 35.833 41.226 1.00 12.39 306 ARG B CA 1
ATOM 5356 C C . ARG B 1 327 ? 98.153 35.917 39.999 1.00 12.20 306 ARG B C 1
ATOM 5357 O O . ARG B 1 327 ? 97.131 35.196 39.922 1.00 11.58 306 ARG B O 1
ATOM 5365 N N . ALA B 1 328 ? 98.530 36.743 39.029 1.00 12.26 307 ALA B N 1
ATOM 5366 C CA . ALA B 1 328 ? 97.733 36.886 37.816 1.00 12.40 307 ALA B CA 1
ATOM 5367 C C . ALA B 1 328 ? 97.725 35.582 37.001 1.00 12.23 307 ALA B C 1
ATOM 5368 O O . ALA B 1 328 ? 96.693 35.207 36.404 1.00 12.19 307 ALA B O 1
ATOM 5370 N N . SER B 1 329 ? 98.869 34.896 36.955 1.00 11.98 308 SER B N 1
ATOM 5371 C CA . SER B 1 329 ? 98.973 33.624 36.234 1.00 11.93 308 SER B CA 1
ATOM 5372 C C . SER B 1 329 ? 98.046 32.617 36.921 1.00 10.89 308 SER B C 1
ATOM 5373 O O . SER B 1 329 ? 97.329 31.874 36.276 1.00 10.83 308 SER B O 1
ATOM 5376 N N . TRP B 1 330 ? 98.062 32.621 38.242 1.00 10.12 309 TRP B N 1
ATOM 5377 C CA . TRP B 1 330 ? 97.237 31.688 39.020 1.00 9.43 309 TRP B CA 1
ATOM 5378 C C . TRP B 1 330 ? 95.775 31.928 38.796 1.00 9.40 309 TRP B C 1
ATOM 5379 O O . TRP B 1 330 ? 95.019 30.972 38.546 1.00 8.86 309 TRP B O 1
ATOM 5390 N N . VAL B 1 331 ? 95.365 33.188 38.850 1.00 9.64 310 VAL B N 1
ATOM 5391 C CA . VAL B 1 331 ? 93.971 33.526 38.575 1.00 10.26 310 VAL B CA 1
ATOM 5392 C C . VAL B 1 331 ? 93.576 32.999 37.213 1.00 10.73 310 VAL B C 1
ATOM 5393 O O . VAL B 1 331 ? 92.488 32.433 37.076 1.00 11.00 310 VAL B O 1
ATOM 5397 N N . GLN B 1 332 ? 94.442 33.162 36.211 1.00 11.60 311 GLN B N 1
ATOM 5398 C CA . GLN B 1 332 ? 94.064 32.762 34.864 1.00 12.78 311 GLN B CA 1
ATOM 5399 C C . GLN B 1 332 ? 93.898 31.223 34.818 1.00 12.09 311 GLN B C 1
ATOM 5400 O O . GLN B 1 332 ? 92.925 30.698 34.271 1.00 11.62 311 GLN B O 1
ATOM 5406 N N . GLU B 1 333 ? 94.861 30.512 35.401 1.00 11.95 312 GLU B N 1
ATOM 5407 C CA . GLU B 1 333 ? 94.912 29.089 35.277 1.00 12.56 312 GLU B CA 1
ATOM 5408 C C . GLU B 1 333 ? 93.819 28.406 36.115 1.00 11.78 312 GLU B C 1
ATOM 5409 O O . GLU B 1 333 ? 93.219 27.428 35.673 1.00 10.89 312 GLU B O 1
ATOM 5415 N N . LEU B 1 334 ? 93.508 28.961 37.281 1.00 10.95 313 LEU B N 1
ATOM 5416 C CA . LEU B 1 334 ? 92.379 28.520 38.092 1.00 10.66 313 LEU B CA 1
ATOM 5417 C C . LEU B 1 334 ? 91.069 28.691 37.309 1.00 10.42 313 LEU B C 1
ATOM 5418 O O . LEU B 1 334 ? 90.188 27.781 37.259 1.00 9.86 313 LEU B O 1
ATOM 5423 N N . GLY B 1 335 ? 90.946 29.836 36.649 1.00 10.44 314 GLY B N 1
ATOM 5424 C CA . GLY B 1 335 ? 89.802 30.074 35.778 1.00 10.96 314 GLY B CA 1
ATOM 5425 C C . GLY B 1 335 ? 89.709 29.022 34.658 1.00 10.88 314 GLY B C 1
ATOM 5426 O O . GLY B 1 335 ? 88.621 28.557 34.325 1.00 10.69 314 GLY B O 1
ATOM 5427 N N . GLU B 1 336 ? 90.847 28.636 34.082 1.00 11.29 315 GLU B N 1
ATOM 5428 C CA . GLU B 1 336 ? 90.851 27.621 33.019 1.00 11.59 315 GLU B CA 1
ATOM 5429 C C . GLU B 1 336 ? 90.412 26.259 33.579 1.00 11.24 315 GLU B C 1
ATOM 5430 O O . GLU B 1 336 ? 89.725 25.533 32.909 1.00 11.19 315 GLU B O 1
ATOM 5436 N N . MET B 1 337 ? 90.811 25.927 34.810 1.00 11.02 316 MET B N 1
ATOM 5437 C CA . MET B 1 337 ? 90.344 24.696 35.433 1.00 11.12 316 MET B CA 1
ATOM 5438 C C . MET B 1 337 ? 88.821 24.771 35.672 1.00 10.75 316 MET B C 1
ATOM 5439 O O . MET B 1 337 ? 88.061 23.855 35.330 1.00 9.97 316 MET B O 1
ATOM 5444 N N . ARG B 1 338 ? 88.369 25.894 36.193 1.00 11.34 317 ARG B N 1
ATOM 5445 C CA . ARG B 1 338 ? 86.934 26.084 36.399 1.00 11.94 317 ARG B CA 1
ATOM 5446 C C . ARG B 1 338 ? 86.185 25.906 35.086 1.00 12.34 317 ARG B C 1
ATOM 5447 O O . ARG B 1 338 ? 85.195 25.158 35.022 1.00 12.27 317 ARG B O 1
ATOM 5455 N N . ASP B 1 339 ? 86.670 26.572 34.034 1.00 13.57 318 ASP B N 1
ATOM 5456 C CA . ASP B 1 339 ? 86.038 26.568 32.728 1.00 14.05 318 ASP B CA 1
ATOM 5457 C C . ASP B 1 339 ? 86.073 25.155 32.066 1.00 13.26 318 ASP B C 1
ATOM 5458 O O . ASP B 1 339 ? 85.154 24.794 31.292 1.00 12.27 318 ASP B O 1
ATOM 5463 N N . ARG B 1 340 ? 87.140 24.387 32.317 1.00 11.96 319 ARG B N 1
ATOM 5464 C CA . ARG B 1 340 ? 87.253 23.048 31.704 1.00 11.92 319 ARG B CA 1
ATOM 5465 C C . ARG B 1 340 ? 86.209 22.119 32.281 1.00 11.59 319 ARG B C 1
ATOM 5466 O O . ARG B 1 340 ? 85.616 21.342 31.556 1.00 11.61 319 ARG B O 1
ATOM 5474 N N . ILE B 1 341 ? 85.965 22.208 33.603 1.00 11.13 320 ILE B N 1
ATOM 5475 C CA . ILE B 1 341 ? 84.928 21.405 34.239 1.00 11.05 320 ILE B CA 1
ATOM 5476 C C . ILE B 1 341 ? 83.578 21.763 33.697 1.00 11.28 320 ILE B C 1
ATOM 5477 O O . ILE B 1 341 ? 82.762 20.875 33.413 1.00 11.33 320 ILE B O 1
ATOM 5482 N N . ARG B 1 342 ? 83.332 23.056 33.519 1.00 12.13 321 ARG B N 1
ATOM 5483 C CA . ARG B 1 342 ? 82.094 23.492 32.940 1.00 13.08 321 ARG B CA 1
ATOM 5484 C C . ARG B 1 342 ? 81.908 22.934 31.544 1.00 12.67 321 ARG B C 1
ATOM 5485 O O . ARG B 1 342 ? 80.796 22.531 31.195 1.00 12.28 321 ARG B O 1
ATOM 5493 N N . ALA B 1 343 ? 82.981 22.947 30.771 1.00 12.51 322 ALA B N 1
ATOM 5494 C CA . ALA B 1 343 ? 82.984 22.361 29.397 1.00 13.23 322 ALA B CA 1
ATOM 5495 C C . ALA B 1 343 ? 82.691 20.870 29.429 1.00 12.79 322 ALA B C 1
ATOM 5496 O O . ALA B 1 343 ? 81.952 20.324 28.561 1.00 12.74 322 ALA B O 1
ATOM 5498 N N . MET B 1 344 ? 83.279 20.179 30.398 1.00 12.47 323 MET B N 1
ATOM 5499 C CA . MET B 1 344 ? 82.985 18.738 30.553 1.00 12.04 323 MET B CA 1
ATOM 5500 C C . MET B 1 344 ? 81.541 18.471 30.940 1.00 11.88 323 MET B C 1
ATOM 5501 O O . MET B 1 344 ? 80.934 17.529 30.403 1.00 11.52 323 MET B O 1
ATOM 5506 N N . ARG B 1 345 ? 80.968 19.260 31.863 1.00 11.86 324 ARG B N 1
ATOM 5507 C CA . ARG B 1 345 ? 79.600 19.053 32.269 1.00 12.17 324 ARG B CA 1
ATOM 5508 C C . ARG B 1 345 ? 78.681 19.263 31.049 1.00 13.35 324 ARG B C 1
ATOM 5509 O O . ARG B 1 345 ? 77.795 18.443 30.766 1.00 12.71 324 ARG B O 1
ATOM 5517 N N . ASN B 1 346 ? 78.861 20.383 30.337 1.00 14.19 325 ASN B N 1
ATOM 5518 C CA . ASN B 1 346 ? 77.985 20.651 29.204 1.00 15.71 325 ASN B CA 1
ATOM 5519 C C . ASN B 1 346 ? 78.211 19.670 28.062 1.00 14.68 325 ASN B C 1
ATOM 5520 O O . ASN B 1 346 ? 77.282 19.290 27.347 1.00 15.05 325 ASN B O 1
ATOM 5525 N N . GLY B 1 347 ? 79.459 19.270 27.877 1.00 14.10 326 GLY B N 1
ATOM 5526 C CA . GLY B 1 347 ? 79.761 18.278 26.819 1.00 13.82 326 GLY B CA 1
ATOM 5527 C C . GLY B 1 347 ? 79.123 16.920 27.070 1.00 13.35 326 GLY B C 1
ATOM 5528 O O . GLY B 1 347 ? 78.674 16.243 26.134 1.00 13.71 326 GLY B O 1
ATOM 5529 N N . LEU B 1 348 ? 79.122 16.490 28.330 1.00 13.11 327 LEU B N 1
ATOM 5530 C CA . LEU B 1 348 ? 78.386 15.291 28.757 1.00 12.86 327 LEU B CA 1
ATOM 5531 C C . LEU B 1 348 ? 76.880 15.391 28.527 1.00 13.47 327 LEU B C 1
ATOM 5532 O O . LEU B 1 348 ? 76.265 14.487 27.928 1.00 13.32 327 LEU B O 1
ATOM 5537 N N . VAL B 1 349 ? 76.289 16.491 28.982 1.00 13.68 328 VAL B N 1
ATOM 5538 C CA . VAL B 1 349 ? 74.867 16.708 28.816 1.00 13.89 328 VAL B CA 1
ATOM 5539 C C . VAL B 1 349 ? 74.529 16.677 27.310 1.00 14.49 328 VAL B C 1
ATOM 5540 O O . VAL B 1 349 ? 73.527 16.036 26.882 1.00 13.56 328 VAL B O 1
ATOM 5544 N N . GLU B 1 350 ? 75.311 17.402 26.514 1.00 15.17 329 GLU B N 1
ATOM 5545 C CA . GLU B 1 350 ? 75.047 17.445 25.063 1.00 16.87 329 GLU B CA 1
ATOM 5546 C C . GLU B 1 350 ? 75.123 16.039 24.441 1.00 16.80 329 GLU B C 1
ATOM 5547 O O . GLU B 1 350 ? 74.287 15.643 23.600 1.00 16.84 329 GLU B O 1
ATOM 5553 N N . ARG B 1 351 ? 76.128 15.266 24.814 1.00 15.96 330 ARG B N 1
ATOM 5554 C CA . ARG B 1 351 ? 76.263 13.942 24.219 1.00 16.50 330 ARG B CA 1
ATOM 5555 C C . ARG B 1 351 ? 75.175 12.985 24.662 1.00 16.69 330 ARG B C 1
ATOM 5556 O O . ARG B 1 351 ? 74.718 12.190 23.847 1.00 16.96 330 ARG B O 1
ATOM 5564 N N . LEU B 1 352 ? 74.726 13.067 25.919 1.00 16.35 331 LEU B N 1
ATOM 5565 C CA . LEU B 1 352 ? 73.625 12.203 26.373 1.00 17.10 331 LEU B CA 1
ATOM 5566 C C . LEU B 1 352 ? 72.338 12.536 25.613 1.00 18.46 331 LEU B C 1
ATOM 5567 O O . LEU B 1 352 ? 71.564 11.644 25.286 1.00 18.80 331 LEU B O 1
ATOM 5572 N N . LYS B 1 353 ? 72.128 13.819 25.362 1.00 19.11 332 LYS B N 1
ATOM 5573 C CA . LYS B 1 353 ? 70.969 14.251 24.567 1.00 21.70 332 LYS B CA 1
ATOM 5574 C C . LYS B 1 353 ? 71.066 13.732 23.144 1.00 20.57 332 LYS B C 1
ATOM 5575 O O . LYS B 1 353 ? 70.125 13.141 22.636 1.00 21.12 332 LYS B O 1
ATOM 5581 N N . ALA B 1 354 ? 72.225 13.901 22.525 1.00 19.11 333 ALA B N 1
ATOM 5582 C CA . ALA B 1 354 ? 72.469 13.376 21.180 1.00 19.41 333 ALA B CA 1
ATOM 5583 C C . ALA B 1 354 ? 72.345 11.856 21.069 1.00 19.98 333 ALA B C 1
ATOM 5584 O O . ALA B 1 354 ? 71.871 11.350 20.043 1.00 20.27 333 ALA B O 1
ATOM 5586 N N . ALA B 1 355 ? 72.702 11.125 22.124 1.00 19.63 334 ALA B N 1
ATOM 5587 C CA . ALA B 1 355 ? 72.551 9.659 22.156 1.00 19.63 334 ALA B CA 1
ATOM 5588 C C . ALA B 1 355 ? 71.095 9.205 22.310 1.00 20.97 334 ALA B C 1
ATOM 5589 O O . ALA B 1 355 ? 70.815 8.017 22.234 1.00 21.81 334 ALA B O 1
ATOM 5591 N N . GLY B 1 356 ? 70.185 10.140 22.508 1.00 21.92 335 GLY B N 1
ATOM 5592 C CA . GLY B 1 356 ? 68.762 9.851 22.618 1.00 24.40 335 GLY B CA 1
ATOM 5593 C C . GLY B 1 356 ? 68.297 9.450 24.022 1.00 26.25 335 GLY B C 1
ATOM 5594 O O . GLY B 1 356 ? 67.299 8.735 24.169 1.00 27.12 335 GLY B O 1
ATOM 5595 N N . ILE B 1 357 ? 69.009 9.887 25.053 1.00 24.58 336 ILE B N 1
ATOM 5596 C CA . ILE B 1 357 ? 68.566 9.598 26.406 1.00 27.44 336 ILE B CA 1
ATOM 5597 C C . ILE B 1 357 ? 67.459 10.559 26.790 1.00 28.12 336 ILE B C 1
ATOM 5598 O O . ILE B 1 357 ? 67.655 11.773 26.736 1.00 28.14 336 ILE B O 1
ATOM 5603 N N . GLU B 1 358 ? 66.326 9.985 27.189 1.00 29.05 337 GLU B N 1
ATOM 5604 C CA . GLU B 1 358 ? 65.125 10.761 27.544 1.00 32.19 337 GLU B CA 1
ATOM 5605 C C . GLU B 1 358 ? 65.291 11.492 28.905 1.00 32.66 337 GLU B C 1
ATOM 5606 O O . GLU B 1 358 ? 64.836 12.628 29.081 1.00 36.21 337 GLU B O 1
ATOM 5608 N N . ARG B 1 359 ? 66.023 10.904 29.835 1.00 32.59 338 ARG B N 1
ATOM 5609 C CA . ARG B 1 359 ? 66.271 11.605 31.111 1.00 30.60 338 ARG B CA 1
ATOM 5610 C C . ARG B 1 359 ? 66.777 13.075 31.064 1.00 28.25 338 ARG B C 1
ATOM 5611 O O . ARG B 1 359 ? 67.583 13.481 30.231 1.00 27.54 338 ARG B O 1
ATOM 5619 N N . ASP B 1 360 ? 66.252 13.892 31.964 1.00 26.97 339 ASP B N 1
ATOM 5620 C CA . ASP B 1 360 ? 66.713 15.259 32.129 1.00 25.20 339 ASP B CA 1
ATOM 5621 C C . ASP B 1 360 ? 68.088 15.150 32.855 1.00 23.93 339 ASP B C 1
ATOM 5622 O O . ASP B 1 360 ? 68.144 14.734 34.009 1.00 22.19 339 ASP B O 1
ATOM 5627 N N . PHE B 1 361 ? 69.179 15.452 32.153 1.00 23.42 340 PHE B N 1
ATOM 5628 C CA . PHE B 1 361 ? 70.509 15.612 32.833 1.00 21.50 340 PHE B CA 1
ATOM 5629 C C . PHE B 1 361 ? 70.907 17.089 33.033 1.00 21.50 340 PHE B C 1
ATOM 5630 O O . PHE B 1 361 ? 72.068 17.366 33.319 1.00 19.44 340 PHE B O 1
ATOM 5638 N N . SER B 1 362 ? 69.945 18.028 32.973 1.00 21.70 341 SER B N 1
ATOM 5639 C CA . SER B 1 362 ? 70.205 19.457 33.303 1.00 21.34 341 SER B CA 1
ATOM 5640 C C . SER B 1 362 ? 70.955 19.738 34.578 1.00 20.11 341 SER B C 1
ATOM 5641 O O . SER B 1 362 ? 71.729 20.721 34.705 1.00 18.71 341 SER B O 1
ATOM 5644 N N . PHE B 1 363 ? 70.698 18.891 35.556 1.00 17.68 342 PHE B N 1
ATOM 5645 C CA . PHE B 1 363 ? 71.285 19.055 36.823 1.00 17.19 342 PHE B CA 1
ATOM 5646 C C . PHE B 1 363 ? 72.839 18.970 36.694 1.00 16.18 342 PHE B C 1
ATOM 5647 O O . PHE B 1 363 ? 73.549 19.535 37.531 1.00 17.74 342 PHE B O 1
ATOM 5655 N N . ILE B 1 364 ? 73.357 18.251 35.698 1.00 15.06 343 ILE B N 1
ATOM 5656 C CA . ILE B 1 364 ? 74.839 18.155 35.525 1.00 13.77 343 ILE B CA 1
ATOM 5657 C C . ILE B 1 364 ? 75.398 19.539 35.241 1.00 14.06 343 ILE B C 1
ATOM 5658 O O . ILE B 1 364 ? 76.483 19.848 35.685 1.00 13.05 343 ILE B O 1
ATOM 5663 N N . ASN B 1 365 ? 74.636 20.398 34.558 1.00 15.28 344 ASN B N 1
ATOM 5664 C CA . ASN B 1 365 ? 75.070 21.775 34.305 1.00 16.11 344 ASN B CA 1
ATOM 5665 C C . ASN B 1 365 ? 74.852 22.747 35.477 1.00 16.96 344 ASN B C 1
ATOM 5666 O O . ASN B 1 365 ? 75.590 23.734 35.619 1.00 17.76 344 ASN B O 1
ATOM 5671 N N . ALA B 1 366 ? 73.883 22.431 36.337 1.00 16.74 345 ALA B N 1
ATOM 5672 C CA . ALA B 1 366 ? 73.551 23.222 37.524 1.00 17.07 345 ALA B CA 1
ATOM 5673 C C . ALA B 1 366 ? 74.477 22.944 38.685 1.00 16.53 345 ALA B C 1
ATOM 5674 O O . ALA B 1 366 ? 74.742 23.814 39.532 1.00 17.20 345 ALA B O 1
ATOM 5676 N N . GLN B 1 367 ? 74.936 21.712 38.762 1.00 15.29 346 GLN B N 1
ATOM 5677 C CA . GLN B 1 367 ? 75.810 21.286 39.836 1.00 14.63 346 GLN B CA 1
ATOM 5678 C C . GLN B 1 367 ? 77.213 21.846 39.561 1.00 14.25 346 GLN B C 1
ATOM 5679 O O . GLN B 1 367 ? 77.547 22.063 38.403 1.00 13.76 346 GLN B O 1
ATOM 5685 N N . ARG B 1 368 ? 77.998 22.073 40.622 1.00 13.78 347 ARG B N 1
ATOM 5686 C CA . ARG B 1 368 ? 79.273 22.791 40.488 1.00 13.84 347 ARG B CA 1
ATOM 5687 C C . ARG B 1 368 ? 80.435 22.116 41.190 1.00 12.69 347 ARG B C 1
ATOM 5688 O O . ARG B 1 368 ? 80.272 21.542 42.288 1.00 13.10 347 ARG B O 1
ATOM 5696 N N . GLY B 1 369 ? 81.610 22.207 40.556 1.00 11.79 348 GLY B N 1
ATOM 5697 C CA . GLY B 1 369 ? 82.854 21.681 41.073 1.00 11.29 348 GLY B CA 1
ATOM 5698 C C . GLY B 1 369 ? 83.236 20.355 40.461 1.00 11.02 348 GLY B C 1
ATOM 5699 O O . GLY B 1 369 ? 82.800 20.019 39.350 1.00 11.96 348 GLY B O 1
ATOM 5700 N N . MET B 1 370 ? 84.036 19.584 41.180 1.00 10.87 349 MET B N 1
ATOM 5701 C CA . MET B 1 370 ? 84.602 18.344 40.575 1.00 11.55 349 MET B CA 1
ATOM 5702 C C . MET B 1 370 ? 83.672 17.146 40.567 1.00 11.08 349 MET B C 1
ATOM 5703 O O . MET B 1 370 ? 83.946 16.190 39.853 1.00 10.90 349 MET B O 1
ATOM 5708 N N . PHE B 1 371 ? 82.591 17.195 41.354 1.00 10.28 350 PHE B N 1
ATOM 5709 C CA . PHE B 1 371 ? 81.754 16.027 41.541 1.00 10.56 350 PHE B CA 1
ATOM 5710 C C . PHE B 1 371 ? 80.304 16.251 41.228 1.00 10.88 350 PHE B C 1
ATOM 5711 O O . PHE B 1 371 ? 79.768 17.377 41.365 1.00 10.49 350 PHE B O 1
ATOM 5719 N N . SER B 1 372 ? 79.674 15.165 40.783 1.00 10.74 351 SER B N 1
ATOM 5720 C CA . SER B 1 372 ? 78.225 15.128 40.643 1.00 11.34 351 SER B CA 1
ATOM 5721 C C . SER B 1 372 ? 77.731 13.758 41.050 1.00 11.67 351 SER B C 1
ATOM 5722 O O . SER B 1 372 ? 78.417 12.767 40.809 1.00 10.54 351 SER B O 1
ATOM 5725 N N . TYR B 1 373 ? 76.530 13.736 41.640 1.00 12.08 352 TYR B N 1
ATOM 5726 C CA . TYR B 1 373 ? 75.800 12.487 41.762 1.00 12.97 352 TYR B CA 1
ATOM 5727 C C . TYR B 1 373 ? 75.072 12.255 40.429 1.00 12.78 352 TYR B C 1
ATOM 5728 O O . TYR B 1 373 ? 74.181 13.016 40.075 1.00 14.35 352 TYR B O 1
ATOM 5737 N N . SER B 1 374 ? 75.463 11.218 39.711 1.00 12.28 353 SER B N 1
ATOM 5738 C CA . SER B 1 374 ? 74.907 10.925 38.394 1.00 12.89 353 SER B CA 1
ATOM 5739 C C . SER B 1 374 ? 73.441 10.464 38.457 1.00 13.92 353 SER B C 1
ATOM 5740 O O . SER B 1 374 ? 72.724 10.529 37.451 1.00 14.71 353 SER B O 1
ATOM 5743 N N . GLY B 1 375 ? 72.997 9.993 39.624 1.00 14.25 354 GLY B N 1
ATOM 5744 C CA . GLY B 1 375 ? 71.704 9.383 39.712 1.00 15.45 354 GLY B CA 1
ATOM 5745 C C . GLY B 1 375 ? 71.646 7.940 39.253 1.00 16.28 354 GLY B C 1
ATOM 5746 O O . GLY B 1 375 ? 70.569 7.355 39.260 1.00 16.70 354 GLY B O 1
ATOM 5747 N N . LEU B 1 376 ? 72.762 7.356 38.811 1.00 16.29 355 LEU B N 1
ATOM 5748 C CA . LEU B 1 376 ? 72.764 5.932 38.472 1.00 17.29 355 LEU B CA 1
ATOM 5749 C C . LEU B 1 376 ? 72.605 5.063 39.718 1.00 17.69 355 LEU B C 1
ATOM 5750 O O . LEU B 1 376 ? 73.202 5.338 40.743 1.00 17.14 355 LEU B O 1
ATOM 5755 N N . THR B 1 377 ? 71.827 3.977 39.609 1.00 19.19 356 THR B N 1
ATOM 5756 C CA . THR B 1 377 ? 71.701 3.018 40.702 1.00 19.70 356 THR B CA 1
ATOM 5757 C C . THR B 1 377 ? 72.978 2.200 40.821 1.00 20.52 356 THR B C 1
ATOM 5758 O O . THR B 1 377 ? 73.763 2.113 39.882 1.00 18.84 356 THR B O 1
ATOM 5762 N N . SER B 1 378 ? 73.160 1.564 41.971 1.00 23.46 357 SER B N 1
ATOM 5763 C CA . SER B 1 378 ? 74.293 0.641 42.184 1.00 24.47 357 SER B CA 1
ATOM 5764 C C . SER B 1 378 ? 74.379 -0.418 41.065 1.00 22.87 357 SER B C 1
ATOM 5765 O O . SER B 1 378 ? 75.456 -0.708 40.528 1.00 23.01 357 SER B O 1
ATOM 5768 N N . ALA B 1 379 ? 73.263 -1.023 40.726 1.00 22.68 358 ALA B N 1
ATOM 5769 C CA . ALA B 1 379 ? 73.246 -1.979 39.636 1.00 21.73 358 ALA B CA 1
ATOM 5770 C C . ALA B 1 379 ? 73.635 -1.368 38.278 1.00 20.33 358 ALA B C 1
ATOM 5771 O O . ALA B 1 379 ? 74.267 -2.039 37.457 1.00 19.98 358 ALA B O 1
ATOM 5773 N N . GLN B 1 380 ? 73.252 -0.127 38.001 1.00 18.62 359 GLN B N 1
ATOM 5774 C CA . GLN B 1 380 ? 73.678 0.537 36.737 1.00 17.04 359 GLN B CA 1
ATOM 5775 C C . GLN B 1 380 ? 75.194 0.877 36.716 1.00 16.16 359 GLN B C 1
ATOM 5776 O O . GLN B 1 380 ? 75.876 0.744 35.700 1.00 15.12 359 GLN B O 1
ATOM 5782 N N . VAL B 1 381 ? 75.703 1.271 37.870 1.00 15.78 360 VAL B N 1
ATOM 5783 C CA . VAL B 1 381 ? 77.135 1.483 38.077 1.00 15.42 360 VAL B CA 1
ATOM 5784 C C . VAL B 1 381 ? 77.895 0.138 37.828 1.00 16.21 360 VAL B C 1
ATOM 5785 O O . VAL B 1 381 ? 78.918 0.125 37.167 1.00 15.80 360 VAL B O 1
ATOM 5789 N N . ASP B 1 382 ? 77.360 -0.979 38.310 1.00 17.47 361 ASP B N 1
ATOM 5790 C CA . ASP B 1 382 ? 77.974 -2.296 38.077 1.00 18.71 361 ASP B CA 1
ATOM 5791 C C . ASP B 1 382 ? 78.093 -2.592 36.590 1.00 18.16 361 ASP B C 1
ATOM 5792 O O . ASP B 1 382 ? 79.139 -3.022 36.076 1.00 17.88 361 ASP B O 1
ATOM 5797 N N . ARG B 1 383 ? 77.049 -2.286 35.845 1.00 18.51 362 ARG B N 1
ATOM 5798 C CA . ARG B 1 383 ? 77.032 -2.542 34.431 1.00 17.92 362 ARG B CA 1
ATOM 5799 C C . ARG B 1 383 ? 77.982 -1.624 33.693 1.00 17.45 362 ARG B C 1
ATOM 5800 O O . ARG B 1 383 ? 78.628 -2.043 32.745 1.00 17.12 362 ARG B O 1
ATOM 5808 N N . LEU B 1 384 ? 78.062 -0.354 34.099 1.00 16.40 363 LEU B N 1
ATOM 5809 C CA . LEU B 1 384 ? 79.027 0.542 33.486 1.00 16.01 363 LEU B CA 1
ATOM 5810 C C . LEU B 1 384 ? 80.427 -0.011 33.626 1.00 15.16 363 LEU B C 1
ATOM 5811 O O . LEU B 1 384 ? 81.235 0.115 32.727 1.00 14.50 363 LEU B O 1
ATOM 5816 N N . ARG B 1 385 ? 80.731 -0.561 34.784 1.00 15.26 364 ARG B N 1
ATOM 5817 C CA . ARG B 1 385 ? 82.063 -1.164 34.998 1.00 15.64 364 ARG B CA 1
ATOM 5818 C C . ARG B 1 385 ? 82.262 -2.399 34.119 1.00 16.50 364 ARG B C 1
ATOM 5819 O O . ARG B 1 385 ? 83.252 -2.521 33.377 1.00 16.12 364 ARG B O 1
ATOM 5827 N N . GLU B 1 386 ? 81.329 -3.342 34.224 1.00 17.35 365 GLU B N 1
ATOM 5828 C CA . GLU B 1 386 ? 81.509 -4.661 33.579 1.00 18.53 365 GLU B CA 1
ATOM 5829 C C . GLU B 1 386 ? 81.499 -4.572 32.070 1.00 18.76 365 GLU B C 1
ATOM 5830 O O . GLU B 1 386 ? 82.372 -5.139 31.400 1.00 19.28 365 GLU B O 1
ATOM 5836 N N . GLU B 1 387 ? 80.549 -3.825 31.526 1.00 18.48 366 GLU B N 1
ATOM 5837 C CA . GLU B 1 387 ? 80.372 -3.772 30.111 1.00 19.75 366 GLU B CA 1
ATOM 5838 C C . GLU B 1 387 ? 81.242 -2.774 29.441 1.00 18.73 366 GLU B C 1
ATOM 5839 O O . GLU B 1 387 ? 81.591 -2.981 28.291 1.00 18.67 366 GLU B O 1
ATOM 5845 N N . PHE B 1 388 ? 81.575 -1.674 30.127 1.00 17.43 367 PHE B N 1
ATOM 5846 C CA . PHE B 1 388 ? 82.214 -0.555 29.446 1.00 16.92 367 PHE B CA 1
ATOM 5847 C C . PHE B 1 388 ? 83.524 -0.125 30.062 1.00 15.77 367 PHE B C 1
ATOM 5848 O O . PHE B 1 388 ? 84.193 0.743 29.499 1.00 16.63 367 PHE B O 1
ATOM 5856 N N . GLY B 1 389 ? 83.896 -0.660 31.240 1.00 14.66 368 GLY B N 1
ATOM 5857 C CA . GLY B 1 389 ? 85.148 -0.287 31.882 1.00 13.52 368 GLY B CA 1
ATOM 5858 C C . GLY B 1 389 ? 85.116 1.145 32.397 1.00 12.59 368 GLY B C 1
ATOM 5859 O O . GLY B 1 389 ? 86.165 1.800 32.477 1.00 11.54 368 GLY B O 1
ATOM 5860 N N . ILE B 1 390 ? 83.923 1.641 32.727 1.00 12.46 369 ILE B N 1
ATOM 5861 C CA . ILE B 1 390 ? 83.775 2.991 33.279 1.00 11.97 369 ILE B CA 1
ATOM 5862 C C . ILE B 1 390 ? 83.493 2.780 34.749 1.00 11.82 369 ILE B C 1
ATOM 5863 O O . ILE B 1 390 ? 82.489 2.144 35.094 1.00 12.58 369 ILE B O 1
ATOM 5868 N N . TYR B 1 391 ? 84.333 3.354 35.608 1.00 11.26 370 TYR B N 1
ATOM 5869 C CA . TYR B 1 391 ? 84.289 3.096 37.039 1.00 11.04 370 TYR B CA 1
ATOM 5870 C C . TYR B 1 391 ? 83.723 4.313 37.791 1.00 11.44 370 TYR B C 1
ATOM 5871 O O . TYR B 1 391 ? 84.329 5.375 37.840 1.00 10.75 370 TYR B O 1
ATOM 5880 N N . ALA B 1 392 ? 82.523 4.152 38.337 1.00 12.21 371 ALA B N 1
ATOM 5881 C CA . ALA B 1 392 ? 81.863 5.207 39.108 1.00 12.64 371 ALA B CA 1
ATOM 5882 C C . ALA B 1 392 ? 81.745 4.619 40.519 1.00 13.26 371 ALA B C 1
ATOM 5883 O O . ALA B 1 392 ? 81.854 3.406 40.716 1.00 13.13 371 ALA B O 1
ATOM 5885 N N . VAL B 1 393 ? 81.578 5.483 41.500 1.00 14.22 372 VAL B N 1
ATOM 5886 C CA . VAL B 1 393 ? 81.383 5.065 42.894 1.00 14.83 372 VAL B CA 1
ATOM 5887 C C . VAL B 1 393 ? 80.001 4.391 43.019 1.00 14.99 372 VAL B C 1
ATOM 5888 O O . VAL B 1 393 ? 79.099 4.729 42.266 1.00 14.79 372 VAL B O 1
ATOM 5892 N N . SER B 1 394 ? 79.810 3.461 43.969 1.00 15.92 373 SER B N 1
ATOM 5893 C CA . SER B 1 394 ? 78.508 2.773 44.113 1.00 16.73 373 SER B CA 1
ATOM 5894 C C . SER B 1 394 ? 77.297 3.725 44.366 1.00 16.54 373 SER B C 1
ATOM 5895 O O . SER B 1 394 ? 76.146 3.362 44.062 1.00 16.96 373 SER B O 1
ATOM 5898 N N . THR B 1 395 ? 77.586 4.914 44.904 1.00 15.40 374 THR B N 1
ATOM 5899 C CA . THR B 1 395 ? 76.611 5.971 45.134 1.00 15.31 374 THR B CA 1
ATOM 5900 C C . THR B 1 395 ? 76.179 6.676 43.857 1.00 14.76 374 THR B C 1
ATOM 5901 O O . THR B 1 395 ? 75.299 7.516 43.898 1.00 14.72 374 THR B O 1
ATOM 5905 N N . GLY B 1 396 ? 76.851 6.391 42.752 1.00 14.31 375 GLY B N 1
ATOM 5906 C CA . GLY B 1 396 ? 76.597 7.115 41.513 1.00 13.98 375 GLY B CA 1
ATOM 5907 C C . GLY B 1 396 ? 77.446 8.378 41.375 1.00 13.15 375 GLY B C 1
ATOM 5908 O O . GLY B 1 396 ? 77.353 9.030 40.350 1.00 13.11 375 GLY B O 1
ATOM 5909 N N . ARG B 1 397 ? 78.248 8.717 42.385 1.00 12.66 376 ARG B N 1
ATOM 5910 C CA . ARG B 1 397 ? 79.171 9.869 42.298 1.00 12.10 376 ARG B CA 1
ATOM 5911 C C . ARG B 1 397 ? 80.139 9.680 41.121 1.00 11.38 376 ARG B C 1
ATOM 5912 O O . ARG B 1 397 ? 80.691 8.600 40.934 1.00 10.81 376 ARG B O 1
ATOM 5920 N N . ILE B 1 398 ? 80.327 10.741 40.335 1.00 11.00 377 ILE B N 1
ATOM 5921 C CA . ILE B 1 398 ? 81.373 10.765 39.292 1.00 10.41 377 ILE B CA 1
ATOM 5922 C C . ILE B 1 398 ? 82.180 12.033 39.465 1.00 9.96 377 ILE B C 1
ATOM 5923 O O . ILE B 1 398 ? 81.661 13.055 39.964 1.00 9.51 377 ILE B O 1
ATOM 5928 N N . CYS B 1 399 ? 83.455 11.921 39.119 1.00 9.35 378 CYS B N 1
ATOM 5929 C CA . CYS B 1 399 ? 84.348 13.042 39.064 1.00 9.45 378 CYS B CA 1
ATOM 5930 C C . CYS B 1 399 ? 84.349 13.592 37.673 1.00 9.50 378 CYS B C 1
ATOM 5931 O O . CYS B 1 399 ? 84.926 13.007 36.754 1.00 9.37 378 CYS B O 1
ATOM 5934 N N . VAL B 1 400 ? 83.697 14.727 37.510 1.00 9.68 379 VAL B N 1
ATOM 5935 C CA . VAL B 1 400 ? 83.566 15.313 36.158 1.00 10.24 379 VAL B CA 1
ATOM 5936 C C . VAL B 1 400 ? 84.909 15.883 35.661 1.00 9.82 379 VAL B C 1
ATOM 5937 O O . VAL B 1 400 ? 85.109 16.051 34.461 1.00 10.17 379 VAL B O 1
ATOM 5941 N N . ALA B 1 401 ? 85.824 16.143 36.587 1.00 9.85 380 ALA B N 1
ATOM 5942 C CA . ALA B 1 401 ? 87.137 16.584 36.214 1.00 10.01 380 ALA B CA 1
ATOM 5943 C C . ALA B 1 401 ? 87.973 15.459 35.604 1.00 10.43 380 ALA B C 1
ATOM 5944 O O . ALA B 1 401 ? 88.995 15.750 35.014 1.00 11.73 380 ALA B O 1
ATOM 5946 N N . ALA B 1 402 ? 87.564 14.194 35.726 1.00 9.85 381 ALA B N 1
ATOM 5947 C CA . ALA B 1 402 ? 88.236 13.075 35.088 1.00 10.11 381 ALA B CA 1
ATOM 5948 C C . ALA B 1 402 ? 87.855 12.929 33.618 1.00 10.68 381 ALA B C 1
ATOM 5949 O O . ALA B 1 402 ? 88.515 12.156 32.878 1.00 10.91 381 ALA B O 1
ATOM 5951 N N . LEU B 1 403 ? 86.827 13.672 33.188 1.00 10.27 382 LEU B N 1
ATOM 5952 C CA . LEU B 1 403 ? 86.451 13.723 31.773 1.00 10.96 382 LEU B CA 1
ATOM 5953 C C . LEU B 1 403 ? 87.405 14.686 31.050 1.00 10.78 382 LEU B C 1
ATOM 5954 O O . LEU B 1 403 ? 87.903 15.687 31.627 1.00 10.48 382 LEU B O 1
ATOM 5959 N N . ASN B 1 404 ? 87.642 14.360 29.779 1.00 11.37 383 ASN B N 1
ATOM 5960 C CA . ASN B 1 404 ? 88.391 15.164 28.859 1.00 11.87 383 ASN B CA 1
ATOM 5961 C C . ASN B 1 404 ? 87.907 14.807 27.432 1.00 13.21 383 ASN B C 1
ATOM 5962 O O . ASN B 1 404 ? 87.005 13.958 27.276 1.00 12.86 383 ASN B O 1
ATOM 5967 N N . THR B 1 405 ? 88.418 15.490 26.403 1.00 13.77 384 THR B N 1
ATOM 5968 C CA . THR B 1 405 ? 87.848 15.299 25.037 1.00 15.21 384 THR B CA 1
ATOM 5969 C C . THR B 1 405 ? 88.114 13.921 24.483 1.00 15.67 384 THR B C 1
ATOM 5970 O O . THR B 1 405 ? 87.395 13.477 23.611 1.00 17.00 384 THR B O 1
ATOM 5974 N N . ARG B 1 406 ? 89.128 13.247 24.999 1.00 15.54 385 ARG B N 1
ATOM 5975 C CA . ARG B 1 406 ? 89.491 11.897 24.604 1.00 17.53 385 ARG B CA 1
ATOM 5976 C C . ARG B 1 406 ? 88.581 10.813 25.169 1.00 17.11 385 ARG B C 1
ATOM 5977 O O . ARG B 1 406 ? 88.440 9.796 24.540 1.00 17.81 385 ARG B O 1
ATOM 5985 N N . ASN B 1 407 ? 87.859 11.066 26.270 1.00 15.60 386 ASN B N 1
ATOM 5986 C CA . ASN B 1 407 ? 87.011 10.022 26.896 1.00 14.66 386 ASN B CA 1
ATOM 5987 C C . ASN B 1 407 ? 85.533 10.385 27.013 1.00 14.23 386 ASN B C 1
ATOM 5988 O O . ASN B 1 407 ? 84.729 9.531 27.365 1.00 13.48 386 ASN B O 1
ATOM 5993 N N . LEU B 1 408 ? 85.152 11.619 26.628 1.00 13.97 387 LEU B N 1
ATOM 5994 C CA . LEU B 1 408 ? 83.761 12.062 26.778 1.00 14.19 387 LEU B CA 1
ATOM 5995 C C . LEU B 1 408 ? 82.797 11.175 26.007 1.00 14.47 387 LEU B C 1
ATOM 5996 O O . LEU B 1 408 ? 81.693 10.883 26.496 1.00 13.98 387 LEU B O 1
ATOM 6001 N N . ASP B 1 409 ? 83.156 10.771 24.796 1.00 15.09 388 ASP B N 1
ATOM 6002 C CA . ASP B 1 409 ? 82.191 9.961 24.039 1.00 16.17 388 ASP B CA 1
ATOM 6003 C C . ASP B 1 409 ? 82.041 8.560 24.648 1.00 15.92 388 ASP B C 1
ATOM 6004 O O . ASP B 1 409 ? 80.928 8.087 24.816 1.00 16.06 388 ASP B O 1
ATOM 6009 N N . VAL B 1 410 ? 83.132 7.925 25.065 1.00 16.01 389 VAL B N 1
ATOM 6010 C CA . VAL B 1 410 ? 83.032 6.580 25.658 1.00 16.03 389 VAL B CA 1
ATOM 6011 C C . VAL B 1 410 ? 82.186 6.633 26.909 1.00 15.41 389 VAL B C 1
ATOM 6012 O O . VAL B 1 410 ? 81.332 5.781 27.121 1.00 15.47 389 VAL B O 1
ATOM 6016 N N . VAL B 1 411 ? 82.393 7.670 27.718 1.00 14.28 390 VAL B N 1
ATOM 6017 C CA . VAL B 1 411 ? 81.601 7.809 28.946 1.00 13.97 390 VAL B CA 1
ATOM 6018 C C . VAL B 1 411 ? 80.129 8.042 28.644 1.00 14.11 390 VAL B C 1
ATOM 6019 O O . VAL B 1 411 ? 79.261 7.332 29.153 1.00 14.74 390 VAL B O 1
ATOM 6023 N N . ALA B 1 412 ? 79.822 9.014 27.791 1.00 14.29 391 ALA B N 1
ATOM 6024 C CA . ALA B 1 412 ? 78.427 9.324 27.436 1.00 14.87 391 ALA B CA 1
ATOM 6025 C C . ALA B 1 412 ? 77.733 8.140 26.778 1.00 15.56 391 ALA B C 1
ATOM 6026 O O . ALA B 1 412 ? 76.575 7.816 27.124 1.00 16.19 391 ALA B O 1
ATOM 6028 N N . ASN B 1 413 ? 78.448 7.449 25.888 1.00 16.47 392 ASN B N 1
ATOM 6029 C CA . ASN B 1 413 ? 77.892 6.274 25.179 1.00 18.08 392 ASN B CA 1
ATOM 6030 C C . ASN B 1 413 ? 77.566 5.120 26.157 1.00 18.06 392 ASN B C 1
ATOM 6031 O O . ASN B 1 413 ? 76.520 4.478 26.069 1.00 18.07 392 ASN B O 1
ATOM 6036 N N . ALA B 1 414 ? 78.435 4.896 27.139 1.00 17.14 393 ALA B N 1
ATOM 6037 C CA . ALA B 1 414 ? 78.208 3.886 28.189 1.00 17.44 393 ALA B CA 1
ATOM 6038 C C . ALA B 1 414 ? 77.017 4.210 29.074 1.00 17.29 393 ALA B C 1
ATOM 6039 O O . ALA B 1 414 ? 76.159 3.360 29.338 1.00 17.82 393 ALA B O 1
ATOM 6041 N N . ILE B 1 415 ? 76.942 5.457 29.511 1.00 16.81 394 ILE B N 1
ATOM 6042 C CA . ILE B 1 415 ? 75.841 5.896 30.350 1.00 17.57 394 ILE B CA 1
ATOM 6043 C C . ILE B 1 415 ? 74.539 5.780 29.563 1.00 18.54 394 ILE B C 1
ATOM 6044 O O . ILE B 1 415 ? 73.502 5.314 30.100 1.00 20.24 394 ILE B O 1
ATOM 6049 N N . ALA B 1 416 ? 74.579 6.151 28.284 1.00 19.27 395 ALA B N 1
ATOM 6050 C CA . ALA B 1 416 ? 73.377 6.047 27.446 1.00 20.24 395 ALA B CA 1
ATOM 6051 C C . ALA B 1 416 ? 72.947 4.583 27.340 1.00 21.49 395 ALA B C 1
ATOM 6052 O O . ALA B 1 416 ? 71.741 4.270 27.437 1.00 22.26 395 ALA B O 1
ATOM 6054 N N . ALA B 1 417 ? 73.910 3.690 27.144 1.00 21.64 396 ALA B N 1
ATOM 6055 C CA . ALA B 1 417 ? 73.622 2.257 26.999 1.00 22.45 396 ALA B CA 1
ATOM 6056 C C . ALA B 1 417 ? 72.936 1.664 28.218 1.00 23.90 396 ALA B C 1
ATOM 6057 O O . ALA B 1 417 ? 72.057 0.837 28.103 1.00 23.48 396 ALA B O 1
ATOM 6059 N N . VAL B 1 418 ? 73.329 2.113 29.389 1.00 23.95 397 VAL B N 1
ATOM 6060 C CA . VAL B 1 418 ? 72.776 1.613 30.617 1.00 26.11 397 VAL B CA 1
ATOM 6061 C C . VAL B 1 418 ? 71.418 2.254 30.947 1.00 28.95 397 VAL B C 1
ATOM 6062 O O . VAL B 1 418 ? 70.707 1.738 31.810 1.00 33.78 397 VAL B O 1
ATOM 6066 N N . LEU B 1 419 ? 71.042 3.359 30.291 1.00 28.48 398 LEU B N 1
ATOM 6067 C CA . LEU B 1 419 ? 69.747 4.033 30.573 1.00 30.35 398 LEU B CA 1
ATOM 6068 C C . LEU B 1 419 ? 68.640 3.853 29.493 1.00 33.13 398 LEU B C 1
ATOM 6069 O O . LEU B 1 419 ? 67.811 4.745 29.300 1.00 37.65 398 LEU B O 1
ATOM 6074 N N . LYS B 1 420 ? 68.636 2.709 28.816 1.00 37.67 399 LYS B N 1
ATOM 6075 C CA . LYS B 1 420 ? 67.689 2.367 27.719 1.00 40.17 399 LYS B CA 1
ATOM 6076 C C . LYS B 1 420 ? 68.055 3.204 26.503 1.00 43.34 399 LYS B C 1
ATOM 6077 O O . LYS B 1 420 ? 69.125 3.015 25.904 1.00 44.38 399 LYS B O 1
#

B-factor: mean 17.33, std 8.05, range [2.0, 50.1]

Secondary structure (DSSP, 8-state):
--TTTTPPPPPPPHHHHHHHHHHH---SS-EE----S---TTS-----HHHHHHHHHHHHT-----PPPTT--HHHHHHHHHHHH-TT-HHHHTT-EEEEEEEHHHHHHHHHHHHHHHH-TT--EEEEES--HHHHHHHHHTT--EEEEE-EETTTTEE-HHHHHHHHTTPPTT-EEEEE-SS-TTT-----HHHHHHHHHHHHHHT-EEEEEES-TTSSS-TTGGGHHHHHHHHTT--EEEEEE----S-GGG-EEEEEEE-SSHHHHHHHHHHHHHHHHTTTSS--SHHHHHHHHHHH-HHHHHHHHHHHHHHHHHHHHHHHHHHHHHHHTT-SS--THHHHS-SSEEE----HHHHHHHHHHH-EE--TTSEEEGGG--TTTHHHHHHHHHHHH-/--TTTTPPPPPP-HHHHHHHHHHH---TT-EETT--S---TTSS----HHHHHHHHHHHHHT---PPPPTT--HHHHHHHHHHHH-TT-HHHHTT-EEEEEEEHHHHHHHHHHHHHHHH-TT--EEEESS--HHHHHHHHHTT--EEEE--EETTTTEE-HHHHHHHHHTSPTT-EEEEE-SS-TTT-----HHHHHHHHHHHHHHT-EEEEEES-TTSSS-HHHHTHHHHHHHHTT---EEEEE----S-GGG-EEEEEEE-SSHHHHHHHHHHHHHHHHTTTSS--SHHHHHHHHHHHSHHHHHHHHHHHHHHHHHHHHHHHHHHHHHHHTT--S--HHHHHS-SSEEE----HHHHHHHHHHH-EE--TT-EEEGGG--TTTHHHHHHHHHHHT-

InterPro domains:
  IPR000796 Aspartate/other aminotransferase [PR00799] (177-196)
  IPR000796 Aspartate/other aminotransferase [PR00799] (208-220)
  IPR000796 Aspartate/other aminotransferase [PR00799] (275-300)
  IPR000796 Aspartate/other aminotransferase [PR00799] (343-361)
  IPR000796 Aspartate/other aminotransferase [PTHR11879] (2-398)
  IPR004838 Aminotransferases, class-I, pyridoxal-phosphate-binding site [PS00105] (245-258)
  IPR004839 Aminotransferase, class I/classII, large domain [PF00155] (29-394)
  IPR015421 Pyridoxal phosphate-dependent transferase, major domain [G3DSA:3.40.640.10] (62-302)
  IPR015422 Pyridoxal phosphate-dependent transferase, small domain [G3DSA:3.90.1150.10] (7-394)
  IPR015424 Pyridoxal phosphate-dependent transferase [SSF53383] (1-399)

Foldseek 3Di:
DDPCPPPDDDDDDLVVVLVVLLVVDPDPPFFEQADDAFADPVLHFDQFPLLVVLVVVVVVVVDDFDFAALQGDVLLQVLVCCLQANPPDPLVVQQQKDKGKAQFLLRLVLLVLLLLCVVPVAAAEEEEVVADPVVCVRNVVSRHHYHYFAFQDLVVLETPLVRRLVVLLPGAAAHEYEAELAQTPAALHDDDLVSLLSVLVSCVVRNYEYAYEYAQQQQFDANVVSSSSVNSNVVSQHWYWYKYGVVLSCVVPQRTIMIMTGGNHNVRSVVSVVSSSVSSCVPPNHGGHSPSVSVSSQSPDPVSVVSSRVVSNVLSVQLLVLLVLLQVLLVVLVFPDRSVSSNVGTDQKHQRSQALVLQVCLCPVQSYHDRNRSMGGSSSDGPNCSNSSSVSSSVSSD/DDPCPPPDDDDDDVVVVLVVLLVVDPDPLFFEQADDAFDDQVLHLDQFPLLVVLLCVVVVVPDDFDFAALQGDVLLQLLVCCLQANPPDVLVVQQQKAKGKAQFLLRLLLLVLLLLCVVPVAAAEEEEVVADPVVCVSNVVSRHHYHYFAFQDLVVLETPLVSRLVVLLPGAAAHEYEAELAQTPAALHDDDPVSLLVVLVSCVVRNYEYEYEYAQQLQFDGSVVSSSSVNSNVVSQHFYKYKYGVVLSVVVPQRTIMIMTGGDGNVVSVVSNVSSSVSSCVPPNHGGDSVSSSSSVQSPDVVSVVSSRVVSNVSSVQLLVLLVLLQVLLVVLPQPDDSVSSNVGTDQKHQQSDALVLQVQLCPPQNYHAPNSSMGGSSSDHPSNSNSVSVSSSVSRD

Nearest PDB structures (foldseek):
  4f4e-assembly1_B  TM=1.003E+00  e=4.141E-76  Burkholderia pseudomallei K96243
  8e9c-assembly1_B  TM=9.671E-01  e=1.516E-49  Escherichia coli
  1g4x-assembly1_A-2  TM=9.871E-01  e=1.115E-48  Escherichia coli
  4rkd-assembly2_D  TM=9.869E-01  e=9.139E-48  Psychrobacter sp. B6
  1g7w-assembly1_A-2  TM=9.868E-01  e=4.533E-48  Escherichia coli